Protein 4XJC (pdb70)

Secondary structure (DSSP, 8-state):
-EEPHHHHHHHHHTTSSEEES--GGGB-SS-EEEEB-SEEEEE-TTT-SSB-SSS---EEEEE--SSEEEE-TT-EEEEEEEEEEE--TTEEEEEEE-HHHHTTTEEETT-EEEPTT-EEEEEEEEEE-SSS-EEEETTSEEEEEEEEEEES------STTTT--SS----GGG---/-EEPHHHHHHHHHTTSSEEES--GGGEETTEEEEEB-SEEEEE-TTT-SSEESSS---EEEEE--SSEEEE-TT-EEEEEEEEEEE--TTEEEEEEE-HHHHTTTEEETT-EEEPTT-EEEEEEEEEE-SSS-EEEETTSEEEEEEEEEEES------STTTT--SS----GGG---/-EEPHHHHHHHHHTTSSEEES--GGGB-SS-EEEEB-SEEEEE-TTT-SSB-SSS---EEEEE--SSEEEE-TT-EEEEEEEEEEE--TTEEEEEEE-HHHHTTTEEETT-EEEPTT-EEEEEEEEEE-SSS-EEEETTSEEEEEEEEEEES------STTTT--SS----GGG---/-EEPHHHHHHHHHTTSSEEES--GGGEETTEEEEEB-SEEEEE-TTT-SSB-SSS---EEEEE--SSEEEE-TT-EEEEEEEEEEE--TTEEEEEEE-HHHHTTTEEETT-EEEPTT-EEEEEEEEEE-SSS-EEEETTSEEEEEEEEEEES------STTTT--SS----GGG---/-EEPHHHHHHHHHTTSSEEES--GGGEETTEEEEEB-SEEEEE-TTT-SSB-SSS---EEEEE--SSEEEE-TT-EEEEEEEEEEE--TTEEEEEEE-HHHHTTTEEETT-EEEPTT-EEEEEEEEEE-SSS-EEEETTSEEEEEEEEEEES------STTTT--SS----GGG---/-EEPHHHHHHHHHTTSSEEES--GGGB-SS-EEEEB-SEEEE---B-SSS----EEEE--SSEEEE-TT-EEEEEEEEEEE--TTEEEEEEE-HHHHTTTEEETT-EEEPTT-EEEEEEEEEE-SSS-EEEETTSEEEEEEEEEEES------STTTT--SS----TT-

Radius of gyration: 31.58 Å; Cα contacts (8 Å, |Δi|>4): 3055; chains: 6; bounding box: 55×60×96 Å

CATH classification: 2.70.40.10

Solvent-accessible surface area: 37293 Å² total; per-residue (Å²): 54,0,0,0,2,105,17,0,24,101,38,30,116,123,136,78,1,58,9,72,74,54,56,112,103,0,31,48,11,6,5,0,4,0,34,1,0,50,29,0,2,28,18,13,26,19,114,13,14,31,0,3,1,107,108,71,9,140,102,74,105,48,92,13,118,68,149,39,2,4,2,5,14,36,20,17,8,3,0,4,0,67,0,46,0,100,2,35,56,91,5,1,0,2,5,8,20,23,52,3,0,7,9,3,0,0,23,3,25,26,20,6,18,17,34,0,18,14,34,2,33,11,7,0,4,0,2,0,0,8,83,10,0,0,47,0,7,41,22,38,14,2,0,21,0,2,0,0,41,7,43,32,122,15,52,58,31,148,31,58,13,67,126,16,162,13,6,25,18,5,38,1,71,120,23,98,95,7,0,0,0,2,108,20,0,24,99,39,30,116,124,162,56,2,72,9,71,75,51,58,115,104,0,31,48,11,8,5,0,4,0,31,1,0,51,28,0,2,38,22,10,92,96,115,24,20,17,0,3,2,111,109,76,9,133,98,126,99,71,91,21,118,97,153,36,17,81,2,61,38,25,30,19,9,3,0,4,0,67,0,46,0,98,3,28,66,74,0,1,0,2,6,8,19,23,49,3,0,9,10,3,0,1,5,16,6,26,22,5,20,17,33,0,17,14,30,2,33,11,7,0,3,0,3,0,1,12,94,23,38,0,64,0,7,42,25,36,16,2,0,21,0,2,0,0,62,8,38,44,140,25,48,56,31,162,36,59,12,58,129,15,162,12,7,23,17,6,39,2,72,119,21,99,80,75,0,0,0,2,86,19,0,23,101,43,29,106,139,145,63,2,73,8,71,74,50,64,113,101,1,32,47,12,5,5,0,4,0,37,0,0,51,30,0,2,26,20,9,88,104,120,24,81,38,0,7,2,111,116,80,9,131,94,130,103,82,91,22,118,97,147,41,17,60,1,41,4,40,34,16,8,3,0,4,0,64,0,47,0,98,3,28,66,76,0,1,0,2,7,9,20,24,49,3,0,8,10,3,0,1,4,16,29,22,28,5,21,17,34,0,16,14,29,2,34,11,6,0,3,0,3,0,1,11,47,0,1,0,56,0,8,43,27,35,11,2,0,21,0,3,0,0,64,12,58,49,141,24,45,50,30,150,37,60,14,59,131,15,162,12,6,24,21,5,42,2,68,118,23,69,105,72,0,0,0,2,93,15,0,19,90,40,32,110,111,158,78,2,78,10,71,75,54,55,107,100,0,28,45,11,6,4,0,4,0,38,0,0,51,29,0,1,26,16,10,26,19,68,21,9,22,0,3,1,108,110,83,10,128,96,70,107,54,93,20,118,72,153,40,3,6,2,6,13,50,17,17,8,4,0,4,0,66,0,46,0,98,3,36,55,91,5,3,0,2,5,8,21,22,48,3,0,8,10,3,0,0,6,15,32,26,28,6,20,18,34,0,16,13,30,2,33,10,7,0,4,0,4,0,1,11,81,3,0,0,54,0,9,42,23,39,15,2,0,20,0,1,0,0,47,3,33,32,125,17,46,56,27,150,36,62,12,46,129,15,161,13,6,23,18,5,39,2,72,118,22,96,85,15,0,3,0,2,110,20,0,32,105,44,35,104,137,145,64,2,54,6,75,78,56,63,128,128,5,34,47,11,7,6,0,4,0,40,0,0,52,28,0,1,22,20,14,65,80,115,25,29,26,0,5,4,118,114,85,9,130,101,137,100,80,91,27,123,89,142,26,16,85,1,55,43,34,23,18,4,4,0,2,0,67,0,52,0,98,3,28,66,60,0,1,0,2,5,9,21,27,48,3,0,8,10,3,0,0,4,17,30,25,27,5,17,17,31,0,17,14,30,2,34,12,6,0,4,0,2,0,2,11,121,58,32,0,44,0,9,40,28,72,78,2,0,21,0,2,0,0,56,8,40,44,137,26,57,55,26,149,35,60,13,46,130,16,164,13,7,24,18,5,37,2,70,119,22,96,96,63,0,0,0,2,94,20,0,25,104,43,31,115,138,159,60,2,76,10,72,74,49,62,114,106,0,30,46,12,6,4,0,4,0,34,0,0,51,29,0,2,42,64,112,59,1,1,2,103,124,87,23,223,106,152,100,67,91,21,118,97,152,40,16,58,2,42,13,39,35,15,6,4,0,3,0,66,0,46,0,99,3,29,66,74,0,2,0,2,5,9,19,23,51,3,0,9,10,2,0,0,5,16,36,26,26,6,21,17,34,0,16,12,30,2,34,12,6,0,4,0,2,0,1,11,47,0,1,0,53,0,6,42,22,39,12,1,0,22,0,4,0,0,66,13,73,43,137,27,51,57,28,148,36,61,13,47,128,15,164,12,6,23,18,5,41,3,74,145

Nearest PDB structures (foldseek):
  4xjc-assembly2_D  TM=1.004E+00  e=6.159E-32  Halalkalibacterium halodurans C-125
  4xjc-assembly2_F  TM=1.005E+00  e=1.124E-30  Halalkalibacterium halodurans C-125
  3km3-assembly1_A  TM=8.571E-01  e=5.888E-10  Anaplasma phagocytophilum str. HZ
  3km3-assembly1_B  TM=8.578E-01  e=2.153E-09  Anaplasma phagocytophilum str. HZ
  4dhk-assembly2_B  TM=8.272E-01  e=1.255E-08  Burkholderia thailandensis E264

Foldseek 3Di:
DWDFLVRVVVCCVVVQKDKPDDDSVQRDGFKGFWFWAQKWKDFPPVVDPDDDLADDTDIDMDGDPDQWDKDAAFHKIKTWTPIWIFAAQFKKKWKAWDPVQVVQQWGFPVTDIHWGGATEIDMTITGRHDNGMDIGGGGDGTIIIIMDTHDDDGDGDPDDQHHHDIRDDDPSSPDPD/DWDFLVRVVVCCVVVQKDKPDDDSVLRDGFKGFWFWAQKWKDFDPVPDDDDDLADDTDIDMDGDPDQWDKAAAFHKIKTWTPIWIFAAQFKKKWKAWDPVQVVQQWGFVVTDIHWGGATAIDMTITGRHDNGIDIGGGGDGTIIIIMDTHDDDGDGDPDDCHHNDIRDDDPSSPDPD/DWAFLVRVVVCCVVVQKDKPDDDSVLRDGQKGFWFWAQKWKDFPPVPDPDDDLADDGDIDMDGDPDQWDKAAAFHKIKTWTPIWIFAAQFKKKWKAWDPVQVVQQWGFPVTGIHWGGATTIDMTIIGRHDNGIDIGGGGDGTMIIIMDTHDDDGDGDPDDQHHHDTRDDDPSSPDDD/DWDFLVNVVVCCVVVQKDKPDDDSVLRDGQKGFWFWAQKWKDFPPVPDPDDDLADDGDIDMDGDPDQWDKDFAFHKIKTWTPMKIFAAFFKKKWKAWDPVQVVQQWGFPVTGIHWGGATAIDMTITGRHDNGMDIGGGGDGTIIIIMDTHDDDGDGDPDDCHHNDIRDDDPSSPDPD/DWDFLVRVVVCCVVVQKDKPDDDPVLRDGFWGFFFWAQKKKDFPPVPDPDDDLADDGDIDMDGDPDQKDKDAAFGKMKTWTPIKIFAAQFKKKWKAWDPVQVVQQWGFPVTGIHWGGATEIDMTIIGRHDNGMDIGGGGDGTIIIIMDTHDDDGDGDPDDCHHNDTRDDDPSSPDPD/DWDFLVRVVVCCVVVQKDKPDDDSVLRDGQKGFFFWAQKWKDFVDDDLADDGDIDIDGDPDQWDKAAAFHKIKTWTPIWIFAAFFKKKWKAWDPVQVVQQWGFPVTGIHWGGATAIDMTIIGRHDNGMDIGGGGDGTIIIIMDTHDDDGDGDPDDCHHHDIRDDDPSSD

Organism: Halalkalibacterium halodurans (strain ATCC BAA-125 / DSM 18197 / FERM 7344 / JCM 9153 / C-125) (NCBI:txid272558)

InterPro domains:
  IPR011962 dCTP deaminase [MF_00146] (1-172)
  IPR011962 dCTP deaminase [PF22769] (2-149)
  IPR011962 dCTP deaminase [TIGR02274] (2-172)
  IPR033704 dUTPase, trimeric [cd07557] (30-147)
  IPR036157 dUTPase-like superfamily [G3DSA:2.70.40.10] (1-177)
  IPR036157 dUTPase-like superfamily [SSF51283] (1-175)

B-factor: mean 32.75, std 11.55, range [7.65, 93.97]

Structure (mmCIF, N/CA/C/O backbone):
data_4XJC
#
_entry.id   4XJC
#
_cell.length_a   92.720
_cell.length_b   55.630
_cell.length_c   95.600
_cell.angle_alpha   90.00
_cell.angle_beta   97.36
_cell.angle_gamma   90.00
#
_symmetry.space_group_name_H-M   'P 1 21 1'
#
loop_
_entity.id
_entity.type
_entity.pdbx_description
1 polymer 'Deoxycytidine triphosphate deaminase'
2 non-polymer "THYMIDINE-5'-TRIPHOSPHATE"
3 non-polymer 'MAGNESIUM ION'
4 non-polymer DI(HYDROXYETHYL)ETHER
5 water water
#
loop_
_atom_site.group_PDB
_atom_site.id
_atom_site.type_symbol
_atom_site.label_atom_id
_atom_site.label_alt_id
_atom_site.label_comp_id
_atom_site.label_asym_id
_atom_site.label_entity_id
_atom_site.label_seq_id
_atom_site.pdbx_PDB_ins_code
_atom_site.Cartn_x
_atom_site.Cartn_y
_atom_site.Cartn_z
_atom_site.occupancy
_atom_site.B_iso_or_equiv
_atom_site.auth_seq_id
_atom_site.auth_comp_id
_atom_site.auth_asym_id
_atom_site.auth_atom_id
_atom_site.pdbx_PDB_model_num
ATOM 1 N N . MET A 1 1 ? 29.053 -0.266 38.271 1.00 27.58 1 MET A N 1
ATOM 2 C CA . MET A 1 1 ? 29.784 0.875 37.660 1.00 27.33 1 MET A CA 1
ATOM 3 C C . MET A 1 1 ? 30.506 0.363 36.395 1.00 26.04 1 MET A C 1
ATOM 4 O O . MET A 1 1 ? 30.637 -0.819 36.249 1.00 24.36 1 MET A O 1
ATOM 9 N N . ILE A 1 2 ? 30.877 1.249 35.466 1.00 25.58 2 ILE A N 1
ATOM 10 C CA . ILE A 1 2 ? 31.741 0.895 34.376 1.00 25.00 2 ILE A CA 1
ATOM 11 C C . ILE A 1 2 ? 33.163 0.819 34.937 1.00 25.50 2 ILE A C 1
ATOM 12 O O . ILE A 1 2 ? 33.584 1.699 35.689 1.00 25.45 2 ILE A O 1
ATOM 17 N N . LEU A 1 3 ? 33.897 -0.211 34.531 1.00 25.18 3 LEU A N 1
ATOM 18 C CA . LEU A 1 3 ? 35.291 -0.395 34.960 1.00 26.07 3 LEU A CA 1
ATOM 19 C C . LEU A 1 3 ? 36.265 0.502 34.207 1.00 25.81 3 LEU A C 1
ATOM 20 O O . LEU A 1 3 ? 36.173 0.642 32.990 1.00 25.06 3 LEU A O 1
ATOM 25 N N . SER A 1 4 ? 37.141 1.175 34.935 1.00 26.63 4 SER A N 1
ATOM 26 C CA . SER A 1 4 ? 38.192 1.949 34.292 1.00 27.79 4 SER A CA 1
ATOM 27 C C . SER A 1 4 ? 39.142 0.990 33.609 1.00 27.93 4 SER A C 1
ATOM 28 O O . SER A 1 4 ? 39.203 -0.198 33.961 1.00 27.51 4 SER A O 1
ATOM 31 N N . GLY A 1 5 ? 39.864 1.505 32.626 1.00 28.44 5 GLY A N 1
ATOM 32 C CA . GLY A 1 5 ? 40.904 0.728 31.973 1.00 29.83 5 GLY A CA 1
ATOM 33 C C . GLY A 1 5 ? 41.902 0.135 32.960 1.00 31.55 5 GLY A C 1
ATOM 34 O O . GLY A 1 5 ? 42.256 -1.042 32.881 1.00 31.21 5 GLY A O 1
ATOM 35 N N . LYS A 1 6 ? 42.292 0.924 33.943 1.00 33.65 6 LYS A N 1
ATOM 36 C CA . LYS A 1 6 ? 43.212 0.427 34.957 1.00 37.31 6 LYS A CA 1
ATOM 37 C C . LYS A 1 6 ? 42.628 -0.744 35.736 1.00 35.46 6 LYS A C 1
ATOM 38 O O . LYS A 1 6 ? 43.321 -1.711 36.008 1.00 37.07 6 LYS A O 1
ATOM 44 N N . THR A 1 7 ? 41.356 -0.653 36.091 1.00 33.08 7 THR A N 1
ATOM 45 C CA . THR A 1 7 ? 40.697 -1.729 36.792 1.00 32.59 7 THR A CA 1
ATOM 46 C C . THR A 1 7 ? 40.667 -2.971 35.918 1.00 32.16 7 THR A C 1
ATOM 47 O O . THR A 1 7 ? 40.903 -4.066 36.397 1.00 31.76 7 THR A O 1
ATOM 51 N N . ILE A 1 8 ? 40.352 -2.800 34.637 1.00 31.15 8 ILE A N 1
ATOM 52 C CA . ILE A 1 8 ? 40.388 -3.927 33.714 1.00 31.46 8 ILE A CA 1
ATOM 53 C C . ILE A 1 8 ? 41.771 -4.591 33.735 1.00 33.19 8 ILE A C 1
ATOM 54 O O . ILE A 1 8 ? 41.851 -5.796 33.806 1.00 31.75 8 ILE A O 1
ATOM 59 N N . SER A 1 9 ? 42.844 -3.798 33.697 1.00 35.34 9 SER A N 1
ATOM 60 C CA . SER A 1 9 ? 44.219 -4.348 33.785 1.00 37.95 9 SER A CA 1
ATOM 61 C C . SER A 1 9 ? 44.454 -5.177 35.035 1.00 39.92 9 SER A C 1
ATOM 62 O O . SER A 1 9 ? 45.038 -6.251 34.969 1.00 39.38 9 SER A O 1
ATOM 65 N N . GLU A 1 10 ? 44.014 -4.648 36.172 1.00 42.23 10 GLU A N 1
ATOM 66 C CA . GLU A 1 10 ? 44.154 -5.342 37.434 1.00 46.38 10 GLU A CA 1
ATOM 67 C C . GLU A 1 10 ? 43.450 -6.687 37.392 1.00 44.62 10 GLU A C 1
ATOM 68 O O . GLU A 1 10 ? 44.046 -7.718 37.719 1.00 47.98 10 GLU A O 1
ATOM 74 N N . LYS A 1 11 ? 42.208 -6.680 36.938 1.00 41.19 11 LYS A N 1
ATOM 75 C CA . LYS A 1 11 ? 41.423 -7.900 36.889 1.00 40.77 11 LYS A CA 1
ATOM 76 C C . LYS A 1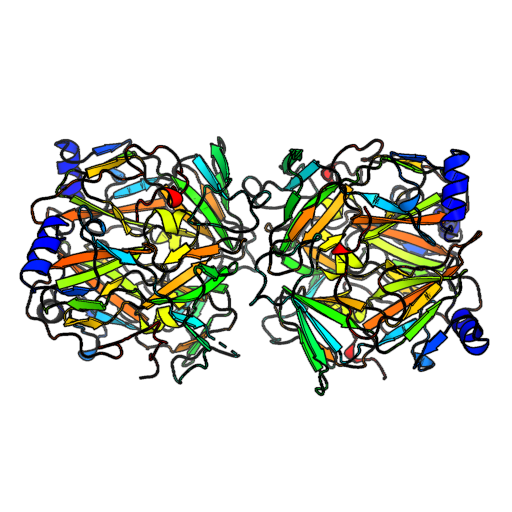 11 ? 41.992 -8.941 35.930 1.00 41.04 11 LYS A C 1
ATOM 77 O O . LYS A 1 11 ? 41.907 -10.147 36.189 1.00 40.94 11 LYS A O 1
ATOM 83 N N . LEU A 1 12 ? 42.591 -8.475 34.844 1.00 39.79 12 LEU A N 1
ATOM 84 C CA . LEU A 1 12 ? 43.320 -9.357 33.954 1.00 40.55 12 LEU A CA 1
ATOM 85 C C . LEU A 1 12 ? 44.479 -9.998 34.684 1.00 42.11 12 LEU A C 1
ATOM 86 O O . LEU A 1 12 ? 44.691 -11.197 34.588 1.00 40.42 12 LEU A O 1
ATOM 91 N N . THR A 1 13 ? 45.254 -9.187 35.382 1.00 44.42 13 THR A N 1
ATOM 92 C CA . THR A 1 13 ? 46.455 -9.689 36.041 1.00 47.86 13 THR A CA 1
ATOM 93 C C . THR A 1 13 ? 46.103 -10.690 37.108 1.00 48.07 13 THR A C 1
ATOM 94 O O . THR A 1 13 ? 46.812 -11.655 37.306 1.00 48.05 13 THR A O 1
ATOM 98 N N . GLU A 1 14 ? 44.999 -10.453 37.788 1.00 49.78 14 GLU A N 1
ATOM 99 C CA . GLU A 1 14 ? 44.549 -11.358 38.825 1.00 52.96 14 GLU A CA 1
ATOM 100 C C . GLU A 1 14 ? 43.696 -12.495 38.263 1.00 50.84 14 GLU A C 1
ATOM 101 O O . GLU A 1 14 ? 43.155 -13.292 39.024 1.00 49.00 14 GLU A O 1
ATOM 107 N N . LYS A 1 15 ? 43.578 -12.566 36.941 1.00 50.60 15 LYS A N 1
ATOM 108 C CA . LYS A 1 15 ? 42.868 -13.649 36.252 1.00 51.07 15 LYS A CA 1
ATOM 109 C C . LYS A 1 15 ? 41.371 -13.687 36.588 1.00 50.63 15 LYS A C 1
ATOM 110 O O . LYS A 1 15 ? 40.728 -14.721 36.408 1.00 51.72 15 LYS A O 1
ATOM 116 N N . GLU A 1 16 ? 40.814 -12.582 37.070 1.00 49.16 16 GLU A N 1
ATOM 117 C CA . GLU A 1 16 ? 39.375 -12.491 37.294 1.00 50.37 16 GLU A CA 1
ATOM 118 C C . GLU A 1 16 ? 38.682 -12.480 35.941 1.00 47.03 16 GLU A C 1
ATOM 119 O O . GLU A 1 16 ? 37.553 -12.905 35.795 1.00 46.24 16 GLU A O 1
ATOM 125 N N . LEU A 1 17 ? 39.408 -11.991 34.955 1.00 46.80 17 LEU A N 1
ATOM 126 C CA . LEU A 1 17 ? 38.923 -11.794 33.621 1.00 45.34 17 LEU A CA 1
ATOM 127 C C . LEU A 1 17 ? 40.059 -12.235 32.693 1.00 42.35 17 LEU A C 1
ATOM 128 O O . LEU A 1 17 ? 41.209 -12.042 33.015 1.00 42.09 17 LEU A O 1
ATOM 133 N N . GLU A 1 18 ? 39.732 -12.857 31.565 1.00 40.87 18 GLU A N 1
ATOM 134 C CA . GLU A 1 18 ? 40.738 -13.208 30.572 1.00 39.44 18 GLU A CA 1
ATOM 135 C C . GLU A 1 18 ? 40.400 -12.597 29.225 1.00 36.67 18 GLU A C 1
ATOM 136 O O . GLU A 1 18 ? 39.248 -12.639 28.778 1.00 34.56 18 GLU A O 1
ATOM 142 N N . ILE A 1 19 ? 41.414 -12.005 28.603 1.00 34.20 19 ILE A N 1
ATOM 143 C CA . ILE A 1 19 ? 41.330 -11.509 27.250 1.00 32.12 19 ILE A CA 1
ATOM 144 C C . ILE A 1 19 ? 42.691 -11.784 26.647 1.00 32.92 19 ILE A C 1
ATOM 145 O O . ILE A 1 19 ? 43.691 -11.240 27.078 1.00 31.46 19 ILE A O 1
ATOM 150 N N . THR A 1 20 ? 42.715 -12.628 25.634 1.00 33.32 20 THR A N 1
ATOM 151 C CA . THR A 1 20 ? 43.968 -13.115 25.119 1.00 35.34 20 THR A CA 1
ATOM 152 C C . THR A 1 20 ? 43.876 -13.447 23.625 1.00 34.59 20 THR A C 1
ATOM 153 O O . THR A 1 20 ? 42.844 -13.917 23.177 1.00 34.24 20 THR A O 1
ATOM 157 N N . PRO A 1 21 ? 44.922 -13.149 22.844 1.00 35.57 21 PRO A N 1
ATOM 158 C CA . PRO A 1 21 ? 46.151 -12.431 23.178 1.00 36.36 21 PRO A CA 1
ATOM 159 C C . PRO A 1 21 ? 45.884 -10.941 23.238 1.00 36.37 21 PRO A C 1
ATOM 160 O O . PRO A 1 21 ? 44.963 -10.464 22.573 1.00 35.39 21 PRO A O 1
ATOM 164 N N . LEU A 1 22 ? 46.705 -10.215 23.986 1.00 37.40 22 LEU A N 1
ATOM 165 C CA . LEU A 1 22 ? 46.440 -8.821 24.258 1.00 37.96 22 LEU A CA 1
ATOM 166 C C . LEU A 1 22 ? 47.714 -8.012 24.433 1.00 39.08 22 LEU A C 1
ATOM 167 O O . LEU A 1 22 ? 48.634 -8.445 25.076 1.00 38.87 22 LEU A O 1
ATOM 172 N N . THR A 1 23 ? 47.735 -6.811 23.885 1.00 40.94 23 THR A N 1
ATOM 173 C CA . THR A 1 23 ? 48.797 -5.861 24.113 1.00 44.33 23 THR A CA 1
ATOM 174 C C . THR A 1 23 ? 48.324 -4.815 25.102 1.00 43.94 23 THR A C 1
ATOM 175 O O . THR A 1 23 ? 47.161 -4.431 25.076 1.00 40.55 23 THR A O 1
ATOM 179 N N . GLU A 1 24 ? 49.233 -4.312 25.933 1.00 43.68 24 GLU A N 1
ATOM 180 C CA . GLU A 1 24 ? 48.852 -3.371 26.978 1.00 45.67 24 GLU A CA 1
ATOM 181 C C . GLU A 1 24 ? 48.225 -2.090 26.416 1.00 41.06 24 GLU A C 1
ATOM 182 O O . GLU A 1 24 ? 47.398 -1.485 27.079 1.00 39.11 24 GLU A O 1
ATOM 188 N N . GLU A 1 25 ? 48.606 -1.687 25.208 1.00 39.37 25 GLU A N 1
ATOM 189 C CA . GLU A 1 25 ? 48.138 -0.421 24.637 1.00 37.66 25 GLU A CA 1
ATOM 190 C C . GLU A 1 25 ? 46.729 -0.540 24.060 1.00 34.69 25 GLU A C 1
ATOM 191 O O . GLU A 1 25 ? 46.112 0.463 23.722 1.00 33.17 25 GLU A O 1
ATOM 197 N N . GLN A 1 26 ? 46.201 -1.757 23.994 1.00 32.33 26 GLN A N 1
ATOM 198 C CA . GLN A 1 26 ? 44.790 -1.942 23.727 1.00 30.77 26 GLN A CA 1
ATOM 199 C C . GLN A 1 26 ? 43.885 -1.434 24.864 1.00 29.46 26 GLN A C 1
ATOM 200 O O . GLN A 1 26 ? 42.685 -1.249 24.662 1.00 26.70 26 GLN A O 1
ATOM 206 N N . ILE A 1 27 ? 44.459 -1.256 26.055 1.00 30.51 27 ILE A N 1
ATOM 207 C CA . ILE A 1 27 ? 43.722 -0.777 27.236 1.00 30.84 27 ILE A CA 1
ATOM 208 C C . ILE A 1 27 ? 43.469 0.736 27.101 1.00 29.82 27 ILE A C 1
ATOM 209 O O . ILE A 1 27 ? 44.393 1.484 26.842 1.00 30.77 27 ILE A O 1
ATOM 214 N N . GLN A 1 28 ? 42.222 1.161 27.280 1.00 28.12 28 GLN A N 1
ATOM 215 C CA . GLN A 1 28 ? 41.797 2.538 27.041 1.00 28.24 28 GLN A CA 1
ATOM 216 C C . GLN A 1 28 ? 41.171 3.126 28.308 1.00 28.30 28 GLN A C 1
ATOM 217 O O . GLN A 1 28 ? 41.141 2.452 29.328 1.00 28.50 28 GLN A O 1
ATOM 223 N N . PRO A 1 29 ? 40.740 4.404 28.276 1.00 28.07 29 PRO A N 1
ATOM 224 C CA . PRO A 1 29 ? 40.352 5.028 29.535 1.00 28.23 29 PRO A CA 1
ATOM 225 C C . PRO A 1 29 ? 39.277 4.259 30.290 1.00 28.39 29 PRO A C 1
ATOM 226 O O . PRO A 1 29 ? 39.361 4.122 31.524 1.00 29.60 29 PRO A O 1
ATOM 230 N N . ALA A 1 30 ? 38.293 3.732 29.573 1.00 27.49 30 ALA A N 1
ATOM 231 C CA . ALA A 1 30 ? 37.278 2.895 30.192 1.00 27.15 30 ALA A CA 1
ATOM 232 C C . ALA A 1 30 ? 36.757 1.858 29.221 1.00 26.45 30 ALA A C 1
ATOM 233 O O . ALA A 1 30 ? 35.552 1.615 29.134 1.00 26.23 30 ALA A O 1
ATOM 235 N N . SER A 1 31 ? 37.684 1.239 28.508 1.00 26.53 31 SER A N 1
ATOM 236 C CA . SER A 1 31 ? 37.366 0.207 27.545 1.00 25.73 31 SER A CA 1
ATOM 237 C C . SER A 1 31 ? 38.639 -0.519 27.157 1.00 25.41 31 SER A C 1
ATOM 238 O O . SER A 1 31 ? 39.739 -0.118 27.538 1.00 26.76 31 SER A O 1
ATOM 241 N N . VAL A 1 32 ? 38.489 -1.600 26.407 1.00 24.60 32 VAL A N 1
ATOM 242 C CA . VAL A 1 32 ? 39.644 -2.260 25.815 1.00 24.73 32 VAL A CA 1
ATOM 243 C C . VAL A 1 32 ? 39.379 -2.581 24.333 1.00 23.72 32 VAL A C 1
ATOM 244 O O . VAL A 1 32 ? 38.384 -3.247 23.990 1.00 23.01 32 VAL A O 1
ATOM 248 N N . ASP A 1 33 ? 40.299 -2.124 23.475 1.00 23.21 33 ASP A N 1
ATOM 249 C CA . ASP A 1 33 ? 40.213 -2.363 22.034 1.00 22.66 33 ASP A CA 1
ATOM 250 C C . ASP A 1 33 ? 40.482 -3.814 21.673 1.00 22.53 33 ASP A C 1
ATOM 251 O O . ASP A 1 33 ? 41.376 -4.469 22.238 1.00 22.63 33 ASP A O 1
ATOM 256 N N . LEU A 1 34 ? 39.667 -4.340 20.765 1.00 21.86 34 LEU A N 1
ATOM 257 C CA . LEU A 1 34 ? 39.897 -5.675 20.208 1.00 22.29 34 LEU A CA 1
ATOM 258 C C . LEU A 1 34 ? 40.204 -5.575 18.701 1.00 22.63 34 LEU A C 1
ATOM 259 O O . LEU A 1 34 ? 39.851 -4.587 18.054 1.00 23.34 34 LEU A O 1
ATOM 264 N N . ARG A 1 35 ? 40.811 -6.628 18.157 1.00 22.91 35 ARG A N 1
ATOM 265 C CA . ARG A 1 35 ? 41.312 -6.628 16.804 1.00 22.71 35 ARG A CA 1
ATOM 266 C C . ARG A 1 35 ? 40.556 -7.583 15.874 1.00 22.22 35 ARG A C 1
ATOM 267 O O . ARG A 1 35 ? 40.003 -8.586 16.298 1.00 22.41 35 ARG A O 1
ATOM 275 N N . LEU A 1 36 ? 40.578 -7.249 14.599 1.00 21.94 36 LEU A N 1
ATOM 276 C CA . LEU A 1 36 ? 39.914 -8.012 13.563 1.00 21.72 36 LEU A CA 1
ATOM 277 C C . LEU A 1 36 ? 40.728 -9.232 13.198 1.00 22.63 36 LEU A C 1
ATOM 278 O O . LEU A 1 36 ? 41.919 -9.125 12.905 1.00 22.87 36 LEU A O 1
ATOM 283 N N . GLY A 1 37 ? 40.086 -10.391 13.251 1.00 22.76 37 GLY A N 1
ATOM 284 C CA . GLY A 1 37 ? 40.726 -11.657 12.884 1.00 23.32 37 GLY A CA 1
ATOM 285 C C . GLY A 1 37 ? 40.641 -11.941 11.387 1.00 23.07 37 GLY A C 1
ATOM 286 O O . GLY A 1 37 ? 40.062 -11.164 10.641 1.00 22.28 37 GLY A O 1
ATOM 287 N N . PRO A 1 38 ? 41.233 -13.059 10.949 1.00 23.71 38 PRO A N 1
ATOM 288 C CA . PRO A 1 38 ? 41.349 -13.356 9.517 1.00 24.27 38 PRO A CA 1
ATOM 289 C C . PRO A 1 38 ? 40.181 -14.163 8.967 1.00 23.92 38 PRO A C 1
ATOM 290 O O . PRO A 1 38 ? 40.205 -14.536 7.802 1.00 24.48 38 PRO A O 1
ATOM 294 N N . HIS A 1 39 ? 39.193 -14.451 9.800 1.00 23.66 39 HIS A N 1
ATOM 295 C CA . HIS A 1 39 ? 38.156 -15.412 9.453 1.00 23.38 39 HIS A CA 1
ATOM 296 C C . HIS A 1 39 ? 36.813 -14.728 9.229 1.00 22.94 39 HIS A C 1
ATOM 297 O O . HIS A 1 39 ? 36.403 -13.873 10.023 1.00 23.27 39 HIS A O 1
ATOM 304 N N . PHE A 1 40 ? 36.108 -15.152 8.179 1.00 22.80 40 PHE A N 1
ATOM 305 C CA . PHE A 1 40 ? 34.922 -14.478 7.714 1.00 22.25 40 PHE A CA 1
ATOM 306 C C . PHE A 1 40 ? 33.835 -15.436 7.263 1.00 22.21 40 PHE A C 1
ATOM 307 O O . PHE A 1 40 ? 34.125 -16.544 6.800 1.00 22.86 40 PHE A O 1
ATOM 315 N N . VAL A 1 41 ? 32.588 -14.987 7.376 1.00 21.19 41 VAL A N 1
ATOM 316 C CA . VAL A 1 41 ? 31.461 -15.769 6.957 1.00 21.74 41 VAL A CA 1
ATOM 317 C C . VAL A 1 41 ? 30.494 -14.858 6.231 1.00 21.83 41 VAL A C 1
ATOM 318 O O . VAL A 1 41 ? 30.235 -13.760 6.664 1.00 21.82 41 VAL A O 1
ATOM 322 N N . THR A 1 42 ? 29.947 -15.332 5.122 1.00 23.22 42 THR A N 1
ATOM 323 C CA . THR A 1 42 ? 28.885 -14.618 4.431 1.00 23.27 42 THR A CA 1
ATOM 324 C C . THR A 1 42 ? 27.750 -15.575 4.046 1.00 23.59 42 THR A C 1
ATOM 325 O O . THR A 1 42 ? 27.967 -16.767 3.807 1.00 23.40 42 THR A O 1
ATOM 329 N N . ILE A 1 43 ? 26.525 -15.067 4.038 1.00 23.68 43 ILE A N 1
ATOM 330 C CA . ILE A 1 43 ? 25.386 -15.882 3.631 1.00 24.75 43 ILE A CA 1
ATOM 331 C C . ILE A 1 43 ? 25.540 -16.278 2.151 1.00 25.64 43 ILE A C 1
ATOM 332 O O . ILE A 1 43 ? 25.896 -15.450 1.317 1.00 25.71 43 ILE A O 1
ATOM 337 N N . ASP A 1 44 ? 25.270 -17.534 1.824 1.00 26.65 44 ASP A N 1
ATOM 338 C CA . ASP A 1 44 ? 25.375 -17.965 0.438 1.00 27.30 44 ASP A CA 1
ATOM 339 C C . ASP A 1 44 ? 24.126 -17.564 -0.359 1.00 27.86 44 ASP A C 1
ATOM 340 O O . ASP A 1 44 ? 23.177 -18.330 -0.531 1.00 27.13 44 ASP A O 1
ATOM 345 N N . ASP A 1 45 ? 24.203 -16.336 -0.853 1.00 28.82 45 ASP A N 1
ATOM 346 C CA . ASP A 1 45 ? 23.304 -15.728 -1.822 1.00 29.66 45 ASP A CA 1
ATOM 347 C C . ASP A 1 45 ? 23.030 -16.448 -3.104 1.00 29.72 45 ASP A C 1
ATOM 348 O O . ASP A 1 45 ? 22.071 -16.103 -3.784 1.00 28.92 45 ASP A O 1
ATOM 353 N N . SER A 1 46 ? 23.884 -17.378 -3.502 1.00 30.01 46 SER A N 1
ATOM 354 C CA . SER A 1 46 ? 23.540 -18.195 -4.681 1.00 31.65 46 SER A CA 1
ATOM 355 C C . SER A 1 46 ? 22.663 -19.346 -4.341 1.00 32.03 46 SER A C 1
ATOM 356 O O . SER A 1 46 ? 22.154 -19.965 -5.236 1.00 34.18 46 SER A O 1
ATOM 359 N N . LYS A 1 47 ? 22.649 -19.770 -3.088 1.00 32.06 47 LYS A N 1
ATOM 360 C CA . LYS A 1 47 ? 21.913 -20.979 -2.744 1.00 32.95 47 LYS A CA 1
ATOM 361 C C . LYS A 1 47 ? 20.617 -20.671 -2.045 1.00 31.23 47 LYS A C 1
ATOM 362 O O . LYS A 1 47 ? 19.713 -21.441 -2.096 1.00 30.86 47 LYS A O 1
ATOM 368 N N . GLU A 1 48 ? 20.565 -19.551 -1.350 1.00 30.38 48 GLU A N 1
ATOM 369 C CA . GLU A 1 48 ? 19.417 -19.217 -0.524 1.00 30.19 48 GLU A CA 1
ATOM 370 C C . GLU A 1 48 ? 18.684 -18.095 -1.233 1.00 29.05 48 GLU A C 1
ATOM 371 O O . GLU A 1 48 ? 19.320 -17.143 -1.707 1.00 29.04 48 GLU A O 1
ATOM 377 N N . ALA A 1 49 ? 17.372 -18.221 -1.324 1.00 27.70 49 ALA A N 1
ATOM 378 C CA . ALA A 1 49 ? 16.528 -17.164 -1.853 1.00 27.39 49 ALA A CA 1
ATOM 379 C C . ALA A 1 49 ? 15.928 -16.306 -0.739 1.00 26.23 49 ALA A C 1
ATOM 380 O O . ALA A 1 49 ? 15.571 -15.154 -0.944 1.00 24.81 49 ALA A O 1
ATOM 382 N N . VAL A 1 50 ? 15.817 -16.894 0.448 1.00 26.53 50 VAL A N 1
ATOM 383 C CA . VAL A 1 50 ? 15.198 -16.239 1.580 1.00 26.13 50 VAL A CA 1
ATOM 384 C C . VAL A 1 50 ? 15.916 -16.667 2.859 1.00 25.64 50 VAL A C 1
ATOM 385 O O . VAL A 1 50 ? 16.349 -17.795 2.989 1.00 26.27 50 VAL A O 1
ATOM 389 N N . ILE A 1 51 ? 16.035 -15.757 3.805 1.00 25.04 51 ILE A N 1
ATOM 390 C CA . ILE A 1 51 ? 16.678 -16.065 5.067 1.00 25.06 51 ILE A CA 1
ATOM 391 C C . ILE A 1 51 ? 15.613 -16.476 6.064 1.00 25.33 51 ILE A C 1
ATOM 392 O O . ILE A 1 51 ? 14.566 -15.826 6.154 1.00 25.47 51 ILE A O 1
ATOM 397 N N . SER A 1 52 ? 15.913 -17.510 6.845 1.00 26.00 52 SER A N 1
ATOM 398 C CA . SER A 1 52 ? 14.957 -18.154 7.742 1.00 27.30 52 SER A CA 1
ATOM 399 C C . SER A 1 52 ? 15.523 -18.281 9.141 1.00 28.04 52 SER A C 1
ATOM 400 O O . SER A 1 52 ? 16.730 -18.371 9.345 1.00 27.78 52 SER A O 1
ATOM 403 N N . PHE A 1 53 ? 14.633 -18.270 10.122 1.00 30.38 53 PHE A N 1
ATOM 404 C CA . PHE A 1 53 ? 15.013 -18.471 11.521 1.00 31.90 53 PHE A CA 1
ATOM 405 C C . PHE A 1 53 ? 14.750 -19.900 11.940 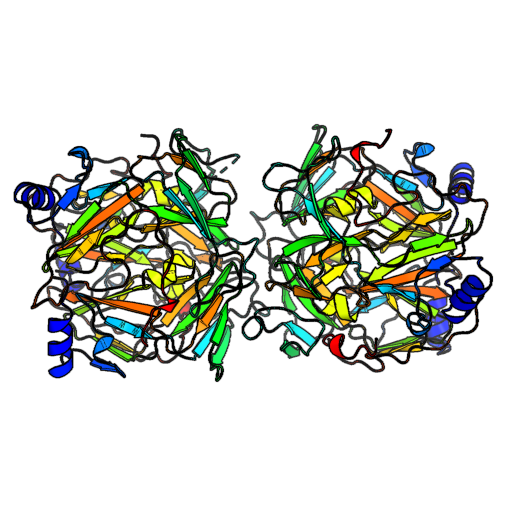1.00 32.48 53 PHE A C 1
ATOM 406 O O . PHE A 1 53 ? 15.023 -20.288 13.088 1.00 32.06 53 PHE A O 1
ATOM 414 N N . GLU A 1 54 ? 14.208 -20.695 11.024 1.00 33.13 54 GLU A N 1
ATOM 415 C CA . GLU A 1 54 ? 13.667 -21.994 11.379 1.00 35.03 54 GLU A CA 1
ATOM 416 C C . GLU A 1 54 ? 14.473 -23.173 10.895 1.00 33.73 54 GLU A C 1
ATOM 417 O O . GLU A 1 54 ? 14.167 -24.296 11.242 1.00 34.91 54 GLU A O 1
ATOM 423 N N . ARG A 1 55 ? 15.503 -22.920 10.102 1.00 32.59 55 ARG A N 1
ATOM 424 C CA . ARG A 1 55 ? 16.399 -23.963 9.593 1.00 31.68 55 ARG A CA 1
ATOM 425 C C . ARG A 1 55 ? 17.762 -23.335 9.337 1.00 30.05 55 ARG A C 1
ATOM 426 O O . ARG A 1 55 ? 17.870 -22.111 9.285 1.00 28.62 55 ARG A O 1
ATOM 434 N N . PRO A 1 56 ? 18.810 -24.165 9.177 1.00 29.70 56 PRO A N 1
ATOM 435 C CA . PRO A 1 56 ? 20.110 -23.588 8.841 1.00 29.12 56 PRO A CA 1
ATOM 436 C C . PRO A 1 56 ? 20.088 -22.920 7.474 1.00 29.71 56 PRO A C 1
ATOM 437 O O . PRO A 1 56 ? 19.381 -23.372 6.554 1.00 29.76 56 PRO A O 1
ATOM 441 N N . ILE A 1 57 ? 20.936 -21.907 7.363 1.00 29.73 57 ILE A N 1
ATOM 442 C CA . ILE A 1 57 ? 21.133 -21.140 6.165 1.00 31.17 57 ILE A CA 1
ATOM 443 C C . ILE A 1 57 ? 22.522 -21.461 5.623 1.00 31.09 57 ILE A C 1
ATOM 444 O O . ILE A 1 57 ? 23.469 -21.572 6.372 1.00 30.28 57 ILE A O 1
ATOM 449 N N . ARG A 1 58 ? 22.622 -21.682 4.319 1.00 32.10 58 ARG A N 1
ATOM 450 C CA . ARG A 1 58 ? 23.891 -22.042 3.721 1.00 32.41 58 ARG A CA 1
ATOM 451 C C . ARG A 1 58 ? 24.771 -20.798 3.776 1.00 30.59 58 ARG A C 1
ATOM 452 O O . ARG A 1 58 ? 24.289 -19.661 3.675 1.00 29.87 58 ARG A O 1
ATOM 460 N N . TYR A 1 59 ? 26.063 -21.007 3.935 1.00 30.18 59 TYR A N 1
ATOM 461 C CA . TYR A 1 59 ? 27.001 -19.898 4.023 1.00 30.29 59 TYR A CA 1
ATOM 462 C C . TYR A 1 59 ? 28.370 -20.279 3.512 1.00 30.45 59 TYR A C 1
ATOM 463 O O . TYR A 1 59 ? 28.681 -21.452 3.366 1.00 31.60 59 TYR A O 1
ATOM 472 N N . ARG A 1 60 ? 29.160 -19.275 3.172 1.00 30.66 60 ARG A N 1
ATOM 473 C CA . ARG A 1 60 ? 30.531 -19.482 2.799 1.00 31.60 60 ARG A CA 1
ATOM 474 C C . ARG A 1 60 ? 31.393 -18.946 3.902 1.00 31.13 60 ARG A C 1
ATOM 475 O O . ARG A 1 60 ? 31.132 -17.865 4.439 1.00 29.43 60 ARG A O 1
ATOM 483 N N . GLU A 1 61 ? 32.439 -19.683 4.232 1.00 31.67 61 GLU A N 1
ATOM 484 C CA . GLU A 1 61 ? 33.374 -19.237 5.230 1.00 32.49 61 GLU A CA 1
ATOM 485 C C . GLU A 1 61 ? 34.779 -19.334 4.690 1.00 31.60 61 GLU A C 1
ATOM 486 O O . GLU A 1 61 ? 35.080 -20.232 3.912 1.00 31.54 61 GLU A O 1
ATOM 492 N N . TRP A 1 62 ? 35.647 -18.412 5.096 1.00 30.06 62 TRP A N 1
ATOM 493 C CA . TRP A 1 62 ? 37.046 -18.502 4.690 1.00 29.55 62 TRP A CA 1
ATOM 494 C C . TRP A 1 62 ? 37.987 -17.762 5.637 1.00 29.32 62 TRP A C 1
ATOM 495 O O . TRP A 1 62 ? 37.573 -16.860 6.381 1.00 28.80 62 TRP A O 1
ATOM 506 N N . THR A 1 63 ? 39.240 -18.206 5.637 1.00 29.97 63 THR A N 1
ATOM 507 C CA . THR A 1 63 ? 40.300 -17.559 6.366 1.00 30.53 63 THR A CA 1
ATOM 508 C C . THR A 1 63 ? 41.181 -16.944 5.313 1.00 32.18 63 THR A C 1
ATOM 509 O O . THR A 1 63 ? 41.569 -17.622 4.382 1.00 33.10 63 THR A O 1
ATOM 513 N N . THR A 1 64 ? 41.461 -15.652 5.422 1.00 33.36 64 THR A N 1
ATOM 514 C CA . THR A 1 64 ? 42.322 -15.005 4.459 1.00 33.69 64 THR A CA 1
ATOM 515 C C . THR A 1 64 ? 43.758 -14.975 4.946 1.00 37.28 64 THR A C 1
ATOM 516 O O . THR A 1 64 ? 44.028 -14.873 6.154 1.00 35.15 64 THR A O 1
ATOM 520 N N . SER A 1 65 ? 44.670 -15.082 3.981 1.00 41.99 65 SER A N 1
ATOM 521 C CA . SER A 1 65 ? 46.099 -14.905 4.209 1.00 47.11 65 SER A CA 1
ATOM 522 C C . SER A 1 65 ? 46.513 -13.521 3.777 1.00 46.05 65 SER A C 1
ATOM 523 O O . SER A 1 65 ? 47.656 -13.143 3.951 1.00 49.70 65 SER A O 1
ATOM 526 N N . ASP A 1 66 ? 45.597 -12.769 3.187 1.00 45.49 66 ASP A N 1
ATOM 527 C CA . ASP A 1 66 ? 45.914 -11.430 2.751 1.00 44.93 66 ASP A CA 1
ATOM 528 C C . ASP A 1 66 ? 45.916 -10.497 3.936 1.00 41.62 66 ASP A C 1
ATOM 529 O O . ASP A 1 66 ? 45.340 -10.778 4.982 1.00 40.84 66 ASP A O 1
ATOM 534 N N . GLU A 1 67 ? 46.559 -9.362 3.747 1.00 40.43 67 GLU A N 1
ATOM 535 C CA . GLU A 1 67 ? 46.614 -8.335 4.766 1.00 40.70 67 GLU A CA 1
ATOM 536 C C . GLU A 1 67 ? 45.284 -7.593 4.944 1.00 36.22 67 GLU A C 1
ATOM 537 O O . GLU A 1 67 ? 45.005 -7.085 6.021 1.00 33.83 67 GLU A O 1
ATOM 543 N N . THR A 1 68 ? 44.494 -7.523 3.884 1.00 33.22 68 THR A N 1
ATOM 544 C CA . THR A 1 68 ? 43.205 -6.869 3.944 1.00 32.08 68 THR A CA 1
ATOM 545 C C . THR A 1 68 ? 42.133 -7.713 3.326 1.00 30.16 68 THR A C 1
ATOM 546 O O . THR A 1 68 ? 42.413 -8.636 2.555 1.00 31.22 68 THR A O 1
ATOM 550 N N . ILE A 1 69 ? 40.911 -7.329 3.643 1.00 27.67 69 ILE A N 1
ATOM 551 C CA . ILE A 1 69 ? 39.721 -7.864 3.035 1.00 27.88 69 ILE A CA 1
ATOM 552 C C . ILE A 1 69 ? 38.876 -6.662 2.567 1.00 25.97 69 ILE A C 1
ATOM 553 O O . ILE A 1 69 ? 38.951 -5.580 3.142 1.00 24.86 69 ILE A O 1
ATOM 558 N N . VAL A 1 70 ? 38.139 -6.860 1.484 1.00 24.84 70 VAL A N 1
ATOM 559 C CA . VAL A 1 70 ? 37.276 -5.835 0.930 1.00 24.48 70 VAL A CA 1
ATOM 560 C C . VAL A 1 70 ? 35.838 -6.131 1.292 1.00 23.18 70 VAL A C 1
ATOM 561 O O . VAL A 1 70 ? 35.341 -7.199 0.986 1.00 22.64 70 VAL A O 1
ATOM 565 N N . LEU A 1 71 ? 35.168 -5.130 1.818 1.00 22.41 71 LEU A N 1
ATOM 566 C CA . LEU A 1 71 ? 33.745 -5.193 2.054 1.00 22.84 71 LEU A CA 1
ATOM 567 C C . LEU A 1 71 ? 33.033 -4.220 1.102 1.00 22.70 71 LEU A C 1
ATOM 568 O O . LEU A 1 71 ? 33.247 -3.012 1.164 1.00 21.43 71 LEU A O 1
ATOM 573 N N . PRO A 1 72 ? 32.249 -4.746 0.158 1.00 22.95 72 PRO A N 1
ATOM 574 C CA . PRO A 1 72 ? 31.676 -3.852 -0.839 1.00 23.38 72 PRO A CA 1
ATOM 575 C C . PRO A 1 72 ? 30.571 -2.983 -0.251 1.00 23.72 72 PRO A C 1
ATOM 576 O O . PRO A 1 72 ? 30.079 -3.285 0.820 1.00 23.34 72 PRO A O 1
ATOM 580 N N . PRO A 1 73 ? 30.180 -1.926 -0.958 1.00 24.30 73 PRO A N 1
ATOM 581 C CA . PRO A 1 73 ? 29.145 -1.032 -0.473 1.00 24.56 73 PRO A CA 1
ATOM 582 C C . PRO A 1 73 ? 27.872 -1.770 -0.061 1.00 24.31 73 PRO A C 1
ATOM 583 O O . PRO A 1 73 ? 27.481 -2.730 -0.708 1.00 24.07 73 PRO A O 1
ATOM 587 N N . HIS A 1 74 ? 27.228 -1.309 1.001 1.00 24.85 74 HIS A N 1
ATOM 588 C CA . HIS A 1 74 ? 25.927 -1.839 1.441 1.00 25.52 74 HIS A CA 1
ATOM 589 C C . HIS A 1 74 ? 25.880 -3.335 1.650 1.00 24.67 74 HIS A C 1
ATOM 590 O O . HIS A 1 74 ? 24.893 -4.000 1.362 1.00 25.73 74 HIS A O 1
ATOM 597 N N . THR A 1 75 ? 26.997 -3.871 2.095 1.00 25.03 75 THR A N 1
ATOM 598 C CA . THR A 1 75 ? 27.175 -5.316 2.221 1.00 24.71 75 THR A CA 1
ATOM 599 C C . THR A 1 75 ? 27.420 -5.644 3.659 1.00 23.53 75 THR A C 1
ATOM 600 O O . THR A 1 75 ? 28.004 -4.846 4.399 1.00 24.44 75 THR A O 1
ATOM 604 N N . PHE A 1 76 ? 26.912 -6.800 4.052 1.00 22.90 76 PHE A N 1
ATOM 605 C CA . PHE A 1 76 ? 26.941 -7.259 5.425 1.00 23.55 76 PHE A CA 1
ATOM 606 C C . PHE A 1 76 ? 27.879 -8.460 5.478 1.00 23.18 76 PHE A C 1
ATOM 607 O O . PHE A 1 76 ? 27.822 -9.314 4.621 1.00 23.20 76 PHE A O 1
ATOM 615 N N . LEU A 1 77 ? 28.722 -8.519 6.493 1.00 22.77 77 LEU A N 1
ATOM 616 C CA . LEU A 1 77 ? 29.690 -9.593 6.618 1.00 23.24 77 LEU A CA 1
ATOM 617 C C . LEU A 1 77 ? 29.912 -9.990 8.081 1.00 22.67 77 LEU A C 1
ATOM 618 O O . LEU A 1 77 ? 29.946 -9.119 8.953 1.00 22.79 77 LEU A O 1
ATOM 623 N N . LEU A 1 78 ? 30.052 -11.288 8.356 1.00 22.25 78 LEU A N 1
ATOM 624 C CA . LEU A 1 78 ? 30.420 -11.749 9.694 1.00 22.22 78 LEU A CA 1
ATOM 625 C C . LEU A 1 78 ? 31.916 -11.905 9.829 1.00 22.26 78 LEU A C 1
ATOM 626 O O . LEU A 1 78 ? 32.566 -12.493 8.966 1.00 22.80 78 LEU A O 1
ATOM 631 N N . ALA A 1 79 ? 32.447 -11.404 10.937 1.00 22.31 79 ALA A N 1
ATOM 632 C CA . ALA A 1 79 ? 33.864 -11.466 11.242 1.00 22.51 79 ALA A CA 1
ATOM 633 C C . ALA A 1 79 ? 34.052 -11.909 12.679 1.00 22.32 79 ALA A C 1
ATOM 634 O O . ALA A 1 79 ? 33.079 -12.249 13.372 1.00 22.38 79 ALA A O 1
ATOM 636 N N . THR A 1 80 ? 35.299 -11.903 13.133 1.00 22.28 80 THR A N 1
ATOM 637 C CA . THR A 1 80 ? 35.612 -12.285 14.499 1.00 23.18 80 THR A CA 1
ATOM 638 C C . THR A 1 80 ? 36.755 -11.460 15.062 1.00 23.42 80 THR A C 1
ATOM 639 O O . THR A 1 80 ? 37.545 -10.879 14.304 1.00 23.00 80 THR A O 1
ATOM 643 N N . THR A 1 81 ? 36.833 -11.428 16.388 1.00 22.68 81 THR A N 1
ATOM 644 C CA . THR A 1 81 ? 37.962 -10.827 17.057 1.00 23.04 81 THR A CA 1
ATOM 645 C C . THR A 1 81 ? 39.069 -11.835 17.104 1.00 24.09 81 THR A C 1
ATOM 646 O O . THR A 1 81 ? 38.833 -13.027 17.059 1.00 23.27 81 THR A O 1
ATOM 650 N N . MET A 1 82 ? 40.297 -11.342 17.151 1.00 26.11 82 MET A N 1
ATOM 651 C CA . MET A 1 82 ? 41.444 -12.199 17.400 1.00 28.14 82 MET A CA 1
ATOM 652 C C . MET A 1 82 ? 41.368 -12.683 18.834 1.00 28.82 82 MET A C 1
ATOM 653 O O . MET A 1 82 ? 41.813 -13.772 19.154 1.00 31.55 82 MET A O 1
ATOM 658 N N . GLU A 1 83 ? 40.858 -11.838 19.705 1.00 28.08 83 GLU A N 1
ATOM 659 C CA . GLU A 1 83 ? 40.901 -12.102 21.133 1.00 29.05 83 GLU A CA 1
ATOM 660 C C . GLU A 1 83 ? 39.815 -13.090 21.567 1.00 29.01 83 GLU A C 1
ATOM 661 O O . GLU A 1 83 ? 38.697 -13.069 21.070 1.00 27.68 83 GLU A O 1
ATOM 667 N N . THR A 1 84 ? 40.204 -14.001 22.442 1.00 30.39 84 THR A N 1
ATOM 668 C CA . THR A 1 84 ? 39.268 -14.844 23.138 1.00 31.20 84 THR A CA 1
ATOM 669 C C . THR A 1 84 ? 39.052 -14.176 24.481 1.00 31.66 84 THR A C 1
ATOM 670 O O . THR A 1 84 ? 39.983 -13.687 25.118 1.00 31.52 84 THR A O 1
ATOM 674 N N . VAL A 1 85 ? 37.803 -14.129 24.887 1.00 32.60 85 VAL A N 1
ATOM 675 C CA . VAL A 1 85 ? 37.392 -13.422 26.091 1.00 34.52 85 VAL A CA 1
ATOM 676 C C . VAL A 1 85 ? 36.733 -14.410 27.031 1.00 33.90 85 VAL A C 1
ATOM 677 O O . VAL A 1 85 ? 35.906 -15.202 26.599 1.00 34.17 85 VAL A O 1
ATOM 681 N N . LYS A 1 86 ? 37.074 -14.349 28.309 1.00 35.15 86 LYS A N 1
ATOM 682 C CA . LYS A 1 86 ? 36.361 -15.131 29.318 1.00 34.46 86 LYS A CA 1
ATOM 683 C C . LYS A 1 86 ? 35.894 -14.234 30.455 1.00 33.96 86 LYS A C 1
ATOM 684 O O . LYS A 1 86 ? 36.712 -13.652 31.167 1.00 33.89 86 LYS A O 1
ATOM 690 N N . LEU A 1 87 ? 34.575 -14.136 30.622 1.00 31.81 87 LEU A N 1
ATOM 691 C CA . LEU A 1 87 ? 33.977 -13.303 31.661 1.00 29.84 87 LEU A CA 1
ATOM 692 C C . LEU A 1 87 ? 33.555 -14.114 32.850 1.00 29.44 87 LEU A C 1
ATOM 693 O O . LEU A 1 87 ? 32.955 -15.167 32.701 1.00 29.17 87 LEU A O 1
ATOM 698 N N . PRO A 1 88 ? 33.845 -13.616 34.045 1.00 29.66 88 PRO A N 1
ATOM 699 C CA . PRO A 1 88 ? 33.343 -14.263 35.245 1.00 30.01 88 PRO A CA 1
ATOM 700 C C . PRO A 1 88 ? 31.870 -13.910 35.400 1.00 28.84 88 PRO A C 1
ATOM 701 O O . PRO A 1 88 ? 31.321 -13.151 34.600 1.00 27.56 88 PRO A O 1
ATOM 705 N N . ASN A 1 89 ? 31.244 -14.447 36.435 1.00 29.75 89 ASN A N 1
ATOM 706 C CA . ASN A 1 89 ? 29.799 -14.342 36.592 1.00 29.30 89 ASN A CA 1
ATOM 707 C C . ASN A 1 89 ? 29.321 -12.960 36.942 1.00 28.83 89 ASN A C 1
ATOM 708 O O . ASN A 1 89 ? 28.167 -12.664 36.741 1.00 27.95 89 ASN A O 1
ATOM 713 N N . HIS A 1 90 ? 30.209 -12.099 37.414 1.00 29.61 90 HIS A N 1
ATOM 714 C CA . HIS A 1 90 ? 29.768 -10.799 37.896 1.00 30.37 90 HIS A CA 1
ATOM 715 C C . HIS A 1 90 ? 30.166 -9.625 37.036 1.00 27.98 90 HIS A C 1
ATOM 716 O O . HIS A 1 90 ? 30.109 -8.490 37.452 1.00 26.55 90 HIS A O 1
ATOM 723 N N . LEU A 1 91 ? 30.562 -9.920 35.808 1.00 26.98 91 LEU A N 1
ATOM 724 C CA . LEU A 1 91 ? 30.833 -8.888 34.841 1.00 26.02 91 LEU A CA 1
ATOM 725 C C . LEU A 1 91 ? 30.035 -9.150 33.580 1.00 25.22 91 LEU A C 1
ATOM 726 O O . LEU A 1 91 ? 29.831 -10.300 33.183 1.00 24.76 91 LEU A O 1
ATOM 731 N N . THR A 1 92 ? 29.707 -8.059 32.905 1.00 24.08 92 THR A N 1
ATOM 732 C CA . THR A 1 92 ? 29.207 -8.089 31.542 1.00 23.52 92 THR A CA 1
ATOM 733 C C . THR A 1 92 ? 30.002 -7.049 30.741 1.00 22.77 92 THR A C 1
ATOM 734 O O . THR A 1 92 ? 30.673 -6.216 31.331 1.00 23.16 92 THR A O 1
ATOM 738 N N . ALA A 1 93 ? 29.981 -7.148 29.411 1.00 21.97 93 ALA A N 1
ATOM 739 C CA . ALA A 1 93 ? 30.763 -6.245 28.573 1.00 21.27 93 ALA A CA 1
ATOM 740 C C . ALA A 1 93 ? 30.020 -5.831 27.346 1.00 20.66 93 ALA A C 1
ATOM 741 O O . ALA A 1 93 ? 29.400 -6.664 26.675 1.00 20.76 93 ALA A O 1
ATOM 743 N N . PHE A 1 94 ? 30.047 -4.529 27.073 1.00 20.39 94 PHE A N 1
ATOM 744 C CA . PHE A 1 94 ? 29.354 -3.966 25.935 1.00 19.95 94 PHE A CA 1
ATOM 745 C C . PHE A 1 94 ? 30.327 -3.883 24.751 1.00 20.29 94 PHE A C 1
ATOM 746 O O . PHE A 1 94 ? 31.369 -3.244 24.865 1.00 20.51 94 PHE A O 1
ATOM 754 N N . VAL A 1 95 ? 29.997 -4.564 23.654 1.00 19.87 95 VAL A N 1
ATOM 755 C CA . VAL A 1 95 ? 30.804 -4.538 22.442 1.00 19.82 95 VAL A CA 1
ATOM 756 C C . VAL A 1 95 ? 30.311 -3.410 21.584 1.00 20.02 95 VAL A C 1
ATOM 757 O O . VAL A 1 95 ? 29.100 -3.247 21.380 1.00 19.37 95 VAL A O 1
ATOM 761 N N . GLU A 1 96 ? 31.244 -2.593 21.121 1.00 20.53 96 GLU A N 1
ATOM 762 C CA . GLU A 1 96 ? 30.918 -1.487 20.227 1.00 20.98 96 GLU A CA 1
ATOM 763 C C . GLU A 1 96 ? 32.101 -1.193 19.304 1.00 19.79 96 GLU A C 1
ATOM 764 O O . GLU A 1 96 ? 33.230 -1.545 19.594 1.00 19.31 96 GLU A O 1
ATOM 770 N N . GLY A 1 97 ? 31.824 -0.476 18.232 1.00 19.01 97 GLY A N 1
ATOM 771 C CA . GLY A 1 97 ? 32.852 -0.122 17.296 1.00 18.73 97 GLY A CA 1
ATOM 772 C C . GLY A 1 97 ? 33.691 0.960 17.914 1.00 18.97 97 GLY A C 1
ATOM 773 O O . GLY A 1 97 ? 33.289 1.586 18.871 1.00 18.80 97 GLY A O 1
ATOM 774 N N . ARG A 1 98 ? 34.854 1.183 17.323 1.00 19.33 98 ARG A N 1
ATOM 775 C CA . ARG A 1 98 ? 35.656 2.358 17.597 1.00 20.07 98 ARG A CA 1
ATOM 776 C C . ARG A 1 98 ? 35.162 3.533 16.758 1.00 20.36 98 ARG A C 1
ATOM 777 O O . ARG A 1 98 ? 34.902 3.385 15.569 1.00 20.32 98 ARG A O 1
ATOM 785 N N . SER A 1 99 ? 35.104 4.717 17.351 1.00 21.16 99 SER A N 1
ATOM 786 C CA . SER A 1 99 ? 34.644 5.900 16.628 1.00 21.20 99 SER A CA 1
ATOM 787 C C . SER A 1 99 ? 35.339 6.103 15.269 1.00 21.77 99 SER A C 1
ATOM 788 O O . SER A 1 99 ? 34.681 6.494 14.322 1.00 21.10 99 SER A O 1
ATOM 791 N N . SER A 1 100 ? 36.651 5.847 15.190 1.00 22.78 100 SER A N 1
ATOM 792 C CA . SER A 1 100 ? 37.412 6.035 13.944 1.00 23.86 100 SER A CA 1
ATOM 793 C C . SER A 1 100 ? 36.902 5.158 12.857 1.00 24.31 100 SER A C 1
ATOM 794 O O . SER A 1 100 ? 36.969 5.502 11.695 1.00 25.43 100 SER A O 1
ATOM 797 N N . VAL A 1 101 ? 36.386 4.005 13.235 1.00 25.17 101 VAL A N 1
ATOM 798 C CA . VAL A 1 101 ? 35.878 3.039 12.287 1.00 25.00 101 VAL A CA 1
ATOM 799 C C . VAL A 1 101 ? 34.481 3.405 11.826 1.00 24.67 101 VAL A C 1
ATOM 800 O O . VAL A 1 101 ? 34.181 3.359 10.621 1.00 27.21 101 VAL A O 1
ATOM 804 N N . GLY A 1 102 ? 33.617 3.731 12.770 1.00 24.45 102 GLY A N 1
ATOM 805 C CA . GLY A 1 102 ? 32.225 4.105 12.454 1.00 23.93 102 GLY A CA 1
ATOM 806 C C . GLY A 1 102 ? 32.185 5.350 11.579 1.00 23.54 102 GLY A C 1
ATOM 807 O O . GLY A 1 102 ? 31.291 5.519 10.781 1.00 22.04 102 GLY A O 1
ATOM 808 N N . ARG A 1 103 ? 33.149 6.243 11.755 1.00 23.55 103 ARG A N 1
ATOM 809 C CA . ARG A 1 103 ? 33.169 7.468 10.986 1.00 23.73 103 ARG A CA 1
ATOM 810 C C . ARG A 1 103 ? 33.469 7.219 9.521 1.00 24.96 103 ARG A C 1
ATOM 811 O O . ARG A 1 103 ? 33.259 8.106 8.705 1.00 25.03 103 ARG A O 1
ATOM 819 N N . LEU A 1 104 ? 34.002 6.045 9.192 1.00 25.54 104 LEU A N 1
ATOM 820 C CA . LEU A 1 104 ? 34.227 5.685 7.795 1.00 26.34 104 LEU A CA 1
ATOM 821 C C . LEU A 1 104 ? 33.095 4.857 7.283 1.00 25.87 104 LEU A C 1
ATOM 822 O O . LEU A 1 104 ? 33.246 4.215 6.269 1.00 27.03 104 LEU A O 1
ATOM 827 N N . GLY A 1 105 ? 31.961 4.859 7.967 1.00 24.92 105 GLY A N 1
ATOM 828 C CA . GLY A 1 105 ? 30.776 4.150 7.511 1.00 24.08 105 GLY A CA 1
ATOM 829 C C . GLY A 1 105 ? 30.819 2.656 7.731 1.00 23.87 105 GLY A C 1
ATOM 830 O O . GLY A 1 105 ? 30.000 1.925 7.167 1.00 24.55 105 GLY A O 1
ATOM 831 N N . LEU A 1 106 ? 31.755 2.164 8.530 1.00 23.94 106 LEU A N 1
ATOM 832 C CA . LEU A 1 106 ? 31.741 0.756 8.841 1.00 25.20 106 LEU A CA 1
ATOM 833 C C . LEU A 1 106 ? 31.040 0.593 10.164 1.00 26.25 106 LEU A C 1
ATOM 834 O O . LEU A 1 106 ? 31.612 0.952 11.187 1.00 25.90 106 LEU A O 1
ATOM 839 N N . PHE A 1 107 ? 29.817 0.047 10.132 1.00 27.65 107 PHE A N 1
ATOM 840 C CA . PHE A 1 107 ? 29.007 -0.146 11.326 1.00 28.98 107 PHE A CA 1
ATOM 841 C C . PHE A 1 107 ? 29.155 -1.563 11.933 1.00 28.67 107 PHE A C 1
ATOM 842 O O . PHE A 1 107 ? 29.036 -2.588 11.269 1.00 24.39 107 PHE A O 1
ATOM 850 N N . ILE A 1 108 ? 29.525 -1.584 13.211 1.00 29.57 108 ILE A N 1
ATOM 851 C CA . ILE A 1 108 ? 29.610 -2.801 13.996 1.00 29.25 108 ILE A CA 1
ATOM 852 C C . ILE A 1 108 ? 28.232 -2.995 14.581 1.00 29.61 108 ILE A C 1
ATOM 853 O O . ILE A 1 108 ? 27.955 -2.476 15.635 1.00 28.88 108 ILE A O 1
ATOM 858 N N . GLN A 1 109 ? 27.357 -3.711 13.878 1.00 31.28 109 GLN A N 1
ATOM 859 C CA . GLN A 1 109 ? 25.918 -3.782 14.209 1.00 34.93 109 GLN A CA 1
ATOM 860 C C . GLN A 1 109 ? 25.618 -4.671 15.387 1.00 32.87 109 GLN A C 1
ATOM 861 O O . GLN A 1 109 ? 24.523 -4.622 15.941 1.00 30.08 109 GLN A O 1
ATOM 867 N N . ASN A 1 110 ? 26.592 -5.500 15.762 1.00 30.68 110 ASN A N 1
ATOM 868 C CA . ASN A 1 110 ? 26.402 -6.474 16.832 1.00 30.78 110 ASN A CA 1
ATOM 869 C C . ASN A 1 110 ? 26.441 -5.842 18.242 1.00 29.24 110 ASN A C 1
ATOM 870 O O . ASN A 1 110 ? 26.452 -6.557 19.220 1.00 29.58 110 ASN A O 1
ATOM 875 N N . ALA A 1 111 ? 26.422 -4.512 18.320 1.00 27.55 111 ALA A N 1
ATOM 876 C CA . ALA A 1 111 ? 26.666 -3.794 19.550 1.00 27.79 111 ALA A CA 1
ATOM 877 C C . ALA A 1 111 ? 25.710 -4.255 20.599 1.00 26.89 111 ALA A C 1
ATOM 878 O O . ALA A 1 111 ? 24.510 -4.095 20.462 1.00 28.56 111 ALA A O 1
ATOM 880 N N . GLY A 1 112 ? 26.253 -4.807 21.669 1.00 25.94 112 GLY A N 1
ATOM 881 C CA . GLY A 1 112 ? 25.437 -5.266 22.772 1.00 24.28 112 GLY A CA 1
ATOM 882 C C . GLY A 1 112 ? 26.232 -5.812 23.928 1.00 23.69 112 GLY A C 1
ATOM 883 O O . GLY A 1 112 ? 27.479 -5.836 23.915 1.00 22.90 112 GLY A O 1
ATOM 884 N N . TRP A 1 113 ? 25.495 -6.265 24.936 1.00 23.46 113 TRP A N 1
ATOM 885 C CA . TRP A 1 113 ? 26.080 -6.734 26.189 1.00 23.38 113 TRP A CA 1
ATOM 886 C C . TRP A 1 113 ? 26.351 -8.258 26.196 1.00 23.39 113 TRP A C 1
ATOM 887 O O . TRP A 1 113 ? 25.442 -9.059 25.956 1.00 23.75 113 TRP A O 1
ATOM 898 N N . VAL A 1 114 ? 27.608 -8.634 26.471 1.00 22.15 114 VAL A N 1
ATOM 899 C CA . VAL A 1 114 ? 28.018 -10.037 26.555 1.00 21.13 114 VAL A CA 1
ATOM 900 C C . VAL A 1 114 ? 27.537 -10.652 27.860 1.00 21.47 114 VAL A C 1
ATOM 901 O O . VAL A 1 114 ? 27.689 -10.041 28.921 1.00 21.71 114 VAL A O 1
ATOM 905 N N . ASP A 1 115 ? 26.946 -11.844 27.778 1.00 21.40 115 ASP A N 1
ATOM 906 C CA . ASP A 1 115 ? 26.415 -12.533 28.952 1.00 22.12 115 ASP A CA 1
ATOM 907 C C . ASP A 1 115 ? 27.549 -12.819 29.954 1.00 23.33 115 ASP A C 1
ATOM 908 O O . ASP A 1 115 ? 28.628 -13.233 29.541 1.00 23.33 115 ASP A O 1
ATOM 913 N N . PRO A 1 116 ? 27.312 -12.580 31.264 1.00 23.66 116 PRO A N 1
ATOM 914 C CA . PRO A 1 116 ? 28.242 -13.054 32.256 1.00 24.63 116 PRO A CA 1
ATOM 915 C C . PRO A 1 116 ? 28.526 -14.521 32.064 1.00 25.50 116 PRO A C 1
ATOM 916 O O . PRO A 1 116 ? 27.615 -15.298 31.763 1.00 25.70 116 PRO A O 1
ATOM 920 N N . GLY A 1 117 ? 29.780 -14.889 32.236 1.00 26.25 117 GLY A N 1
ATOM 921 C CA . GLY A 1 117 ? 30.175 -16.265 32.080 1.00 27.72 117 GLY A CA 1
ATOM 922 C C . GLY A 1 117 ? 30.520 -16.635 30.649 1.00 27.78 117 GLY A C 1
ATOM 923 O O . GLY A 1 117 ? 30.937 -17.758 30.407 1.00 29.72 117 GLY A O 1
ATOM 924 N N . PHE A 1 118 ? 30.375 -15.713 29.707 1.00 27.26 118 PHE A N 1
ATOM 925 C CA . PHE A 1 118 ? 30.694 -16.021 28.319 1.00 27.38 118 PHE A CA 1
ATOM 926 C C . PHE A 1 118 ? 32.174 -16.311 28.152 1.00 28.41 118 PHE A C 1
ATOM 927 O O . PHE A 1 118 ? 33.022 -15.678 28.767 1.00 28.90 118 PHE A O 1
ATOM 935 N N . ASN A 1 119 ? 32.453 -17.293 27.311 1.00 29.50 119 ASN A N 1
ATOM 936 C CA . ASN A 1 119 ? 33.800 -17.699 27.002 1.00 29.83 119 ASN A CA 1
ATOM 937 C C . ASN A 1 119 ? 33.898 -17.973 25.507 1.00 27.70 119 ASN A C 1
ATOM 938 O O . ASN A 1 119 ? 33.324 -18.926 24.986 1.00 27.72 119 ASN A O 1
ATOM 943 N N . GLY A 1 120 ? 34.635 -17.128 24.811 1.00 26.91 120 GLY A N 1
ATOM 944 C CA . GLY A 1 120 ? 34.875 -17.321 23.379 1.00 26.06 120 GLY A CA 1
ATOM 945 C C . GLY A 1 120 ? 35.443 -16.093 22.715 1.00 25.30 120 GLY A C 1
ATOM 946 O O . GLY A 1 120 ? 35.667 -15.072 23.352 1.00 23.23 120 GLY A O 1
ATOM 947 N N . GLN A 1 121 ? 35.707 -16.214 21.419 1.00 25.90 121 GLN A N 1
ATOM 948 C CA . GLN A 1 121 ? 35.959 -15.048 20.592 1.00 25.29 121 GLN A CA 1
ATOM 949 C C . GLN A 1 121 ? 34.625 -14.345 20.371 1.00 23.93 121 GLN A C 1
ATOM 950 O O . GLN A 1 121 ? 33.566 -14.932 20.578 1.00 23.31 121 GLN A O 1
ATOM 956 N N . ILE A 1 122 ? 34.685 -13.087 19.946 1.00 22.73 122 ILE A N 1
ATOM 957 C CA . ILE A 1 122 ? 33.495 -12.287 19.690 1.00 21.45 122 ILE A CA 1
ATOM 958 C C . ILE A 1 122 ? 33.257 -12.253 18.182 1.00 20.96 122 ILE A C 1
ATOM 959 O O . ILE A 1 122 ? 34.124 -11.841 17.426 1.00 20.20 122 ILE A O 1
ATOM 964 N N . THR A 1 123 ? 32.061 -12.671 17.780 1.00 20.87 123 THR A N 1
ATOM 965 C CA . THR A 1 123 ? 31.621 -12.605 16.401 1.00 20.98 123 THR A CA 1
ATOM 966 C C . THR A 1 123 ? 31.073 -11.203 16.123 1.00 20.71 123 THR A C 1
ATOM 967 O O . THR A 1 123 ? 30.260 -10.674 16.877 1.00 21.30 123 THR A O 1
ATOM 971 N N . LEU A 1 124 ? 31.534 -10.596 15.036 1.00 21.14 124 LEU A N 1
ATOM 972 C CA . LEU A 1 124 ? 31.180 -9.224 14.705 1.00 21.30 124 LEU A CA 1
ATOM 973 C C . LEU A 1 124 ? 30.309 -9.175 13.467 1.00 22.47 124 LEU A C 1
ATOM 974 O O . LEU A 1 124 ? 30.513 -9.937 12.520 1.00 23.78 124 LEU A O 1
ATOM 979 N N . GLU A 1 125 ? 29.365 -8.251 13.469 1.00 23.26 125 GLU A N 1
ATOM 980 C CA . GLU A 1 125 ? 28.446 -8.050 12.356 1.00 24.94 125 GLU A CA 1
ATOM 981 C C . GLU A 1 125 ? 28.873 -6.760 11.679 1.00 24.36 125 GLU A C 1
ATOM 982 O O . GLU A 1 125 ? 28.625 -5.673 12.190 1.00 24.07 125 GLU A O 1
ATOM 988 N N . LEU A 1 126 ? 29.537 -6.879 10.534 1.00 24.31 126 LEU A N 1
ATOM 989 C CA . LEU A 1 126 ? 30.068 -5.714 9.817 1.00 24.17 126 LEU A CA 1
ATOM 990 C C . LEU A 1 126 ? 29.132 -5.291 8.699 1.00 21.90 126 LEU A C 1
ATOM 991 O O . LEU A 1 126 ? 28.689 -6.122 7.926 1.00 21.61 126 LEU A O 1
ATOM 996 N N . PHE A 1 127 ? 28.848 -3.997 8.618 1.00 21.00 127 PHE A N 1
ATOM 997 C CA . PHE A 1 127 ? 28.045 -3.462 7.548 1.00 20.61 127 PHE A CA 1
ATOM 998 C C . PHE A 1 127 ? 28.726 -2.238 6.992 1.00 21.42 127 PHE A C 1
ATOM 999 O O . PHE A 1 127 ? 29.010 -1.287 7.714 1.00 21.66 127 PHE A O 1
ATOM 1007 N N . ASN A 1 128 ? 28.972 -2.263 5.690 1.00 22.65 128 ASN A N 1
ATOM 1008 C CA . ASN A 1 128 ? 29.516 -1.116 4.993 1.00 24.29 128 ASN A CA 1
ATOM 1009 C C . ASN A 1 128 ? 28.369 -0.245 4.515 1.00 25.77 128 ASN A C 1
ATOM 1010 O O . ASN A 1 128 ? 27.699 -0.570 3.541 1.00 27.09 128 ASN A O 1
ATOM 1015 N N . ALA A 1 129 ? 28.190 0.892 5.163 1.00 26.31 129 ALA A N 1
ATOM 1016 C CA . ALA A 1 129 ? 27.099 1.777 4.837 1.00 27.42 129 ALA A CA 1
ATOM 1017 C C . ALA A 1 129 ? 27.474 2.847 3.823 1.00 28.21 129 ALA A C 1
ATOM 1018 O O . ALA A 1 129 ? 26.659 3.711 3.554 1.00 28.52 129 ALA A O 1
ATOM 1020 N N . ASN A 1 130 ? 28.667 2.796 3.244 1.00 28.64 130 ASN A N 1
ATOM 1021 C CA . ASN A 1 130 ? 29.044 3.749 2.192 1.00 28.83 130 ASN A CA 1
ATOM 1022 C C . ASN A 1 130 ? 28.661 3.280 0.821 1.00 28.25 130 ASN A C 1
ATOM 1023 O O . ASN A 1 130 ? 28.196 2.137 0.648 1.00 29.47 130 ASN A O 1
ATOM 1028 N N . ARG A 1 131 ? 28.864 4.154 -0.171 1.00 29.22 131 ARG A N 1
ATOM 1029 C CA . ARG A 1 131 ? 28.757 3.757 -1.575 1.00 31.05 131 ARG A CA 1
ATOM 1030 C C . ARG A 1 131 ? 30.068 3.257 -2.159 1.00 29.23 131 ARG A C 1
ATOM 1031 O O . ARG A 1 131 ? 30.077 2.841 -3.314 1.00 30.44 131 ARG A O 1
ATOM 1039 N N . LEU A 1 132 ? 31.154 3.325 -1.397 1.00 27.32 132 LEU A N 1
ATOM 1040 C CA . LEU A 1 132 ? 32.439 2.784 -1.831 1.00 27.58 132 LEU A CA 1
ATOM 1041 C C . LEU A 1 132 ? 32.798 1.545 -1.038 1.00 25.81 132 LEU A C 1
ATOM 1042 O O . LEU A 1 132 ? 32.373 1.367 0.105 1.00 24.76 132 LEU A O 1
ATOM 1047 N N . PRO A 1 133 ? 33.570 0.649 -1.650 1.00 25.34 133 PRO A N 1
ATOM 1048 C CA . PRO A 1 133 ? 34.072 -0.479 -0.878 1.00 24.72 133 PRO A CA 1
ATOM 1049 C C . PRO A 1 133 ? 35.015 -0.004 0.201 1.00 25.00 133 PRO A C 1
ATOM 1050 O O . PRO A 1 133 ? 35.651 1.048 0.042 1.00 26.71 133 PRO A O 1
ATOM 1054 N N . ILE A 1 134 ? 35.116 -0.778 1.279 1.00 24.59 134 ILE A N 1
ATOM 1055 C CA . ILE A 1 134 ? 36.106 -0.544 2.339 1.00 25.03 134 ILE A CA 1
ATOM 1056 C C . ILE A 1 134 ? 37.123 -1.659 2.411 1.00 24.03 134 ILE A C 1
ATOM 1057 O O . ILE A 1 134 ? 36.763 -2.822 2.355 1.00 22.95 134 ILE A O 1
ATOM 1062 N N . GLU A 1 135 ? 38.389 -1.287 2.524 1.00 24.84 135 GLU A N 1
ATOM 1063 C CA . GLU A 1 135 ? 39.467 -2.241 2.766 1.00 26.25 135 GLU A CA 1
ATOM 1064 C C . GLU A 1 135 ? 39.717 -2.354 4.264 1.00 26.61 135 GLU A C 1
ATOM 1065 O O . GLU A 1 135 ? 40.225 -1.428 4.860 1.00 25.95 135 GLU A O 1
ATOM 1071 N N . LEU A 1 136 ? 39.377 -3.495 4.845 1.00 28.02 136 LEU A N 1
ATOM 1072 C CA . LEU A 1 136 ? 39.599 -3.741 6.266 1.00 30.77 136 LEU A CA 1
ATOM 1073 C C . LEU A 1 136 ? 40.931 -4.425 6.440 1.00 30.57 136 LEU A C 1
ATOM 1074 O O . LEU A 1 136 ? 41.155 -5.491 5.874 1.00 30.61 136 LEU A O 1
ATOM 1079 N N . PRO A 1 137 ? 41.837 -3.830 7.218 1.00 30.19 137 PRO A N 1
ATOM 1080 C CA . PRO A 1 137 ? 43.104 -4.508 7.462 1.00 29.32 137 PRO A CA 1
ATOM 1081 C C . PRO A 1 137 ? 43.004 -5.471 8.645 1.00 27.28 137 PRO A C 1
ATOM 1082 O O . PRO A 1 137 ? 42.491 -5.133 9.723 1.00 26.90 137 PRO A O 1
ATOM 1086 N N . ILE A 1 138 ? 43.439 -6.690 8.397 1.00 25.76 138 ILE A N 1
ATOM 1087 C CA . ILE A 1 138 ? 43.388 -7.752 9.386 1.00 25.29 138 ILE A CA 1
ATOM 1088 C C . ILE A 1 138 ? 44.314 -7.359 10.535 1.00 25.85 138 ILE A C 1
ATOM 1089 O O . ILE A 1 138 ? 45.377 -6.807 10.308 1.00 25.40 138 ILE A O 1
ATOM 1094 N N . GLY A 1 139 ? 43.895 -7.634 11.768 1.00 25.88 139 GLY A N 1
ATOM 1095 C CA . GLY A 1 139 ? 44.732 -7.385 12.932 1.00 26.63 139 GLY A CA 1
ATOM 1096 C C . GLY A 1 139 ? 44.686 -5.971 13.479 1.00 26.90 139 GLY A C 1
ATOM 1097 O O . GLY A 1 139 ? 45.305 -5.685 14.525 1.00 28.24 139 GLY A O 1
ATOM 1098 N N . ARG A 1 140 ? 43.959 -5.090 12.809 1.00 25.68 140 ARG A N 1
ATOM 1099 C CA . ARG A 1 140 ? 43.800 -3.735 13.287 1.00 25.62 140 ARG A CA 1
ATOM 1100 C C . ARG A 1 140 ? 42.681 -3.673 14.336 1.00 24.29 140 ARG A C 1
ATOM 1101 O O . ARG A 1 140 ? 41.788 -4.511 14.356 1.00 23.55 140 ARG A O 1
ATOM 1109 N N . ARG A 1 141 ? 42.764 -2.690 15.227 1.00 24.17 141 ARG A N 1
ATOM 1110 C CA . ARG A 1 141 ? 41.760 -2.513 16.274 1.00 23.68 141 ARG A CA 1
ATOM 1111 C C . ARG A 1 141 ? 40.485 -1.988 15.682 1.00 23.04 141 ARG A C 1
ATOM 1112 O O . ARG A 1 141 ? 40.460 -0.918 15.091 1.00 23.28 141 ARG A O 1
ATOM 1120 N N . ILE A 1 142 ? 39.443 -2.778 15.836 1.00 23.59 142 ILE A N 1
ATOM 1121 C CA . ILE A 1 142 ? 38.168 -2.620 15.108 1.00 24.25 142 ILE A CA 1
ATOM 1122 C C . ILE A 1 142 ? 36.985 -2.265 16.044 1.00 22.96 142 ILE A C 1
ATOM 1123 O O . ILE A 1 142 ? 36.003 -1.664 15.627 1.00 23.55 142 ILE A O 1
ATOM 1128 N N . CYS A 1 143 ? 37.057 -2.690 17.293 1.00 22.87 143 CYS A N 1
ATOM 1129 C CA . CYS A 1 143 ? 35.949 -2.526 18.224 1.00 22.53 143 CYS A CA 1
ATOM 1130 C C . CYS A 1 143 ? 36.514 -2.466 19.624 1.00 23.30 143 CYS A C 1
ATOM 1131 O O . CYS A 1 143 ? 37.744 -2.500 19.796 1.00 26.19 143 CYS A O 1
ATOM 1134 N N . GLN A 1 144 ? 35.651 -2.372 20.622 1.00 22.33 144 GLN A N 1
ATOM 1135 C CA . GLN A 1 144 ? 36.118 -2.319 22.001 1.00 22.79 144 GLN A CA 1
ATOM 1136 C C . GLN A 1 144 ? 35.043 -2.849 22.951 1.00 22.84 144 GLN A C 1
ATOM 1137 O O . GLN A 1 144 ? 33.878 -2.915 22.586 1.00 21.34 144 GLN A O 1
ATOM 1143 N N . LEU A 1 145 ? 35.484 -3.264 24.142 1.00 23.68 145 LEU A N 1
ATOM 1144 C CA . LEU A 1 145 ? 34.604 -3.720 25.186 1.00 23.84 145 LEU A CA 1
ATOM 1145 C C . LEU A 1 145 ? 34.583 -2.728 26.314 1.00 23.90 145 LEU A C 1
ATOM 1146 O O . LEU A 1 145 ? 35.614 -2.269 26.755 1.00 24.02 145 LEU A O 1
ATOM 1151 N N . VAL A 1 146 ? 33.387 -2.460 26.820 1.00 23.86 146 VAL A N 1
ATOM 1152 C CA . VAL A 1 146 ? 33.204 -1.613 27.980 1.00 24.12 146 VAL A CA 1
ATOM 1153 C C . VAL A 1 146 ? 32.636 -2.523 29.059 1.00 24.02 146 VAL A C 1
ATOM 1154 O O . VAL A 1 146 ? 31.535 -3.077 28.908 1.00 24.88 146 VAL A O 1
ATOM 1158 N N . PHE A 1 147 ? 33.342 -2.645 30.174 1.00 24.08 147 PHE A N 1
ATOM 1159 C CA . PHE A 1 147 ? 32.938 -3.579 31.216 1.00 23.95 147 PHE A CA 1
ATOM 1160 C C . PHE A 1 147 ? 32.074 -2.949 32.284 1.00 24.11 147 PHE A C 1
ATOM 1161 O O . PHE A 1 147 ? 32.329 -1.817 32.712 1.00 25.13 147 PHE A O 1
ATOM 1169 N N . ALA A 1 148 ? 31.080 -3.707 32.746 1.00 23.83 148 ALA A N 1
ATOM 1170 C CA . ALA A 1 148 ? 30.197 -3.280 33.828 1.00 23.91 148 ALA A CA 1
ATOM 1171 C C . ALA A 1 148 ? 29.957 -4.386 34.824 1.00 23.75 148 ALA A C 1
ATOM 1172 O O . ALA A 1 148 ? 29.938 -5.577 34.478 1.00 24.79 148 ALA A O 1
ATOM 1174 N N . GLU A 1 149 ? 29.830 -3.999 36.076 1.00 23.74 149 GLU A N 1
ATOM 1175 C CA . GLU A 1 149 ? 29.548 -4.963 37.142 1.00 24.18 149 GLU A CA 1
ATOM 1176 C C . GLU A 1 149 ? 28.082 -5.397 37.181 1.00 23.07 149 GLU A C 1
ATOM 1177 O O . GLU A 1 149 ? 27.204 -4.621 36.895 1.00 21.57 149 GLU A O 1
ATOM 1183 N N . VAL A 1 150 ? 27.871 -6.665 37.519 1.00 23.26 150 VAL A N 1
ATOM 1184 C CA . VAL A 1 150 ? 26.543 -7.242 37.652 1.00 22.95 150 VAL A CA 1
ATOM 1185 C C . VAL A 1 150 ? 26.237 -7.484 39.141 1.00 23.90 150 VAL A C 1
ATOM 1186 O O . VAL A 1 150 ? 27.029 -8.078 39.867 1.00 23.81 150 VAL A O 1
ATOM 1190 N N . THR A 1 151 ? 25.074 -7.029 39.601 1.00 24.78 151 THR A N 1
ATOM 1191 C CA . THR A 1 151 ? 24.667 -7.294 41.015 1.00 26.16 151 THR A CA 1
ATOM 1192 C C . THR A 1 151 ? 23.780 -8.542 41.102 1.00 27.33 151 THR A C 1
ATOM 1193 O O . THR A 1 151 ? 22.902 -8.749 40.250 1.00 27.73 151 THR A O 1
ATOM 1197 N N . GLY A 1 152 ? 24.005 -9.351 42.129 1.00 29.14 152 GLY A N 1
ATOM 1198 C CA . GLY A 1 152 ? 23.128 -10.472 42.445 1.00 30.95 152 GLY A CA 1
ATOM 1199 C C . GLY A 1 152 ? 23.680 -11.811 42.020 1.00 31.85 152 GLY A C 1
ATOM 1200 O O . GLY A 1 152 ? 24.704 -11.886 41.345 1.00 35.25 152 GLY A O 1
ATOM 1201 N N . GLU A 1 153 ? 22.953 -12.860 42.363 1.00 32.41 153 GLU A N 1
ATOM 1202 C CA . GLU A 1 153 ? 23.296 -14.194 41.953 1.00 32.77 153 GLU A CA 1
ATOM 1203 C C . GLU A 1 153 ? 23.129 -14.305 40.460 1.00 31.32 153 GLU A C 1
ATOM 1204 O O . GLU A 1 153 ? 22.158 -13.807 39.890 1.00 30.78 153 GLU A O 1
ATOM 1210 N N . VAL A 1 154 ? 24.078 -14.963 39.817 1.00 30.22 154 VAL A N 1
ATOM 1211 C CA . VAL A 1 154 ? 24.069 -15.094 38.370 1.00 28.53 154 VAL A CA 1
ATOM 1212 C C . VAL A 1 154 ? 24.072 -16.553 37.941 1.00 28.21 154 VAL A C 1
ATOM 1213 O O . VAL A 1 154 ? 24.899 -17.312 38.365 1.00 28.31 154 VAL A O 1
ATOM 1217 N N . ALA A 1 155 ? 23.136 -16.927 37.075 1.00 27.97 155 ALA A N 1
ATOM 1218 C CA . ALA A 1 155 ? 23.207 -18.195 36.363 1.00 28.48 155 ALA A CA 1
ATOM 1219 C C . ALA A 1 155 ? 24.003 -17.941 35.079 1.00 27.83 155 ALA A C 1
ATOM 1220 O O . ALA A 1 155 ? 23.513 -17.267 34.187 1.00 27.82 155 ALA A O 1
ATOM 1222 N N . PRO A 1 156 ? 25.227 -18.460 34.987 1.00 28.14 156 PRO A N 1
ATOM 1223 C CA . PRO A 1 156 ? 26.103 -18.060 33.872 1.00 27.87 156 PRO A CA 1
ATOM 1224 C C . PRO A 1 156 ? 25.711 -18.592 32.492 1.00 27.42 156 PRO A C 1
ATOM 1225 O O . PRO A 1 156 ? 24.893 -19.505 32.384 1.00 28.20 156 PRO A O 1
ATOM 1229 N N . TYR A 1 157 ? 26.274 -17.980 31.450 1.00 26.97 157 TYR A N 1
ATOM 1230 C CA . TYR A 1 157 ? 25.922 -18.286 30.058 1.00 26.96 157 TYR A CA 1
ATOM 1231 C C . TYR A 1 157 ? 26.134 -19.757 29.721 1.00 28.88 157 TYR A C 1
ATOM 1232 O O . TYR A 1 157 ? 27.222 -20.281 29.882 1.00 29.35 157 TYR A O 1
ATOM 1241 N N . GLN A 1 158 ? 25.067 -20.406 29.268 1.00 31.18 158 GLN A N 1
ATOM 1242 C CA . GLN A 1 158 ? 25.091 -21.806 28.865 1.00 33.99 158 GLN A CA 1
ATOM 1243 C C . GLN A 1 158 ? 24.481 -21.966 27.467 1.00 33.44 158 GLN A C 1
ATOM 1244 O O . GLN A 1 158 ? 23.916 -23.006 27.157 1.00 34.33 158 GLN A O 1
ATOM 1250 N N . GLY A 1 159 ? 24.572 -20.937 26.636 1.00 32.05 159 GLY A N 1
ATOM 1251 C CA . GLY A 1 159 ? 23.832 -20.897 25.373 1.00 31.79 159 GLY A CA 1
ATOM 1252 C C . GLY A 1 159 ? 24.543 -21.495 24.186 1.00 31.75 159 GLY A C 1
ATOM 1253 O O . GLY A 1 159 ? 25.512 -22.229 24.328 1.00 32.86 159 GLY A O 1
ATOM 1254 N N . LYS A 1 160 ? 24.071 -21.144 22.999 1.00 31.57 160 LYS A N 1
ATOM 1255 C CA . LYS A 1 160 ? 24.552 -21.732 21.725 1.00 31.42 160 LYS A CA 1
ATOM 1256 C C . LYS A 1 160 ? 26.036 -21.492 21.471 1.00 31.01 160 LYS A C 1
ATOM 1257 O O . LYS A 1 160 ? 26.692 -22.324 20.888 1.00 32.39 160 LYS A O 1
ATOM 1263 N N . TYR A 1 161 ? 26.557 -20.348 21.891 1.00 31.15 161 TYR A N 1
ATOM 1264 C CA . TYR A 1 161 ? 27.858 -19.871 21.401 1.00 30.61 161 TYR A CA 1
ATOM 1265 C C . TYR A 1 161 ? 29.032 -20.010 22.374 1.00 32.28 161 TYR A C 1
ATOM 1266 O O . TYR A 1 161 ? 30.063 -19.359 22.188 1.00 32.57 161 TYR A O 1
ATOM 1275 N N . LEU A 1 162 ? 28.856 -20.799 23.428 1.00 35.35 162 LEU A N 1
ATOM 1276 C CA . LEU A 1 162 ? 29.939 -21.055 24.386 1.00 39.56 162 LEU A CA 1
ATOM 1277 C C . LEU A 1 162 ? 31.119 -21.707 23.631 1.00 37.46 162 LEU A C 1
ATOM 1278 O O . LEU A 1 162 ? 30.942 -22.583 22.791 1.00 37.55 162 LEU A O 1
ATOM 1283 N N . PHE A 1 163 ? 32.309 -21.183 23.893 1.00 38.12 163 PHE A N 1
ATOM 1284 C CA . PHE A 1 163 ? 33.586 -21.617 23.278 1.00 38.83 163 PHE A CA 1
ATOM 1285 C C . PHE A 1 163 ? 33.709 -21.311 21.779 1.00 36.02 163 PHE A C 1
ATOM 1286 O O . PHE A 1 163 ? 34.532 -21.928 21.087 1.00 37.63 163 PHE A O 1
ATOM 1294 N N . GLN A 1 164 ? 32.929 -20.365 21.261 1.00 33.71 164 GLN A N 1
ATOM 1295 C CA . GLN A 1 164 ? 32.970 -20.102 19.813 1.00 32.38 164 GLN A CA 1
ATOM 1296 C C . GLN A 1 164 ? 34.349 -19.616 19.369 1.00 31.36 164 GLN A C 1
ATOM 1297 O O . GLN A 1 164 ? 35.038 -18.897 20.095 1.00 29.36 164 GLN A O 1
ATOM 1303 N N . LYS A 1 165 ? 34.730 -20.072 18.180 1.00 31.85 165 LYS A N 1
ATOM 1304 C CA . LYS A 1 165 ? 35.979 -19.725 17.526 1.00 32.27 165 LYS A CA 1
ATOM 1305 C C . LYS A 1 165 ? 35.620 -19.394 16.097 1.00 30.62 165 LYS A C 1
ATOM 1306 O O . LYS A 1 165 ? 34.838 -20.115 15.472 1.00 30.43 165 LYS A O 1
ATOM 1312 N N . GLY A 1 166 ? 36.217 -18.341 15.562 1.00 29.10 166 GLY A N 1
ATOM 1313 C CA . GLY A 1 166 ? 35.896 -17.882 14.206 1.00 28.54 166 GLY A CA 1
ATOM 1314 C C . GLY A 1 166 ? 34.581 -17.124 14.182 1.00 26.90 166 GLY A C 1
ATOM 1315 O O . GLY A 1 166 ? 33.796 -17.176 15.117 1.00 26.07 166 GLY A O 1
ATOM 1316 N N . ALA A 1 167 ? 34.388 -16.365 13.114 1.00 26.05 167 ALA A N 1
ATOM 1317 C CA . ALA A 1 167 ? 33.087 -15.894 12.737 1.00 25.10 167 ALA A CA 1
ATOM 1318 C C . ALA A 1 167 ? 32.143 -17.090 12.782 1.00 24.85 167 ALA A C 1
ATOM 1319 O O . ALA A 1 167 ? 32.341 -18.054 12.067 1.00 26.05 167 ALA A O 1
ATOM 1321 N N . THR A 1 168 ? 31.129 -17.009 13.645 1.00 23.93 168 THR A N 1
ATOM 1322 C CA . THR A 1 168 ? 30.263 -18.131 13.953 1.00 23.45 168 THR A CA 1
ATOM 1323 C C . THR A 1 168 ? 28.823 -17.824 13.501 1.00 23.47 168 THR A C 1
ATOM 1324 O O . THR A 1 168 ? 28.205 -16.854 13.913 1.00 21.89 168 THR A O 1
ATOM 1328 N N . MET A 1 169 ? 28.371 -18.598 12.531 1.00 25.65 169 MET A N 1
ATOM 1329 C CA . MET A 1 169 ? 27.090 -18.411 11.895 1.00 27.44 169 MET A CA 1
ATOM 1330 C C . MET A 1 169 ? 25.981 -18.527 12.946 1.00 26.76 169 MET A C 1
ATOM 1331 O O . MET A 1 169 ? 26.129 -19.239 13.919 1.00 25.85 169 MET A O 1
ATOM 1336 N N . SER A 1 170 ? 24.872 -17.814 12.738 1.00 25.93 170 SER A N 1
ATOM 1337 C CA . SER A 1 170 ? 23.716 -17.938 13.627 1.00 25.48 170 SER A CA 1
ATOM 1338 C C . SER A 1 170 ? 23.236 -19.363 13.761 1.00 25.89 170 SER A C 1
ATOM 1339 O O . SER A 1 170 ? 23.125 -20.082 12.785 1.00 25.70 170 SER A O 1
ATOM 1342 N N . GLU A 1 171 ? 22.891 -19.740 14.989 1.00 26.78 171 GLU A N 1
ATOM 1343 C CA . GLU A 1 171 ? 22.211 -21.004 15.248 1.00 27.24 171 GLU A CA 1
ATOM 1344 C C . GLU A 1 171 ? 20.815 -20.771 15.837 1.00 26.88 171 GLU A C 1
ATOM 1345 O O . GLU A 1 171 ? 20.322 -21.567 16.638 1.00 27.28 171 GLU A O 1
ATOM 1351 N N . ILE A 1 172 ? 20.175 -19.691 15.404 1.00 26.57 172 ILE A N 1
ATOM 1352 C CA . ILE A 1 172 ? 18.812 -19.306 15.850 1.00 26.94 172 ILE A CA 1
ATOM 1353 C C . ILE A 1 172 ? 17.782 -20.443 15.754 1.00 26.79 172 ILE A C 1
ATOM 1354 O O . ILE A 1 172 ? 16.906 -20.585 16.616 1.00 25.76 172 ILE A O 1
ATOM 1359 N N . TYR A 1 173 ? 17.913 -21.251 14.705 1.00 26.91 173 TYR A N 1
ATOM 1360 C CA . TYR A 1 173 ? 17.039 -22.417 14.488 1.00 28.36 173 TYR A CA 1
ATOM 1361 C C . TYR A 1 173 ? 17.112 -23.465 15.618 1.00 29.37 173 TYR A C 1
ATOM 1362 O O . TYR A 1 173 ? 16.282 -24.337 15.679 1.00 30.55 173 TYR A O 1
ATOM 1371 N N . LYS A 1 174 ? 18.094 -23.374 16.512 1.00 30.32 174 LYS A N 1
ATOM 1372 C CA . LYS A 1 174 ? 18.139 -24.253 17.700 1.00 31.73 174 LYS A CA 1
ATOM 1373 C C . LYS A 1 174 ? 17.348 -23.779 18.902 1.00 32.34 174 LYS A C 1
ATOM 1374 O O . LYS A 1 174 ? 17.258 -24.500 19.860 1.00 33.15 174 LYS A O 1
ATOM 1380 N N . ASP A 1 175 ? 16.767 -22.581 18.860 1.00 34.31 175 ASP A N 1
ATOM 1381 C CA . ASP A 1 175 ? 15.900 -22.125 19.950 1.00 36.29 175 ASP A CA 1
ATOM 1382 C C . ASP A 1 175 ? 14.947 -23.233 20.393 1.00 40.26 175 ASP A C 1
ATOM 1383 O O . ASP A 1 175 ? 14.249 -23.815 19.575 1.00 42.39 175 ASP A O 1
ATOM 1388 N N . ALA A 1 176 ? 14.902 -23.517 21.688 1.00 43.92 176 ALA A N 1
ATOM 1389 C CA . ALA A 1 176 ? 13.934 -24.486 22.212 1.00 48.19 176 ALA A CA 1
ATOM 1390 C C . ALA A 1 176 ? 12.507 -23.913 22.341 1.00 55.42 176 ALA A C 1
ATOM 1391 O O . ALA A 1 176 ? 11.542 -24.670 22.390 1.00 58.06 176 ALA A O 1
ATOM 1393 N N . PHE A 1 177 ? 12.373 -22.583 22.342 1.00 63.19 177 PHE A N 1
ATOM 1394 C CA . PHE A 1 177 ? 11.082 -21.900 22.554 1.00 65.55 177 PHE A CA 1
ATOM 1395 C C . PHE A 1 177 ? 11.144 -20.464 21.941 1.00 65.85 177 PHE A C 1
ATOM 1396 O O . PHE A 1 177 ? 11.146 -20.265 20.712 1.00 65.89 177 PHE A O 1
ATOM 1405 N N . MET B 1 1 ? 24.360 2.032 37.953 1.00 41.00 1 MET C N 1
ATOM 1406 C CA . MET B 1 1 ? 25.183 2.632 36.880 1.00 40.14 1 MET C CA 1
ATOM 1407 C C . MET B 1 1 ? 24.888 4.102 36.636 1.00 37.93 1 MET C C 1
ATOM 1408 O O . MET B 1 1 ? 25.717 5.085 36.835 1.00 39.69 1 MET C O 1
ATOM 1413 N N . ILE B 1 2 ? 23.639 4.222 36.249 1.00 34.93 2 ILE C N 1
ATOM 1414 C CA . ILE B 1 2 ? 23.220 5.310 35.458 1.00 34.83 2 ILE C CA 1
ATOM 1415 C C . ILE B 1 2 ? 22.758 6.503 36.271 1.00 35.59 2 ILE C C 1
ATOM 1416 O O . ILE B 1 2 ? 22.029 6.365 37.228 1.00 37.96 2 ILE C O 1
ATOM 1421 N N . LEU B 1 3 ? 23.211 7.686 35.867 1.00 36.01 3 LEU C N 1
ATOM 1422 C CA . LEU B 1 3 ? 22.821 8.933 36.508 1.00 35.13 3 LEU C CA 1
ATOM 1423 C C . LEU B 1 3 ? 21.415 9.340 36.100 1.00 32.23 3 LEU C C 1
ATOM 1424 O O . LEU B 1 3 ? 21.076 9.353 34.918 1.00 29.27 3 LEU C O 1
ATOM 1429 N N . SER B 1 4 ? 20.612 9.717 37.079 1.00 32.48 4 SER C N 1
ATOM 1430 C CA . SER B 1 4 ? 19.320 10.308 36.778 1.00 31.67 4 SER C CA 1
ATOM 1431 C C . SER B 1 4 ? 19.526 11.658 36.119 1.00 31.35 4 SER C C 1
ATOM 1432 O O . SER B 1 4 ? 20.573 12.302 36.283 1.00 31.14 4 SER C O 1
ATOM 1435 N N . GLY B 1 5 ? 18.511 12.105 35.389 1.00 30.82 5 GLY C N 1
ATOM 1436 C CA . GLY B 1 5 ? 18.514 13.459 34.840 1.00 30.89 5 GLY C CA 1
ATOM 1437 C C . GLY B 1 5 ? 18.789 14.526 35.888 1.00 32.14 5 GLY C C 1
ATOM 1438 O O . GLY B 1 5 ? 19.567 15.446 35.670 1.00 31.73 5 GLY C O 1
ATOM 1439 N N . LYS B 1 6 ? 18.166 14.385 37.048 1.00 33.70 6 LYS C N 1
ATOM 1440 C CA . LYS B 1 6 ? 18.372 15.340 38.118 1.00 36.44 6 LYS C CA 1
ATOM 1441 C C . LYS B 1 6 ? 19.819 15.371 38.553 1.00 34.56 6 LYS C C 1
ATOM 1442 O O . LYS B 1 6 ? 20.361 16.445 38.788 1.00 35.73 6 LYS C O 1
ATOM 1448 N N . THR B 1 7 ? 20.437 14.204 38.664 1.00 32.62 7 THR C N 1
ATOM 1449 C CA . THR B 1 7 ? 21.832 14.138 39.053 1.00 33.66 7 THR C CA 1
ATOM 1450 C C . THR B 1 7 ? 22.692 14.798 38.002 1.00 33.07 7 THR C C 1
ATOM 1451 O O . THR B 1 7 ? 23.592 15.551 38.319 1.00 34.18 7 THR C O 1
ATOM 1455 N N . ILE B 1 8 ? 22.382 14.561 36.741 1.00 32.04 8 ILE C N 1
ATOM 1456 C CA . ILE B 1 8 ? 23.093 15.250 35.669 1.00 32.65 8 ILE C CA 1
ATOM 1457 C C . ILE B 1 8 ? 22.985 16.763 35.847 1.00 33.83 8 ILE C C 1
ATOM 1458 O O . ILE B 1 8 ? 23.974 17.443 35.700 1.00 35.50 8 ILE C O 1
ATOM 1463 N N . SER B 1 9 ? 21.793 17.283 36.145 1.00 35.92 9 SER C N 1
ATOM 1464 C CA . SER B 1 9 ? 21.594 18.738 36.370 1.00 38.01 9 SER C CA 1
ATOM 1465 C C . SER B 1 9 ? 22.448 19.292 37.480 1.00 40.20 9 SER C C 1
ATOM 1466 O O . SER B 1 9 ? 23.088 20.338 37.324 1.00 42.59 9 SER C O 1
ATOM 1469 N N . GLU B 1 10 ? 22.495 18.562 38.578 1.00 40.28 10 GLU C N 1
ATOM 1470 C CA . GLU B 1 10 ? 23.333 18.948 39.701 1.00 43.22 10 GLU 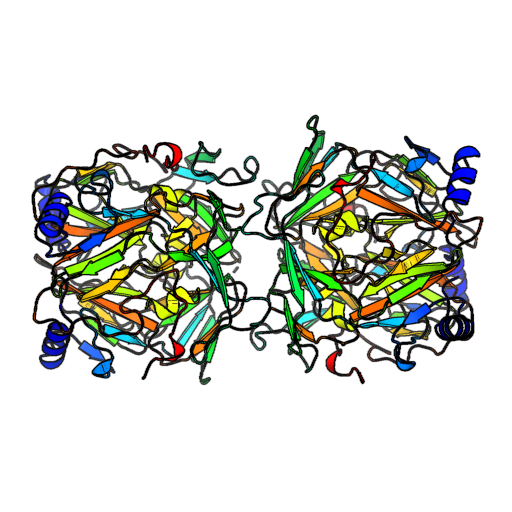C CA 1
ATOM 1471 C C . GLU B 1 10 ? 24.794 19.050 39.278 1.00 41.82 10 GLU C C 1
ATOM 1472 O O . GLU B 1 10 ? 25.446 20.056 39.541 1.00 41.34 10 GLU C O 1
ATOM 1478 N N . LYS B 1 11 ? 25.287 18.014 38.603 1.00 40.58 11 LYS C N 1
ATOM 1479 C CA . LYS B 1 11 ? 26.691 17.950 38.228 1.00 39.98 11 LYS C CA 1
ATOM 1480 C C . LYS B 1 11 ? 27.063 19.033 37.252 1.00 39.30 11 LYS C C 1
ATOM 1481 O O . LYS B 1 11 ? 28.177 19.552 37.288 1.00 38.82 11 LYS C O 1
ATOM 1487 N N . LEU B 1 12 ? 26.120 19.388 36.392 1.00 39.38 12 LEU C N 1
ATOM 1488 C CA . LEU B 1 12 ? 26.298 20.530 35.505 1.00 42.14 12 LEU C CA 1
ATOM 1489 C C . LEU B 1 12 ? 26.421 21.834 36.281 1.00 45.85 12 LEU C C 1
ATOM 1490 O O . LEU B 1 12 ? 27.353 22.594 36.028 1.00 47.89 12 LEU C O 1
ATOM 1495 N N . THR B 1 13 ? 25.486 22.078 37.211 1.00 48.47 13 THR C N 1
ATOM 1496 C CA . THR B 1 13 ? 25.456 23.336 37.985 1.00 50.09 13 THR C CA 1
ATOM 1497 C C . THR B 1 13 ? 26.722 23.419 38.842 1.00 51.13 13 THR C C 1
ATOM 1498 O O . THR B 1 13 ? 27.316 24.478 38.943 1.00 53.56 13 THR C O 1
ATOM 1502 N N . GLU B 1 14 ? 27.223 22.289 39.336 1.00 51.91 14 GLU C N 1
ATOM 1503 C CA . GLU B 1 14 ? 28.475 22.279 40.094 1.00 54.27 14 GLU C CA 1
ATOM 1504 C C . GLU B 1 14 ? 29.726 22.156 39.216 1.00 53.08 14 GLU C C 1
ATOM 1505 O O . GLU B 1 14 ? 30.847 22.066 39.729 1.00 52.47 14 GLU C O 1
ATOM 1511 N N . LYS B 1 15 ? 29.548 22.155 37.900 1.00 53.00 15 LYS C N 1
ATOM 1512 C CA . LYS B 1 15 ? 30.666 22.140 36.945 1.00 54.68 15 LYS C CA 1
ATOM 1513 C C . LYS B 1 15 ? 31.542 20.892 37.044 1.00 51.40 15 LYS C C 1
ATOM 1514 O O . LYS B 1 15 ? 32.664 20.887 36.563 1.00 51.97 15 LYS C O 1
ATOM 1520 N N . GLU B 1 16 ? 30.992 19.809 37.591 1.00 48.71 16 GLU C N 1
ATOM 1521 C CA . GLU B 1 16 ? 31.650 18.504 37.534 1.00 47.66 16 GLU C CA 1
ATOM 1522 C C . GLU B 1 16 ? 31.679 17.982 36.088 1.00 44.44 16 GLU C C 1
ATOM 1523 O O . GLU B 1 16 ? 32.550 17.238 35.691 1.00 42.13 16 GLU C O 1
ATOM 1529 N N . LEU B 1 17 ? 30.707 18.433 35.313 1.00 44.84 17 LEU C N 1
ATOM 1530 C CA . LEU B 1 17 ? 30.476 17.996 33.952 1.00 42.36 17 LEU C CA 1
ATOM 1531 C C . LEU B 1 17 ? 30.093 19.272 33.209 1.00 40.53 17 LEU C C 1
ATOM 1532 O O . LEU B 1 17 ? 29.404 20.138 33.768 1.00 45.05 17 LEU C O 1
ATOM 1537 N N . GLU B 1 18 ? 30.494 19.398 31.961 1.00 37.50 18 GLU C N 1
ATOM 1538 C CA . GLU B 1 18 ? 30.052 20.510 31.134 1.00 37.73 18 GLU C CA 1
ATOM 1539 C C . GLU B 1 18 ? 29.375 20.012 29.873 1.00 36.67 18 GLU C C 1
ATOM 1540 O O . GLU B 1 18 ? 29.859 19.085 29.214 1.00 37.76 18 GLU C O 1
ATOM 1546 N N . ILE B 1 19 ? 28.242 20.622 29.551 1.00 35.86 19 ILE C N 1
ATOM 1547 C CA . ILE B 1 19 ? 27.549 20.396 28.292 1.00 34.32 19 ILE C CA 1
ATOM 1548 C C . ILE B 1 19 ? 26.969 21.741 27.908 1.00 34.82 19 ILE C C 1
ATOM 1549 O O . ILE B 1 19 ? 26.150 22.304 28.623 1.00 37.73 19 ILE C O 1
ATOM 1554 N N . THR B 1 20 ? 27.404 22.271 26.783 1.00 34.35 20 THR C N 1
ATOM 1555 C CA . THR B 1 20 ? 27.100 23.640 26.455 1.00 34.06 20 THR C CA 1
ATOM 1556 C C . THR B 1 20 ? 27.095 23.863 24.959 1.00 33.09 20 THR C C 1
ATOM 1557 O O . THR B 1 20 ? 27.887 23.250 24.257 1.00 32.88 20 THR C O 1
ATOM 1561 N N . PRO B 1 21 ? 26.198 24.717 24.457 1.00 32.74 21 PRO C N 1
ATOM 1562 C CA . PRO B 1 21 ? 25.068 25.357 25.120 1.00 33.43 21 PRO C CA 1
ATOM 1563 C C . PRO B 1 21 ? 23.955 24.357 25.365 1.00 32.53 21 PRO C C 1
ATOM 1564 O O . PRO B 1 21 ? 23.832 23.375 24.633 1.00 31.03 21 PRO C O 1
ATOM 1568 N N . LEU B 1 22 ? 23.125 24.629 26.370 1.00 34.29 22 LEU C N 1
ATOM 1569 C CA . LEU B 1 22 ? 22.121 23.673 26.833 1.00 34.22 22 LEU C CA 1
ATOM 1570 C C . LEU B 1 22 ? 20.848 24.347 27.371 1.00 35.11 22 LEU C C 1
ATOM 1571 O O . LEU B 1 22 ? 20.943 25.304 28.103 1.00 36.00 22 LEU C O 1
ATOM 1576 N N . THR B 1 23 ? 19.678 23.823 27.011 1.00 35.30 23 THR C N 1
ATOM 1577 C CA . THR B 1 23 ? 18.411 24.254 27.613 1.00 37.59 23 THR C CA 1
ATOM 1578 C C . THR B 1 23 ? 17.974 23.199 28.607 1.00 39.56 23 THR C C 1
ATOM 1579 O O . THR B 1 23 ? 18.260 22.012 28.443 1.00 37.34 23 THR C O 1
ATOM 1583 N N . GLU B 1 24 ? 17.336 23.652 29.681 1.00 46.10 24 GLU C N 1
ATOM 1584 C CA . GLU B 1 24 ? 16.978 22.759 30.791 1.00 49.83 24 GLU C CA 1
ATOM 1585 C C . GLU B 1 24 ? 16.066 21.619 30.328 1.00 45.64 24 GLU C C 1
ATOM 1586 O O . GLU B 1 24 ? 16.114 20.546 30.905 1.00 42.96 24 GLU C O 1
ATOM 1592 N N . GLU B 1 25 ? 15.285 21.848 29.275 1.00 43.18 25 GLU C N 1
ATOM 1593 C CA . GLU B 1 25 ? 14.311 20.875 28.817 1.00 44.06 25 GLU C CA 1
ATOM 1594 C C . GLU B 1 25 ? 14.943 19.764 27.986 1.00 41.03 25 GLU C C 1
ATOM 1595 O O . GLU B 1 25 ? 14.303 18.753 27.716 1.00 41.31 25 GLU C O 1
ATOM 1601 N N . GLN B 1 26 ? 16.215 19.918 27.629 1.00 37.46 26 GLN C N 1
ATOM 1602 C CA . GLN B 1 26 ? 16.991 18.811 27.089 1.00 33.40 26 GLN C CA 1
ATOM 1603 C C . GLN B 1 26 ? 17.291 17.706 28.125 1.00 31.04 26 GLN C C 1
ATOM 1604 O O . GLN B 1 26 ? 17.619 16.584 27.740 1.00 28.01 26 GLN C O 1
ATOM 1610 N N . ILE B 1 27 ? 17.133 18.015 29.424 1.00 30.02 27 ILE C N 1
ATOM 1611 C CA . ILE B 1 27 ? 17.323 17.039 30.512 1.00 28.54 27 ILE C CA 1
ATOM 1612 C C . ILE B 1 27 ? 16.128 16.084 30.564 1.00 27.49 27 ILE C C 1
ATOM 1613 O O . ILE B 1 27 ? 14.987 16.519 30.609 1.00 28.76 27 ILE C O 1
ATOM 1618 N N . GLN B 1 28 ? 16.399 14.783 30.590 1.00 25.60 28 GLN C N 1
ATOM 1619 C CA . GLN B 1 28 ? 15.372 13.755 30.520 1.00 24.27 28 GLN C CA 1
ATOM 1620 C C . GLN B 1 28 ? 15.438 12.864 31.787 1.00 23.98 28 GLN C C 1
ATOM 1621 O O . GLN B 1 28 ? 16.303 13.038 32.604 1.00 22.98 28 GLN C O 1
ATOM 1627 N N . PRO B 1 29 ? 14.539 11.875 31.921 1.00 24.02 29 PRO C N 1
ATOM 1628 C CA . PRO B 1 29 ? 14.528 11.054 33.134 1.00 24.31 29 PRO C CA 1
ATOM 1629 C C . PRO B 1 29 ? 15.861 10.429 33.523 1.00 23.72 29 PRO C C 1
ATOM 1630 O O . PRO B 1 29 ? 16.249 10.481 34.675 1.00 23.92 29 PRO C O 1
ATOM 1634 N N . ALA B 1 30 ? 16.591 9.896 32.557 1.00 23.35 30 ALA C N 1
ATOM 1635 C CA . ALA B 1 30 ? 17.945 9.401 32.803 1.00 23.29 30 AL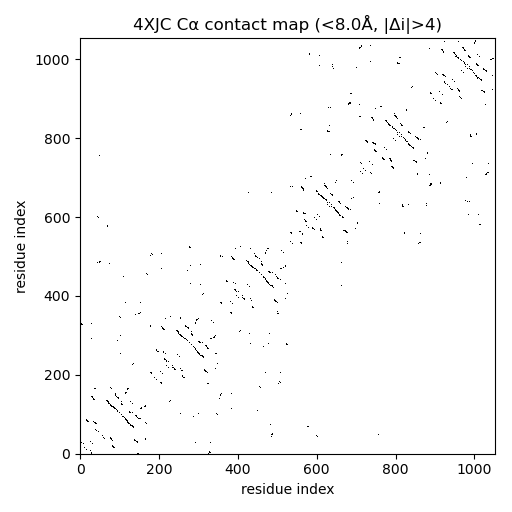A C CA 1
ATOM 1636 C C . ALA B 1 30 ? 18.844 9.559 31.558 1.00 22.92 30 ALA C C 1
ATOM 1637 O O . ALA B 1 30 ? 19.624 8.660 31.225 1.00 22.17 30 ALA C O 1
ATOM 1639 N N . SER B 1 31 ? 18.739 10.725 30.916 1.00 23.02 31 SER C N 1
ATOM 1640 C CA . SER B 1 31 ? 19.554 11.055 29.764 1.00 22.99 31 SER C CA 1
ATOM 1641 C C . SER B 1 31 ? 19.467 12.554 29.497 1.00 23.35 31 SER C C 1
ATOM 1642 O O . SER B 1 31 ? 18.712 13.261 30.167 1.00 22.39 31 SER C O 1
ATOM 1645 N N . VAL B 1 32 ? 20.309 13.038 28.577 1.00 23.30 32 VAL C N 1
ATOM 1646 C CA . VAL B 1 32 ? 20.194 14.412 28.116 1.00 24.46 32 VAL C CA 1
ATOM 1647 C C . VAL B 1 32 ? 20.270 14.493 26.603 1.00 23.58 32 VAL C C 1
ATOM 1648 O O . VAL B 1 32 ? 21.193 13.951 25.968 1.00 25.18 32 VAL C O 1
ATOM 1652 N N . ASP B 1 33 ? 19.249 15.116 26.015 1.00 22.73 33 ASP C N 1
ATOM 1653 C CA . ASP B 1 33 ? 19.139 15.233 24.573 1.00 21.46 33 ASP C CA 1
ATOM 1654 C C . ASP B 1 33 ? 20.181 16.213 24.032 1.00 22.21 33 ASP C C 1
ATOM 1655 O O . ASP B 1 33 ? 20.401 17.275 24.621 1.00 23.27 33 ASP C O 1
ATOM 1660 N N . LEU B 1 34 ? 20.806 15.858 22.900 1.00 21.65 34 LEU C N 1
ATOM 1661 C CA . LEU B 1 34 ? 21.669 16.768 22.164 1.00 21.33 34 LEU C CA 1
ATOM 1662 C C . LEU B 1 34 ? 21.097 17.077 20.773 1.00 20.95 34 LEU C C 1
ATOM 1663 O O . LEU B 1 34 ? 20.247 16.357 20.257 1.00 20.32 34 LEU C O 1
ATOM 1668 N N . ARG B 1 35 ? 21.561 18.186 20.196 1.00 21.44 35 ARG C N 1
ATOM 1669 C CA . ARG B 1 35 ? 20.973 18.753 18.993 1.00 21.95 35 ARG C CA 1
ATOM 1670 C C . ARG B 1 35 ? 21.910 18.696 17.794 1.00 21.77 35 ARG C C 1
ATOM 1671 O O . ARG B 1 35 ? 23.131 18.679 17.943 1.00 21.19 35 ARG C O 1
ATOM 1679 N N . LEU B 1 36 ? 21.302 18.652 16.611 1.00 21.23 36 LEU C N 1
ATOM 1680 C CA . LEU B 1 36 ? 22.021 18.556 15.358 1.00 20.83 36 LEU C CA 1
ATOM 1681 C C . LEU B 1 36 ? 22.589 19.897 14.994 1.00 21.61 36 LEU C C 1
ATOM 1682 O O . LEU B 1 36 ? 21.868 20.886 14.942 1.00 22.47 36 LEU C O 1
ATOM 1687 N N . GLY B 1 37 ? 23.898 19.938 14.778 1.00 22.06 37 GLY C N 1
ATOM 1688 C CA . GLY B 1 37 ? 24.578 21.156 14.324 1.00 22.97 37 GLY C CA 1
ATOM 1689 C C . GLY B 1 37 ? 24.470 21.375 12.818 1.00 23.28 37 GLY C C 1
ATOM 1690 O O . GLY B 1 37 ? 23.946 20.537 12.077 1.00 22.68 37 GLY C O 1
ATOM 1691 N N . PRO B 1 38 ? 24.979 22.510 12.345 1.00 24.89 38 PRO C N 1
ATOM 1692 C CA . PRO B 1 38 ? 24.911 22.866 10.914 1.00 25.95 38 PRO C CA 1
ATOM 1693 C C . PRO B 1 38 ? 26.051 22.322 10.021 1.00 25.71 38 PRO C C 1
ATOM 1694 O O . PRO B 1 38 ? 26.091 22.631 8.839 1.00 25.54 38 PRO C O 1
ATOM 1698 N N . HIS B 1 39 ? 26.958 21.524 10.585 1.00 25.19 39 HIS C N 1
ATOM 1699 C CA . HIS B 1 39 ? 28.186 21.150 9.902 1.00 25.37 39 HIS C CA 1
ATOM 1700 C C . HIS B 1 39 ? 28.224 19.667 9.541 1.00 24.83 39 HIS C C 1
ATOM 1701 O O . HIS B 1 39 ? 27.863 18.815 10.343 1.00 25.53 39 HIS C O 1
ATOM 1708 N N . PHE B 1 40 ? 28.687 19.377 8.337 1.00 25.15 40 PHE C N 1
ATOM 1709 C CA . PHE B 1 40 ? 28.563 18.064 7.752 1.00 24.75 40 PHE C CA 1
ATOM 1710 C C . PHE B 1 40 ? 29.819 17.679 6.965 1.00 25.67 40 PHE C C 1
ATOM 1711 O O . PHE B 1 40 ? 30.521 18.541 6.434 1.00 27.11 40 PHE C O 1
ATOM 1719 N N . VAL B 1 41 ? 30.069 16.374 6.873 1.00 25.00 41 VAL C N 1
ATOM 1720 C CA . VAL B 1 41 ? 31.205 15.841 6.143 1.00 25.33 41 VAL C CA 1
ATOM 1721 C C . VAL B 1 41 ? 30.764 14.625 5.397 1.00 25.23 41 VAL C C 1
ATOM 1722 O O . VAL B 1 41 ? 29.984 13.803 5.916 1.00 24.04 41 VAL C O 1
ATOM 1726 N N . THR B 1 42 ? 31.213 14.535 4.156 1.00 26.65 42 THR C N 1
ATOM 1727 C CA . THR B 1 42 ? 30.958 13.360 3.362 1.00 28.00 42 THR C CA 1
ATOM 1728 C C . THR B 1 42 ? 32.228 12.952 2.609 1.00 28.52 42 THR C C 1
ATOM 1729 O O . THR B 1 42 ? 33.083 13.757 2.289 1.00 29.21 42 THR C O 1
ATOM 1733 N N . ILE B 1 43 ? 32.364 11.677 2.323 1.00 30.60 43 ILE C N 1
ATOM 1734 C CA . ILE B 1 43 ? 33.534 11.197 1.576 1.00 32.08 43 ILE C CA 1
ATOM 1735 C C . ILE B 1 43 ? 33.571 11.777 0.147 1.00 32.71 43 ILE C C 1
ATOM 1736 O O . ILE B 1 43 ? 32.551 11.788 -0.526 1.00 32.00 43 ILE C O 1
ATOM 1741 N N . ASP B 1 44 ? 34.743 12.207 -0.323 1.00 33.93 44 ASP C N 1
ATOM 1742 C CA . ASP B 1 44 ? 34.876 12.747 -1.696 1.00 36.80 44 ASP C CA 1
ATOM 1743 C C . ASP B 1 44 ? 34.959 11.647 -2.751 1.00 40.64 44 ASP C C 1
ATOM 1744 O O . ASP B 1 44 ? 36.046 11.189 -3.125 1.00 40.92 44 ASP C O 1
ATOM 1749 N N . ASP B 1 45 ? 33.767 11.208 -3.153 1.00 44.99 45 ASP C N 1
ATOM 1750 C CA . ASP B 1 45 ? 33.555 10.224 -4.212 1.00 49.87 45 ASP C CA 1
ATOM 1751 C C . ASP B 1 45 ? 34.081 10.598 -5.617 1.00 49.53 45 ASP C C 1
ATOM 1752 O O . ASP B 1 45 ? 34.176 9.732 -6.464 1.00 52.69 45 ASP C O 1
ATOM 1757 N N . SER B 1 46 ? 34.445 11.857 -5.858 1.00 47.03 46 SER C N 1
ATOM 1758 C CA . SER B 1 46 ? 35.127 12.241 -7.101 1.00 46.09 46 SER C CA 1
ATOM 1759 C C . SER B 1 46 ? 36.648 12.006 -7.024 1.00 45.55 46 SER C C 1
ATOM 1760 O O . SER B 1 46 ? 37.296 11.889 -8.050 1.00 44.26 46 SER C O 1
ATOM 1763 N N . LYS B 1 47 ? 37.197 11.881 -5.816 1.00 44.80 47 LYS C N 1
ATOM 1764 C CA . LYS B 1 47 ? 38.627 11.651 -5.653 1.00 45.92 47 LYS C CA 1
ATOM 1765 C C . LYS B 1 47 ? 39.017 10.271 -5.124 1.00 43.54 47 LYS C C 1
ATOM 1766 O O . LYS B 1 47 ? 40.133 9.816 -5.348 1.00 48.00 47 LYS C O 1
ATOM 1772 N N . GLU B 1 48 ? 38.116 9.601 -4.430 1.00 40.60 48 GLU C N 1
ATOM 1773 C CA . GLU B 1 48 ? 38.386 8.294 -3.843 1.00 38.16 48 GLU C CA 1
ATOM 1774 C C . GLU B 1 48 ? 37.516 7.236 -4.500 1.00 35.81 48 GLU C C 1
ATOM 1775 O O . GLU B 1 48 ? 36.349 7.448 -4.743 1.00 35.56 48 GLU C O 1
ATOM 1781 N N . ALA B 1 49 ? 38.110 6.103 -4.809 1.00 35.31 49 ALA C N 1
ATOM 1782 C CA . ALA B 1 49 ? 37.369 4.941 -5.282 1.00 35.58 49 ALA C CA 1
ATOM 1783 C C . ALA B 1 49 ? 37.120 3.911 -4.155 1.00 34.27 49 ALA C C 1
ATOM 1784 O O . ALA B 1 49 ? 36.228 3.081 -4.252 1.00 33.74 49 ALA C O 1
ATOM 1786 N N . VAL B 1 50 ? 37.975 3.910 -3.145 1.00 33.02 50 VAL C N 1
ATOM 1787 C CA . VAL B 1 50 ? 37.946 2.892 -2.121 1.00 32.72 50 VAL C CA 1
ATOM 1788 C C . VAL B 1 50 ? 38.294 3.545 -0.805 1.00 31.70 50 VAL C C 1
ATOM 1789 O O . VAL B 1 50 ? 39.103 4.457 -0.773 1.00 32.88 50 VAL C O 1
ATOM 1793 N N . ILE B 1 51 ? 37.674 3.081 0.274 1.00 30.13 51 ILE C N 1
ATOM 1794 C CA . ILE B 1 51 ? 37.933 3.619 1.600 1.00 28.56 51 ILE C CA 1
ATOM 1795 C C . ILE B 1 51 ? 38.997 2.780 2.289 1.00 28.94 51 ILE C C 1
ATOM 1796 O O . ILE B 1 51 ? 38.945 1.564 2.230 1.00 28.49 51 ILE C O 1
ATOM 1801 N N . SER B 1 52 ? 39.946 3.456 2.925 1.00 29.12 52 SER C N 1
ATOM 1802 C CA . SER B 1 52 ? 41.137 2.842 3.477 1.00 29.92 52 SER C CA 1
ATOM 1803 C C . SER B 1 52 ? 41.309 3.231 4.928 1.00 29.61 52 SER C C 1
ATOM 1804 O O . SER B 1 52 ? 40.906 4.320 5.351 1.00 28.08 52 SER C O 1
ATOM 1807 N N . PHE B 1 53 ? 41.944 2.337 5.682 1.00 31.13 53 PHE C N 1
ATOM 1808 C CA . PHE B 1 53 ? 42.279 2.588 7.086 1.00 31.77 53 PHE C CA 1
ATOM 1809 C C . PHE B 1 53 ? 43.742 3.017 7.241 1.00 32.28 53 PHE C C 1
ATOM 1810 O O . PHE B 1 53 ? 44.186 3.344 8.331 1.00 29.90 53 PHE C O 1
ATOM 1818 N N . GLU B 1 54 ? 44.457 3.075 6.122 1.00 33.37 54 GLU C N 1
ATOM 1819 C CA . GLU B 1 54 ? 45.914 3.215 6.147 1.00 34.52 54 GLU C CA 1
ATOM 1820 C C . GLU B 1 54 ? 46.432 4.547 5.648 1.00 34.88 54 GLU C C 1
ATOM 1821 O O . GLU B 1 54 ? 47.594 4.814 5.791 1.00 35.48 54 GLU C O 1
ATOM 1827 N N . ARG B 1 55 ? 45.555 5.395 5.123 1.00 36.44 55 ARG C N 1
ATOM 1828 C CA . ARG B 1 55 ? 45.917 6.743 4.677 1.00 38.29 55 ARG C CA 1
ATOM 1829 C C . ARG B 1 55 ? 44.703 7.650 4.814 1.00 37.95 55 ARG C C 1
ATOM 1830 O O . ARG B 1 55 ? 43.586 7.154 4.957 1.00 36.97 55 ARG C O 1
ATOM 1838 N N . PRO B 1 56 ? 44.906 8.974 4.734 1.00 39.83 56 PRO C N 1
ATOM 1839 C CA . PRO B 1 56 ? 43.737 9.853 4.735 1.00 39.61 56 PRO C CA 1
ATOM 1840 C C . PRO B 1 56 ? 42.878 9.677 3.517 1.00 40.48 56 PRO C C 1
ATOM 1841 O O . PRO B 1 56 ? 43.377 9.359 2.418 1.00 39.69 56 PRO C O 1
ATOM 1845 N N . ILE B 1 57 ? 41.599 9.939 3.736 1.00 40.09 57 ILE C N 1
ATOM 1846 C CA . ILE B 1 57 ? 40.598 9.852 2.728 1.00 41.98 57 ILE C CA 1
ATOM 1847 C C . ILE B 1 57 ? 40.147 11.278 2.474 1.00 40.74 57 ILE C C 1
ATOM 1848 O O . ILE B 1 57 ? 39.903 12.053 3.373 1.00 41.38 57 ILE C O 1
ATOM 1853 N N . ARG B 1 58 ? 40.028 11.631 1.226 1.00 42.53 58 ARG C N 1
ATOM 1854 C CA . ARG B 1 58 ? 39.619 12.981 0.897 1.00 43.88 58 ARG C CA 1
ATOM 1855 C C . ARG B 1 58 ? 38.122 13.120 1.219 1.00 41.20 58 ARG C C 1
ATOM 1856 O O . ARG B 1 58 ? 37.355 12.149 1.124 1.00 39.61 58 ARG C O 1
ATOM 1864 N N . TYR B 1 59 ? 37.706 14.317 1.610 1.00 39.60 59 TYR C N 1
ATOM 1865 C CA . TYR B 1 59 ? 36.317 14.546 1.970 1.00 38.75 59 TYR C CA 1
ATOM 1866 C C . TYR B 1 59 ? 35.859 15.955 1.676 1.00 39.61 59 TYR C C 1
ATOM 1867 O O . TYR B 1 59 ? 36.666 16.847 1.464 1.00 37.37 59 TYR C O 1
ATOM 1876 N N . ARG B 1 60 ? 34.540 16.127 1.600 1.00 40.52 60 ARG C N 1
ATOM 1877 C CA . ARG B 1 60 ? 33.944 17.437 1.478 1.00 40.14 60 ARG C CA 1
ATOM 1878 C C . ARG B 1 60 ? 33.305 17.748 2.805 1.00 37.41 60 ARG C C 1
ATOM 1879 O O . ARG B 1 60 ? 32.594 16.921 3.388 1.00 35.93 60 ARG C O 1
ATOM 1887 N N . GLU B 1 61 ? 33.481 18.975 3.228 1.00 37.39 61 GLU C N 1
ATOM 1888 C CA . GLU B 1 61 ? 32.861 19.430 4.435 1.00 38.76 61 GLU C CA 1
ATOM 1889 C C . GLU B 1 61 ? 32.162 20.748 4.184 1.00 37.08 61 GLU C C 1
ATOM 1890 O O . GLU B 1 61 ? 32.582 21.527 3.328 1.00 37.39 61 GLU C O 1
ATOM 1896 N N . TRP B 1 62 ? 31.051 20.974 4.876 1.00 33.39 62 TRP C N 1
ATOM 1897 C CA . TRP B 1 62 ? 30.359 22.235 4.729 1.00 32.07 62 TRP C CA 1
ATOM 1898 C C . TRP B 1 62 ? 29.488 22.560 5.938 1.00 30.37 62 TRP C C 1
ATOM 1899 O O . TRP B 1 62 ? 29.027 21.679 6.650 1.00 27.79 62 TRP C O 1
ATOM 1910 N N . THR B 1 63 ? 29.255 23.854 6.107 1.00 30.39 63 THR C N 1
ATOM 1911 C CA . THR B 1 63 ? 28.314 24.379 7.055 1.00 30.12 63 THR C CA 1
ATOM 1912 C C . THR B 1 63 ? 27.127 24.918 6.255 1.00 30.31 63 THR C C 1
ATOM 1913 O O . THR B 1 63 ? 27.304 25.669 5.323 1.00 30.61 63 THR C O 1
ATOM 1917 N N . THR B 1 64 ? 25.923 24.490 6.597 1.00 30.53 64 THR C N 1
ATOM 1918 C CA . THR B 1 64 ? 24.737 24.966 5.910 1.00 30.85 64 THR C CA 1
ATOM 1919 C C . THR B 1 64 ? 24.133 26.140 6.647 1.00 31.13 64 THR C C 1
ATOM 1920 O O . THR B 1 64 ? 24.162 26.208 7.887 1.00 31.31 64 THR C O 1
ATOM 1924 N N . SER B 1 65 ? 23.579 27.050 5.851 1.00 32.03 65 SER C N 1
ATOM 1925 C CA . SER B 1 65 ? 22.750 28.148 6.327 1.00 33.11 65 SER C CA 1
ATOM 1926 C C . SER B 1 65 ? 21.267 27.828 6.141 1.00 32.91 65 SER C C 1
ATOM 1927 O O . SER B 1 65 ? 20.424 28.630 6.522 1.00 34.58 65 SER C O 1
ATOM 1930 N N . ASP B 1 66 ? 20.947 26.684 5.560 1.00 31.87 66 ASP C N 1
ATOM 1931 C CA . ASP B 1 66 ? 19.563 26.296 5.404 1.00 32.12 66 ASP C CA 1
ATOM 1932 C C . ASP B 1 66 ? 19.049 25.722 6.711 1.00 30.27 66 ASP C C 1
ATOM 1933 O O . ASP B 1 66 ? 19.816 25.346 7.604 1.00 29.56 66 ASP C O 1
ATOM 1938 N N . GLU B 1 67 ? 17.737 25.735 6.844 1.00 29.12 67 GLU C N 1
ATOM 1939 C CA . GLU B 1 67 ? 17.093 25.235 8.044 1.00 28.24 67 GLU C CA 1
ATOM 1940 C C . GLU B 1 67 ? 17.153 23.727 8.099 1.00 27.14 67 GLU C C 1
ATOM 1941 O O . GLU B 1 67 ? 17.079 23.141 9.175 1.00 26.75 67 GLU C O 1
ATOM 1947 N N . THR B 1 68 ? 17.230 23.097 6.933 1.00 27.37 68 THR C N 1
ATOM 1948 C CA . THR B 1 68 ? 17.277 21.662 6.854 1.00 26.69 68 THR C CA 1
ATOM 1949 C C . THR B 1 68 ? 18.338 21.221 5.920 1.00 27.75 68 THR C C 1
ATOM 1950 O O . THR B 1 68 ? 18.805 21.977 5.082 1.00 28.73 68 THR C O 1
ATOM 1954 N N . ILE B 1 69 ? 18.673 19.952 6.045 1.00 28.40 69 ILE C N 1
ATOM 1955 C CA . ILE B 1 69 ? 19.557 19.274 5.125 1.00 29.29 69 ILE C CA 1
ATOM 1956 C C . ILE B 1 69 ? 18.790 18.026 4.684 1.00 29.87 69 ILE C C 1
ATOM 1957 O O . ILE B 1 69 ? 18.005 17.476 5.446 1.00 28.69 69 ILE C O 1
ATOM 1962 N N . VAL B 1 70 ? 19.002 17.631 3.434 1.00 31.99 70 VAL C N 1
ATOM 1963 C CA . VAL B 1 70 ? 18.414 16.436 2.860 1.00 32.89 70 VAL C CA 1
ATOM 1964 C C . VAL B 1 70 ? 19.433 15.321 2.817 1.00 33.64 70 VAL C C 1
ATOM 1965 O O . VAL B 1 70 ? 20.537 15.491 2.282 1.00 34.53 70 VAL C O 1
ATOM 1969 N N . LEU B 1 71 ? 19.084 14.192 3.421 1.00 33.96 71 LEU C N 1
ATOM 1970 C CA . LEU B 1 71 ? 19.910 13.003 3.385 1.00 33.72 71 LEU C CA 1
ATOM 1971 C C . LEU B 1 71 ? 19.189 12.035 2.441 1.00 33.68 71 LEU C C 1
ATOM 1972 O O . LEU B 1 71 ? 18.096 11.557 2.753 1.00 32.14 71 LEU C O 1
ATOM 1977 N N . PRO B 1 72 ? 19.771 11.775 1.252 1.00 32.76 72 PRO C N 1
ATOM 1978 C CA . PRO B 1 72 ? 19.109 10.874 0.322 1.00 31.73 72 PRO C CA 1
ATOM 1979 C C . PRO B 1 72 ? 19.060 9.425 0.793 1.00 30.52 72 PRO C C 1
ATOM 1980 O O . PRO B 1 72 ? 19.775 9.044 1.731 1.00 28.91 72 PRO C O 1
ATOM 1984 N N . PRO B 1 73 ? 18.204 8.609 0.148 1.00 30.77 73 PRO C N 1
ATOM 1985 C CA . PRO B 1 73 ? 18.011 7.223 0.564 1.00 30.67 73 PRO C CA 1
ATOM 1986 C C . PRO B 1 73 ? 19.326 6.441 0.600 1.00 31.29 73 PRO C C 1
ATOM 1987 O O . PRO B 1 73 ? 20.205 6.685 -0.210 1.00 30.40 73 PRO C O 1
ATOM 1991 N N . HIS B 1 74 ? 19.477 5.564 1.588 1.00 31.55 74 HIS C N 1
ATOM 1992 C CA . HIS B 1 74 ? 20.645 4.684 1.668 1.00 32.56 74 HIS C CA 1
ATOM 1993 C C . HIS B 1 74 ? 21.984 5.426 1.607 1.00 30.36 74 HIS C C 1
ATOM 1994 O O . HIS B 1 74 ? 22.960 4.919 1.081 1.00 30.19 74 HIS C O 1
ATOM 2001 N N . THR B 1 75 ? 22.016 6.602 2.210 1.00 29.28 75 THR C N 1
ATOM 2002 C CA . THR B 1 75 ? 23.192 7.432 2.202 1.00 30.36 75 THR C CA 1
ATOM 2003 C C . THR B 1 75 ? 23.693 7.635 3.614 1.00 28.01 75 THR C C 1
ATOM 2004 O O . THR B 1 75 ? 22.914 7.672 4.569 1.00 28.41 75 THR C O 1
ATOM 2008 N N . PHE B 1 76 ? 25.010 7.737 3.737 1.00 26.06 76 PHE C N 1
ATOM 2009 C CA . PHE B 1 76 ? 25.676 7.878 5.007 1.00 24.40 76 PHE C CA 1
ATOM 2010 C C . PHE B 1 76 ? 26.277 9.253 5.068 1.00 23.61 76 PHE C C 1
ATOM 2011 O O . PHE B 1 76 ? 26.823 9.727 4.083 1.00 23.08 76 PHE C O 1
ATOM 2019 N N . LEU B 1 77 ? 26.207 9.882 6.242 1.00 22.72 77 LEU C N 1
ATOM 2020 C CA . LEU B 1 77 ? 26.679 11.236 6.400 1.00 22.49 77 LEU C CA 1
ATOM 2021 C C . LEU B 1 77 ? 27.225 11.491 7.800 1.00 21.52 77 LEU C C 1
ATOM 2022 O O . LEU B 1 77 ? 26.666 10.994 8.780 1.00 21.53 77 LEU C O 1
ATOM 2027 N N . LEU B 1 78 ? 28.315 12.251 7.896 1.00 20.75 78 LEU C N 1
ATOM 2028 C CA . LEU B 1 78 ? 28.824 12.655 9.179 1.00 20.18 78 LEU C CA 1
ATOM 2029 C C . LEU B 1 78 ? 28.286 14.006 9.579 1.00 20.27 78 LEU C C 1
ATOM 2030 O O . LEU B 1 78 ? 28.286 14.935 8.786 1.00 19.78 78 LEU C O 1
ATOM 2035 N N . ALA B 1 79 ? 27.864 14.097 10.846 1.00 19.69 79 ALA C N 1
ATOM 2036 C CA . ALA B 1 79 ? 27.296 15.297 11.415 1.00 20.35 79 ALA C CA 1
ATOM 2037 C C . ALA B 1 79 ? 27.885 15.528 12.806 1.00 20.52 79 ALA C C 1
ATOM 2038 O O . ALA B 1 79 ? 28.827 14.830 13.215 1.00 21.10 79 ALA C O 1
ATOM 2040 N N . THR B 1 80 ? 27.394 16.554 13.490 1.00 20.83 80 THR C N 1
ATOM 2041 C CA . THR B 1 80 ? 27.901 16.910 14.799 1.00 21.45 80 THR C CA 1
ATOM 2042 C C . THR B 1 80 ? 26.806 17.419 15.660 1.00 21.57 80 THR C C 1
ATOM 2043 O O . THR B 1 80 ? 25.773 17.882 15.183 1.00 23.05 80 THR C O 1
ATOM 2047 N N . THR B 1 81 ? 27.042 17.365 16.955 1.00 22.02 81 THR C N 1
ATOM 2048 C CA . THR B 1 81 ? 26.161 17.992 17.907 1.00 21.96 81 THR C CA 1
ATOM 2049 C C . THR B 1 81 ? 26.479 19.455 17.974 1.00 22.71 81 THR C C 1
ATOM 2050 O O . THR B 1 81 ? 27.612 19.861 17.740 1.00 23.96 81 THR C O 1
ATOM 2054 N N . MET B 1 82 ? 25.499 20.255 18.345 1.00 23.30 82 MET C N 1
ATOM 2055 C CA . MET B 1 82 ? 25.737 21.645 18.695 1.00 24.20 82 MET C CA 1
ATOM 2056 C C . MET B 1 82 ? 26.533 21.719 19.989 1.00 24.58 82 MET C C 1
ATOM 2057 O O . MET B 1 82 ? 27.309 22.639 20.199 1.00 26.29 82 MET C O 1
ATOM 2062 N N . GLU B 1 83 ? 26.301 20.763 20.869 1.00 24.59 83 GLU C N 1
ATOM 2063 C CA . GLU B 1 83 ? 26.823 20.816 22.212 1.00 25.69 83 GLU C CA 1
ATOM 2064 C C . GLU B 1 83 ? 28.265 20.371 22.256 1.00 25.75 83 GLU C C 1
ATOM 2065 O O . GLU B 1 83 ? 28.671 19.443 21.571 1.00 24.86 83 GLU C O 1
ATOM 2071 N N . THR B 1 84 ? 29.042 21.088 23.043 1.00 27.13 84 THR C N 1
ATOM 2072 C CA . THR B 1 84 ? 30.368 20.649 23.410 1.00 27.86 84 THR C CA 1
ATOM 2073 C C . THR B 1 84 ? 30.223 20.005 24.760 1.00 27.71 84 THR C C 1
ATOM 2074 O O . THR B 1 84 ? 29.527 20.520 25.630 1.00 30.41 84 THR C O 1
ATOM 2078 N N . VAL B 1 85 ? 30.890 18.890 24.935 1.00 27.37 85 VAL C N 1
ATOM 2079 C CA . VAL B 1 85 ? 30.779 18.101 26.127 1.00 28.45 85 VAL C CA 1
ATOM 2080 C C . VAL B 1 85 ? 32.142 17.965 26.751 1.00 29.70 85 VAL C C 1
ATOM 2081 O O . VAL B 1 85 ? 33.110 17.688 26.050 1.00 32.65 85 VAL C O 1
ATOM 2085 N N . LYS B 1 86 ? 32.236 18.144 28.060 1.00 30.07 86 LYS C N 1
ATOM 2086 C CA . LYS B 1 86 ? 33.475 17.858 28.764 1.00 29.73 86 LYS C CA 1
ATOM 2087 C C . LYS B 1 86 ? 33.208 16.912 29.924 1.00 29.24 86 LYS C C 1
ATOM 2088 O O . LYS B 1 86 ? 32.507 17.258 30.878 1.00 28.31 86 LYS C O 1
ATOM 2094 N N . LEU B 1 87 ? 33.788 15.723 29.847 1.00 28.92 87 LEU C N 1
ATOM 2095 C CA . LEU B 1 87 ? 33.629 14.709 30.894 1.00 29.11 87 LEU C CA 1
ATOM 2096 C C . LEU B 1 87 ? 34.815 14.679 31.850 1.00 29.96 87 LEU C C 1
ATOM 2097 O O . LEU B 1 87 ? 35.954 14.689 31.408 1.00 30.36 87 LEU C O 1
ATOM 2102 N N . PRO B 1 88 ? 34.548 14.573 33.163 1.00 30.23 88 PRO C N 1
ATOM 2103 C CA . PRO B 1 88 ? 35.621 14.353 34.122 1.00 30.77 88 PRO C CA 1
ATOM 2104 C C . PRO B 1 88 ? 36.069 12.897 34.051 1.00 30.26 88 PRO C C 1
ATOM 2105 O O . PRO B 1 88 ? 35.479 12.103 33.293 1.00 28.83 88 PRO C O 1
ATOM 2109 N N . ASN B 1 89 ? 37.094 12.541 34.828 1.00 30.73 89 ASN C N 1
ATOM 2110 C CA . ASN B 1 89 ? 37.707 11.233 34.715 1.00 30.27 89 ASN C CA 1
ATOM 2111 C C . ASN B 1 89 ? 36.850 10.100 35.215 1.00 30.26 89 ASN C C 1
ATOM 2112 O O . ASN B 1 89 ? 37.081 8.957 34.857 1.00 29.75 89 ASN C O 1
ATOM 2117 N N . HIS B 1 90 ? 35.835 10.404 36.005 1.00 31.78 90 HIS C N 1
ATOM 2118 C CA . HIS B 1 90 ? 35.051 9.362 36.655 1.00 32.64 90 HIS C CA 1
ATOM 2119 C C . HIS B 1 90 ? 33.647 9.177 36.043 1.00 30.86 90 HIS C C 1
ATOM 2120 O O . HIS B 1 90 ? 32.796 8.500 36.622 1.00 30.47 90 HIS C O 1
ATOM 2127 N N . LEU B 1 91 ? 33.409 9.766 34.877 1.00 29.61 91 LEU C N 1
ATOM 2128 C CA . LEU B 1 91 ? 32.145 9.574 34.158 1.00 28.50 91 LEU C CA 1
ATOM 2129 C C . LEU B 1 91 ? 32.392 9.147 32.716 1.00 27.56 91 LEU C C 1
ATOM 2130 O O . LEU B 1 91 ? 33.420 9.514 32.121 1.00 28.66 91 LEU C O 1
ATOM 2135 N N . THR B 1 92 ? 31.467 8.344 32.191 1.00 25.45 92 THR C N 1
ATOM 2136 C CA . THR B 1 92 ? 31.450 7.983 30.803 1.00 25.40 92 THR C CA 1
ATOM 2137 C C . THR B 1 92 ? 30.005 8.179 30.346 1.00 25.75 92 THR C C 1
ATOM 2138 O O . THR B 1 92 ? 29.104 8.282 31.189 1.00 25.13 92 THR C O 1
ATOM 2142 N N . ALA B 1 93 ? 29.784 8.295 29.037 1.00 24.57 93 ALA C N 1
ATOM 2143 C CA . ALA B 1 93 ? 28.449 8.581 28.533 1.00 24.86 93 ALA C CA 1
ATOM 2144 C C . ALA B 1 93 ? 28.159 7.818 27.266 1.00 23.51 93 ALA C C 1
ATOM 2145 O O . ALA B 1 93 ? 28.980 7.787 26.355 1.00 22.82 93 ALA C O 1
ATOM 2147 N N . PHE B 1 94 ? 26.974 7.209 27.226 1.00 23.17 94 PHE C N 1
ATOM 2148 C CA . PHE B 1 94 ? 26.552 6.429 26.083 1.00 22.58 94 PHE C CA 1
ATOM 2149 C C . PHE B 1 94 ? 25.750 7.328 25.142 1.00 22.90 94 PHE C C 1
ATOM 2150 O O . PHE B 1 94 ? 24.730 7.872 25.537 1.00 22.88 94 PHE C O 1
ATOM 2158 N N . VAL B 1 95 ? 26.213 7.465 23.901 1.00 22.51 95 VAL C N 1
ATOM 2159 C CA . VAL B 1 95 ? 25.512 8.223 22.883 1.00 21.87 95 VAL C CA 1
ATOM 2160 C C . VAL B 1 95 ? 24.571 7.278 22.173 1.00 21.11 95 VAL C C 1
ATOM 2161 O O . VAL B 1 95 ? 24.990 6.216 21.711 1.00 22.69 95 VAL C O 1
ATOM 2165 N N . GLU B 1 96 ? 23.324 7.700 22.008 1.00 19.50 96 GLU C N 1
ATOM 2166 C CA . GLU B 1 96 ? 22.354 6.945 21.244 1.00 18.72 96 GLU C CA 1
ATOM 2167 C C . GLU B 1 96 ? 21.307 7.867 20.629 1.00 18.64 96 GLU C C 1
ATOM 2168 O O . GLU B 1 96 ? 21.157 9.022 21.014 1.00 18.18 96 GLU C O 1
ATOM 2174 N N . GLY B 1 97 ? 20.628 7.370 19.611 1.00 18.48 97 GLY C N 1
ATOM 2175 C CA . GLY B 1 97 ? 19.632 8.166 18.934 1.00 19.07 97 GLY C CA 1
ATOM 2176 C C . GLY B 1 97 ? 18.431 8.279 19.831 1.00 18.97 97 GLY C C 1
ATOM 2177 O O . GLY B 1 97 ? 18.331 7.551 20.808 1.00 19.78 97 GLY C O 1
ATOM 2178 N N . ARG B 1 98 ? 17.539 9.197 19.492 1.00 19.15 98 ARG C N 1
ATOM 2179 C CA . ARG B 1 98 ? 16.216 9.270 20.107 1.00 19.88 98 ARG C CA 1
ATOM 2180 C C . ARG B 1 98 ? 15.259 8.363 19.375 1.00 19.66 98 ARG C C 1
ATOM 2181 O O . ARG B 1 98 ? 15.275 8.303 18.140 1.00 20.29 98 ARG C O 1
ATOM 2189 N N . SER B 1 99 ? 14.429 7.652 20.115 1.00 19.64 99 SER C N 1
ATOM 2190 C CA . SER B 1 99 ? 13.524 6.694 19.511 1.00 19.54 99 SER C CA 1
ATOM 2191 C C . SER B 1 99 ? 12.704 7.305 18.380 1.00 19.59 99 SER C C 1
ATOM 2192 O O . SER B 1 99 ? 12.483 6.649 17.368 1.00 20.04 99 SER C O 1
ATOM 2195 N N . SER B 1 100 ? 12.292 8.563 18.520 1.00 20.18 100 SER C N 1
ATOM 2196 C CA . SER B 1 100 ? 11.482 9.240 17.479 1.00 20.79 100 SER C CA 1
ATOM 2197 C C . SER B 1 100 ? 12.219 9.346 16.148 1.00 21.01 100 SER C C 1
ATOM 2198 O O . SER B 1 100 ? 11.614 9.362 15.090 1.00 21.40 100 SER C O 1
ATOM 2201 N N . VAL B 1 101 ? 13.531 9.432 16.226 1.00 21.11 101 VAL C N 1
ATOM 2202 C CA . VAL B 1 101 ? 14.358 9.605 15.052 1.00 21.13 101 VAL C CA 1
ATOM 2203 C C . VAL B 1 101 ? 14.640 8.274 14.368 1.00 21.38 101 VAL C C 1
ATOM 2204 O O . VAL B 1 101 ? 14.483 8.149 13.146 1.00 20.70 101 VAL C O 1
ATOM 2208 N N . GLY B 1 102 ? 15.028 7.285 15.167 1.00 21.10 102 GLY C N 1
ATOM 2209 C CA . GLY B 1 102 ? 15.254 5.943 14.657 1.00 20.79 102 GLY C CA 1
ATOM 2210 C C . GLY B 1 102 ? 14.005 5.349 14.026 1.00 21.15 102 GLY C C 1
ATOM 2211 O O . GLY B 1 102 ? 14.098 4.569 13.072 1.00 21.47 102 GLY C O 1
ATOM 2212 N N . ARG B 1 103 ? 12.836 5.707 14.542 1.00 21.57 103 ARG C N 1
ATOM 2213 C CA . ARG B 1 103 ? 11.584 5.189 13.991 1.00 23.11 103 ARG C CA 1
ATOM 2214 C C . ARG B 1 103 ? 11.288 5.703 12.594 1.00 24.14 103 ARG C C 1
ATOM 2215 O O . ARG B 1 103 ? 10.476 5.128 11.895 1.00 24.12 103 ARG C O 1
ATOM 2223 N N . LEU B 1 104 ? 11.941 6.788 12.185 1.00 25.66 104 LEU C N 1
ATOM 2224 C CA . LEU B 1 104 ? 11.814 7.278 10.804 1.00 27.46 104 LEU C CA 1
ATOM 2225 C C . LEU B 1 104 ? 12.943 6.769 9.906 1.00 28.22 104 LEU C C 1
ATOM 2226 O O . LEU B 1 104 ? 13.171 7.331 8.845 1.00 29.01 104 LEU C O 1
ATOM 2231 N N . GLY B 1 105 ? 13.658 5.729 10.332 1.00 28.65 105 GLY C N 1
ATOM 2232 C CA . GLY B 1 105 ? 14.709 5.135 9.510 1.00 28.59 105 GLY C CA 1
ATOM 2233 C C . GLY B 1 105 ? 15.989 5.950 9.459 1.00 27.98 105 GLY C C 1
ATOM 2234 O O . GLY B 1 105 ? 16.861 5.666 8.657 1.00 28.33 105 GLY C O 1
ATOM 2235 N N . LEU B 1 106 ? 16.150 6.909 10.358 1.00 27.04 106 LEU C N 1
ATOM 2236 C CA . LEU B 1 106 ? 17.431 7.571 10.466 1.00 27.12 106 LEU C CA 1
ATOM 2237 C C . LEU B 1 106 ? 18.207 6.941 11.582 1.00 27.88 106 LEU C C 1
ATOM 2238 O O . LEU B 1 106 ? 17.875 7.130 12.765 1.00 31.82 106 LEU C O 1
ATOM 2243 N N . PHE B 1 107 ? 19.244 6.195 11.230 1.00 28.96 107 PHE C N 1
ATOM 2244 C CA . PHE B 1 107 ? 20.062 5.524 12.243 1.00 29.18 107 PHE C CA 1
ATOM 2245 C C . PHE B 1 107 ? 21.272 6.297 12.679 1.00 27.58 107 PHE C C 1
ATOM 2246 O O . PHE B 1 107 ? 22.069 6.700 11.845 1.00 27.04 107 PHE C O 1
ATOM 2254 N N . ILE B 1 108 ? 21.407 6.445 13.994 1.00 26.97 108 ILE C N 1
ATOM 2255 C CA . ILE B 1 108 ? 22.584 7.016 14.621 1.00 26.21 108 ILE C CA 1
ATOM 2256 C C . ILE B 1 108 ? 23.515 5.859 14.893 1.00 26.50 108 ILE C C 1
ATOM 2257 O O . ILE B 1 108 ? 23.488 5.291 15.965 1.00 27.35 108 ILE C O 1
ATOM 2262 N N . GLN B 1 109 ? 24.371 5.548 13.927 1.00 28.57 109 GLN C N 1
ATOM 2263 C CA . GLN B 1 109 ? 25.210 4.341 13.965 1.00 29.47 109 GLN C CA 1
ATOM 2264 C C . GLN B 1 109 ? 26.375 4.429 14.959 1.00 29.85 109 GLN C C 1
ATOM 2265 O O . GLN B 1 109 ? 27.001 3.422 15.294 1.00 29.65 109 GLN C O 1
ATOM 2271 N N . ASN B 1 110 ? 26.696 5.640 15.398 1.00 30.15 110 ASN C N 1
ATOM 2272 C CA . ASN B 1 110 ? 27.874 5.880 16.240 1.00 31.94 110 ASN C CA 1
ATOM 2273 C C . ASN B 1 110 ? 27.646 5.532 17.703 1.00 30.18 110 ASN C C 1
ATOM 2274 O O . ASN B 1 110 ? 28.490 5.804 18.548 1.00 32.84 110 ASN C O 1
ATOM 2279 N N . ALA B 1 111 ? 26.548 4.851 17.984 1.00 28.61 111 ALA C N 1
ATOM 2280 C CA . ALA B 1 111 ? 26.151 4.586 19.355 1.00 26.88 111 ALA C CA 1
ATOM 2281 C C . ALA B 1 111 ? 27.261 3.924 20.134 1.00 24.90 111 ALA C C 1
ATOM 2282 O O . ALA B 1 111 ? 27.669 2.812 19.818 1.00 26.39 111 ALA C O 1
ATOM 2284 N N . GLY B 1 112 ? 27.715 4.569 21.193 1.00 24.97 112 GLY C N 1
ATOM 2285 C CA . GLY B 1 112 ? 28.757 3.998 22.057 1.00 23.85 112 GLY C CA 1
ATOM 2286 C C . GLY B 1 112 ? 29.102 4.850 23.261 1.00 22.62 112 GLY C C 1
ATOM 2287 O O . GLY B 1 112 ? 28.539 5.936 23.465 1.00 21.39 112 GLY C O 1
ATOM 2288 N N . TRP B 1 113 ? 30.079 4.369 24.020 1.00 22.32 113 TRP C N 1
ATOM 2289 C CA . TRP B 1 113 ? 30.509 5.010 25.250 1.00 22.82 113 TRP C CA 1
ATOM 2290 C C . TRP B 1 113 ? 31.638 6.007 25.047 1.00 22.89 113 TRP C C 1
ATOM 2291 O O . TRP B 1 113 ? 32.692 5.676 24.493 1.00 24.82 113 TRP C O 1
ATOM 2302 N N . VAL B 1 114 ? 31.417 7.243 25.493 1.00 22.64 114 VAL C N 1
ATOM 2303 C CA . VAL B 1 114 ? 32.439 8.310 25.419 1.00 22.79 114 VAL C CA 1
ATOM 2304 C C . VAL B 1 114 ? 33.519 8.123 26.500 1.00 22.06 114 VAL C C 1
ATOM 2305 O O . VAL B 1 114 ? 33.187 7.852 27.645 1.00 21.46 114 VAL C O 1
ATOM 2309 N N . ASP B 1 115 ? 34.791 8.213 26.101 1.00 21.23 115 ASP C N 1
ATOM 2310 C CA . ASP B 1 115 ? 35.917 8.002 27.019 1.00 21.47 115 ASP C CA 1
ATOM 2311 C C . ASP B 1 115 ? 35.878 9.032 28.138 1.00 22.12 115 ASP C C 1
ATOM 2312 O O . ASP B 1 115 ? 35.592 10.216 27.876 1.00 22.40 115 ASP C O 1
ATOM 2317 N N . PRO B 1 116 ? 36.170 8.608 29.385 1.00 22.51 116 PRO C N 1
ATOM 2318 C CA . PRO B 1 116 ? 36.308 9.582 30.459 1.00 23.23 116 PRO C CA 1
ATOM 2319 C C . PRO B 1 116 ? 37.345 10.579 30.090 1.00 23.84 116 PRO C C 1
ATOM 2320 O O . PRO B 1 116 ? 38.362 10.215 29.486 1.00 24.25 116 PRO C O 1
ATOM 2324 N N . GLY B 1 117 ? 37.089 11.837 30.404 1.00 24.32 117 GLY C N 1
ATOM 2325 C CA . GLY B 1 117 ? 38.067 12.887 30.102 1.00 25.39 117 GLY C CA 1
ATOM 2326 C C . GLY B 1 117 ? 37.881 13.492 28.717 1.00 24.86 117 GLY C C 1
ATOM 2327 O O . GLY B 1 117 ? 38.574 14.427 28.377 1.00 24.48 117 GLY C O 1
ATOM 2328 N N . PHE B 1 118 ? 36.915 12.980 27.936 1.00 24.25 118 PHE C N 1
ATOM 2329 C CA . PHE B 1 118 ? 36.689 13.506 26.596 1.00 24.06 118 PHE C CA 1
ATOM 2330 C C . PHE B 1 118 ? 36.207 14.941 26.664 1.00 24.38 118 PHE C C 1
ATOM 2331 O O . PHE B 1 118 ? 35.420 15.301 27.546 1.00 24.95 118 PHE C O 1
ATOM 2339 N N . ASN B 1 119 ? 36.700 15.742 25.732 1.00 24.52 119 ASN C N 1
ATOM 2340 C CA . ASN B 1 119 ? 36.336 17.129 25.613 1.00 25.38 119 ASN C CA 1
ATOM 2341 C C . ASN B 1 119 ? 36.165 17.468 24.131 1.00 25.29 119 ASN C C 1
ATOM 2342 O O . ASN B 1 119 ? 37.113 17.481 23.381 1.00 25.08 119 ASN C O 1
ATOM 2347 N N . GLY B 1 120 ? 34.925 17.734 23.739 1.00 26.03 120 GLY C N 1
ATOM 2348 C CA . GLY B 1 120 ? 34.638 18.143 22.391 1.00 26.51 120 GLY C CA 1
ATOM 2349 C C . GLY B 1 120 ? 33.176 18.037 22.053 1.00 26.10 120 GLY C C 1
ATOM 2350 O O . GLY B 1 120 ? 32.351 17.677 22.884 1.00 26.12 120 GLY C O 1
ATOM 2351 N N . GLN B 1 121 ? 32.852 18.406 20.823 1.00 27.22 121 GLN C N 1
ATOM 2352 C CA . GLN B 1 121 ? 31.545 18.108 20.257 1.00 27.92 121 GLN C CA 1
ATOM 2353 C C . GLN B 1 121 ? 31.524 16.639 19.908 1.00 26.76 121 GLN C C 1
ATOM 2354 O O . GLN B 1 121 ? 32.566 16.016 19.839 1.00 27.05 121 GLN C O 1
ATOM 2360 N N . ILE B 1 122 ? 30.333 16.096 19.703 1.00 26.45 122 ILE C N 1
ATOM 2361 C CA . ILE B 1 122 ? 30.166 14.689 19.380 1.00 25.43 122 ILE C CA 1
ATOM 2362 C C . ILE B 1 122 ? 29.904 14.590 17.903 1.00 24.98 122 ILE C C 1
ATOM 2363 O O . ILE B 1 122 ? 28.961 15.184 17.399 1.00 27.93 122 ILE C O 1
ATOM 2368 N N . THR B 1 123 ? 30.705 13.787 17.225 1.00 24.82 123 THR C N 1
ATOM 2369 C CA . THR B 1 123 ? 30.524 13.493 15.820 1.00 24.16 123 THR C CA 1
ATOM 2370 C C . THR B 1 123 ? 29.531 12.327 15.680 1.00 23.73 123 THR C C 1
ATOM 2371 O O . THR B 1 123 ? 29.657 11.307 16.332 1.00 22.82 123 THR C O 1
ATOM 2375 N N . LEU B 1 124 ? 28.536 12.512 14.807 1.00 24.24 124 LEU C N 1
ATOM 2376 C CA . LEU B 1 124 ? 27.469 11.549 14.616 1.00 22.83 124 LEU C CA 1
ATOM 2377 C C . LEU B 1 124 ? 27.566 10.894 13.264 1.00 22.87 124 LEU C C 1
ATOM 2378 O O . LEU B 1 124 ? 27.887 11.540 12.251 1.00 23.29 124 LEU C O 1
ATOM 2383 N N . GLU B 1 125 ? 27.244 9.613 13.247 1.00 22.29 125 GLU C N 1
ATOM 2384 C CA . GLU B 1 125 ? 27.213 8.846 12.041 1.00 23.86 125 GLU C CA 1
ATOM 2385 C C . GLU B 1 125 ? 25.751 8.624 11.635 1.00 23.34 125 GLU C C 1
ATOM 2386 O O . GLU B 1 125 ? 25.079 7.803 12.227 1.00 23.82 125 GLU C O 1
ATOM 2392 N N . LEU B 1 126 ? 25.290 9.352 10.615 1.00 23.51 126 LEU C N 1
ATOM 2393 C CA . LEU B 1 126 ? 23.907 9.288 10.161 1.00 23.50 126 LEU C CA 1
ATOM 2394 C C . LEU B 1 126 ? 23.741 8.396 8.935 1.00 23.08 126 LEU C C 1
ATOM 2395 O O . LEU B 1 126 ? 24.463 8.528 7.966 1.00 22.82 126 LEU C O 1
ATOM 2400 N N . PHE B 1 127 ? 22.754 7.512 8.977 1.00 22.33 127 PHE C N 1
ATOM 2401 C CA . PHE B 1 127 ? 22.451 6.680 7.851 1.00 22.84 127 PHE C CA 1
ATOM 2402 C C . PHE B 1 127 ? 20.964 6.679 7.599 1.00 23.48 127 PHE C C 1
ATOM 2403 O O . PHE B 1 127 ? 20.178 6.377 8.527 1.00 24.19 127 PHE C O 1
ATOM 2411 N N . ASN B 1 128 ? 20.579 7.029 6.374 1.00 23.25 128 ASN C N 1
ATOM 2412 C CA . ASN B 1 128 ? 19.194 7.013 5.988 1.00 24.33 128 ASN C CA 1
ATOM 2413 C C . ASN B 1 128 ? 18.874 5.655 5.428 1.00 24.84 128 ASN C C 1
ATOM 2414 O O . ASN B 1 128 ? 19.238 5.345 4.295 1.00 27.61 128 ASN C O 1
ATOM 2419 N N . ALA B 1 129 ? 18.160 4.853 6.203 1.00 23.98 129 ALA C N 1
ATOM 2420 C CA . ALA B 1 129 ? 17.849 3.506 5.789 1.00 24.37 129 ALA C CA 1
ATOM 2421 C C . ALA B 1 129 ? 16.543 3.371 5.017 1.00 24.41 129 ALA C C 1
ATOM 2422 O O . ALA B 1 129 ? 16.148 2.261 4.721 1.00 24.22 129 ALA C O 1
ATOM 2424 N N . ASN B 1 130 ? 15.889 4.477 4.680 1.00 24.89 130 ASN C N 1
ATOM 2425 C CA . ASN B 1 130 ? 14.663 4.420 3.889 1.00 26.71 130 ASN C CA 1
ATOM 2426 C C . ASN B 1 130 ? 14.950 4.471 2.398 1.00 28.85 130 ASN C C 1
ATOM 2427 O O . ASN B 1 130 ? 16.086 4.686 1.984 1.00 29.01 130 ASN C O 1
ATOM 2432 N N . ARG B 1 131 ? 13.906 4.271 1.595 1.00 31.97 131 ARG C N 1
ATOM 2433 C CA . ARG B 1 131 ? 13.975 4.526 0.162 1.00 33.91 131 ARG C CA 1
ATOM 2434 C C . ARG B 1 131 ? 13.604 5.945 -0.217 1.00 32.95 131 ARG C C 1
ATOM 2435 O O . ARG B 1 131 ? 13.654 6.280 -1.397 1.00 32.60 131 ARG C O 1
ATOM 2443 N N . LEU B 1 132 ? 13.216 6.764 0.762 1.00 31.25 132 LEU C N 1
ATOM 2444 C CA . LEU B 1 132 ? 12.942 8.172 0.529 1.00 31.11 132 LEU C CA 1
ATOM 2445 C C . LEU B 1 132 ? 14.002 9.026 1.167 1.00 30.17 132 LEU C C 1
ATOM 2446 O O . LEU B 1 132 ? 14.589 8.652 2.185 1.00 30.94 132 LEU C O 1
ATOM 2451 N N . PRO B 1 133 ? 14.236 10.207 0.601 1.00 31.60 133 PRO C N 1
ATOM 2452 C CA . PRO B 1 133 ? 15.081 11.154 1.311 1.00 31.55 133 PRO C CA 1
ATOM 2453 C C . PRO B 1 133 ? 14.457 11.612 2.640 1.00 31.08 133 PRO C C 1
ATOM 2454 O O . PRO B 1 133 ? 13.242 11.606 2.778 1.00 31.03 133 PRO C O 1
ATOM 2458 N N . ILE B 1 134 ? 15.305 11.982 3.588 1.00 32.64 134 ILE C N 1
ATOM 2459 C CA . ILE B 1 134 ? 14.882 12.582 4.854 1.00 36.92 134 ILE C CA 1
ATOM 2460 C C . ILE B 1 134 ? 15.342 14.010 4.949 1.00 35.74 134 ILE C C 1
ATOM 2461 O O . ILE B 1 134 ? 16.514 14.302 4.660 1.00 41.07 134 ILE C O 1
ATOM 2466 N N . GLU B 1 135 ? 14.455 14.892 5.384 1.00 34.48 135 GLU C N 1
ATOM 2467 C CA . GLU B 1 135 ? 14.812 16.277 5.702 1.00 35.87 135 GLU C CA 1
ATOM 2468 C C . GLU B 1 135 ? 15.152 16.380 7.174 1.00 34.40 135 GLU C C 1
ATOM 2469 O O . GLU B 1 135 ? 14.265 16.290 8.014 1.00 32.52 135 GLU C O 1
ATOM 2475 N N . LEU B 1 136 ? 16.426 16.587 7.486 1.00 33.92 136 LEU C N 1
ATOM 2476 C CA . LEU B 1 136 ? 16.853 16.773 8.867 1.00 34.73 136 LEU C CA 1
ATOM 2477 C C . LEU B 1 136 ? 16.829 18.258 9.198 1.00 34.95 136 LEU C C 1
ATOM 2478 O O . LEU B 1 136 ? 17.520 19.043 8.550 1.00 34.72 136 LEU C O 1
ATOM 2483 N N . PRO B 1 137 ? 16.050 18.661 10.210 1.00 35.66 137 PRO C N 1
ATOM 2484 C CA . PRO B 1 137 ? 16.108 20.049 10.621 1.00 35.56 137 PRO C CA 1
ATOM 2485 C C . PRO B 1 137 ? 17.266 20.339 11.589 1.00 33.94 137 PRO C C 1
ATOM 2486 O O . PRO B 1 137 ? 17.470 19.638 12.589 1.00 33.07 137 PRO C O 1
ATOM 2490 N N . ILE B 1 138 ? 18.050 21.360 11.233 1.00 32.50 138 ILE C N 1
ATOM 2491 C CA . ILE B 1 138 ? 19.204 21.782 12.012 1.00 31.51 138 ILE C CA 1
ATOM 2492 C C . ILE B 1 138 ? 18.709 22.280 13.379 1.00 31.36 138 ILE C C 1
ATOM 2493 O O . ILE B 1 138 ? 17.656 22.918 13.460 1.00 31.95 138 ILE C O 1
ATOM 2498 N N . GLY B 1 139 ? 19.420 21.932 14.445 1.00 29.37 139 GLY C N 1
ATOM 2499 C CA . GLY B 1 139 ? 19.072 22.408 15.791 1.00 30.03 139 GLY C CA 1
ATOM 2500 C C . GLY B 1 139 ? 18.008 21.610 16.541 1.00 28.31 139 GLY C C 1
ATOM 2501 O O . GLY B 1 139 ? 17.724 21.904 17.700 1.00 27.80 139 GLY C O 1
ATOM 2502 N N . ARG B 1 140 ? 17.466 20.586 15.899 1.00 26.56 140 ARG C N 1
ATOM 2503 C CA . ARG B 1 140 ? 16.517 19.713 16.544 1.00 26.71 140 ARG C CA 1
ATOM 2504 C C . ARG B 1 140 ? 17.251 18.663 17.359 1.00 25.38 140 ARG C C 1
ATOM 2505 O O . ARG B 1 140 ? 18.386 18.303 17.059 1.00 24.73 140 ARG C O 1
ATOM 2513 N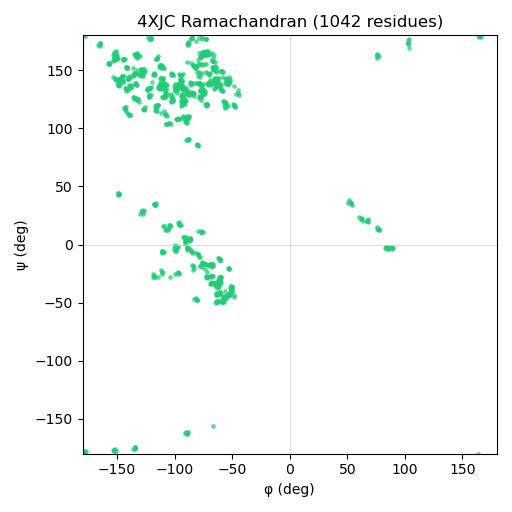 N . ARG B 1 141 ? 16.596 18.158 18.398 1.00 24.36 141 ARG C N 1
ATOM 2514 C CA . ARG B 1 141 ? 17.177 17.102 19.243 1.00 23.09 141 ARG C CA 1
ATOM 2515 C C . ARG B 1 141 ? 17.196 15.789 18.486 1.00 22.55 141 ARG C C 1
ATOM 2516 O O . ARG B 1 141 ? 16.152 15.278 18.078 1.00 22.45 141 ARG C O 1
ATOM 2524 N N . ILE B 1 142 ? 18.401 15.260 18.309 1.00 22.34 142 ILE C N 1
ATOM 2525 C CA . ILE B 1 142 ? 18.707 14.159 17.375 1.00 21.87 142 ILE C CA 1
ATOM 2526 C C . ILE B 1 142 ? 19.211 12.905 18.109 1.00 21.30 142 ILE C C 1
ATOM 2527 O O . ILE B 1 142 ? 19.041 11.790 17.619 1.00 25.79 142 ILE C O 1
ATOM 2532 N N . CYS B 1 143 ? 19.832 13.074 19.272 1.00 19.65 143 CYS C N 1
ATOM 2533 C CA . CYS B 1 143 ? 20.406 11.969 20.017 1.00 18.27 143 CYS C CA 1
ATOM 2534 C C . CYS B 1 143 ? 20.409 12.319 21.499 1.00 18.32 143 CYS C C 1
ATOM 2535 O O . CYS B 1 143 ? 19.889 13.356 21.895 1.00 18.71 143 CYS C O 1
ATOM 2538 N N . GLN B 1 144 ? 20.951 11.440 22.324 1.00 17.95 144 GLN C N 1
ATOM 2539 C CA . GLN B 1 144 ? 21.015 11.700 23.758 1.00 18.91 144 GLN C CA 1
ATOM 2540 C C . GLN B 1 144 ? 22.197 10.997 24.393 1.00 19.10 144 GLN C C 1
ATOM 2541 O O . GLN B 1 144 ? 22.720 10.040 23.819 1.00 18.48 144 GLN C O 1
ATOM 2547 N N . LEU B 1 145 ? 22.592 11.473 25.577 1.00 20.19 145 LEU C N 1
ATOM 2548 C CA . LEU B 1 145 ? 23.664 10.855 26.364 1.00 20.92 145 LEU C CA 1
ATOM 2549 C C . LEU B 1 145 ? 23.128 10.245 27.621 1.00 21.71 145 LEU C C 1
ATOM 2550 O O . LEU B 1 145 ? 22.323 10.858 28.312 1.00 23.30 145 LEU C O 1
ATOM 2555 N N . VAL B 1 146 ? 23.598 9.052 27.941 1.00 22.02 146 VAL C N 1
ATOM 2556 C CA . VAL B 1 146 ? 23.238 8.355 29.171 1.00 22.13 146 VAL C CA 1
ATOM 2557 C C . VAL B 1 146 ? 24.508 8.213 29.985 1.00 22.60 146 VAL C C 1
ATOM 2558 O O . VAL B 1 146 ? 25.474 7.605 29.521 1.00 23.02 146 VAL C O 1
ATOM 2562 N N . PHE B 1 147 ? 24.525 8.777 31.179 1.00 23.84 147 PHE C N 1
ATOM 2563 C CA . PHE B 1 147 ? 25.750 8.841 31.942 1.00 24.48 147 PHE C CA 1
ATOM 2564 C C . PHE B 1 147 ? 25.884 7.714 32.913 1.00 24.95 147 PHE C C 1
ATOM 2565 O O . PHE B 1 147 ? 24.913 7.327 33.546 1.00 25.87 147 PHE C O 1
ATOM 2573 N N . ALA B 1 148 ? 27.114 7.223 33.059 1.00 25.07 148 ALA C N 1
ATOM 2574 C CA . ALA B 1 148 ? 27.444 6.175 34.019 1.00 25.59 148 ALA C CA 1
ATOM 2575 C C . ALA B 1 148 ? 28.751 6.497 34.759 1.00 27.25 148 ALA C C 1
ATOM 2576 O O . ALA B 1 148 ? 29.661 7.119 34.210 1.00 27.16 148 ALA C O 1
ATOM 2578 N N . GLU B 1 149 ? 28.817 6.098 36.015 1.00 28.93 149 GLU C N 1
ATOM 2579 C CA . GLU B 1 149 ? 30.015 6.290 36.814 1.00 31.62 149 GLU C CA 1
ATOM 2580 C C . GLU B 1 149 ? 31.067 5.260 36.480 1.00 30.39 149 GLU C C 1
ATOM 2581 O O . GLU B 1 149 ? 30.752 4.123 36.177 1.00 29.35 149 GLU C O 1
ATOM 2587 N N . VAL B 1 150 ? 32.324 5.675 36.564 1.00 29.75 150 VAL C N 1
ATOM 2588 C CA . VAL B 1 150 ? 33.450 4.798 36.323 1.00 29.14 150 VAL C CA 1
ATOM 2589 C C . VAL B 1 150 ? 34.154 4.459 37.627 1.00 29.63 150 VAL C C 1
ATOM 2590 O O . VAL B 1 150 ? 34.467 5.358 38.408 1.00 32.18 150 VAL C O 1
ATOM 2594 N N . THR B 1 151 ? 34.403 3.176 37.866 1.00 29.23 151 THR C N 1
ATOM 2595 C CA . THR B 1 151 ? 35.133 2.757 39.068 1.00 30.57 151 THR C CA 1
ATOM 2596 C C . THR B 1 151 ? 36.606 2.577 38.758 1.00 31.53 151 THR C C 1
ATOM 2597 O O . THR B 1 151 ? 36.976 2.023 37.725 1.00 30.40 151 THR C O 1
ATOM 2601 N N . GLY B 1 152 ? 37.447 3.047 39.666 1.00 33.62 152 GLY C N 1
ATOM 2602 C CA . GLY B 1 152 ? 38.882 2.800 39.587 1.00 35.54 152 GLY C CA 1
ATOM 2603 C C . GLY B 1 152 ? 39.662 3.992 39.082 1.00 36.75 152 GLY C C 1
ATOM 2604 O O . GLY B 1 152 ? 39.098 5.006 38.672 1.00 36.71 152 GLY C O 1
ATOM 2605 N N . GLU B 1 153 ? 40.974 3.865 39.128 1.00 39.42 153 GLU C N 1
ATOM 2606 C CA . GLU B 1 153 ? 41.876 4.904 38.647 1.00 41.69 153 GLU C CA 1
ATOM 2607 C C . GLU B 1 153 ? 41.714 4.992 37.124 1.00 38.12 153 GLU C C 1
ATOM 2608 O O . GLU B 1 153 ? 41.601 3.977 36.448 1.00 36.55 153 GLU C O 1
ATOM 2614 N N . VAL B 1 154 ? 41.700 6.208 36.595 1.00 36.46 154 VAL C N 1
ATOM 2615 C CA . VAL B 1 154 ? 41.456 6.417 35.165 1.00 34.69 154 VAL C CA 1
ATOM 2616 C C . VAL B 1 154 ? 42.598 7.171 34.503 1.00 33.51 154 VAL C C 1
ATOM 2617 O O . VAL B 1 154 ? 42.958 8.239 34.971 1.00 34.75 154 VAL C O 1
ATOM 2621 N N . ALA B 1 155 ? 43.134 6.626 33.427 1.00 31.90 155 ALA C N 1
ATOM 2622 C CA . ALA B 1 155 ? 43.996 7.400 32.519 1.00 31.95 155 ALA C CA 1
ATOM 2623 C C . ALA B 1 155 ? 43.118 8.090 31.482 1.00 30.33 155 ALA C C 1
ATOM 2624 O O . ALA B 1 155 ? 42.502 7.426 30.670 1.00 28.55 155 ALA C O 1
ATOM 2626 N N . PRO B 1 156 ? 43.007 9.428 31.552 1.00 30.86 156 PRO C N 1
ATOM 2627 C CA . PRO B 1 156 ? 41.938 10.078 30.764 1.00 30.07 156 PRO C CA 1
ATOM 2628 C C . PRO B 1 156 ? 42.231 10.082 29.262 1.00 29.64 156 PRO C C 1
ATOM 2629 O O . PRO B 1 156 ? 43.387 9.897 28.861 1.00 29.61 156 PRO C O 1
ATOM 2633 N N . TYR B 1 157 ? 41.183 10.330 28.471 1.00 28.70 157 TYR C N 1
ATOM 2634 C CA . TYR B 1 157 ? 41.287 10.335 27.023 1.00 28.05 157 TYR C CA 1
ATOM 2635 C C . TYR B 1 157 ? 42.376 11.299 26.523 1.00 29.77 157 TYR C C 1
ATOM 2636 O O . TYR B 1 157 ? 42.351 12.494 26.789 1.00 30.23 157 TYR C O 1
ATOM 2645 N N . GLN B 1 158 ? 43.329 10.745 25.784 1.00 31.60 158 GLN C N 1
ATOM 2646 C CA . GLN B 1 158 ? 44.421 11.499 25.178 1.00 33.14 158 GLN C CA 1
ATOM 2647 C C . GLN B 1 158 ? 44.486 11.193 23.675 1.00 31.39 158 GLN C C 1
ATOM 2648 O O . GLN B 1 158 ? 45.548 11.282 23.083 1.00 32.16 158 GLN C O 1
ATOM 2654 N N . GLY B 1 159 ? 43.362 10.816 23.069 1.00 29.13 159 GLY C N 1
ATOM 2655 C CA . GLY B 1 159 ? 43.366 10.273 21.721 1.00 28.16 159 GLY C CA 1
ATOM 2656 C C . GLY B 1 159 ? 43.203 11.290 20.608 1.00 27.94 159 GLY C C 1
ATOM 2657 O O . GLY B 1 159 ? 43.432 12.478 20.778 1.00 27.74 159 GLY C O 1
ATOM 2658 N N . LYS B 1 160 ? 42.838 10.781 19.442 1.00 27.19 160 LYS C N 1
ATOM 2659 C CA . LYS B 1 160 ? 42.840 11.554 18.197 1.00 27.32 160 LYS C CA 1
ATOM 2660 C C . LYS B 1 160 ? 41.873 12.731 18.229 1.00 27.10 160 LYS C C 1
ATOM 2661 O O . LYS B 1 160 ? 42.141 13.749 17.624 1.00 27.41 160 LYS C O 1
ATOM 2667 N N . TYR B 1 161 ? 40.749 12.572 18.918 1.00 26.56 161 TYR C N 1
ATOM 2668 C CA . TYR B 1 161 ? 39.613 13.487 18.757 1.00 26.48 161 TYR C CA 1
ATOM 2669 C C . TYR B 1 161 ? 39.420 14.497 19.896 1.00 27.17 161 TYR C C 1
ATOM 2670 O O . TYR B 1 161 ? 38.362 15.118 20.014 1.00 27.71 161 TYR C O 1
ATOM 2679 N N . LEU B 1 162 ? 40.437 14.684 20.728 1.00 27.25 162 LEU C N 1
ATOM 2680 C CA . LEU B 1 162 ? 40.385 15.689 21.767 1.00 28.12 162 LEU C CA 1
ATOM 2681 C C . LEU B 1 162 ? 40.175 17.083 21.171 1.00 28.68 162 LEU C C 1
ATOM 2682 O O . LEU B 1 162 ? 40.841 17.446 20.211 1.00 28.67 162 LEU C O 1
ATOM 2687 N N . PHE B 1 163 ? 39.223 17.827 21.737 1.00 28.75 163 PHE C N 1
ATOM 2688 C CA . PHE B 1 163 ? 38.868 19.190 21.327 1.00 29.76 163 PHE C CA 1
ATOM 2689 C C . PHE B 1 163 ? 38.208 19.276 19.944 1.00 29.53 163 PHE C C 1
ATOM 2690 O O . PHE B 1 163 ? 38.184 20.346 19.346 1.00 29.76 163 PHE C O 1
ATOM 2698 N N . GLN B 1 164 ? 37.669 18.171 19.443 1.00 29.24 164 GLN C N 1
ATOM 2699 C CA . GLN B 1 164 ? 37.104 18.192 18.110 1.00 30.24 164 GLN C CA 1
ATOM 2700 C C . GLN B 1 164 ? 35.925 19.189 18.035 1.00 31.59 164 GLN C C 1
ATOM 2701 O O . GLN B 1 164 ? 35.142 19.349 18.988 1.00 29.77 164 GLN C O 1
ATOM 2707 N N . LYS B 1 165 ? 35.848 19.840 16.875 1.00 33.15 165 LYS C N 1
ATOM 2708 C CA . LYS B 1 165 ? 34.802 20.792 16.531 1.00 34.27 165 LYS C CA 1
ATOM 2709 C C . LYS B 1 165 ? 34.349 20.464 15.121 1.00 32.95 165 LYS C C 1
ATOM 2710 O O . LYS B 1 165 ? 35.177 20.161 14.255 1.00 31.24 165 LYS C O 1
ATOM 2716 N N . GLY B 1 166 ? 33.038 20.501 14.902 1.00 31.07 166 GLY C N 1
ATOM 2717 C CA . GLY B 1 166 ? 32.466 20.075 13.637 1.00 30.14 166 GLY C CA 1
ATOM 2718 C C . GLY B 1 166 ? 32.448 18.564 13.493 1.00 29.17 166 GLY C C 1
ATOM 2719 O O . GLY B 1 166 ? 33.086 17.818 14.258 1.00 28.94 166 GLY C O 1
ATOM 2720 N N . ALA B 1 167 ? 31.652 18.103 12.539 1.00 28.54 167 ALA C N 1
ATOM 2721 C CA . ALA B 1 167 ? 31.770 16.763 12.027 1.00 27.60 167 ALA C CA 1
ATOM 2722 C C . ALA B 1 167 ? 33.227 16.540 11.697 1.00 27.27 167 ALA C C 1
ATOM 2723 O O . ALA B 1 167 ? 33.816 17.279 10.925 1.00 28.28 167 ALA C O 1
ATOM 2725 N N . THR B 1 168 ? 33.814 15.544 12.338 1.00 26.07 168 THR C N 1
ATOM 2726 C CA . THR B 1 168 ? 35.240 15.332 12.292 1.00 26.03 168 THR C CA 1
ATOM 2727 C C . THR B 1 168 ? 35.498 13.969 11.602 1.00 25.45 168 THR C C 1
ATOM 2728 O O . THR B 1 168 ? 35.152 12.914 12.098 1.00 23.65 168 THR C O 1
ATOM 2732 N N . MET B 1 169 ? 36.172 14.040 10.473 1.00 26.29 169 MET C N 1
ATOM 2733 C CA . MET B 1 169 ? 36.538 12.888 9.702 1.00 27.21 169 MET C CA 1
ATOM 2734 C C . MET B 1 169 ? 37.404 11.899 10.502 1.00 26.68 169 MET C C 1
ATOM 2735 O O . MET B 1 169 ? 38.184 12.301 11.377 1.00 26.39 169 MET C O 1
ATOM 2740 N N . SER B 1 170 ? 37.275 10.612 10.206 1.00 25.63 170 SER C N 1
ATOM 2741 C CA . SER B 1 170 ? 38.131 9.609 10.826 1.00 25.63 170 SER C CA 1
ATOM 2742 C C . SER B 1 170 ? 39.625 9.883 10.649 1.00 26.71 170 SER C C 1
ATOM 2743 O O . SER B 1 170 ? 40.075 10.247 9.572 1.00 26.45 170 SER C O 1
ATOM 2746 N N . GLU B 1 171 ? 40.391 9.653 11.710 1.00 26.60 171 GLU C N 1
ATOM 2747 C CA . GLU B 1 171 ? 41.842 9.693 11.634 1.00 27.50 171 GLU C CA 1
ATOM 2748 C C . GLU B 1 171 ? 42.425 8.322 11.986 1.00 27.04 171 GLU C C 1
ATOM 2749 O O . GLU B 1 171 ? 43.510 8.216 12.577 1.00 26.80 171 GLU C O 1
ATOM 2755 N N . ILE B 1 172 ? 41.701 7.277 11.601 1.00 25.88 172 ILE C N 1
ATOM 2756 C CA . ILE B 1 172 ? 42.099 5.881 11.844 1.00 26.24 172 ILE C CA 1
ATOM 2757 C C . ILE B 1 172 ? 43.543 5.556 11.388 1.00 26.52 172 ILE C C 1
ATOM 2758 O O . ILE B 1 172 ? 44.257 4.786 12.052 1.00 25.67 172 ILE C O 1
ATOM 2763 N N . TYR B 1 173 ? 43.966 6.173 10.284 1.00 26.58 173 TYR C N 1
ATOM 2764 C CA . TYR B 1 173 ? 45.327 6.011 9.764 1.00 27.60 173 TYR C CA 1
ATOM 2765 C C . TYR B 1 173 ? 46.436 6.474 10.730 1.00 27.76 173 TYR C C 1
ATOM 2766 O O . TYR B 1 173 ? 47.590 6.162 10.522 1.00 29.00 173 TYR C O 1
ATOM 2775 N N . LYS B 1 174 ? 46.102 7.202 11.777 1.00 27.49 174 LYS C N 1
ATOM 2776 C CA . LYS B 1 174 ? 47.067 7.542 12.814 1.00 28.45 174 LYS C CA 1
ATOM 2777 C C . LYS B 1 174 ? 47.274 6.476 13.904 1.00 28.95 174 LYS C C 1
ATOM 2778 O O . LYS B 1 174 ? 48.132 6.647 14.757 1.00 29.68 174 LYS C O 1
ATOM 2784 N N . ASP B 1 175 ? 46.495 5.397 13.908 1.00 28.71 175 ASP C N 1
ATOM 2785 C CA . ASP B 1 175 ? 46.732 4.298 14.843 1.00 29.26 175 ASP C CA 1
ATOM 2786 C C . ASP B 1 175 ? 48.212 3.940 14.908 1.00 31.09 175 ASP C C 1
ATOM 2787 O O . ASP B 1 175 ? 48.849 3.790 13.887 1.00 32.31 175 ASP C O 1
ATOM 2792 N N . ALA B 1 176 ? 48.754 3.784 16.103 1.00 33.37 176 ALA C N 1
ATOM 2793 C CA . ALA B 1 176 ? 50.131 3.304 16.247 1.00 36.93 176 ALA C CA 1
ATOM 2794 C C . ALA B 1 176 ? 50.281 1.796 15.952 1.00 38.99 176 ALA C C 1
ATOM 2795 O O . ALA B 1 176 ? 51.373 1.328 15.651 1.00 39.12 176 ALA C O 1
ATOM 2797 N N . PHE B 1 177 ? 49.178 1.056 16.037 1.00 41.29 177 PHE C N 1
ATOM 2798 C CA . PHE B 1 177 ? 49.174 -0.405 15.858 1.00 44.27 177 PHE C CA 1
ATOM 2799 C C . PHE B 1 177 ? 47.713 -0.834 15.616 1.00 44.34 177 PHE C C 1
ATOM 2800 O O . PHE B 1 177 ? 47.397 -1.914 15.112 1.00 45.87 177 PHE C O 1
ATOM 2809 N N . MET C 1 1 ? 24.342 -0.901 39.075 1.00 30.74 1 MET E N 1
ATOM 2810 C CA . MET C 1 1 ? 24.932 -2.164 38.546 1.00 30.59 1 MET E CA 1
ATOM 2811 C C . MET C 1 1 ? 23.961 -2.773 37.533 1.00 29.38 1 MET E C 1
ATOM 2812 O O . MET C 1 1 ? 22.824 -2.356 37.511 1.00 28.52 1 MET E O 1
ATOM 2817 N N . ILE C 1 2 ? 24.410 -3.679 36.655 1.00 28.60 2 ILE E N 1
ATOM 2818 C CA . ILE C 1 2 ? 23.495 -4.430 35.809 1.00 27.67 2 ILE E CA 1
ATOM 2819 C C . ILE C 1 2 ? 22.869 -5.486 36.693 1.00 27.76 2 ILE E C 1
ATOM 2820 O O . ILE C 1 2 ? 23.571 -6.173 37.424 1.00 29.67 2 ILE E O 1
ATOM 2825 N N . LEU C 1 3 ? 21.567 -5.674 36.540 1.00 26.53 3 LEU E N 1
ATOM 2826 C CA . LEU C 1 3 ? 20.853 -6.733 37.235 1.00 26.89 3 LEU E CA 1
ATOM 2827 C C . LEU C 1 3 ? 21.097 -8.118 36.637 1.00 26.26 3 LEU E C 1
ATOM 2828 O O . LEU C 1 3 ? 20.988 -8.317 35.421 1.00 24.98 3 LEU E O 1
ATOM 2833 N N . SER C 1 4 ? 21.406 -9.095 37.489 1.00 26.52 4 SER E N 1
ATOM 2834 C CA . SER C 1 4 ? 21.448 -10.469 37.037 1.00 26.21 4 SER E CA 1
ATOM 2835 C C . SER C 1 4 ? 20.037 -10.918 36.649 1.00 25.85 4 SER E C 1
ATOM 2836 O O . SER C 1 4 ? 19.033 -10.347 37.093 1.00 25.21 4 SER E O 1
ATOM 2839 N N . GLY C 1 5 ? 19.972 -11.974 35.856 1.00 25.78 5 GLY E N 1
ATOM 2840 C CA . GLY C 1 5 ? 18.707 -12.579 35.506 1.00 26.28 5 GLY E CA 1
ATOM 2841 C C . GLY C 1 5 ? 17.912 -12.960 36.732 1.00 27.44 5 GLY E C 1
ATOM 2842 O O . GLY C 1 5 ? 16.704 -12.732 36.787 1.00 27.92 5 GLY E O 1
ATOM 2843 N N . LYS C 1 6 ? 18.579 -13.543 37.718 1.00 29.31 6 LYS E N 1
ATOM 2844 C CA . LYS C 1 6 ? 17.898 -13.961 38.932 1.00 31.38 6 LYS E CA 1
ATOM 2845 C C . LYS C 1 6 ? 17.268 -12.769 39.632 1.00 29.69 6 LYS E C 1
ATOM 2846 O O . LYS C 1 6 ? 16.148 -12.849 40.104 1.00 30.05 6 LYS E O 1
ATOM 2852 N N . THR C 1 7 ? 17.988 -11.654 39.672 1.00 27.85 7 THR E N 1
ATOM 2853 C CA . THR C 1 7 ? 17.468 -10.450 40.286 1.00 26.67 7 THR E CA 1
ATOM 2854 C C . THR C 1 7 ? 16.267 -9.949 39.527 1.00 25.44 7 THR E C 1
ATOM 2855 O O . THR C 1 7 ? 15.265 -9.577 40.131 1.00 25.51 7 THR E O 1
ATOM 2859 N N . ILE C 1 8 ? 16.347 -9.961 38.203 1.00 24.68 8 ILE E N 1
ATOM 2860 C CA . ILE C 1 8 ? 15.195 -9.608 37.389 1.00 24.07 8 ILE E CA 1
ATOM 2861 C C . ILE C 1 8 ? 13.980 -10.468 37.751 1.00 24.56 8 ILE E C 1
ATOM 2862 O O . ILE C 1 8 ? 12.912 -9.939 37.940 1.00 24.40 8 ILE E O 1
ATOM 2867 N N . SER C 1 9 ? 14.168 -11.775 37.898 1.00 26.26 9 SER E N 1
ATOM 2868 C CA . SER C 1 9 ? 13.070 -12.681 38.317 1.00 28.43 9 SER E CA 1
ATOM 2869 C C . SER C 1 9 ? 12.423 -12.309 39.640 1.00 29.57 9 SER E C 1
ATOM 2870 O O . SER C 1 9 ? 11.205 -12.298 39.764 1.00 29.38 9 SER E O 1
ATOM 2873 N N . GLU C 1 10 ? 13.266 -12.028 40.622 1.00 30.37 10 GLU E N 1
ATOM 2874 C CA . GLU C 1 10 ? 12.789 -11.651 41.934 1.00 32.25 10 GLU E CA 1
ATOM 2875 C C . GLU C 1 10 ? 11.904 -10.410 41.805 1.00 31.85 10 GLU E C 1
ATOM 2876 O O . GLU C 1 10 ? 10.801 -10.367 42.339 1.00 32.85 10 GLU E O 1
ATOM 2882 N N . LYS C 1 11 ? 12.404 -9.400 41.098 1.00 30.79 11 LYS E N 1
ATOM 2883 C CA . LYS C 1 11 ? 11.719 -8.114 41.007 1.00 30.45 11 LYS E CA 1
ATOM 2884 C C . LYS C 1 11 ? 10.410 -8.240 40.272 1.00 30.24 11 LYS E C 1
ATOM 2885 O O . LYS C 1 11 ? 9.452 -7.537 40.599 1.00 30.51 11 LYS E O 1
ATOM 2891 N N . LEU C 1 12 ? 10.367 -9.150 39.301 1.00 29.34 12 LEU E N 1
ATOM 2892 C CA . LEU C 1 12 ? 9.116 -9.475 38.619 1.00 29.09 12 LEU E CA 1
ATOM 2893 C C . LEU C 1 12 ? 8.102 -10.097 39.528 1.00 30.01 12 LEU E C 1
ATOM 2894 O O . LEU C 1 12 ? 6.968 -9.656 39.608 1.00 29.94 12 LEU E O 1
ATOM 2899 N N . THR C 1 13 ? 8.541 -11.083 40.280 1.00 31.43 13 THR E N 1
ATOM 2900 C CA . THR C 1 13 ? 7.644 -11.750 41.190 1.00 32.88 13 THR E CA 1
ATOM 2901 C C . THR C 1 13 ? 7.098 -10.807 42.244 1.00 33.72 13 THR E C 1
ATOM 2902 O O . THR C 1 13 ? 5.959 -10.939 42.660 1.00 34.67 13 THR E O 1
ATOM 2906 N N . GLU C 1 14 ? 7.919 -9.868 42.698 1.00 34.07 14 GLU E N 1
ATOM 2907 C CA . GLU C 1 14 ? 7.469 -8.889 43.693 1.00 34.86 14 GLU E CA 1
ATOM 2908 C C . GLU C 1 14 ? 6.816 -7.681 43.085 1.00 34.51 14 GLU E C 1
ATOM 2909 O O . GLU C 1 14 ? 6.514 -6.736 43.799 1.00 35.84 14 GLU E O 1
ATOM 2915 N N . LYS C 1 15 ? 6.662 -7.686 41.759 1.00 34.03 15 LYS E N 1
ATOM 2916 C CA . LYS C 1 15 ? 5.998 -6.603 41.004 1.00 32.39 15 LYS E CA 1
ATOM 2917 C C . LYS C 1 15 ? 6.683 -5.276 41.090 1.00 30.83 15 LYS E C 1
ATOM 2918 O O . LYS C 1 15 ? 6.065 -4.260 40.910 1.00 29.41 15 LYS E O 1
ATOM 2924 N N . GLU C 1 16 ? 7.970 -5.279 41.409 1.00 31.93 16 GLU E N 1
ATOM 2925 C CA . GLU C 1 16 ? 8.777 -4.055 41.334 1.00 32.59 16 GLU E CA 1
ATOM 2926 C C . GLU C 1 16 ? 8.909 -3.641 39.869 1.00 30.71 16 GLU E C 1
ATOM 2927 O O . GLU C 1 16 ? 9.043 -2.462 39.527 1.00 30.23 16 GLU E O 1
ATOM 2933 N N . LEU C 1 17 ? 8.820 -4.644 39.016 1.00 30.71 17 LEU E N 1
ATOM 2934 C CA . LEU C 1 17 ? 9.022 -4.507 37.578 1.00 31.60 17 LEU E CA 1
ATOM 2935 C C . LEU C 1 17 ? 7.985 -5.399 36.938 1.00 30.63 17 LEU E C 1
ATOM 2936 O O . LEU C 1 17 ? 7.637 -6.424 37.506 1.00 31.62 17 LEU E O 1
ATOM 2941 N N . GLU C 1 18 ? 7.412 -4.970 35.827 1.00 30.27 18 GLU E N 1
ATOM 2942 C CA . GLU C 1 18 ? 6.441 -5.803 35.136 1.00 30.58 18 GLU E CA 1
ATOM 2943 C C . GLU C 1 18 ? 6.913 -6.011 33.726 1.00 28.33 18 GLU E C 1
ATOM 2944 O O . GLU C 1 18 ? 7.294 -5.075 33.043 1.00 27.01 18 GLU E O 1
ATOM 2950 N N . ILE C 1 19 ? 6.853 -7.267 33.295 1.00 27.82 19 ILE E N 1
ATOM 2951 C CA . ILE C 1 19 ? 7.048 -7.640 31.919 1.00 25.69 19 ILE E CA 1
ATOM 2952 C C . ILE C 1 19 ? 6.056 -8.765 31.677 1.00 25.63 19 ILE E C 1
ATOM 2953 O O . ILE C 1 19 ? 6.136 -9.821 32.277 1.00 26.30 19 ILE E O 1
ATOM 2958 N N . THR C 1 20 ? 5.138 -8.546 30.771 1.00 25.45 20 THR E N 1
ATOM 2959 C CA . THR C 1 20 ? 4.055 -9.458 30.598 1.00 26.92 20 THR E CA 1
ATOM 2960 C C . THR C 1 20 ? 3.545 -9.453 29.171 1.00 26.68 20 THR E C 1
ATOM 2961 O O . THR C 1 20 ? 3.513 -8.399 28.547 1.00 26.77 20 THR E O 1
ATOM 2965 N N . PRO C 1 21 ? 3.166 -10.626 28.629 1.00 26.74 21 PRO E N 1
ATOM 2966 C CA . PRO C 1 21 ? 3.260 -11.978 29.177 1.00 27.43 21 PRO E CA 1
ATOM 2967 C C . PRO C 1 21 ? 4.682 -12.473 29.039 1.00 27.24 21 PRO E C 1
ATOM 2968 O O . PRO C 1 21 ? 5.397 -12.007 28.163 1.00 25.79 21 PRO E O 1
ATOM 2972 N N . LEU C 1 22 ? 5.065 -13.417 29.888 1.00 28.99 22 LEU E N 1
ATOM 2973 C CA . LEU C 1 22 ? 6.436 -13.834 30.002 1.00 30.31 22 LEU E CA 1
ATOM 2974 C C . LEU C 1 22 ? 6.575 -15.302 30.400 1.00 33.14 22 LEU E C 1
ATOM 2975 O O . LEU C 1 22 ? 5.886 -15.746 31.289 1.00 38.50 22 LEU E O 1
ATOM 2980 N N . THR C 1 23 ? 7.491 -16.039 29.770 1.00 34.32 23 THR E N 1
ATOM 2981 C CA . THR C 1 23 ? 7.862 -17.406 30.232 1.00 34.95 23 THR E CA 1
ATOM 2982 C C . THR C 1 23 ? 9.196 -17.312 30.948 1.00 34.30 23 THR E C 1
ATOM 2983 O O . THR C 1 23 ? 10.046 -16.480 30.611 1.00 32.79 23 THR E O 1
ATOM 2987 N N . GLU C 1 24 ? 9.374 -18.171 31.945 1.00 36.79 24 GLU E N 1
ATOM 2988 C CA . GLU C 1 24 ? 10.566 -18.131 32.796 1.00 37.83 24 GLU E CA 1
ATOM 2989 C C . GLU C 1 24 ? 11.858 -18.340 32.026 1.00 36.71 24 GLU E C 1
ATOM 2990 O O . GLU C 1 24 ? 12.866 -17.807 32.381 1.00 34.63 24 GLU E O 1
ATOM 2996 N N . GLU C 1 25 ? 11.795 -19.053 30.919 1.00 38.02 25 GLU E N 1
ATOM 2997 C CA . GLU C 1 25 ? 12.974 -19.356 30.148 1.00 38.68 25 GLU E CA 1
ATOM 2998 C C . GLU C 1 25 ? 13.445 -18.173 29.285 1.00 35.65 25 GLU E C 1
ATOM 2999 O O . GLU C 1 25 ? 14.530 -18.220 28.688 1.00 34.15 25 GLU E O 1
ATOM 3005 N N . GLN C 1 26 ? 12.624 -17.129 29.177 1.00 34.01 26 GLN E N 1
ATOM 3006 C CA . GLN C 1 26 ? 13.070 -15.878 28.557 1.00 31.24 26 GLN E CA 1
ATOM 3007 C C . GLN C 1 26 ? 14.132 -15.168 29.412 1.00 29.12 26 GLN E C 1
ATOM 3008 O O . GLN C 1 26 ? 14.825 -14.282 28.918 1.00 27.81 26 GLN E O 1
ATOM 3014 N N . ILE C 1 27 ? 14.233 -15.546 30.690 1.00 28.18 27 ILE E N 1
ATOM 3015 C CA . ILE C 1 27 ? 15.220 -14.982 31.605 1.00 27.41 27 ILE E CA 1
ATOM 3016 C C . ILE C 1 27 ? 16.624 -15.537 31.273 1.00 25.91 27 ILE E C 1
ATOM 3017 O O . ILE C 1 27 ? 16.816 -16.743 31.182 1.00 26.17 27 ILE E O 1
ATOM 3022 N N . GLN C 1 28 ? 17.599 -14.652 31.145 1.00 23.62 28 GLN E N 1
ATOM 3023 C CA . GLN C 1 28 ? 18.948 -15.027 30.724 1.00 23.02 28 GLN E CA 1
ATOM 3024 C C . GLN C 1 28 ? 19.959 -14.647 31.796 1.00 22.67 28 GLN E C 1
ATOM 3025 O O . GLN C 1 28 ? 19.595 -14.057 32.806 1.00 23.68 28 GLN E O 1
ATOM 3031 N N . PRO C 1 29 ? 21.231 -14.975 31.612 1.00 22.51 29 PRO E N 1
ATOM 3032 C CA . PRO C 1 29 ? 22.197 -14.643 32.653 1.00 23.12 29 PRO E CA 1
ATOM 3033 C C . PRO C 1 29 ? 22.168 -13.210 33.212 1.00 22.73 29 PRO E C 1
ATOM 3034 O O . PRO C 1 29 ? 22.269 -13.008 34.423 1.00 23.72 29 PRO E O 1
ATOM 3038 N N . ALA C 1 30 ? 22.050 -12.221 32.347 1.00 22.02 30 ALA E N 1
ATOM 3039 C CA . ALA C 1 30 ? 21.916 -10.834 32.795 1.00 21.62 30 ALA E CA 1
ATOM 3040 C C . ALA C 1 30 ? 21.067 -10.026 31.823 1.00 20.71 30 ALA E C 1
ATOM 3041 O O . ALA C 1 30 ? 21.418 -8.884 31.456 1.00 21.34 30 ALA E O 1
ATOM 3043 N N . SER C 1 31 ? 19.977 -10.628 31.385 1.00 19.88 31 SER E N 1
ATOM 3044 C CA . SER C 1 31 ? 19.074 -9.996 30.436 1.00 18.93 31 SER E CA 1
ATOM 3045 C C . SER C 1 31 ? 17.766 -10.769 30.424 1.00 18.94 31 SER E C 1
ATOM 3046 O O . SER C 1 31 ? 17.700 -11.865 30.963 1.00 19.52 31 SER E O 1
ATOM 3049 N N . VAL C 1 32 ? 16.773 -10.242 29.722 1.00 18.85 32 VAL E N 1
ATOM 3050 C CA . VAL C 1 32 ? 15.552 -11.006 29.437 1.00 19.48 32 VAL E CA 1
ATOM 3051 C C . VAL C 1 32 ? 15.095 -10.848 27.970 1.00 19.26 32 VAL E C 1
ATOM 3052 O O . VAL C 1 32 ? 14.977 -9.726 27.450 1.00 18.71 32 VAL E O 1
ATOM 3056 N N . ASP C 1 33 ? 14.898 -11.987 27.307 1.00 20.06 33 ASP E N 1
ATOM 3057 C CA . ASP C 1 33 ? 14.528 -12.018 25.906 1.00 20.35 33 ASP E CA 1
ATOM 3058 C C . ASP C 1 33 ? 13.088 -11.564 25.729 1.00 21.00 33 ASP E C 1
ATOM 3059 O O . ASP C 1 33 ? 12.201 -11.946 26.532 1.00 22.63 33 ASP E O 1
ATOM 3064 N N . LEU C 1 34 ? 12.841 -10.762 24.687 1.00 20.12 34 LEU E N 1
ATOM 3065 C CA . LEU C 1 34 ? 11.476 -10.402 24.295 1.00 20.29 34 LEU E CA 1
ATOM 3066 C C . LEU C 1 34 ? 11.145 -10.925 22.905 1.00 19.77 34 LEU E C 1
ATOM 3067 O O . LEU C 1 34 ? 12.047 -11.238 22.124 1.00 18.85 34 LEU E O 1
ATOM 3072 N N . ARG C 1 35 ? 9.849 -11.026 22.619 1.00 19.35 35 ARG E N 1
ATOM 3073 C CA . ARG C 1 35 ? 9.363 -11.685 21.431 1.00 19.66 35 ARG E CA 1
ATOM 3074 C C . ARG C 1 35 ? 8.709 -10.738 20.454 1.00 18.90 35 ARG E C 1
ATOM 3075 O O . ARG C 1 35 ? 8.188 -9.684 20.812 1.00 18.07 35 ARG E O 1
ATOM 3083 N N . LEU C 1 36 ? 8.745 -11.135 19.195 1.00 18.91 36 LEU E N 1
ATOM 3084 C CA . LEU C 1 36 ? 8.215 -10.330 18.115 1.00 19.05 36 LEU E CA 1
ATOM 3085 C C . LEU C 1 36 ? 6.719 -10.465 18.089 1.00 19.63 36 LEU E C 1
ATOM 3086 O O . LEU C 1 36 ? 6.201 -11.578 18.024 1.00 20.92 36 LEU E O 1
ATOM 3091 N N . GLY C 1 37 ? 6.023 -9.333 18.092 1.00 19.85 37 GLY E N 1
ATOM 3092 C CA . GLY C 1 37 ? 4.562 -9.297 17.965 1.00 20.71 37 GLY E CA 1
ATOM 3093 C C . GLY C 1 37 ? 4.084 -9.329 16.526 1.00 21.53 37 GLY E C 1
ATOM 3094 O O . GLY C 1 37 ? 4.878 -9.342 15.583 1.00 20.69 37 GLY E O 1
ATOM 3095 N N . PRO C 1 38 ? 2.759 -9.351 16.341 1.00 22.81 38 PRO E N 1
ATOM 3096 C CA . PRO C 1 38 ? 2.175 -9.532 15.015 1.00 23.69 38 PRO E CA 1
ATOM 3097 C C . PRO C 1 38 ? 1.904 -8.236 14.287 1.00 23.86 38 PRO E C 1
ATOM 3098 O O . PRO C 1 38 ? 1.335 -8.261 13.187 1.00 26.17 38 PRO E O 1
ATOM 3102 N N . HIS C 1 39 ? 2.248 -7.117 14.890 1.00 23.00 39 HIS E N 1
ATOM 3103 C CA . HIS C 1 39 ? 1.833 -5.818 14.390 1.00 23.43 39 HIS E CA 1
ATOM 3104 C C . HIS C 1 39 ? 3.003 -5.053 13.785 1.00 23.30 39 HIS E C 1
ATOM 3105 O O . HIS C 1 39 ? 4.104 -4.972 14.389 1.00 22.54 39 HIS E O 1
ATOM 3112 N N . PHE C 1 40 ? 2.754 -4.420 12.645 1.00 23.81 40 PHE E N 1
ATOM 3113 C CA . PHE C 1 40 ? 3.819 -3.798 11.849 1.00 24.43 40 PHE E CA 1
ATOM 3114 C C . PHE C 1 40 ? 3.397 -2.476 11.229 1.00 25.32 40 PHE E C 1
ATOM 3115 O O . PHE C 1 40 ? 2.212 -2.233 11.014 1.00 26.12 40 PHE E O 1
ATOM 3123 N N . VAL C 1 41 ? 4.378 -1.609 11.007 1.00 25.19 41 VAL E N 1
ATOM 3124 C CA . VAL C 1 41 ? 4.137 -0.309 10.441 1.00 26.39 41 VAL E CA 1
ATOM 3125 C C . VAL C 1 41 ? 5.226 -0.044 9.431 1.00 26.73 41 VAL E C 1
ATOM 3126 O O . VAL C 1 41 ? 6.395 -0.281 9.708 1.00 27.38 41 VAL E O 1
ATOM 3130 N N . THR C 1 42 ? 4.839 0.453 8.263 1.00 27.32 42 THR E N 1
ATOM 3131 C CA . THR C 1 42 ? 5.782 0.893 7.276 1.00 27.07 42 THR E CA 1
ATOM 3132 C C . THR C 1 42 ? 5.394 2.265 6.744 1.00 27.69 42 THR E C 1
ATOM 3133 O O . THR C 1 42 ? 4.220 2.621 6.690 1.00 27.91 42 THR E O 1
ATOM 3137 N N . ILE C 1 43 ? 6.386 3.037 6.346 1.00 28.33 43 ILE E N 1
ATOM 3138 C CA . ILE C 1 43 ? 6.128 4.333 5.757 1.00 30.28 43 ILE E CA 1
ATOM 3139 C C . ILE C 1 43 ? 5.389 4.189 4.422 1.00 31.97 43 ILE E C 1
ATOM 3140 O O . ILE C 1 43 ? 5.746 3.351 3.615 1.00 33.12 43 ILE E O 1
ATOM 3145 N N . ASP C 1 44 ? 4.347 4.993 4.212 1.00 34.01 44 ASP E N 1
ATOM 3146 C CA . ASP C 1 44 ? 3.566 4.903 2.983 1.00 38.12 44 ASP E CA 1
ATOM 3147 C C . ASP C 1 44 ? 4.250 5.634 1.829 1.00 39.79 44 ASP E C 1
ATOM 3148 O O . ASP C 1 44 ? 3.996 6.818 1.557 1.00 39.39 44 ASP E O 1
ATOM 3153 N N . ASP C 1 45 ? 5.137 4.886 1.195 1.00 42.51 45 ASP E N 1
ATOM 3154 C CA . ASP C 1 45 ? 5.815 5.256 -0.056 1.00 46.08 45 ASP E CA 1
ATOM 3155 C C . ASP C 1 45 ? 4.968 5.666 -1.232 1.00 44.61 45 ASP E C 1
ATOM 3156 O O . ASP C 1 45 ? 5.503 6.219 -2.182 1.00 49.02 45 ASP E O 1
ATOM 3161 N N . SER C 1 46 ? 3.697 5.292 -1.241 1.00 42.57 46 SER E N 1
ATOM 3162 C CA . SER C 1 46 ? 2.791 5.706 -2.303 1.00 42.49 46 SER E CA 1
ATOM 3163 C C . SER C 1 46 ? 2.197 7.096 -2.032 1.00 42.63 46 SER E C 1
ATOM 3164 O O . SER C 1 46 ? 1.758 7.762 -2.965 1.00 43.18 46 SER E O 1
ATOM 3167 N N . LYS C 1 47 ? 2.252 7.564 -0.786 1.00 40.86 47 LYS E N 1
ATOM 3168 C CA . LYS C 1 47 ? 1.723 8.890 -0.439 1.00 41.45 47 LYS E CA 1
ATOM 3169 C C . LYS C 1 47 ? 2.777 9.944 -0.035 1.00 40.47 47 LYS E C 1
ATOM 3170 O O . LYS C 1 47 ? 2.526 11.147 -0.139 1.00 42.31 47 LYS E O 1
ATOM 3176 N N . GLU C 1 48 ? 3.953 9.502 0.395 1.00 38.55 48 GLU E N 1
ATOM 3177 C CA . GLU C 1 48 ? 5.012 10.409 0.813 1.00 37.54 48 GLU E CA 1
ATOM 3178 C C . GLU C 1 48 ? 6.163 10.342 -0.181 1.00 36.95 48 GLU E C 1
ATOM 3179 O O . GLU C 1 48 ? 6.540 9.270 -0.611 1.00 35.79 48 GLU E O 1
ATOM 3185 N N . ALA C 1 49 ? 6.691 11.503 -0.555 1.00 37.83 49 ALA E N 1
ATOM 3186 C CA . ALA C 1 49 ? 7.894 11.608 -1.380 1.00 38.38 49 ALA E CA 1
ATOM 3187 C C . ALA C 1 49 ? 9.148 11.869 -0.527 1.00 38.08 49 ALA E C 1
ATOM 3188 O O . ALA C 1 49 ? 10.271 11.563 -0.942 1.00 39.16 49 ALA E O 1
ATOM 3190 N N . VAL C 1 50 ? 8.957 12.449 0.645 1.00 36.67 50 VAL E N 1
ATOM 3191 C CA . VAL C 1 50 ? 10.065 12.843 1.494 1.00 36.75 50 VAL E CA 1
ATOM 3192 C C . VAL C 1 50 ? 9.657 12.666 2.957 1.00 35.58 50 VAL E C 1
ATOM 3193 O O . VAL C 1 50 ? 8.498 12.855 3.297 1.00 36.78 50 VAL E O 1
ATOM 3197 N N . ILE C 1 51 ? 10.601 12.269 3.803 1.00 34.12 51 ILE E N 1
ATOM 3198 C CA . ILE C 1 51 ? 10.323 12.056 5.214 1.00 32.42 51 ILE E CA 1
ATOM 3199 C C . ILE C 1 51 ? 10.688 13.308 5.971 1.00 32.60 51 ILE E C 1
ATOM 3200 O O . ILE C 1 51 ? 11.698 13.916 5.711 1.00 33.09 51 ILE E O 1
ATOM 3205 N N . SER C 1 52 ? 9.810 13.691 6.885 1.00 34.08 52 SER E N 1
ATOM 3206 C CA . SER C 1 52 ? 9.855 14.983 7.567 1.00 34.08 52 SER E CA 1
ATOM 3207 C C . SER C 1 52 ? 9.797 14.780 9.083 1.00 31.85 52 SER E C 1
ATOM 3208 O O . SER C 1 52 ? 9.193 13.835 9.573 1.00 29.35 52 SER E O 1
ATOM 3211 N N . PHE C 1 53 ? 10.426 15.703 9.801 1.00 32.01 53 PHE E N 1
ATOM 3212 C CA . PHE C 1 53 ? 10.384 15.737 11.255 1.00 32.15 53 PHE E CA 1
ATOM 3213 C C . PHE C 1 53 ? 9.316 16.728 11.750 1.00 32.43 53 PHE E C 1
ATOM 3214 O O . PHE C 1 53 ? 9.142 16.900 12.948 1.00 31.64 53 PHE E O 1
ATOM 3222 N N . GLU C 1 54 ? 8.649 17.405 10.828 1.00 32.60 54 GLU E N 1
ATOM 3223 C CA . GLU C 1 54 ? 7.874 18.572 11.169 1.00 34.54 54 GLU E CA 1
ATOM 3224 C C . GLU C 1 54 ? 6.379 18.369 11.035 1.00 34.52 54 GLU E C 1
ATOM 3225 O O . GLU C 1 54 ? 5.628 19.268 11.385 1.00 35.71 54 GLU E O 1
ATOM 3231 N N . ARG C 1 55 ? 5.965 17.217 10.521 1.00 33.24 55 ARG E N 1
ATOM 3232 C CA . ARG C 1 55 ? 4.560 16.890 10.363 1.00 33.90 55 ARG E CA 1
ATOM 3233 C C . ARG C 1 55 ? 4.438 15.377 10.397 1.00 31.67 55 ARG E C 1
ATOM 3234 O O . ARG C 1 55 ? 5.420 14.690 10.208 1.00 28.45 55 ARG E O 1
ATOM 3242 N N . PRO C 1 56 ? 3.219 14.861 10.614 1.00 32.18 56 PRO E N 1
ATOM 3243 C CA . PRO C 1 56 ? 3.016 13.421 10.495 1.00 32.13 56 PRO E CA 1
ATOM 3244 C C . PRO C 1 56 ? 3.241 12.878 9.086 1.00 33.25 56 PRO E C 1
ATOM 3245 O O . PRO C 1 56 ? 3.028 13.574 8.084 1.00 34.33 56 PRO E O 1
ATOM 3249 N N . ILE C 1 57 ? 3.704 11.640 9.055 1.00 33.14 57 ILE E N 1
ATOM 3250 C CA . ILE C 1 57 ? 4.058 10.956 7.848 1.00 34.18 57 ILE E CA 1
ATOM 3251 C C . ILE C 1 57 ? 3.050 9.852 7.706 1.00 32.94 57 ILE E C 1
ATOM 3252 O O . ILE C 1 57 ? 2.707 9.195 8.669 1.00 32.47 57 ILE E O 1
ATOM 3257 N N . ARG C 1 58 ? 2.535 9.672 6.513 1.00 33.45 58 ARG E N 1
ATOM 3258 C CA . ARG C 1 58 ? 1.540 8.656 6.300 1.00 34.44 58 ARG E CA 1
ATOM 3259 C C . ARG C 1 58 ? 2.212 7.294 6.374 1.00 33.29 58 ARG E C 1
ATOM 3260 O O . ARG C 1 58 ? 3.379 7.142 6.039 1.00 30.73 58 ARG E O 1
ATOM 3268 N N . TYR C 1 59 ? 1.459 6.313 6.853 1.00 34.69 59 TYR E N 1
ATOM 3269 C CA . TYR C 1 59 ? 1.988 4.990 7.005 1.00 34.30 59 TYR E CA 1
ATOM 3270 C C . TYR C 1 59 ? 0.920 3.946 6.866 1.00 35.33 59 TYR E C 1
ATOM 3271 O O . TYR C 1 59 ? -0.269 4.240 6.966 1.00 35.37 59 TYR E O 1
ATOM 3280 N N . ARG C 1 60 ? 1.356 2.727 6.600 1.00 37.51 60 ARG E N 1
ATOM 3281 C CA . ARG C 1 60 ? 0.477 1.582 6.596 1.00 41.03 60 ARG E CA 1
ATOM 3282 C C . ARG C 1 60 ? 0.789 0.753 7.807 1.00 39.47 60 ARG E C 1
ATOM 3283 O O . ARG C 1 60 ? 1.954 0.563 8.170 1.00 35.07 60 ARG E O 1
ATOM 3291 N N . GLU C 1 61 ? -0.261 0.282 8.457 1.00 38.98 61 GLU E N 1
ATOM 3292 C CA . GLU C 1 61 ? -0.093 -0.541 9.620 1.00 38.78 61 GLU E CA 1
ATOM 3293 C C . GLU C 1 61 ? -0.933 -1.777 9.428 1.00 36.78 61 GLU E C 1
ATOM 3294 O O . GLU C 1 61 ? -2.003 -1.717 8.840 1.00 36.93 61 GLU E O 1
ATOM 3300 N N . TRP C 1 62 ? -0.451 -2.906 9.919 1.00 36.38 62 TRP E N 1
ATOM 3301 C CA . TRP C 1 62 ? -1.248 -4.123 9.853 1.00 37.02 62 TRP E CA 1
ATOM 3302 C C . TRP C 1 62 ? -0.842 -5.143 10.889 1.00 35.65 62 TRP E C 1
ATOM 3303 O O . TRP C 1 62 ? 0.260 -5.100 11.436 1.00 35.05 62 TRP E O 1
ATOM 3314 N N . THR C 1 63 ? -1.800 -6.000 11.215 1.00 35.86 63 THR E N 1
ATOM 3315 C CA . THR C 1 63 ? -1.592 -7.105 12.119 1.00 35.75 63 THR E CA 1
ATOM 3316 C C . THR C 1 63 ? -1.685 -8.330 11.248 1.00 36.85 63 THR E C 1
ATOM 3317 O O . THR C 1 63 ? -2.651 -8.484 10.510 1.00 37.91 63 THR E O 1
ATOM 3321 N N . THR C 1 64 ? -0.682 -9.186 11.306 1.00 36.45 64 THR E N 1
ATOM 3322 C CA . THR C 1 64 ? -0.718 -10.407 10.524 1.00 38.32 64 THR E CA 1
ATOM 3323 C C . THR C 1 64 ? -1.244 -11.576 11.364 1.00 40.44 64 THR E C 1
ATOM 3324 O O . THR C 1 64 ? -1.028 -11.639 12.570 1.00 39.66 64 THR E O 1
ATOM 3328 N N . SER C 1 65 ? -1.970 -12.471 10.708 1.00 43.98 65 SER E N 1
ATOM 3329 C CA . SER C 1 65 ? -2.382 -13.731 11.295 1.00 46.07 65 SER E CA 1
ATOM 3330 C C . SER C 1 65 ? -1.455 -14.833 10.832 1.00 45.51 65 SER E C 1
ATOM 3331 O O . SER C 1 65 ? -1.606 -15.968 11.226 1.00 45.27 65 SER E O 1
ATOM 3334 N N . ASP C 1 66 ? -0.538 -14.522 9.930 1.00 47.46 66 ASP E N 1
ATOM 3335 C CA . ASP C 1 66 ? 0.379 -15.534 9.424 1.00 49.34 66 ASP E CA 1
ATOM 3336 C C . ASP C 1 66 ? 1.446 -15.796 10.460 1.00 48.37 66 ASP E C 1
ATOM 3337 O O . ASP C 1 66 ? 1.677 -14.980 11.349 1.00 45.02 66 ASP E O 1
ATOM 3342 N N . GLU C 1 67 ? 2.099 -16.938 10.317 1.00 48.86 67 GLU E N 1
ATOM 3343 C CA . GLU C 1 67 ? 3.186 -17.322 11.201 1.00 48.20 67 GLU E CA 1
ATOM 3344 C C . GLU C 1 67 ? 4.448 -16.503 10.973 1.00 43.96 67 GLU E C 1
ATOM 3345 O O . GLU C 1 67 ? 5.229 -16.323 11.892 1.00 42.22 67 GLU E O 1
ATOM 3351 N N . THR C 1 68 ? 4.637 -16.018 9.748 1.00 42.59 68 THR E N 1
ATOM 3352 C CA . THR C 1 68 ? 5.795 -15.205 9.407 1.00 40.74 68 THR E CA 1
ATOM 3353 C C . THR C 1 68 ? 5.420 -13.995 8.586 1.00 38.92 68 THR E C 1
ATOM 3354 O O . THR C 1 68 ? 4.334 -13.895 8.026 1.00 40.78 68 THR E O 1
ATOM 3358 N N . ILE C 1 69 ? 6.368 -13.077 8.552 1.00 36.24 69 ILE E N 1
ATOM 3359 C CA . ILE C 1 69 ? 6.311 -11.882 7.739 1.00 36.01 69 ILE E CA 1
ATOM 3360 C C . ILE C 1 69 ? 7.616 -11.859 6.945 1.00 33.90 69 ILE E C 1
ATOM 3361 O O . ILE C 1 69 ? 8.658 -12.310 7.471 1.00 33.13 69 ILE E O 1
ATOM 3366 N N . VAL C 1 70 ? 7.559 -11.305 5.734 1.00 32.13 70 VAL E N 1
ATOM 3367 C CA . VAL C 1 70 ? 8.742 -11.100 4.881 1.00 31.54 70 VAL E CA 1
ATOM 3368 C C . VAL C 1 70 ? 9.238 -9.654 4.895 1.00 29.52 70 VAL E C 1
ATOM 3369 O O . VAL C 1 70 ? 8.470 -8.729 4.663 1.00 28.50 70 VAL E O 1
ATOM 3373 N N . LEU C 1 71 ? 10.512 -9.469 5.230 1.00 28.97 71 LEU E N 1
ATOM 3374 C CA . LEU C 1 71 ? 11.167 -8.161 5.193 1.00 27.60 71 LEU E CA 1
ATOM 3375 C C . LEU C 1 71 ? 12.135 -8.168 4.014 1.00 27.95 71 LEU E C 1
ATOM 3376 O O . LEU C 1 71 ? 13.089 -8.961 4.010 1.00 28.39 71 LEU E O 1
ATOM 3381 N N . PRO C 1 72 ? 11.841 -7.374 2.966 1.00 27.45 72 PRO E N 1
ATOM 3382 C CA . PRO C 1 72 ? 12.674 -7.456 1.786 1.00 27.98 72 PRO E CA 1
ATOM 3383 C C . PRO C 1 72 ? 14.054 -6.859 2.007 1.00 27.17 72 PRO E C 1
ATOM 3384 O O . PRO C 1 72 ? 14.272 -6.173 2.993 1.00 26.40 72 PRO E O 1
ATOM 3388 N N . PRO C 1 73 ? 14.985 -7.135 1.097 1.00 27.13 73 PRO E N 1
ATOM 3389 C CA . PRO C 1 73 ? 16.372 -6.686 1.259 1.00 27.33 73 PRO E CA 1
ATOM 3390 C C . PRO C 1 73 ? 16.455 -5.173 1.444 1.00 27.62 73 PRO E C 1
ATOM 3391 O O . PRO C 1 73 ? 15.666 -4.453 0.857 1.00 27.61 73 PRO E O 1
ATOM 3395 N N . HIS C 1 74 ? 17.374 -4.711 2.290 1.00 27.96 74 HIS E N 1
ATOM 3396 C CA . HIS C 1 74 ? 17.633 -3.283 2.470 1.00 28.61 74 HIS E CA 1
ATOM 3397 C C . HIS C 1 74 ? 16.372 -2.467 2.795 1.00 28.38 74 HIS E C 1
ATOM 3398 O O . HIS C 1 74 ? 16.223 -1.318 2.389 1.00 28.24 74 HIS E O 1
ATOM 3405 N N . THR C 1 75 ? 15.477 -3.083 3.555 1.00 28.32 75 THR E N 1
ATOM 3406 C CA . THR C 1 75 ? 14.206 -2.483 3.898 1.00 28.46 75 THR E CA 1
ATOM 3407 C C . THR C 1 75 ? 14.155 -2.307 5.402 1.00 27.55 75 THR E C 1
ATOM 3408 O O . THR C 1 75 ? 14.665 -3.113 6.164 1.00 25.86 75 THR E O 1
ATOM 3412 N N . PHE C 1 76 ? 13.490 -1.234 5.795 1.00 29.61 76 PHE E N 1
ATOM 3413 C CA . PHE C 1 76 ? 13.325 -0.848 7.173 1.00 30.13 76 PHE E CA 1
ATOM 3414 C C . PHE C 1 76 ? 11.845 -1.028 7.545 1.00 28.49 76 PHE E C 1
ATOM 3415 O O . PHE C 1 76 ? 10.961 -0.695 6.787 1.00 28.02 76 PHE E O 1
ATOM 3423 N N . LEU C 1 77 ? 11.591 -1.561 8.724 1.00 27.29 77 LEU E N 1
ATOM 3424 C CA . LEU C 1 77 ? 10.231 -1.860 9.154 1.00 26.38 77 LEU E CA 1
ATOM 3425 C C . LEU C 1 77 ? 10.086 -1.635 10.666 1.00 25.13 77 LEU E C 1
ATOM 3426 O O . LEU C 1 77 ? 10.988 -1.971 11.432 1.00 22.88 77 LEU E O 1
ATOM 3431 N N . LEU C 1 78 ? 8.947 -1.083 11.085 1.00 24.61 78 LEU E N 1
ATOM 3432 C CA . LEU C 1 78 ? 8.646 -0.969 12.504 1.00 23.62 78 LEU E CA 1
ATOM 3433 C C . LEU C 1 78 ? 7.827 -2.144 12.985 1.00 22.67 78 LEU E C 1
ATOM 3434 O O . LEU C 1 78 ? 6.862 -2.545 12.351 1.00 24.10 78 LEU E O 1
ATOM 3439 N N . ALA C 1 79 ? 8.227 -2.674 14.124 1.00 21.08 79 ALA E N 1
ATOM 3440 C CA . ALA C 1 79 ? 7.592 -3.805 14.741 1.00 20.58 79 ALA E CA 1
ATOM 3441 C C . ALA C 1 79 ? 7.410 -3.515 16.239 1.00 20.15 79 ALA E C 1
ATOM 3442 O O . ALA C 1 79 ? 7.697 -2.409 16.715 1.00 19.07 79 ALA E O 1
ATOM 3444 N N . THR C 1 80 ? 6.914 -4.509 16.971 1.00 20.30 80 THR E N 1
ATOM 3445 C CA . THR C 1 80 ? 6.709 -4.366 18.400 1.00 20.02 80 THR E CA 1
ATOM 3446 C C . THR C 1 80 ? 7.011 -5.653 19.118 1.00 19.73 80 THR E C 1
ATOM 3447 O O . THR C 1 80 ? 6.995 -6.734 18.524 1.00 19.66 80 THR E O 1
ATOM 3451 N N . THR C 1 81 ? 7.256 -5.533 20.407 1.00 19.80 81 THR E N 1
ATOM 3452 C CA . THR C 1 81 ? 7.357 -6.700 21.255 1.00 20.23 81 THR E CA 1
ATOM 3453 C C . THR C 1 81 ? 5.958 -7.152 21.635 1.00 21.48 81 THR E C 1
ATOM 3454 O O . THR C 1 81 ? 5.040 -6.359 21.665 1.00 21.16 81 THR E O 1
ATOM 3458 N N . MET C 1 82 ? 5.811 -8.439 21.920 1.00 23.11 82 MET E N 1
ATOM 3459 C CA . MET C 1 82 ? 4.585 -8.956 22.499 1.00 24.84 82 MET E CA 1
ATOM 3460 C C . MET C 1 82 ? 4.461 -8.418 23.904 1.00 24.55 82 MET E C 1
ATOM 3461 O O . MET C 1 82 ? 3.368 -8.223 24.412 1.00 26.09 82 MET E O 1
ATOM 3466 N N . GLU C 1 83 ? 5.595 -8.231 24.558 1.00 23.10 83 GLU E N 1
ATOM 3467 C CA . GLU C 1 83 ? 5.607 -7.936 25.966 1.00 22.53 83 GLU E CA 1
ATOM 3468 C C . GLU C 1 83 ? 5.311 -6.477 26.221 1.00 22.26 83 GLU E C 1
ATOM 3469 O O . GLU C 1 83 ? 5.789 -5.596 25.497 1.00 20.71 83 GLU E O 1
ATOM 3475 N N . THR C 1 84 ? 4.507 -6.227 27.250 1.00 22.68 84 THR E N 1
ATOM 3476 C CA . THR C 1 84 ? 4.353 -4.898 27.776 1.00 22.94 84 THR E CA 1
ATOM 3477 C C . THR C 1 84 ? 5.305 -4.820 28.960 1.00 24.30 84 THR E C 1
ATOM 3478 O O . THR C 1 84 ? 5.391 -5.750 29.753 1.00 25.05 84 THR E O 1
ATOM 3482 N N . VAL C 1 85 ? 6.001 -3.700 29.079 1.00 24.70 85 VAL E N 1
ATOM 3483 C CA . VAL C 1 85 ? 6.995 -3.516 30.095 1.00 26.01 85 VAL E CA 1
ATOM 3484 C C . VAL C 1 85 ? 6.614 -2.323 30.937 1.00 26.67 85 VAL E C 1
ATOM 3485 O O . VAL C 1 85 ? 6.244 -1.280 30.399 1.00 29.12 85 VAL E O 1
ATOM 3489 N N . LYS C 1 86 ? 6.715 -2.454 32.246 1.00 26.39 86 LYS E N 1
ATOM 3490 C CA . LYS C 1 86 ? 6.551 -1.306 33.115 1.00 27.65 86 LYS E CA 1
ATOM 3491 C C . LYS C 1 86 ? 7.741 -1.156 34.051 1.00 27.33 86 LYS E C 1
ATOM 3492 O O . LYS C 1 86 ? 7.998 -2.034 34.886 1.00 27.55 86 LYS E O 1
ATOM 3498 N N . LEU C 1 87 ? 8.464 -0.051 33.903 1.00 26.82 87 LEU E N 1
ATOM 3499 C CA . LEU C 1 87 ? 9.638 0.212 34.713 1.00 28.05 87 LEU E CA 1
ATOM 3500 C C . LEU C 1 87 ? 9.337 1.159 35.842 1.00 28.68 87 LEU E C 1
ATOM 3501 O O . LEU C 1 87 ? 8.710 2.186 35.640 1.00 28.54 87 LEU E O 1
ATOM 3506 N N . PRO C 1 88 ? 9.821 0.833 37.046 1.00 29.33 88 PRO E N 1
ATOM 3507 C CA . PRO C 1 88 ? 9.724 1.786 38.124 1.00 28.98 88 PRO E CA 1
ATOM 3508 C C . PRO C 1 88 ? 10.729 2.922 37.897 1.00 28.62 88 PRO E C 1
ATOM 3509 O O . PRO C 1 88 ? 11.542 2.866 36.972 1.00 29.34 88 PRO E O 1
ATOM 3513 N N . ASN C 1 89 ? 10.725 3.913 38.768 1.00 28.65 89 ASN E N 1
ATOM 3514 C CA . ASN C 1 89 ? 11.560 5.084 38.602 1.00 28.33 89 ASN E CA 1
ATOM 3515 C C . ASN C 1 89 ? 13.036 4.831 38.760 1.00 28.87 89 ASN E C 1
ATOM 3516 O O . ASN C 1 89 ? 13.850 5.656 38.321 1.00 30.87 89 ASN E O 1
ATOM 3521 N N . HIS C 1 90 ? 13.416 3.731 39.389 1.00 28.64 90 HIS E N 1
ATOM 3522 C CA . HIS C 1 90 ? 14.825 3.526 39.719 1.00 29.67 90 HIS E CA 1
ATOM 3523 C C . HIS C 1 90 ? 15.505 2.486 38.831 1.00 28.56 90 HIS E C 1
ATOM 3524 O O . HIS C 1 90 ? 16.608 2.026 39.144 1.00 29.44 90 HIS E O 1
ATOM 3531 N N . LEU C 1 91 ? 14.846 2.093 37.744 1.00 27.51 91 LEU E N 1
ATOM 3532 C CA . LEU C 1 91 ? 15.436 1.162 36.785 1.00 26.87 91 LEU E CA 1
ATOM 3533 C C . LEU C 1 91 ? 15.363 1.722 35.383 1.00 25.95 91 LEU E C 1
ATOM 3534 O O . LEU C 1 91 ? 14.452 2.477 35.057 1.00 26.67 91 LEU E O 1
ATOM 3539 N N . THR C 1 92 ? 16.360 1.371 34.578 1.00 24.59 92 THR E N 1
ATOM 3540 C CA . THR C 1 92 ? 16.367 1.651 33.156 1.00 23.56 92 THR E CA 1
ATOM 3541 C C . THR C 1 92 ? 16.755 0.350 32.487 1.00 22.88 92 THR E C 1
ATOM 3542 O O . THR C 1 92 ? 17.271 -0.546 33.133 1.00 22.42 92 THR E O 1
ATOM 3546 N N . ALA C 1 93 ? 16.508 0.242 31.188 1.00 21.93 93 ALA E N 1
ATOM 3547 C CA . ALA C 1 93 ? 16.793 -0.999 30.472 1.00 21.41 93 ALA E CA 1
ATOM 3548 C C . ALA C 1 93 ? 17.302 -0.736 29.066 1.00 20.52 93 ALA E C 1
ATOM 3549 O O . ALA C 1 93 ? 16.702 0.055 28.332 1.00 19.01 93 ALA E O 1
ATOM 3551 N N . PHE C 1 94 ? 18.353 -1.460 28.700 1.00 20.32 94 PHE E N 1
ATOM 3552 C CA . PHE C 1 94 ? 18.947 -1.350 27.391 1.00 20.45 94 PHE E CA 1
ATOM 3553 C C . PHE C 1 94 ? 18.362 -2.404 26.463 1.00 20.19 94 PHE E C 1
ATOM 3554 O O . PHE C 1 94 ? 18.426 -3.595 26.745 1.00 20.37 94 PHE E O 1
ATOM 3562 N N . VAL C 1 95 ? 17.730 -1.957 25.394 1.00 20.28 95 VAL E N 1
ATOM 3563 C CA . VAL C 1 95 ? 17.171 -2.884 24.407 1.00 20.68 95 VAL E CA 1
ATOM 3564 C C . VAL C 1 95 ? 18.195 -3.133 23.304 1.00 19.48 95 VAL E C 1
ATOM 3565 O O . VAL C 1 95 ? 18.832 -2.214 22.834 1.00 18.60 95 VAL E O 1
ATOM 3569 N N . GLU C 1 96 ? 18.371 -4.404 22.966 1.00 19.55 96 GLU E N 1
ATOM 3570 C CA . GLU C 1 96 ? 19.291 -4.819 21.944 1.00 19.32 96 GLU E CA 1
ATOM 3571 C C . GLU C 1 96 ? 18.817 -6.100 21.311 1.00 18.51 96 GLU E C 1
ATOM 3572 O O . GLU C 1 96 ? 18.042 -6.858 21.878 1.00 18.07 96 GLU E O 1
ATOM 3578 N N . GLY C 1 97 ? 19.347 -6.377 20.137 1.00 18.07 97 GLY E N 1
ATOM 3579 C CA . GLY C 1 97 ? 19.003 -7.595 19.425 1.00 17.61 97 GLY E CA 1
ATOM 3580 C C . GLY C 1 97 ? 19.691 -8.754 20.069 1.00 17.81 97 GLY E C 1
ATOM 3581 O O . GLY C 1 97 ? 20.571 -8.569 20.904 1.00 17.45 97 GLY E O 1
ATOM 3582 N N . ARG C 1 98 ? 19.242 -9.950 19.718 1.00 18.35 98 ARG E N 1
ATOM 3583 C CA . ARG C 1 98 ? 19.917 -11.161 20.100 1.00 19.07 98 ARG E CA 1
ATOM 3584 C C . ARG C 1 98 ? 20.975 -11.444 19.071 1.00 19.88 98 ARG E C 1
ATOM 3585 O O . ARG C 1 98 ? 20.740 -11.323 17.858 1.00 19.84 98 ARG E O 1
ATOM 3593 N N . SER C 1 99 ? 22.138 -11.887 19.532 1.00 20.43 99 SER E N 1
ATOM 3594 C CA . SER C 1 99 ? 23.242 -12.157 18.600 1.00 20.97 99 SER E CA 1
ATOM 3595 C C . SER C 1 99 ? 22.830 -13.058 17.425 1.00 20.40 99 SER E C 1
ATOM 3596 O O . SER C 1 99 ? 23.289 -12.837 16.321 1.00 20.19 99 SER E O 1
ATOM 3599 N N . SER C 1 100 ? 21.992 -14.064 17.674 1.00 19.96 100 SER E N 1
ATOM 3600 C CA . SER C 1 100 ? 21.596 -15.015 16.630 1.00 20.39 100 SER E CA 1
ATOM 3601 C C . SER C 1 100 ? 20.865 -14.323 15.526 1.00 20.27 100 SER E C 1
ATOM 3602 O O . SER C 1 100 ? 20.899 -14.754 14.379 1.00 21.70 100 SER E O 1
ATOM 3605 N N . VAL C 1 101 ? 20.167 -13.257 15.867 1.00 19.43 101 VAL E N 1
ATOM 3606 C CA . VAL C 1 101 ? 19.376 -12.536 14.914 1.00 19.13 101 VAL E CA 1
ATOM 3607 C C . VAL C 1 101 ? 20.222 -11.577 14.081 1.00 18.51 101 VAL E C 1
ATOM 3608 O O . VAL C 1 101 ? 20.090 -11.508 12.858 1.00 19.01 101 VAL E O 1
ATOM 3612 N N . GLY C 1 102 ? 21.071 -10.824 14.758 1.00 18.20 102 GLY E N 1
ATOM 3613 C CA . GLY C 1 102 ? 21.971 -9.893 14.110 1.00 18.09 102 GLY E CA 1
ATOM 3614 C C . GLY C 1 102 ? 22.919 -10.595 13.157 1.00 18.89 102 GLY E C 1
ATOM 3615 O O . GLY C 1 102 ? 23.306 -10.050 12.138 1.00 18.91 102 GLY E O 1
ATOM 3616 N N . ARG C 1 103 ? 23.275 -11.819 13.479 1.00 19.72 103 ARG E N 1
ATOM 3617 C CA . ARG C 1 103 ? 24.180 -12.566 12.633 1.00 21.06 103 ARG E CA 1
ATOM 3618 C C . ARG C 1 103 ? 23.567 -12.950 11.313 1.00 22.24 103 ARG E C 1
ATOM 3619 O O . ARG C 1 103 ? 24.286 -13.338 10.404 1.00 22.99 103 ARG E O 1
ATOM 3627 N N . LEU C 1 104 ? 22.239 -12.890 11.201 1.00 23.23 104 LEU E N 1
ATOM 3628 C CA . LEU C 1 104 ? 21.561 -13.133 9.917 1.00 24.10 104 LEU E CA 1
ATOM 3629 C C . LEU C 1 104 ? 21.241 -11.840 9.186 1.00 23.67 104 LEU E C 1
ATOM 3630 O O . LEU C 1 104 ? 20.378 -11.821 8.308 1.00 23.65 104 LEU E O 1
ATOM 3635 N N . GLY C 1 105 ? 21.898 -10.754 9.575 1.00 22.82 105 GLY E N 1
ATOM 3636 C CA . GLY C 1 105 ? 21.714 -9.474 8.915 1.00 22.36 105 GLY E CA 1
ATOM 3637 C C . GLY C 1 105 ? 20.426 -8.760 9.253 1.00 22.34 105 GLY E C 1
ATOM 3638 O O . GLY C 1 105 ? 20.078 -7.786 8.597 1.00 21.89 105 GLY E O 1
ATOM 3639 N N . LEU C 1 106 ? 19.720 -9.207 10.290 1.00 23.18 106 LEU E N 1
ATOM 3640 C CA . LEU C 1 106 ? 18.589 -8.452 10.751 1.00 23.69 106 LEU E CA 1
ATOM 3641 C C . LEU C 1 106 ? 19.019 -7.565 11.902 1.00 25.00 106 LEU E C 1
ATOM 3642 O O . LEU C 1 106 ? 19.291 -8.046 12.994 1.00 26.39 106 LEU E O 1
ATOM 3647 N N . PHE C 1 107 ? 19.103 -6.263 11.648 1.00 26.86 107 PHE E N 1
ATOM 3648 C CA . PHE C 1 107 ? 19.530 -5.326 12.682 1.00 27.51 107 PHE E CA 1
ATOM 3649 C C . PHE C 1 107 ? 18.389 -4.714 13.450 1.00 25.88 107 PHE E C 1
ATOM 3650 O O . PHE C 1 107 ? 17.508 -4.112 12.853 1.00 24.73 107 PHE E O 1
ATOM 3658 N N . ILE C 1 108 ? 18.475 -4.800 14.772 1.00 25.28 108 ILE E N 1
ATOM 3659 C CA . ILE C 1 108 ? 17.600 -4.098 15.663 1.00 25.28 108 ILE E CA 1
ATOM 3660 C C . ILE C 1 108 ? 18.210 -2.729 15.928 1.00 26.40 108 ILE E C 1
ATOM 3661 O O . ILE C 1 108 ? 18.974 -2.560 16.863 1.00 28.03 108 ILE E O 1
ATOM 3666 N N . GLN C 1 109 ? 17.861 -1.738 15.124 1.00 28.41 109 GLN E N 1
ATOM 3667 C CA . GLN C 1 109 ? 18.518 -0.424 15.157 1.00 31.65 109 GLN E CA 1
ATOM 3668 C C . GLN C 1 109 ? 18.127 0.463 16.311 1.00 31.89 109 GLN E C 1
ATOM 3669 O O . GLN C 1 109 ? 18.771 1.475 16.579 1.00 31.64 109 GLN E O 1
ATOM 3675 N N . ASN C 1 110 ? 17.034 0.113 16.962 1.00 34.21 110 ASN E N 1
ATOM 3676 C CA . ASN C 1 110 ? 16.488 0.942 18.023 1.00 36.14 110 ASN E CA 1
ATOM 3677 C C . ASN C 1 110 ? 17.262 0.806 19.347 1.00 33.86 110 ASN E C 1
ATOM 3678 O O . ASN C 1 110 ? 16.812 1.303 20.378 1.00 36.69 110 ASN E O 1
ATOM 3683 N N . ALA C 1 111 ? 18.436 0.174 19.306 1.00 30.97 111 ALA E N 1
ATOM 3684 C CA . ALA C 1 111 ? 19.156 -0.196 20.507 1.00 28.03 111 ALA E CA 1
ATOM 3685 C C . ALA C 1 111 ? 19.381 1.020 21.381 1.00 27.35 111 ALA E C 1
ATOM 3686 O O . ALA C 1 111 ? 20.047 1.951 20.967 1.00 30.76 111 ALA E O 1
ATOM 3688 N N . GLY C 1 112 ? 18.849 0.997 22.599 1.00 24.19 112 GLY E N 1
ATOM 3689 C CA . GLY C 1 112 ? 19.028 2.117 23.521 1.00 23.45 112 GLY E CA 1
ATOM 3690 C C . GLY C 1 112 ? 18.396 1.906 24.884 1.00 21.80 112 GLY E C 1
ATOM 3691 O O . GLY C 1 112 ? 17.811 0.846 25.159 1.00 20.96 112 GLY E O 1
ATOM 3692 N N . TRP C 1 113 ? 18.553 2.910 25.738 1.00 20.92 113 TRP E N 1
ATOM 3693 C CA . TRP C 1 113 ? 18.117 2.839 27.127 1.00 20.99 113 TRP E CA 1
ATOM 3694 C C . TRP C 1 113 ? 16.677 3.352 27.300 1.00 20.36 113 TRP E C 1
ATOM 3695 O O . TRP C 1 113 ? 16.351 4.477 26.923 1.00 19.79 113 TRP E O 1
ATOM 3706 N N . VAL C 1 114 ? 15.832 2.505 27.879 1.00 20.05 114 VAL E N 1
ATOM 3707 C CA . VAL C 1 114 ? 14.425 2.869 28.181 1.00 20.15 114 VAL E CA 1
ATOM 3708 C C . VAL C 1 114 ? 14.373 3.800 29.379 1.00 20.15 114 VAL E C 1
ATOM 3709 O O . VAL C 1 114 ? 14.979 3.525 30.402 1.00 21.30 114 VAL E O 1
ATOM 3713 N N . ASP C 1 115 ? 13.638 4.887 29.251 1.00 20.29 115 ASP E N 1
ATOM 3714 C CA . ASP C 1 115 ? 13.479 5.852 30.331 1.00 21.26 115 ASP E CA 1
ATOM 3715 C C . ASP C 1 115 ? 12.855 5.191 31.580 1.00 21.69 115 ASP E C 1
ATOM 3716 O O . ASP C 1 115 ? 11.902 4.406 31.455 1.00 20.93 115 ASP E O 1
ATOM 3721 N N . PRO C 1 116 ? 13.375 5.515 32.786 1.00 22.13 116 PRO E N 1
ATOM 3722 C CA . PRO C 1 116 ? 12.705 5.083 33.997 1.00 22.70 116 PRO E CA 1
ATOM 3723 C C . PRO C 1 116 ? 11.273 5.543 33.975 1.00 22.58 116 PRO E C 1
ATOM 3724 O O . PRO C 1 116 ? 10.993 6.655 33.543 1.00 22.34 116 PRO E O 1
ATOM 3728 N N . GLY C 1 117 ? 10.381 4.685 34.439 1.00 23.10 117 GLY E N 1
ATOM 3729 C CA . GLY C 1 117 ? 8.984 5.029 34.509 1.00 23.67 117 GLY E CA 1
ATOM 3730 C C . GLY C 1 117 ? 8.256 4.679 33.248 1.00 23.48 117 GLY E C 1
ATOM 3731 O O . GLY C 1 117 ? 7.043 4.868 33.184 1.00 24.83 117 GLY E O 1
ATOM 3732 N N . PHE C 1 118 ? 8.958 4.177 32.234 1.00 23.22 118 PHE E N 1
ATOM 3733 C CA . PHE C 1 118 ? 8.297 3.854 30.951 1.00 22.45 118 PHE E CA 1
ATOM 3734 C C . PHE C 1 118 ? 7.311 2.721 31.144 1.00 22.44 118 PHE E C 1
ATOM 3735 O O . PHE C 1 118 ? 7.567 1.776 31.896 1.00 22.48 118 PHE E O 1
ATOM 3743 N N . ASN C 1 119 ? 6.181 2.838 30.460 1.00 22.82 119 ASN E N 1
ATOM 3744 C CA . ASN C 1 119 ? 5.140 1.838 30.516 1.00 23.43 119 ASN E CA 1
ATOM 3745 C C . ASN C 1 119 ? 4.575 1.645 29.134 1.00 22.81 119 ASN E C 1
ATOM 3746 O O . ASN C 1 119 ? 3.939 2.551 28.582 1.00 23.34 119 ASN E O 1
ATOM 3751 N N . GLY C 1 120 ? 4.828 0.473 28.562 1.00 21.72 120 GLY E N 1
ATOM 3752 C CA . GLY C 1 120 ? 4.312 0.143 27.245 1.00 21.20 120 GLY E CA 1
ATOM 3753 C C . GLY C 1 120 ? 4.999 -1.055 26.613 1.00 20.44 120 GLY E C 1
ATOM 3754 O O . GLY C 1 120 ? 5.887 -1.645 27.193 1.00 20.25 120 GLY E O 1
ATOM 3755 N N . GLN C 1 121 ? 4.551 -1.424 25.426 1.00 20.35 121 GLN E N 1
ATOM 3756 C CA . GLN C 1 121 ? 5.285 -2.345 24.589 1.00 20.16 121 GLN E CA 1
ATOM 3757 C C . GLN C 1 121 ? 6.470 -1.597 24.011 1.00 18.50 121 GLN E C 1
ATOM 3758 O O . GLN C 1 121 ? 6.507 -0.364 24.029 1.00 18.30 121 GLN E O 1
ATOM 3764 N N . ILE C 1 122 ? 7.444 -2.340 23.499 1.00 17.46 122 ILE E N 1
ATOM 3765 C CA . ILE C 1 122 ? 8.660 -1.754 22.919 1.00 16.57 122 ILE E CA 1
ATOM 3766 C C . ILE C 1 122 ? 8.563 -1.802 21.403 1.00 16.25 122 ILE E C 1
ATOM 3767 O O . ILE C 1 122 ? 8.336 -2.858 20.836 1.00 16.03 122 ILE E O 1
ATOM 3772 N N . THR C 1 123 ? 8.679 -0.639 20.782 1.00 16.47 123 THR E N 1
ATOM 3773 C CA . THR C 1 123 ? 8.657 -0.529 19.344 1.00 17.34 123 THR E CA 1
ATOM 3774 C C . THR C 1 123 ? 10.077 -0.771 18.794 1.00 17.97 123 THR E C 1
ATOM 3775 O O . THR C 1 123 ? 11.057 -0.226 19.317 1.00 17.58 123 THR E O 1
ATOM 3779 N N . LEU C 1 124 ? 10.183 -1.642 17.796 1.00 18.76 124 LEU E N 1
ATOM 3780 C CA . LEU C 1 124 ? 11.472 -2.078 17.284 1.00 19.94 124 LEU E CA 1
ATOM 3781 C C . LEU C 1 124 ? 11.674 -1.574 15.882 1.00 21.14 124 LEU E C 1
ATOM 3782 O O . LEU C 1 124 ? 10.732 -1.509 15.087 1.00 21.26 124 LEU E O 1
ATOM 3787 N N . GLU C 1 125 ? 12.912 -1.222 15.585 1.00 21.64 125 GLU E N 1
ATOM 3788 C CA . GLU C 1 125 ? 13.298 -0.717 14.290 1.00 22.45 125 GLU E CA 1
ATOM 3789 C C . GLU C 1 125 ? 14.077 -1.815 13.617 1.00 21.78 125 GLU E C 1
ATOM 3790 O O . GLU C 1 125 ? 15.236 -2.074 13.948 1.00 20.89 125 GLU E O 1
ATOM 3796 N N . LEU C 1 126 ? 13.437 -2.487 12.678 1.00 21.36 126 LEU E N 1
ATOM 3797 C CA . LEU C 1 126 ? 14.057 -3.616 11.989 1.00 21.20 126 LEU E CA 1
ATOM 3798 C C . LEU C 1 126 ? 14.625 -3.220 10.652 1.00 21.03 126 LEU E C 1
ATOM 3799 O O . LEU C 1 126 ? 13.951 -2.557 9.869 1.00 22.29 126 LEU E O 1
ATOM 3804 N N . PHE C 1 127 ? 15.856 -3.642 10.382 1.00 19.87 127 PHE E N 1
ATOM 3805 C CA . PHE C 1 127 ? 16.456 -3.390 9.110 1.00 20.10 127 PHE E CA 1
ATOM 3806 C C . PHE C 1 127 ? 17.071 -4.672 8.571 1.00 19.78 127 PHE E C 1
ATOM 3807 O O . PHE C 1 127 ? 17.909 -5.269 9.240 1.00 19.51 127 PHE E O 1
ATOM 3815 N N . ASN C 1 128 ? 16.672 -5.046 7.354 1.00 19.37 128 ASN E N 1
ATOM 3816 C CA . ASN C 1 128 ? 17.251 -6.179 6.672 1.00 19.46 128 ASN E CA 1
ATOM 3817 C C . ASN C 1 128 ? 18.434 -5.721 5.852 1.00 19.97 128 ASN E C 1
ATOM 3818 O O . ASN C 1 128 ? 18.278 -5.116 4.807 1.00 20.87 128 ASN E O 1
ATOM 3823 N N . ALA C 1 129 ? 19.623 -6.026 6.332 1.00 20.34 129 ALA E N 1
ATOM 3824 C CA . ALA C 1 129 ? 20.836 -5.586 5.666 1.00 21.10 129 ALA E CA 1
ATOM 3825 C C . ALA C 1 129 ? 21.359 -6.566 4.629 1.00 21.63 129 ALA E C 1
ATOM 3826 O O . ALA C 1 129 ? 22.424 -6.340 4.104 1.00 22.82 129 ALA E O 1
ATOM 3828 N N . ASN C 1 130 ? 20.635 -7.646 4.347 1.00 21.44 130 ASN E N 1
ATOM 3829 C CA . ASN C 1 130 ? 21.049 -8.605 3.345 1.00 21.91 130 ASN E CA 1
ATOM 3830 C C . ASN C 1 130 ? 20.537 -8.241 1.962 1.00 22.20 130 ASN E C 1
ATOM 3831 O O . ASN C 1 130 ? 19.767 -7.298 1.820 1.00 21.70 130 ASN E O 1
ATOM 3836 N N . ARG C 1 131 ? 20.999 -8.984 0.948 1.00 22.63 131 ARG E N 1
ATOM 3837 C CA . ARG C 1 131 ? 20.426 -8.889 -0.381 1.00 23.41 131 ARG E CA 1
ATOM 3838 C C . ARG C 1 131 ? 19.264 -9.828 -0.604 1.00 23.75 131 ARG E C 1
ATOM 3839 O O . ARG C 1 131 ? 18.686 -9.833 -1.685 1.00 24.58 131 ARG E O 1
ATOM 3847 N N . LEU C 1 132 ? 18.949 -10.655 0.384 1.00 23.23 132 LEU E N 1
ATOM 3848 C CA . LEU C 1 132 ? 17.797 -11.547 0.302 1.00 23.65 132 LEU E CA 1
ATOM 3849 C C . LEU C 1 132 ? 16.734 -11.116 1.275 1.00 23.20 132 LEU E C 1
ATOM 3850 O O . LEU C 1 132 ? 17.039 -10.537 2.324 1.00 22.19 132 LEU E O 1
ATOM 3855 N N . PRO C 1 133 ? 15.476 -11.443 0.967 1.00 24.32 133 PRO E N 1
ATOM 3856 C CA . PRO C 1 133 ? 14.440 -11.220 1.954 1.00 23.99 133 PRO E CA 1
ATOM 3857 C C . PRO C 1 133 ? 14.623 -12.130 3.167 1.00 24.15 133 PRO E C 1
ATOM 3858 O O . PRO C 1 133 ? 15.225 -13.198 3.059 1.00 24.26 133 PRO E O 1
ATOM 3862 N N . ILE C 1 134 ? 14.145 -11.669 4.318 1.00 24.47 134 ILE E N 1
ATOM 3863 C CA . ILE C 1 134 ? 14.131 -12.463 5.545 1.00 25.38 134 ILE E CA 1
ATOM 3864 C C . ILE C 1 134 ? 12.698 -12.777 5.943 1.00 25.85 134 ILE E C 1
ATOM 3865 O O . ILE C 1 134 ? 11.870 -11.898 5.937 1.00 24.58 134 ILE E O 1
ATOM 3870 N N . GLU C 1 135 ? 12.444 -14.038 6.289 1.00 27.49 135 GLU E N 1
ATOM 3871 C CA . GLU C 1 135 ? 11.171 -14.457 6.866 1.00 28.33 135 GLU E CA 1
ATOM 3872 C C . GLU C 1 135 ? 11.250 -14.370 8.398 1.00 28.71 135 GLU E C 1
ATOM 3873 O O . GLU C 1 135 ? 11.949 -15.184 9.023 1.00 28.60 135 GLU E O 1
ATOM 3879 N N . LEU C 1 136 ? 10.567 -13.398 8.996 1.00 29.10 136 LEU E N 1
ATOM 3880 C CA . LEU C 1 136 ? 10.559 -13.244 10.467 1.00 31.00 136 LEU E CA 1
ATOM 3881 C C . LEU C 1 136 ? 9.437 -13.997 11.070 1.00 30.61 136 LEU E C 1
ATOM 3882 O O . LEU C 1 136 ? 8.304 -13.805 10.665 1.00 30.24 136 LEU E O 1
ATOM 3887 N N . PRO C 1 137 ? 9.740 -14.900 12.004 1.00 32.41 137 PRO E N 1
ATOM 3888 C CA . PRO C 1 137 ? 8.614 -15.642 12.574 1.00 34.58 137 PRO E CA 1
ATOM 3889 C C . PRO C 1 137 ? 8.052 -14.892 13.780 1.00 33.36 137 PRO E C 1
ATOM 3890 O O . PRO C 1 137 ? 8.789 -14.523 14.702 1.00 31.90 137 PRO E O 1
ATOM 3894 N N . ILE C 1 138 ? 6.746 -14.709 13.751 1.00 33.03 138 ILE E N 1
ATOM 3895 C CA . ILE C 1 138 ? 6.035 -14.039 14.816 1.00 32.67 138 ILE E CA 1
ATOM 3896 C C . ILE C 1 138 ? 6.161 -14.855 16.110 1.00 30.38 138 ILE E C 1
ATOM 3897 O O . ILE C 1 138 ? 6.118 -16.086 16.086 1.00 31.06 138 ILE E O 1
ATOM 3902 N N . GLY C 1 139 ? 6.333 -14.171 17.227 1.00 28.08 139 GLY E N 1
ATOM 3903 C CA . GLY C 1 139 ? 6.373 -14.835 18.540 1.00 28.56 139 GLY E CA 1
ATOM 3904 C C . GLY C 1 139 ? 7.715 -15.405 18.942 1.00 28.10 139 GLY E C 1
ATOM 3905 O O . GLY C 1 139 ? 7.872 -15.937 20.045 1.00 27.91 139 GLY E O 1
ATOM 3906 N N . ARG C 1 140 ? 8.702 -15.286 18.060 1.00 27.39 140 ARG E N 1
ATOM 3907 C CA . ARG C 1 140 ? 10.028 -15.744 18.393 1.00 27.92 140 ARG E CA 1
ATOM 3908 C C . ARG C 1 140 ? 10.796 -14.690 19.128 1.00 26.09 140 ARG E C 1
ATOM 3909 O O . ARG C 1 140 ? 10.515 -13.514 18.986 1.00 25.65 140 ARG E O 1
ATOM 3917 N N . ARG C 1 141 ? 11.785 -15.117 19.896 1.00 26.18 141 ARG E N 1
ATOM 3918 C CA . ARG C 1 141 ? 12.619 -14.183 20.664 1.00 24.83 141 ARG E CA 1
ATOM 3919 C C . ARG C 1 141 ? 13.567 -13.446 19.726 1.00 23.68 141 ARG E C 1
ATOM 3920 O O . ARG C 1 141 ? 14.368 -14.049 19.061 1.00 22.19 141 ARG E O 1
ATOM 3928 N N . ILE C 1 142 ? 13.438 -12.128 19.728 1.00 24.81 142 ILE E N 1
ATOM 3929 C CA . ILE C 1 142 ? 14.008 -11.230 18.716 1.00 25.57 142 ILE E CA 1
ATOM 3930 C C . ILE C 1 142 ? 15.001 -10.247 19.317 1.00 24.24 142 ILE E C 1
ATOM 3931 O O . ILE C 1 142 ? 15.897 -9.778 18.621 1.00 25.33 142 ILE E O 1
ATOM 3936 N N . CYS C 1 143 ? 14.833 -9.909 20.599 1.00 23.41 143 CYS E N 1
ATOM 3937 C CA . CYS C 1 143 ? 15.667 -8.907 21.251 1.00 21.85 143 CYS E CA 1
ATOM 3938 C C . CYS C 1 143 ? 15.708 -9.196 22.731 1.00 22.16 143 CYS E C 1
ATOM 3939 O O . CYS C 1 143 ? 15.155 -10.204 23.175 1.00 22.21 143 CYS E O 1
ATOM 3942 N N . GLN C 1 144 ? 16.380 -8.345 23.499 1.00 21.05 144 GLN E N 1
ATOM 3943 C CA . GLN C 1 144 ? 16.469 -8.554 24.916 1.00 20.36 144 GLN E CA 1
ATOM 3944 C C . GLN C 1 144 ? 16.676 -7.239 25.638 1.00 19.80 144 GLN E C 1
ATOM 3945 O O . GLN C 1 144 ? 17.121 -6.260 25.039 1.00 19.22 144 GLN E O 1
ATOM 3951 N N . LEU C 1 145 ? 16.328 -7.214 26.927 1.00 19.66 145 LEU E N 1
ATOM 3952 C CA . LEU C 1 145 ? 16.544 -6.056 27.800 1.00 19.37 145 LEU E CA 1
ATOM 3953 C C . LEU C 1 145 ? 17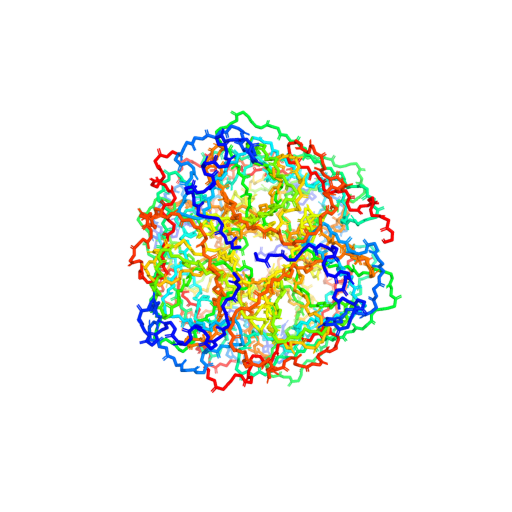.615 -6.340 28.847 1.00 19.72 145 LEU E C 1
ATOM 3954 O O . LEU C 1 145 ? 17.618 -7.404 29.452 1.00 19.54 145 LEU E O 1
ATOM 3959 N N . VAL C 1 146 ? 18.504 -5.373 29.058 1.00 19.34 146 VAL E N 1
ATOM 3960 C CA . VAL C 1 146 ? 19.524 -5.457 30.067 1.00 19.38 146 VAL E CA 1
ATOM 3961 C C . VAL C 1 146 ? 19.197 -4.362 31.073 1.00 19.56 146 VAL E C 1
ATOM 3962 O O . VAL C 1 146 ? 19.195 -3.182 30.716 1.00 18.75 146 VAL E O 1
ATOM 3966 N N . PHE C 1 147 ? 18.959 -4.741 32.333 1.00 20.25 147 PHE E N 1
ATOM 3967 C CA . PHE C 1 147 ? 18.496 -3.782 33.332 1.00 20.72 147 PHE E CA 1
ATOM 3968 C C . PHE C 1 147 ? 19.613 -3.208 34.147 1.00 21.59 147 PHE E C 1
ATOM 3969 O O . PHE C 1 147 ? 20.562 -3.896 34.502 1.00 22.31 147 PHE E O 1
ATOM 3977 N N . ALA C 1 148 ? 19.501 -1.919 34.414 1.00 22.65 148 ALA E N 1
ATOM 3978 C CA . ALA C 1 148 ? 20.459 -1.195 35.237 1.00 24.84 148 ALA E CA 1
ATOM 3979 C C . ALA C 1 148 ? 19.745 -0.307 36.252 1.00 26.74 148 ALA E C 1
ATOM 3980 O O . ALA C 1 148 ? 18.676 0.225 35.985 1.00 27.28 148 ALA E O 1
ATOM 3982 N N . GLU C 1 149 ? 20.353 -0.148 37.416 1.00 29.21 149 GLU E N 1
ATOM 3983 C CA . GLU C 1 149 ? 19.814 0.711 38.447 1.00 31.39 149 GLU E CA 1
ATOM 3984 C C . GLU C 1 149 ? 20.121 2.145 38.123 1.00 31.86 149 GLU E C 1
ATOM 3985 O O . GLU C 1 149 ? 21.190 2.460 37.583 1.00 31.51 149 GLU E O 1
ATOM 3991 N N . VAL C 1 150 ? 19.213 3.013 38.541 1.00 32.12 150 VAL E N 1
ATOM 3992 C CA . VAL C 1 150 ? 19.400 4.445 38.402 1.00 33.89 150 VAL E CA 1
ATOM 3993 C C . VAL C 1 150 ? 19.665 5.083 39.772 1.00 38.25 150 VAL E C 1
ATOM 3994 O O . VAL C 1 150 ? 18.915 4.848 40.729 1.00 41.62 150 VAL E O 1
ATOM 3998 N N . THR C 1 151 ? 20.736 5.867 39.876 1.00 39.36 151 THR E N 1
ATOM 3999 C CA . THR C 1 151 ? 21.099 6.498 41.125 1.00 41.83 151 THR E CA 1
ATOM 4000 C C . THR C 1 151 ? 20.559 7.974 41.086 1.00 42.28 151 THR E C 1
ATOM 4001 O O . THR C 1 151 ? 20.609 8.665 40.050 1.00 44.60 151 THR E O 1
ATOM 4005 N N . GLY C 1 152 ? 19.943 8.416 42.181 1.00 40.47 152 GLY E N 1
ATOM 4006 C CA . GLY C 1 152 ? 19.458 9.787 42.299 1.00 39.96 152 GLY E CA 1
ATOM 4007 C C . GLY C 1 152 ? 17.962 9.929 42.101 1.00 38.86 152 GLY E C 1
ATOM 4008 O O . GLY C 1 152 ? 17.256 8.986 41.774 1.00 36.28 152 GLY E O 1
ATOM 4009 N N . GLU C 1 153 ? 17.475 11.128 42.358 1.00 40.74 153 GLU E N 1
ATOM 4010 C CA . GLU C 1 153 ? 16.062 11.412 42.235 1.00 42.65 153 GLU E CA 1
ATOM 4011 C C . GLU C 1 153 ? 15.704 11.361 40.774 1.00 39.55 153 GLU E C 1
ATOM 4012 O O . GLU C 1 153 ? 16.461 11.850 39.950 1.00 42.07 153 GLU E O 1
ATOM 4018 N N . VAL C 1 154 ? 14.546 10.802 40.462 1.00 36.67 154 VAL E N 1
ATOM 4019 C CA . VAL C 1 154 ? 14.133 10.646 39.093 1.00 34.76 154 VAL E CA 1
ATOM 4020 C C . VAL C 1 154 ? 12.827 11.359 38.800 1.00 33.29 154 VAL E C 1
ATOM 4021 O O . VAL C 1 154 ? 11.838 11.123 39.472 1.00 34.53 154 VAL E O 1
ATOM 4025 N N . ALA C 1 155 ? 12.812 12.179 37.760 1.00 32.33 155 ALA E N 1
ATOM 4026 C CA . ALA C 1 155 ? 11.554 12.635 37.154 1.00 32.07 155 ALA E CA 1
ATOM 4027 C C . ALA C 1 155 ? 11.153 11.607 36.103 1.00 30.48 155 ALA E C 1
ATOM 4028 O O . ALA C 1 155 ? 11.808 11.505 35.070 1.00 30.72 155 ALA E O 1
ATOM 4030 N N . PRO C 1 156 ? 10.084 10.831 36.352 1.00 29.54 156 PRO E N 1
ATOM 4031 C CA . PRO C 1 156 ? 9.793 9.706 35.457 1.00 28.05 156 PRO E CA 1
ATOM 4032 C C . PRO C 1 156 ? 9.323 10.110 34.064 1.00 27.76 156 PRO E C 1
ATOM 4033 O O . PRO C 1 156 ? 8.895 11.243 33.854 1.00 29.15 156 PRO E O 1
ATOM 4037 N N . TYR C 1 157 ? 9.376 9.147 33.142 1.00 26.02 157 TYR E N 1
ATOM 4038 C CA . TYR C 1 157 ? 9.005 9.371 31.775 1.00 25.16 157 TYR E CA 1
ATOM 4039 C C . TYR C 1 157 ? 7.576 9.923 31.650 1.00 25.49 157 TYR E C 1
ATOM 4040 O O . TYR C 1 157 ? 6.613 9.288 32.044 1.00 25.26 157 TYR E O 1
ATOM 4049 N N . GLN C 1 158 ? 7.480 11.089 31.025 1.00 26.34 158 GLN E N 1
ATOM 4050 C CA . GLN C 1 158 ? 6.222 11.739 30.719 1.00 27.67 158 GLN E CA 1
ATOM 4051 C C . GLN C 1 158 ? 6.162 12.108 29.231 1.00 26.35 158 GLN E C 1
ATOM 4052 O O . GLN C 1 158 ? 5.466 13.058 28.858 1.00 26.57 158 GLN E O 1
ATOM 4058 N N . GLY C 1 159 ? 6.827 11.334 28.380 1.00 24.95 159 GLY E N 1
ATOM 4059 C CA . GLY C 1 159 ? 6.948 11.698 26.974 1.00 25.06 159 GLY E CA 1
ATOM 4060 C C . GLY C 1 159 ? 5.854 11.207 26.046 1.00 24.98 159 GLY E C 1
ATOM 4061 O O . GLY C 1 159 ? 4.786 10.768 26.469 1.00 25.48 159 GLY E O 1
ATOM 4062 N N . LYS C 1 160 ? 6.172 11.240 24.759 1.00 25.67 160 LYS E N 1
ATOM 4063 C CA . LYS C 1 160 ? 5.222 10.942 23.695 1.00 26.38 160 LYS E CA 1
ATOM 4064 C C . LYS C 1 160 ? 4.659 9.522 23.754 1.00 27.28 160 LYS E C 1
ATOM 4065 O O . LYS C 1 160 ? 3.517 9.299 23.396 1.00 27.01 160 LYS E O 1
ATOM 4071 N N . TYR C 1 161 ? 5.476 8.555 24.164 1.00 28.13 161 TYR E N 1
ATOM 4072 C CA . TYR C 1 161 ? 5.168 7.129 23.943 1.00 29.49 161 TYR E CA 1
ATOM 4073 C C . TYR C 1 161 ? 4.659 6.342 25.182 1.00 31.55 161 TYR E C 1
ATOM 4074 O O . TYR C 1 161 ? 4.650 5.107 25.189 1.00 35.21 161 TYR E O 1
ATOM 4083 N N . LEU C 1 162 ? 4.219 7.053 26.203 1.00 34.17 162 LEU E N 1
ATOM 4084 C CA . LEU C 1 162 ? 3.612 6.421 27.355 1.00 36.49 162 LEU E CA 1
ATOM 4085 C C . LEU C 1 162 ? 2.358 5.618 26.958 1.00 31.82 162 LEU E C 1
ATOM 4086 O O . LEU C 1 162 ? 1.549 6.084 26.201 1.00 29.80 162 LEU E O 1
ATOM 4091 N N . PHE C 1 163 ? 2.270 4.391 27.466 1.00 29.37 163 PHE E N 1
ATOM 4092 C CA . PHE C 1 163 ? 1.177 3.433 27.219 1.00 27.70 163 PHE E CA 1
ATOM 4093 C C . PHE C 1 163 ? 1.135 2.913 25.780 1.00 26.57 163 PHE E C 1
ATOM 4094 O O . PHE C 1 163 ? 0.093 2.428 25.340 1.00 25.09 163 PHE E O 1
ATOM 4102 N N . GLN C 1 164 ? 2.249 2.982 25.046 1.00 25.83 164 GLN E N 1
ATOM 4103 C CA . GLN C 1 164 ? 2.185 2.616 23.628 1.00 26.36 164 GLN E CA 1
ATOM 4104 C C . GLN C 1 164 ? 1.876 1.140 23.459 1.00 26.13 164 GLN E C 1
ATOM 4105 O O . GLN C 1 164 ? 2.305 0.307 24.244 1.00 24.17 164 GLN E O 1
ATOM 4111 N N . LYS C 1 165 ? 1.084 0.862 22.432 1.00 28.21 165 LYS E N 1
ATOM 4112 C CA . LYS C 1 165 ? 0.679 -0.474 22.057 1.00 30.98 165 LYS E CA 1
ATOM 4113 C C . LYS C 1 165 ? 0.866 -0.563 20.554 1.00 30.87 165 LYS E C 1
ATOM 4114 O O . LYS C 1 165 ? 0.492 0.354 19.822 1.00 30.68 165 LYS E O 1
ATOM 4120 N N . GLY C 1 166 ? 1.368 -1.698 20.091 1.00 31.09 166 GLY E N 1
ATOM 4121 C CA . GLY C 1 166 ? 1.666 -1.887 18.678 1.00 32.61 166 GLY E CA 1
ATOM 4122 C C . GLY C 1 166 ? 2.936 -1.150 18.295 1.00 30.95 166 GLY E C 1
ATOM 4123 O O . GLY C 1 166 ? 3.439 -0.296 19.025 1.00 28.28 166 GLY E O 1
ATOM 4124 N N . ALA C 1 167 ? 3.476 -1.531 17.155 1.00 31.46 167 ALA E N 1
ATOM 4125 C CA . ALA C 1 167 ? 4.437 -0.706 16.446 1.00 31.51 167 ALA E CA 1
ATOM 4126 C C . ALA C 1 167 ? 3.856 0.693 16.374 1.00 31.08 167 ALA E C 1
ATOM 4127 O O . ALA C 1 167 ? 2.770 0.897 15.822 1.00 30.24 167 ALA E O 1
ATOM 4129 N N . THR C 1 168 ? 4.578 1.642 16.967 1.00 28.96 168 THR E N 1
ATOM 4130 C CA . THR C 1 168 ? 4.087 3.003 17.154 1.00 27.84 168 THR E CA 1
ATOM 4131 C C . THR C 1 168 ? 4.956 3.985 16.344 1.00 28.16 168 THR E C 1
ATOM 4132 O O . THR C 1 168 ? 6.157 4.118 16.545 1.00 27.79 168 THR E O 1
ATOM 4136 N N . MET C 1 169 ? 4.323 4.599 15.366 1.00 28.12 169 MET E N 1
ATOM 4137 C CA . MET C 1 169 ? 4.966 5.518 14.470 1.00 28.61 169 MET E CA 1
ATOM 4138 C C . MET C 1 169 ? 5.605 6.667 15.244 1.00 26.18 169 MET E C 1
ATOM 4139 O O . MET C 1 169 ? 5.088 7.070 16.283 1.00 25.18 169 MET E O 1
ATOM 4144 N N . SER C 1 170 ? 6.713 7.203 14.726 1.00 24.32 170 SER E N 1
ATOM 4145 C CA . SER C 1 170 ? 7.324 8.396 15.318 1.00 23.59 170 SER E CA 1
ATOM 4146 C C . SER C 1 170 ? 6.356 9.568 15.478 1.00 24.00 170 SER E C 1
ATOM 4147 O O . SER C 1 170 ? 5.550 9.848 14.584 1.00 24.47 170 SER E O 1
ATOM 4150 N N . GLU C 1 171 ? 6.441 10.242 16.620 1.00 23.79 171 GLU E N 1
ATOM 4151 C CA . GLU C 1 171 ? 5.710 11.479 16.843 1.00 24.72 171 GLU E CA 1
ATOM 4152 C C . GLU C 1 171 ? 6.683 12.633 17.058 1.00 24.09 171 GLU E C 1
ATOM 4153 O O . GLU C 1 171 ? 6.391 13.570 17.793 1.00 24.14 171 GLU E O 1
ATOM 4159 N N . ILE C 1 172 ? 7.827 12.569 16.370 1.00 23.86 172 ILE E N 1
ATOM 4160 C CA . ILE C 1 172 ? 8.897 13.599 16.416 1.00 23.83 172 ILE E CA 1
ATOM 4161 C C . ILE C 1 172 ? 8.372 15.027 16.178 1.00 24.51 172 ILE E C 1
ATOM 4162 O O . ILE C 1 172 ? 8.828 15.976 16.828 1.00 23.92 172 ILE E O 1
ATOM 4167 N N . TYR C 1 173 ? 7.368 15.149 15.306 1.00 25.06 173 TYR E N 1
ATOM 4168 C CA . TYR C 1 173 ? 6.727 16.443 15.020 1.00 26.53 173 TYR E CA 1
ATOM 4169 C C . TYR C 1 173 ? 6.072 17.085 16.241 1.00 27.24 173 TYR E C 1
ATOM 4170 O O . TYR C 1 173 ? 5.712 18.249 16.200 1.00 28.01 173 TYR E O 1
ATOM 4179 N N . LYS C 1 174 ? 5.894 16.345 17.332 1.00 27.78 174 LYS E N 1
ATOM 4180 C CA . LYS C 1 174 ? 5.370 16.928 18.582 1.00 29.05 174 LYS E CA 1
ATOM 4181 C C . LYS C 1 174 ? 6.418 17.533 19.501 1.00 28.93 174 LYS E C 1
ATOM 4182 O O . LYS C 1 174 ? 6.061 18.115 20.518 1.00 28.95 174 LYS E O 1
ATOM 4188 N N . ASP C 1 175 ? 7.696 17.433 19.157 1.00 29.15 175 ASP E N 1
ATOM 4189 C CA . ASP C 1 175 ? 8.726 18.123 19.938 1.00 30.14 175 ASP E CA 1
ATOM 4190 C C . ASP C 1 175 ? 8.317 19.563 20.167 1.00 32.92 175 ASP E C 1
ATOM 4191 O O . ASP C 1 175 ? 7.884 20.243 19.233 1.00 33.10 175 ASP E O 1
ATOM 4196 N N . ALA C 1 176 ? 8.506 20.046 21.385 1.00 36.03 176 ALA E N 1
ATOM 4197 C CA . ALA C 1 176 ? 8.623 21.474 21.603 1.00 42.51 176 ALA E CA 1
ATOM 4198 C C . ALA C 1 176 ? 10.112 21.713 21.439 1.00 48.62 176 ALA E C 1
ATOM 4199 O O . ALA C 1 176 ? 10.940 20.799 21.663 1.00 47.36 176 ALA E O 1
ATOM 4201 N N . PHE C 1 177 ? 10.445 22.957 21.126 1.00 60.05 177 PHE E N 1
ATOM 4202 C CA . PHE C 1 177 ? 11.832 23.394 20.882 1.00 68.02 177 PHE E CA 1
ATOM 4203 C C . PHE C 1 177 ? 12.673 22.248 20.250 1.00 71.58 177 PHE E C 1
ATOM 4204 O O . PHE C 1 177 ? 12.232 21.706 19.244 1.00 72.93 177 PHE E O 1
ATOM 4213 N N . MET D 1 1 ? 21.877 -12.057 -45.277 1.00 21.20 1 MET B N 1
ATOM 4214 C CA . MET D 1 1 ? 20.480 -12.194 -44.787 1.00 21.53 1 MET B CA 1
ATOM 4215 C C . MET D 1 1 ? 20.527 -12.888 -43.445 1.00 21.12 1 MET B C 1
ATOM 4216 O O . MET D 1 1 ? 21.551 -13.474 -43.115 1.00 20.59 1 MET B O 1
ATOM 4221 N N . ILE D 1 2 ? 19.480 -12.775 -42.635 1.00 21.94 2 ILE B N 1
ATOM 4222 C CA . ILE D 1 2 ? 19.351 -13.599 -41.426 1.00 22.24 2 ILE B CA 1
ATOM 4223 C C . ILE D 1 2 ? 18.890 -14.971 -41.851 1.00 23.45 2 ILE B C 1
ATOM 4224 O O . ILE D 1 2 ? 18.020 -15.085 -42.725 1.00 25.25 2 ILE B O 1
ATOM 4229 N N . LEU D 1 3 ? 19.481 -16.007 -41.271 1.00 23.26 3 LEU B N 1
ATOM 4230 C CA . LEU D 1 3 ? 19.130 -17.383 -41.603 1.00 24.01 3 LEU B CA 1
ATOM 4231 C C . LEU D 1 3 ? 17.848 -17.809 -40.935 1.00 25.18 3 LEU B C 1
ATOM 4232 O O . LEU D 1 3 ? 17.646 -17.557 -39.754 1.00 24.75 3 LEU B O 1
ATOM 4237 N N . SER D 1 4 ? 16.956 -18.430 -41.696 1.00 26.88 4 SER B N 1
ATOM 4238 C CA . SER D 1 4 ? 15.771 -19.015 -41.118 1.00 27.89 4 SER B CA 1
ATOM 4239 C C . SER D 1 4 ? 16.183 -20.190 -40.249 1.00 29.01 4 SER B C 1
ATOM 4240 O O . SER D 1 4 ? 17.261 -20.762 -40.418 1.00 28.59 4 SER B O 1
ATOM 4243 N N . GLY D 1 5 ? 15.308 -20.551 -39.320 1.00 29.83 5 GLY B N 1
ATOM 4244 C CA . GLY D 1 5 ? 15.519 -21.720 -38.503 1.00 30.67 5 GLY B CA 1
ATOM 4245 C C . GLY D 1 5 ? 15.762 -22.959 -39.334 1.00 32.74 5 GLY B C 1
ATOM 4246 O O . GLY D 1 5 ? 16.646 -23.758 -39.048 1.00 32.99 5 GLY B O 1
ATOM 4247 N N . LYS D 1 6 ? 14.978 -23.121 -40.381 1.00 35.06 6 LYS B N 1
ATOM 4248 C CA . LYS D 1 6 ? 15.155 -24.271 -41.255 1.00 37.85 6 LYS B CA 1
ATOM 4249 C C . LYS D 1 6 ? 16.534 -24.302 -41.908 1.00 36.69 6 LYS B C 1
ATOM 4250 O O . LYS D 1 6 ? 17.149 -25.352 -41.989 1.00 36.94 6 LYS B O 1
ATOM 4256 N N . THR D 1 7 ? 17.016 -23.148 -42.344 1.00 34.58 7 THR B N 1
ATOM 4257 C CA . THR D 1 7 ? 18.333 -23.061 -42.922 1.00 33.62 7 THR B CA 1
ATOM 4258 C C . THR D 1 7 ? 19.372 -23.429 -41.870 1.00 33.55 7 THR B C 1
ATOM 4259 O O . THR D 1 7 ? 20.306 -24.149 -42.166 1.00 34.24 7 THR B O 1
ATOM 4263 N N . ILE D 1 8 ? 19.195 -22.951 -40.645 1.00 33.08 8 ILE B N 1
ATOM 4264 C CA . ILE D 1 8 ? 20.095 -23.332 -39.571 1.00 31.55 8 ILE B CA 1
ATOM 4265 C C . ILE D 1 8 ? 20.128 -24.841 -39.425 1.00 33.45 8 ILE B C 1
ATOM 4266 O O . ILE D 1 8 ? 21.187 -25.413 -39.303 1.00 34.11 8 ILE B O 1
ATOM 4271 N N . SER D 1 9 ? 18.972 -25.489 -39.439 1.00 36.78 9 SER B N 1
ATOM 4272 C CA . SER D 1 9 ? 18.908 -26.965 -39.353 1.00 38.95 9 SER B CA 1
ATOM 4273 C C . SER D 1 9 ? 19.717 -27.648 -40.435 1.00 41.24 9 SER B C 1
ATOM 4274 O O . SER D 1 9 ? 20.416 -28.626 -40.180 1.00 44.69 9 SER B O 1
ATOM 4277 N N . GLU D 1 10 ? 19.548 -27.183 -41.661 1.00 42.83 10 GLU B N 1
ATOM 4278 C CA . GLU D 1 10 ? 20.244 -27.770 -42.804 1.00 43.70 10 GLU B CA 1
ATOM 4279 C C . GLU D 1 10 ? 21.742 -27.676 -42.583 1.00 41.99 10 GLU B C 1
ATOM 4280 O O . GLU D 1 10 ? 22.452 -28.653 -42.735 1.00 42.41 10 GLU B O 1
ATOM 4286 N N . LYS D 1 11 ? 22.199 -26.495 -42.189 1.00 39.38 11 LYS B N 1
ATOM 4287 C CA . LYS D 1 11 ? 23.617 -26.256 -42.035 1.00 38.23 11 LYS B CA 1
ATOM 4288 C C . LYS D 1 11 ? 24.220 -27.081 -40.921 1.00 37.01 11 LYS B C 1
ATOM 4289 O O . LYS D 1 11 ? 25.365 -27.499 -41.017 1.00 35.25 11 LYS B O 1
ATOM 4295 N N . LEU D 1 12 ? 23.432 -27.320 -39.884 1.00 37.13 12 LEU B N 1
ATOM 4296 C CA . LEU D 1 12 ? 23.822 -28.224 -38.818 1.00 37.11 12 LEU B CA 1
ATOM 4297 C C . LEU D 1 12 ? 23.996 -29.610 -39.364 1.00 39.39 12 LEU B C 1
ATOM 4298 O O . LEU D 1 12 ? 24.996 -30.268 -39.103 1.00 40.09 12 LEU B O 1
ATOM 4303 N N . THR D 1 13 ? 23.006 -30.062 -40.110 1.00 40.63 13 THR B N 1
ATOM 4304 C CA . THR D 1 13 ? 22.986 -31.413 -40.626 1.00 42.52 13 THR B CA 1
ATOM 4305 C C . THR D 1 13 ? 24.185 -31.627 -41.565 1.00 42.26 13 THR B C 1
ATOM 4306 O O . THR D 1 13 ? 24.809 -32.688 -41.573 1.00 42.80 13 THR B O 1
ATOM 4310 N N . GLU D 1 14 ? 24.520 -30.609 -42.337 1.00 41.63 14 GLU B N 1
ATOM 4311 C CA . GLU D 1 14 ? 25.638 -30.692 -43.255 1.00 43.47 14 GLU B CA 1
ATOM 4312 C C . GLU D 1 14 ? 26.958 -30.317 -42.598 1.00 42.69 14 GLU B C 1
ATOM 4313 O O . GLU D 1 14 ? 27.982 -30.240 -43.275 1.00 42.32 14 GLU B O 1
ATOM 4319 N N . LYS D 1 15 ? 26.936 -30.060 -41.295 1.00 42.75 15 LYS B N 1
ATOM 4320 C CA . LYS D 1 15 ? 28.145 -29.746 -40.529 1.00 42.80 15 LYS B CA 1
ATOM 4321 C C . LYS D 1 15 ? 28.862 -28.494 -40.969 1.00 41.93 15 LYS B C 1
ATOM 4322 O O . LYS D 1 15 ? 30.017 -28.304 -40.650 1.00 41.02 15 LYS B O 1
ATOM 4328 N N . GLU D 1 16 ? 28.146 -27.600 -41.639 1.00 43.25 16 GLU B N 1
ATOM 4329 C CA . GLU D 1 16 ? 28.663 -26.273 -41.935 1.00 41.65 16 GLU B CA 1
ATOM 4330 C C . GLU D 1 16 ? 28.790 -25.487 -40.625 1.00 38.71 16 GLU B C 1
ATOM 4331 O O . GLU D 1 16 ? 29.609 -24.600 -40.503 1.00 38.11 16 GLU B O 1
ATOM 4337 N N . LEU D 1 17 ? 27.943 -25.835 -39.671 1.00 35.26 17 LEU B N 1
ATOM 4338 C CA . LEU D 1 17 ? 27.796 -25.150 -38.424 1.00 33.39 17 LEU B CA 1
ATOM 4339 C C . LEU D 1 17 ? 27.596 -26.245 -37.368 1.00 32.22 17 LEU B C 1
ATOM 4340 O O . LEU D 1 17 ? 27.011 -27.260 -37.651 1.00 32.63 17 LEU B O 1
ATOM 4345 N N . GLU D 1 18 ? 28.157 -26.073 -36.190 1.00 30.92 18 GLU B N 1
ATOM 4346 C CA . GLU D 1 18 ? 27.973 -27.032 -35.121 1.00 32.32 18 GLU B CA 1
ATOM 4347 C C . GLU D 1 18 ? 27.422 -26.330 -33.921 1.00 30.91 18 GLU B C 1
ATOM 4348 O O . GLU D 1 18 ? 27.899 -25.261 -33.538 1.00 30.83 18 GLU B O 1
ATOM 4354 N N . ILE D 1 19 ? 26.397 -26.932 -33.330 1.00 31.04 19 ILE B N 1
ATOM 4355 C CA . ILE D 1 19 ? 25.847 -26.501 -32.047 1.00 29.86 19 ILE B CA 1
ATOM 4356 C C . ILE D 1 19 ? 25.465 -27.784 -31.320 1.00 30.99 19 ILE B C 1
ATOM 4357 O O . ILE D 1 19 ? 24.595 -28.518 -31.756 1.00 31.22 19 ILE B O 1
ATOM 4362 N N . THR D 1 20 ? 26.090 -28.024 -30.185 1.00 32.04 20 THR B N 1
ATOM 4363 C CA . THR D 1 20 ? 25.940 -29.288 -29.518 1.00 34.13 20 THR B CA 1
ATOM 4364 C C . THR D 1 20 ? 26.116 -29.159 -28.008 1.00 33.64 20 THR B C 1
ATOM 4365 O O . THR D 1 20 ? 26.947 -28.376 -27.575 1.00 33.98 20 THR B O 1
ATOM 4369 N N . PRO D 1 21 ? 25.338 -29.920 -27.203 1.00 33.67 21 PRO B N 1
ATOM 4370 C CA . PRO D 1 21 ? 24.202 -30.775 -27.542 1.00 34.23 21 PRO B CA 1
ATOM 4371 C C . PRO D 1 21 ? 22.976 -29.930 -27.808 1.00 33.53 21 PRO B C 1
ATOM 4372 O O . PRO D 1 21 ? 22.888 -28.816 -27.324 1.00 31.30 21 PRO B O 1
ATOM 4376 N N . LEU D 1 22 ? 22.049 -30.458 -28.595 1.00 35.03 22 LEU B N 1
ATOM 4377 C CA . LEU D 1 22 ? 20.936 -29.674 -29.120 1.00 35.66 22 LEU B CA 1
ATOM 4378 C C . LEU D 1 22 ? 19.695 -30.513 -29.311 1.00 38.73 22 LEU B C 1
ATOM 4379 O O . LEU D 1 22 ? 19.774 -31.618 -29.835 1.00 41.21 22 LEU B O 1
ATOM 4384 N N . THR D 1 23 ? 18.541 -29.983 -28.939 1.00 40.36 23 THR B N 1
ATOM 4385 C CA . THR D 1 23 ? 17.251 -30.587 -29.245 1.00 44.61 23 THR B CA 1
ATOM 4386 C C . THR D 1 23 ? 16.627 -29.849 -30.414 1.00 47.37 23 THR B C 1
ATOM 4387 O O . THR D 1 23 ? 16.785 -28.639 -30.528 1.00 45.94 23 THR B O 1
ATOM 4391 N N . GLU D 1 24 ? 15.893 -30.565 -31.266 1.00 53.73 24 GLU B N 1
ATOM 4392 C CA . GLU D 1 24 ? 15.332 -29.965 -32.475 1.00 55.50 24 GLU B CA 1
ATOM 4393 C C . GLU D 1 24 ? 14.364 -28.819 -32.156 1.00 53.39 24 GLU B C 1
ATOM 4394 O O . GLU D 1 24 ? 14.258 -27.890 -32.939 1.00 55.23 24 GLU B O 1
ATOM 4400 N N . GLU D 1 25 ? 13.710 -28.851 -31.002 1.00 49.37 25 GLU B N 1
ATOM 4401 C CA . GLU D 1 25 ? 12.722 -27.838 -30.666 1.00 48.76 25 GLU B CA 1
ATOM 4402 C C . GLU D 1 25 ? 13.362 -26.541 -30.168 1.00 41.14 25 GLU B C 1
ATOM 4403 O O . GLU D 1 25 ? 12.680 -25.545 -29.990 1.00 38.36 25 GLU B O 1
ATOM 4409 N N . GLN D 1 26 ? 14.680 -26.547 -29.942 1.00 36.22 26 GLN B N 1
ATOM 4410 C CA . GLN D 1 26 ? 15.430 -25.304 -29.705 1.00 31.25 26 GLN B CA 1
ATOM 4411 C C . GLN D 1 26 ? 15.511 -24.427 -30.956 1.00 30.35 26 GLN B C 1
ATOM 4412 O O . GLN D 1 26 ? 15.779 -23.238 -30.858 1.00 27.95 26 GLN B O 1
ATOM 4418 N N . ILE D 1 27 ? 15.239 -25.011 -32.131 1.00 31.22 27 ILE B N 1
ATOM 4419 C CA . ILE D 1 27 ? 15.180 -24.263 -33.388 1.00 31.21 27 ILE B CA 1
ATOM 4420 C C . ILE D 1 27 ? 13.907 -23.431 -33.480 1.00 30.36 27 ILE B C 1
ATOM 4421 O O . ILE D 1 27 ? 12.832 -23.945 -33.302 1.00 31.76 27 ILE B O 1
ATOM 4426 N N . GLN D 1 28 ? 14.057 -22.155 -33.810 1.00 29.22 28 GLN B N 1
ATOM 4427 C CA . GLN D 1 28 ? 12.968 -21.197 -33.798 1.00 29.31 28 GLN B CA 1
ATOM 4428 C C . GLN D 1 28 ? 12.799 -20.597 -35.178 1.00 29.95 28 GLN B C 1
ATOM 4429 O O . GLN D 1 28 ? 13.559 -20.924 -36.097 1.00 30.65 28 GLN B O 1
ATOM 4435 N N . PRO D 1 29 ? 11.798 -19.743 -35.362 1.00 30.11 29 PRO B N 1
ATOM 4436 C CA . PRO D 1 29 ? 11.576 -19.246 -36.719 1.00 30.99 29 PRO B CA 1
ATOM 4437 C C . PRO D 1 29 ? 12.825 -18.659 -37.427 1.00 29.35 29 PRO B C 1
ATOM 4438 O O . PRO D 1 29 ? 13.030 -18.906 -38.614 1.00 29.29 29 PRO B O 1
ATOM 4442 N N . ALA D 1 30 ? 13.625 -17.880 -36.713 1.00 27.87 30 ALA B N 1
ATOM 4443 C CA . ALA D 1 30 ? 14.863 -17.341 -37.281 1.00 26.52 30 ALA B CA 1
ATOM 4444 C C . ALA D 1 30 ? 15.912 -17.174 -36.199 1.00 24.67 30 ALA B C 1
ATOM 4445 O O . ALA D 1 30 ? 16.607 -16.159 -36.135 1.00 23.92 30 ALA B O 1
ATOM 4447 N N . SER D 1 31 ? 16.001 -18.181 -35.335 1.00 24.31 31 SER B N 1
ATOM 4448 C CA . SER D 1 31 ? 16.972 -18.198 -34.255 1.00 22.89 31 SER B CA 1
ATOM 4449 C C . SER D 1 31 ? 17.066 -19.605 -33.703 1.00 23.21 31 SER B C 1
ATOM 4450 O O . SER D 1 31 ? 16.278 -20.471 -34.060 1.00 23.39 31 SER B O 1
ATOM 4453 N N . VAL D 1 32 ? 18.026 -19.823 -32.811 1.00 22.86 32 VAL B N 1
ATOM 4454 C CA . VAL D 1 32 ? 18.076 -21.062 -32.045 1.00 23.47 32 VAL B CA 1
ATOM 4455 C C . VAL D 1 32 ? 18.338 -20.787 -30.555 1.00 23.17 32 VAL B C 1
ATOM 4456 O O . VAL D 1 32 ? 19.299 -20.084 -30.180 1.00 22.10 32 VAL B O 1
ATOM 4460 N N . ASP D 1 33 ? 17.455 -21.321 -29.711 1.00 23.24 33 ASP B N 1
ATOM 4461 C CA . ASP D 1 33 ? 17.554 -21.141 -28.275 1.00 22.80 33 ASP B CA 1
ATOM 4462 C C . ASP D 1 33 ? 18.733 -21.924 -27.694 1.00 21.87 33 ASP B C 1
ATOM 4463 O O . ASP D 1 33 ? 18.967 -23.083 -28.079 1.00 22.32 33 ASP B O 1
ATOM 4468 N N . LEU D 1 34 ? 19.451 -21.291 -26.769 1.00 20.28 34 LEU B N 1
ATOM 4469 C CA . LEU D 1 34 ? 20.477 -21.980 -25.986 1.00 20.03 34 LEU B CA 1
ATOM 4470 C C . LEU D 1 34 ? 20.100 -22.033 -24.497 1.00 20.40 34 LEU B C 1
ATOM 4471 O O . LEU D 1 34 ? 19.271 -21.248 -24.018 1.00 19.83 34 LEU B O 1
ATOM 4476 N N . ARG D 1 35 ? 20.727 -22.957 -23.777 1.00 21.02 35 ARG B N 1
ATOM 4477 C CA . ARG D 1 35 ? 20.363 -23.250 -22.412 1.00 21.80 35 ARG B CA 1
ATOM 4478 C C . ARG D 1 35 ? 21.429 -22.861 -21.425 1.00 20.93 35 ARG B C 1
ATOM 4479 O O . ARG D 1 35 ? 22.619 -22.826 -21.735 1.00 20.21 35 ARG B O 1
ATOM 4487 N N . LEU D 1 36 ? 20.978 -22.608 -20.208 1.00 20.89 36 LEU B N 1
ATOM 4488 C CA . LEU D 1 36 ? 21.834 -22.206 -19.127 1.00 20.83 36 LEU B CA 1
ATOM 4489 C C . LEU D 1 36 ? 22.568 -23.414 -18.574 1.00 21.37 36 LEU B C 1
ATOM 4490 O O . LEU D 1 36 ? 21.948 -24.397 -18.201 1.00 22.03 36 LEU B O 1
ATOM 4495 N N . GLY D 1 37 ? 23.900 -23.312 -18.493 1.00 21.50 37 GLY B N 1
ATOM 4496 C CA . GLY D 1 37 ? 24.729 -24.357 -17.900 1.00 22.07 37 GLY B CA 1
ATOM 4497 C C . GLY D 1 37 ? 24.833 -24.244 -16.386 1.00 22.21 37 GLY B C 1
ATOM 4498 O O . GLY D 1 37 ? 24.334 -23.310 -15.789 1.00 21.20 37 GLY B O 1
ATOM 4499 N N . PRO D 1 38 ? 25.545 -25.188 -15.772 1.00 23.79 38 PRO B N 1
ATOM 4500 C CA . PRO D 1 38 ? 25.648 -25.243 -14.311 1.00 24.70 38 PRO B CA 1
ATOM 4501 C C . PRO D 1 38 ? 26.832 -24.466 -13.734 1.00 24.61 38 PRO B C 1
ATOM 4502 O O . PRO D 1 38 ? 27.038 -24.501 -12.521 1.00 25.95 38 PRO B O 1
ATOM 4506 N N . HIS D 1 39 ? 27.601 -23.789 -14.577 1.00 23.98 39 HIS B N 1
ATOM 4507 C CA . HIS D 1 39 ? 28.868 -23.200 -14.162 1.00 23.83 39 HIS B CA 1
ATOM 4508 C C . HIS D 1 39 ? 28.803 -21.672 -14.118 1.00 22.55 39 HIS B C 1
ATOM 4509 O O . HIS D 1 39 ? 28.277 -21.035 -15.038 1.00 21.56 39 HIS B O 1
ATOM 4516 N N . PHE D 1 40 ? 29.383 -21.094 -13.074 1.00 22.32 40 PHE B N 1
ATOM 4517 C CA . PHE D 1 40 ? 29.224 -19.687 -12.768 1.00 22.29 40 PHE B CA 1
ATOM 4518 C C . PHE D 1 40 ? 30.502 -19.053 -12.258 1.00 23.06 40 PHE B C 1
ATOM 4519 O O . PHE D 1 40 ? 31.348 -19.719 -11.656 1.00 24.31 40 PHE B O 1
ATOM 4527 N N . VAL D 1 41 ? 30.643 -17.756 -12.505 1.00 22.75 41 VAL B N 1
ATOM 4528 C CA . VAL D 1 41 ? 31.816 -17.003 -12.067 1.00 23.21 41 VAL B CA 1
ATOM 4529 C C . VAL D 1 41 ? 31.361 -15.671 -11.549 1.00 23.20 41 VAL B C 1
ATOM 4530 O O . VAL D 1 41 ? 30.488 -15.037 -12.134 1.00 24.21 41 VAL B O 1
ATOM 4534 N N . THR D 1 42 ? 31.919 -15.256 -10.429 1.00 24.40 42 THR B N 1
ATOM 4535 C CA . THR D 1 42 ? 31.661 -13.938 -9.920 1.00 25.38 42 THR B CA 1
ATOM 4536 C C . THR D 1 42 ? 32.978 -13.271 -9.502 1.00 26.42 42 THR B C 1
ATOM 4537 O O . THR D 1 42 ? 33.925 -13.932 -9.070 1.00 27.88 42 THR B O 1
ATOM 4541 N N . ILE D 1 43 ? 33.041 -11.960 -9.644 1.00 25.49 43 ILE B N 1
ATOM 4542 C CA . ILE D 1 43 ? 34.191 -11.218 -9.193 1.00 26.67 43 ILE B CA 1
ATOM 4543 C C . ILE D 1 43 ? 34.332 -11.357 -7.679 1.00 27.09 43 ILE B C 1
ATOM 4544 O O . ILE D 1 43 ? 33.350 -11.235 -6.947 1.00 25.35 43 ILE B O 1
ATOM 4549 N N . ASP D 1 44 ? 35.559 -11.591 -7.208 1.00 27.05 44 ASP B N 1
ATOM 4550 C CA . ASP D 1 44 ? 35.780 -11.720 -5.763 1.00 27.46 44 ASP B CA 1
ATOM 4551 C C . ASP D 1 44 ? 35.855 -10.362 -5.091 1.00 27.86 44 ASP B C 1
ATOM 4552 O O . ASP D 1 44 ? 36.933 -9.785 -4.870 1.00 28.31 44 ASP B O 1
ATOM 4557 N N . ASP D 1 45 ? 34.657 -9.879 -4.766 1.00 28.42 45 ASP B N 1
ATOM 4558 C CA . ASP D 1 45 ? 34.395 -8.716 -3.916 1.00 28.60 45 ASP B CA 1
ATOM 4559 C C . ASP D 1 45 ? 35.042 -8.658 -2.549 1.00 28.50 45 ASP B C 1
ATOM 4560 O O . ASP D 1 45 ? 35.086 -7.588 -1.948 1.00 28.98 45 ASP B O 1
ATOM 4565 N N . SER D 1 46 ? 35.456 -9.789 -2.008 1.00 28.37 46 SER B N 1
ATOM 4566 C CA . SER D 1 46 ? 36.164 -9.804 -0.719 1.00 29.71 46 SER B CA 1
ATOM 4567 C C . SER D 1 46 ? 37.674 -9.543 -0.914 1.00 30.54 46 SER B C 1
ATOM 4568 O O . SER D 1 46 ? 38.336 -9.164 0.022 1.00 30.78 46 SER B O 1
ATOM 4571 N N . LYS D 1 47 ? 38.198 -9.707 -2.138 1.00 31.46 47 LYS B N 1
ATOM 4572 C CA . LYS D 1 47 ? 39.630 -9.504 -2.390 1.00 33.33 47 LYS B CA 1
ATOM 4573 C C . LYS D 1 47 ? 39.964 -8.288 -3.237 1.00 32.73 47 LYS B C 1
ATOM 4574 O O . LYS D 1 47 ? 41.049 -7.768 -3.164 1.00 33.70 47 LYS B O 1
ATOM 4580 N N . GLU D 1 48 ? 39.039 -7.853 -4.066 1.00 32.39 48 GLU B N 1
ATOM 4581 C CA . GLU D 1 48 ? 39.290 -6.743 -4.986 1.00 31.14 48 GLU B CA 1
ATOM 4582 C C . GLU D 1 48 ? 38.473 -5.549 -4.508 1.00 30.21 48 GLU B C 1
ATOM 4583 O O . GLU D 1 48 ? 37.293 -5.711 -4.125 1.00 29.08 48 GLU B O 1
ATOM 4589 N N . ALA D 1 49 ? 39.106 -4.381 -4.467 1.00 29.12 49 ALA B N 1
ATOM 4590 C CA . ALA D 1 49 ? 38.425 -3.150 -4.142 1.00 28.75 49 ALA B CA 1
ATOM 4591 C C . ALA D 1 49 ? 38.001 -2.397 -5.411 1.00 28.33 49 ALA B C 1
ATOM 4592 O O . ALA D 1 49 ? 37.060 -1.599 -5.396 1.00 27.52 49 ALA B O 1
ATOM 4594 N N . VAL D 1 50 ? 38.708 -2.638 -6.503 1.00 28.54 50 VAL B N 1
ATOM 4595 C CA . VAL D 1 50 ? 38.486 -1.910 -7.727 1.00 28.28 50 VAL B CA 1
ATOM 4596 C C . VAL D 1 50 ? 38.730 -2.856 -8.891 1.00 27.11 50 VAL B C 1
ATOM 4597 O O . VAL D 1 50 ? 39.581 -3.721 -8.831 1.00 28.05 50 VAL B O 1
ATOM 4601 N N . ILE D 1 51 ? 37.945 -2.708 -9.938 1.00 26.31 51 ILE B N 1
ATOM 4602 C CA . ILE D 1 51 ? 38.060 -3.558 -11.108 1.00 25.89 51 ILE B CA 1
ATOM 4603 C C . ILE D 1 51 ? 38.942 -2.860 -12.111 1.00 26.87 51 ILE B C 1
ATOM 4604 O O . ILE D 1 51 ? 38.801 -1.651 -12.335 1.00 28.06 51 ILE B O 1
ATOM 4609 N N . SER D 1 52 ? 39.853 -3.624 -12.712 1.00 27.21 52 SER B N 1
ATOM 4610 C CA . SER D 1 52 ? 40.920 -3.088 -13.573 1.00 28.36 52 SER B CA 1
ATOM 4611 C C . SER D 1 52 ? 40.922 -3.796 -14.919 1.00 28.19 52 SER B C 1
ATOM 4612 O O . SER D 1 52 ? 40.556 -4.973 -15.022 1.00 26.31 52 SER B O 1
ATOM 4615 N N . PHE D 1 53 ? 41.350 -3.069 -15.947 1.00 30.16 53 PHE B N 1
ATOM 4616 C CA . PHE D 1 53 ? 41.527 -3.626 -17.281 1.00 30.17 53 PHE B CA 1
ATOM 4617 C C . PHE D 1 53 ? 42.982 -4.000 -17.526 1.00 31.03 53 PHE B C 1
ATOM 4618 O O . PHE D 1 53 ? 43.316 -4.539 -18.577 1.00 33.47 53 PHE B O 1
ATOM 4626 N N . GLU D 1 54 ? 43.845 -3.737 -16.561 1.00 32.40 54 GLU B N 1
ATOM 4627 C CA . GLU D 1 54 ? 45.277 -3.797 -16.782 1.00 35.09 54 GLU B CA 1
ATOM 4628 C C . GLU D 1 54 ? 45.981 -4.942 -16.073 1.00 35.10 54 GLU B C 1
ATOM 4629 O O . GLU D 1 54 ? 47.156 -5.145 -16.296 1.00 34.84 54 GLU B O 1
ATOM 4635 N N . ARG D 1 55 ? 45.260 -5.696 -15.241 1.00 34.14 55 ARG B N 1
ATOM 4636 C CA . ARG D 1 55 ? 45.807 -6.871 -14.563 1.00 34.62 55 ARG B CA 1
ATOM 4637 C C . ARG D 1 55 ? 44.672 -7.842 -14.316 1.00 32.50 55 ARG B C 1
ATOM 4638 O O . ARG D 1 55 ? 43.501 -7.462 -14.397 1.00 30.30 55 ARG B O 1
ATOM 4646 N N . PRO D 1 56 ? 45.000 -9.094 -13.966 1.00 33.57 56 PRO B N 1
ATOM 4647 C CA . PRO D 1 56 ? 43.922 -10.027 -13.610 1.00 32.86 56 PRO B CA 1
ATOM 4648 C C . PRO D 1 56 ? 43.193 -9.635 -12.334 1.00 31.72 56 PRO B C 1
ATOM 4649 O O . PRO D 1 56 ? 43.793 -9.049 -11.432 1.00 31.89 56 PRO B O 1
ATOM 4653 N N . ILE D 1 57 ? 41.924 -10.019 -12.295 1.00 30.17 57 ILE B N 1
ATOM 4654 C CA . ILE D 1 57 ? 41.026 -9.765 -11.209 1.00 30.41 57 ILE B CA 1
ATOM 4655 C C . ILE D 1 57 ? 40.720 -11.114 -10.560 1.00 30.36 57 ILE B C 1
ATOM 4656 O O . ILE D 1 57 ? 40.442 -12.096 -11.240 1.00 30.89 57 ILE B O 1
ATOM 4661 N N . ARG D 1 58 ? 40.736 -11.157 -9.239 1.00 31.40 58 ARG B N 1
ATOM 4662 C CA . ARG D 1 58 ? 40.424 -12.386 -8.536 1.00 33.01 58 ARG B CA 1
ATOM 4663 C C . ARG D 1 58 ? 38.924 -12.687 -8.721 1.00 31.12 58 ARG B C 1
ATOM 4664 O O . ARG D 1 58 ? 38.090 -11.778 -8.791 1.00 28.90 58 ARG B O 1
ATOM 4672 N N . TYR D 1 59 ? 38.583 -13.970 -8.766 1.00 30.67 59 TYR B N 1
ATOM 4673 C CA . TYR D 1 59 ? 37.197 -14.387 -8.930 1.00 29.60 59 TYR B CA 1
ATOM 4674 C C . TYR D 1 59 ? 36.900 -15.719 -8.286 1.00 30.03 59 TYR B C 1
ATOM 4675 O O . TYR D 1 59 ? 37.802 -16.486 -7.978 1.00 31.72 59 TYR B O 1
ATOM 4684 N N . ARG D 1 60 ? 35.622 -15.964 -8.038 1.00 30.79 60 ARG B N 1
ATOM 4685 C CA . ARG D 1 60 ? 35.169 -17.253 -7.562 1.00 33.61 60 ARG B CA 1
ATOM 4686 C C . ARG D 1 60 ? 34.415 -17.929 -8.684 1.00 33.52 60 ARG B C 1
ATOM 4687 O O . ARG D 1 60 ? 33.601 -17.306 -9.353 1.00 33.82 60 ARG B O 1
ATOM 4695 N N . GLU D 1 61 ? 34.641 -19.221 -8.834 1.00 34.75 61 GLU B N 1
ATOM 4696 C CA . GLU D 1 61 ? 33.937 -19.990 -9.820 1.00 34.46 61 GLU B CA 1
ATOM 4697 C C . GLU D 1 61 ? 33.376 -21.245 -9.181 1.00 32.40 61 GLU B C 1
ATOM 4698 O O . GLU D 1 61 ? 33.985 -21.803 -8.269 1.00 34.47 61 GLU B O 1
ATOM 4704 N N . TRP D 1 62 ? 32.212 -21.691 -9.640 1.00 29.45 62 TRP B N 1
ATOM 4705 C CA . TRP D 1 62 ? 31.663 -22.946 -9.148 1.00 29.37 62 TRP B CA 1
ATOM 4706 C C . TRP D 1 62 ? 30.675 -23.581 -10.116 1.00 28.96 62 TRP B C 1
ATOM 4707 O O . TRP D 1 62 ? 30.109 -22.923 -10.981 1.00 27.88 62 TRP B O 1
ATOM 4718 N N . THR D 1 63 ? 30.537 -24.891 -9.978 1.00 30.08 63 THR B N 1
ATOM 4719 C CA . THR D 1 63 ? 29.574 -25.669 -10.707 1.00 30.46 63 THR B CA 1
ATOM 4720 C C . THR D 1 63 ? 28.543 -26.113 -9.680 1.00 31.94 63 THR B C 1
ATOM 4721 O O . THR D 1 63 ? 28.898 -26.644 -8.645 1.00 32.15 63 THR B O 1
ATOM 4725 N N . THR D 1 64 ? 27.269 -25.858 -9.948 1.00 32.21 64 THR B N 1
ATOM 4726 C CA . THR D 1 64 ? 26.220 -26.282 -9.032 1.00 32.75 64 THR B CA 1
ATOM 4727 C C . THR D 1 64 ? 25.630 -27.611 -9.474 1.00 33.84 64 THR B C 1
ATOM 4728 O O . THR D 1 64 ? 25.557 -27.918 -10.656 1.00 33.05 64 THR B O 1
ATOM 4732 N N . SER D 1 65 ? 25.236 -28.404 -8.494 1.00 36.00 65 SER B N 1
ATOM 4733 C CA . SER D 1 65 ? 24.460 -29.622 -8.718 1.00 37.68 65 SER B CA 1
ATOM 4734 C C . SER D 1 65 ? 22.994 -29.361 -8.457 1.00 37.66 65 SER B C 1
ATOM 4735 O O . SER D 1 65 ? 22.183 -30.257 -8.587 1.00 37.84 65 SER B O 1
ATOM 4738 N N . ASP D 1 66 ? 22.659 -28.166 -7.985 1.00 37.88 66 ASP B N 1
ATOM 4739 C CA . ASP D 1 66 ? 21.274 -27.866 -7.662 1.00 38.37 66 ASP B CA 1
ATOM 4740 C C . ASP D 1 66 ? 20.541 -27.612 -8.943 1.00 36.55 66 ASP B C 1
ATOM 4741 O O . ASP D 1 66 ? 21.156 -27.294 -9.961 1.00 36.55 66 ASP B O 1
ATOM 4746 N N . GLU D 1 67 ? 19.229 -27.709 -8.867 1.00 36.39 67 GLU B N 1
ATOM 4747 C CA . GLU D 1 67 ? 18.374 -27.420 -9.995 1.00 37.39 67 GLU B CA 1
ATOM 4748 C C . GLU D 1 67 ? 18.304 -25.937 -10.330 1.00 34.04 67 GLU B C 1
ATOM 4749 O O . GLU D 1 67 ? 18.093 -25.574 -11.484 1.00 33.37 67 GLU B O 1
ATOM 4755 N N . THR D 1 68 ? 18.491 -25.088 -9.327 1.00 32.29 68 THR B N 1
ATOM 4756 C CA . THR D 1 68 ? 18.481 -23.648 -9.542 1.00 30.82 68 THR B CA 1
ATOM 4757 C C . THR D 1 68 ? 19.650 -22.978 -8.872 1.00 30.14 68 THR B C 1
ATOM 4758 O O . THR D 1 68 ? 20.283 -23.521 -7.977 1.00 30.50 68 THR B O 1
ATOM 4762 N N . ILE D 1 69 ? 19.865 -21.745 -9.297 1.00 29.86 69 ILE B N 1
ATOM 4763 C CA . ILE D 1 69 ? 20.799 -20.824 -8.682 1.00 29.96 69 ILE B CA 1
ATOM 4764 C C . ILE D 1 69 ? 20.003 -19.543 -8.393 1.00 27.42 69 ILE B C 1
ATOM 4765 O O . ILE D 1 69 ? 19.065 -19.199 -9.136 1.00 26.34 69 ILE B O 1
ATOM 4770 N N . VAL D 1 70 ? 20.395 -18.843 -7.332 1.00 25.55 70 VAL B N 1
ATOM 4771 C CA . VAL D 1 70 ? 19.794 -17.559 -6.966 1.00 25.03 70 VAL B CA 1
ATOM 4772 C C . VAL D 1 70 ? 20.707 -16.430 -7.383 1.00 23.55 70 VAL B C 1
ATOM 4773 O O . VAL D 1 70 ? 21.853 -16.383 -6.974 1.00 22.56 70 VAL B O 1
ATOM 4777 N N . LEU D 1 71 ? 20.154 -15.476 -8.119 1.00 23.65 71 LEU B N 1
ATOM 4778 C CA . LEU D 1 71 ? 20.839 -14.243 -8.434 1.00 22.96 71 LEU B CA 1
ATOM 4779 C C . LEU D 1 71 ? 20.167 -13.105 -7.639 1.00 23.20 71 LEU B C 1
ATOM 4780 O O . LEU D 1 71 ? 19.004 -12.787 -7.859 1.00 24.23 71 LEU B O 1
ATOM 4785 N N . PRO D 1 72 ? 20.898 -12.491 -6.699 1.00 22.30 72 PRO B N 1
ATOM 4786 C CA . PRO D 1 72 ? 20.255 -11.496 -5.864 1.00 22.48 72 PRO B CA 1
ATOM 4787 C C . PRO D 1 72 ? 19.983 -10.225 -6.625 1.00 22.72 72 PRO B C 1
ATOM 4788 O O . PRO D 1 72 ? 20.561 -10.006 -7.688 1.00 21.97 72 PRO B O 1
ATOM 4792 N N . PRO D 1 73 ? 19.151 -9.355 -6.069 1.00 23.32 73 PRO B N 1
ATOM 4793 C CA . PRO D 1 73 ? 18.831 -8.093 -6.721 1.00 24.26 73 PRO B CA 1
ATOM 4794 C C . PRO D 1 73 ? 20.070 -7.263 -7.125 1.00 24.76 73 PRO B C 1
ATOM 4795 O O . PRO D 1 73 ? 21.054 -7.255 -6.405 1.00 24.67 73 PRO B O 1
ATOM 4799 N N . HIS D 1 74 ? 19.999 -6.574 -8.261 1.00 25.74 74 HIS B N 1
ATOM 4800 C CA . HIS D 1 74 ? 21.083 -5.684 -8.712 1.00 27.04 74 HIS B CA 1
ATOM 4801 C C . HIS D 1 74 ? 22.489 -6.312 -8.722 1.00 25.14 74 HIS B C 1
ATOM 4802 O O . HIS D 1 74 ? 23.479 -5.672 -8.434 1.00 24.51 74 HIS B O 1
ATOM 4809 N N . THR D 1 75 ? 22.539 -7.585 -9.048 1.00 24.81 75 THR B N 1
ATOM 4810 C CA . THR D 1 75 ? 23.760 -8.331 -9.001 1.00 24.34 75 THR B CA 1
ATOM 4811 C C . THR D 1 75 ? 24.071 -8.817 -10.402 1.00 24.26 75 THR B C 1
ATOM 4812 O O . THR D 1 75 ? 23.170 -9.140 -11.184 1.00 23.63 75 THR B O 1
ATOM 4816 N N . PHE D 1 76 ? 25.360 -8.891 -10.679 1.00 23.76 76 PHE B N 1
ATOM 4817 C CA . PHE D 1 76 ? 25.877 -9.276 -11.962 1.00 24.01 76 PHE B CA 1
ATOM 4818 C C . PHE D 1 76 ? 26.562 -10.610 -11.790 1.00 22.50 76 PHE B C 1
ATOM 4819 O O . PHE D 1 76 ? 27.287 -10.819 -10.831 1.00 21.38 76 PHE B O 1
ATOM 4827 N N . LEU D 1 77 ? 26.357 -11.503 -12.744 1.00 22.16 77 LEU B N 1
ATOM 4828 C CA . LEU D 1 77 ? 26.929 -12.834 -12.662 1.00 22.57 77 LEU B CA 1
ATOM 4829 C C . LEU D 1 77 ? 27.328 -13.356 -14.036 1.00 22.25 77 LEU B C 1
ATOM 4830 O O . LEU D 1 77 ? 26.619 -13.128 -15.011 1.00 22.82 77 LEU B O 1
ATOM 4835 N N . LEU D 1 78 ? 28.468 -14.060 -14.115 1.00 22.64 78 LEU B N 1
ATOM 4836 C CA . LEU D 1 78 ? 28.869 -14.735 -15.349 1.00 21.80 78 LEU B CA 1
ATOM 4837 C C . LEU D 1 78 ? 28.396 -16.174 -15.375 1.00 20.72 78 LEU B C 1
ATOM 4838 O O . LEU D 1 78 ? 28.565 -16.888 -14.414 1.00 20.32 78 LEU B O 1
ATOM 4843 N N . ALA D 1 79 ? 27.831 -16.570 -16.514 1.00 19.60 79 ALA B N 1
ATOM 4844 C CA . ALA D 1 79 ? 27.317 -17.890 -16.716 1.00 19.88 79 ALA B CA 1
ATOM 4845 C C . ALA D 1 79 ? 27.782 -18.408 -18.065 1.00 20.07 79 ALA B C 1
ATOM 4846 O O . ALA D 1 79 ? 28.548 -17.736 -18.774 1.00 20.29 79 ALA B O 1
ATOM 4848 N N . THR D 1 80 ? 27.291 -19.587 -18.450 1.00 20.24 80 THR B N 1
ATOM 4849 C CA . THR D 1 80 ? 27.633 -20.173 -19.726 1.00 19.74 80 THR B CA 1
ATOM 4850 C C . THR D 1 80 ? 26.472 -20.924 -20.307 1.00 20.18 80 THR B C 1
ATOM 4851 O O . THR D 1 80 ? 25.530 -21.309 -19.596 1.00 20.54 80 THR B O 1
ATOM 4855 N N . THR D 1 81 ? 26.534 -21.134 -21.616 1.00 19.54 81 THR B N 1
ATOM 4856 C CA . THR D 1 81 ? 25.580 -21.975 -22.283 1.00 19.86 81 THR B CA 1
ATOM 4857 C C . THR D 1 81 ? 26.014 -23.402 -22.098 1.00 21.26 81 THR B C 1
ATOM 4858 O O . THR D 1 81 ? 27.200 -23.680 -21.932 1.00 22.51 81 THR B O 1
ATOM 4862 N N . MET D 1 82 ? 25.057 -24.318 -22.141 1.00 22.28 82 MET B N 1
ATOM 4863 C CA . MET D 1 82 ? 25.371 -25.733 -22.213 1.00 23.73 82 MET B CA 1
ATOM 4864 C C . MET D 1 82 ? 25.999 -26.046 -23.571 1.00 23.74 82 MET B C 1
ATOM 4865 O O . MET D 1 82 ? 26.830 -26.929 -23.691 1.00 24.42 82 MET B O 1
ATOM 4870 N N . GLU D 1 83 ? 25.552 -25.333 -24.590 1.00 22.91 83 GLU B N 1
ATOM 4871 C CA . GLU D 1 83 ? 25.908 -25.638 -25.932 1.00 23.33 83 GLU B CA 1
ATOM 4872 C C . GLU D 1 83 ? 27.312 -25.144 -26.270 1.00 22.64 83 GLU B C 1
ATOM 4873 O O . GLU D 1 83 ? 27.715 -24.046 -25.877 1.00 22.22 83 GLU B O 1
ATOM 4879 N N . THR D 1 84 ? 28.048 -25.968 -26.993 1.00 23.14 84 THR B N 1
ATOM 4880 C CA . THR D 1 84 ? 29.277 -25.521 -27.649 1.00 23.33 84 THR B CA 1
ATOM 4881 C C . THR D 1 84 ? 28.881 -25.184 -29.086 1.00 23.52 84 THR B C 1
ATOM 4882 O O . THR D 1 84 ? 28.153 -25.931 -29.725 1.00 23.78 84 THR B O 1
ATOM 4886 N N . VAL D 1 85 ? 29.366 -24.053 -29.575 1.00 23.63 85 VAL B N 1
ATOM 4887 C CA . VAL D 1 85 ? 29.044 -23.620 -30.948 1.00 24.34 85 VAL B CA 1
ATOM 4888 C C . VAL D 1 85 ? 30.343 -23.497 -31.749 1.00 25.36 85 VAL B C 1
ATOM 4889 O O . VAL D 1 85 ? 31.362 -23.008 -31.244 1.00 25.27 85 VAL B O 1
ATOM 4893 N N . LYS D 1 86 ? 30.284 -23.933 -32.992 1.00 26.07 86 LYS B N 1
ATOM 4894 C CA . LYS D 1 86 ? 31.361 -23.705 -33.914 1.00 27.17 86 LYS B CA 1
ATOM 4895 C C . LYS D 1 86 ? 30.859 -23.027 -35.177 1.00 25.29 86 LYS B C 1
ATOM 4896 O O . LYS D 1 86 ? 30.101 -23.613 -35.907 1.00 24.96 86 LYS B O 1
ATOM 4902 N N . LEU D 1 87 ? 31.357 -21.821 -35.440 1.00 23.98 87 LEU B N 1
ATOM 4903 C CA . LEU D 1 87 ? 30.986 -21.064 -36.626 1.00 23.48 87 LEU B CA 1
ATOM 4904 C C . LEU D 1 87 ? 32.021 -21.163 -37.732 1.00 23.94 87 LEU B C 1
ATOM 4905 O O . LEU D 1 87 ? 33.202 -21.006 -37.484 1.00 23.61 87 LEU B O 1
ATOM 4910 N N . PRO D 1 88 ? 31.566 -21.323 -38.980 1.00 24.29 88 PRO B N 1
ATOM 4911 C CA . PRO D 1 88 ? 32.459 -21.238 -40.113 1.00 24.53 88 PRO B CA 1
ATOM 4912 C C . PRO D 1 88 ? 32.746 -19.778 -40.432 1.00 24.11 88 PRO B C 1
ATOM 4913 O O . PRO D 1 88 ? 32.245 -18.888 -39.754 1.00 23.88 88 PRO B O 1
ATOM 4917 N N . ASN D 1 89 ? 33.584 -19.548 -41.425 1.00 24.69 89 ASN B N 1
ATOM 4918 C CA . ASN D 1 89 ? 34.104 -18.232 -41.652 1.00 25.12 89 ASN B CA 1
ATOM 4919 C C . ASN D 1 89 ? 33.097 -17.275 -42.219 1.00 25.88 89 ASN B C 1
ATOM 4920 O O . ASN D 1 89 ? 33.310 -16.071 -42.151 1.00 26.61 89 ASN B O 1
ATOM 4925 N N . HIS D 1 90 ? 31.998 -17.782 -42.758 1.00 26.41 90 HIS B N 1
ATOM 4926 C CA . HIS D 1 90 ? 31.060 -16.897 -43.446 1.00 26.17 90 HIS B CA 1
ATOM 4927 C C . HIS D 1 90 ? 29.764 -16.693 -42.711 1.00 25.69 90 HIS B C 1
ATOM 4928 O O . HIS D 1 90 ? 28.815 -16.217 -43.275 1.00 24.62 90 HIS B O 1
ATOM 4935 N N . LEU D 1 91 ? 29.751 -17.050 -41.430 1.00 26.11 91 LEU B N 1
ATOM 4936 C CA . LEU D 1 91 ? 28.603 -16.773 -40.575 1.00 26.14 91 LEU B CA 1
ATOM 4937 C C . LEU D 1 91 ? 29.032 -16.036 -39.326 1.00 24.59 91 LEU B C 1
ATOM 4938 O O . LEU D 1 91 ? 30.135 -16.236 -38.807 1.00 24.76 91 LEU B O 1
ATOM 4943 N N . THR D 1 92 ? 28.134 -15.196 -38.847 1.00 23.50 92 THR B N 1
ATOM 4944 C CA . THR D 1 92 ? 28.262 -14.570 -37.542 1.00 22.11 92 THR B CA 1
ATOM 4945 C C . THR D 1 92 ? 26.925 -14.785 -36.837 1.00 21.88 92 THR B C 1
ATOM 4946 O O . THR D 1 92 ? 25.930 -15.134 -37.497 1.00 21.76 92 THR B O 1
ATOM 4950 N N . ALA D 1 93 ? 26.895 -14.632 -35.515 1.00 20.77 93 ALA B N 1
ATOM 4951 C CA . ALA D 1 93 ? 25.642 -14.898 -34.761 1.00 20.82 93 ALA B CA 1
ATOM 4952 C C . ALA D 1 93 ? 25.442 -13.919 -33.641 1.00 19.65 93 ALA B C 1
ATOM 4953 O O . ALA D 1 93 ? 26.378 -13.646 -32.890 1.00 19.67 93 ALA B O 1
ATOM 4955 N N . PHE D 1 94 ? 24.236 -13.376 -33.565 1.00 18.85 94 PHE B N 1
ATOM 4956 C CA . PHE D 1 94 ? 23.908 -12.406 -32.568 1.00 18.26 94 PHE B CA 1
ATOM 4957 C C . PHE D 1 94 ? 23.316 -13.128 -31.349 1.00 18.51 94 PHE B C 1
ATOM 4958 O O . PHE D 1 94 ? 22.321 -13.836 -31.487 1.00 19.42 94 PHE B O 1
ATOM 4966 N N . VAL D 1 95 ? 23.931 -12.937 -30.175 1.00 17.57 95 VAL B N 1
ATOM 4967 C CA . VAL D 1 95 ? 23.459 -13.533 -28.931 1.00 17.50 95 VAL B CA 1
ATOM 4968 C C . VAL D 1 95 ? 22.558 -12.541 -28.225 1.00 17.45 95 VAL B C 1
ATOM 4969 O O . VAL D 1 95 ? 22.894 -11.368 -28.128 1.00 16.68 95 VAL B O 1
ATOM 4973 N N . GLU D 1 96 ? 21.377 -13.007 -27.839 1.00 17.81 96 GLU B N 1
ATOM 4974 C CA . GLU D 1 96 ? 20.418 -12.157 -27.154 1.00 18.68 96 GLU B CA 1
ATOM 4975 C C . GLU D 1 96 ? 19.540 -12.984 -26.236 1.00 18.29 96 GLU B C 1
ATOM 4976 O O . GLU D 1 96 ? 19.442 -14.203 -26.379 1.00 18.78 96 GLU B O 1
ATOM 4982 N N . GLY D 1 97 ? 18.926 -12.314 -25.284 1.00 17.93 97 GLY B N 1
ATOM 4983 C CA . GLY D 1 97 ? 18.103 -13.003 -24.324 1.00 18.00 97 GLY B CA 1
ATOM 4984 C C . GLY D 1 97 ? 16.811 -13.353 -24.993 1.00 18.49 97 GLY B C 1
ATOM 4985 O O . GLY D 1 97 ? 16.538 -12.884 -26.101 1.00 18.41 97 GLY B O 1
ATOM 4986 N N . ARG D 1 98 ? 16.066 -14.236 -24.357 1.00 18.74 98 ARG B N 1
ATOM 4987 C CA . ARG D 1 98 ? 14.715 -14.533 -24.776 1.00 19.72 98 ARG B CA 1
ATOM 4988 C C . ARG D 1 98 ? 13.803 -13.518 -24.146 1.00 20.68 98 ARG B C 1
ATOM 4989 O O . ARG D 1 98 ? 13.936 -13.210 -22.960 1.00 21.03 98 ARG B O 1
ATOM 4997 N N . SER D 1 99 ? 12.825 -13.040 -24.907 1.00 22.01 99 SER B N 1
ATOM 4998 C CA . SER D 1 99 ? 11.901 -12.036 -24.391 1.00 23.02 99 SER B CA 1
ATOM 4999 C C . SER D 1 99 ? 11.289 -12.413 -23.058 1.00 23.25 99 SER B C 1
ATOM 5000 O O . SER D 1 99 ? 11.142 -11.551 -22.192 1.00 23.73 99 SER B O 1
ATOM 5003 N N . SER D 1 100 ? 10.954 -13.685 -22.868 1.00 23.71 100 SER B N 1
ATOM 5004 C CA . SER D 1 100 ? 10.331 -14.141 -21.610 1.00 24.16 100 SER B CA 1
ATOM 5005 C C . SER D 1 100 ? 11.226 -13.910 -20.420 1.00 23.13 100 SER B C 1
ATOM 5006 O O . SER D 1 100 ? 10.756 -13.710 -19.305 1.00 23.56 100 SER B O 1
ATOM 5009 N N . VAL D 1 101 ? 12.522 -13.992 -20.648 1.00 22.36 101 VAL B N 1
ATOM 5010 C CA . VAL D 1 101 ? 13.495 -13.856 -19.566 1.00 21.54 101 VAL B CA 1
ATOM 5011 C C . VAL D 1 101 ? 13.754 -12.392 -19.239 1.00 21.37 101 VAL B C 1
ATOM 5012 O O . VAL D 1 101 ? 13.753 -11.999 -18.072 1.00 22.33 101 VAL B O 1
ATOM 5016 N N . GLY D 1 102 ? 13.953 -11.581 -20.273 1.00 20.75 102 GLY B N 1
ATOM 5017 C CA . GLY D 1 102 ? 14.153 -10.150 -20.112 1.00 20.43 102 GLY B CA 1
ATOM 5018 C C . GLY D 1 102 ? 12.962 -9.472 -19.454 1.00 21.39 102 GLY B C 1
ATOM 5019 O O . GLY D 1 102 ? 13.116 -8.499 -18.726 1.00 20.95 102 GLY B O 1
ATOM 5020 N N . ARG D 1 103 ? 11.764 -9.979 -19.717 1.00 22.59 103 ARG B N 1
ATOM 5021 C CA . ARG D 1 103 ? 10.551 -9.382 -19.128 1.00 23.77 103 ARG B CA 1
ATOM 5022 C C . ARG D 1 103 ? 10.468 -9.583 -17.633 1.00 23.89 103 ARG B C 1
ATOM 5023 O O . ARG D 1 103 ? 9.728 -8.892 -16.975 1.00 24.85 103 ARG B O 1
ATOM 5031 N N . LEU D 1 104 ? 11.233 -10.520 -17.096 1.00 23.85 104 LEU B N 1
ATOM 5032 C CA . LEU D 1 104 ? 11.332 -10.688 -15.624 1.00 24.54 104 LEU B CA 1
ATOM 5033 C C . LEU D 1 104 ? 12.554 -9.981 -15.057 1.00 23.45 104 LEU B C 1
ATOM 5034 O O . LEU D 1 104 ? 12.976 -10.298 -13.944 1.00 23.61 104 LEU B O 1
ATOM 5039 N N . GLY D 1 105 ? 13.117 -9.036 -15.802 1.00 23.17 105 GLY B N 1
ATOM 5040 C CA . GLY D 1 105 ? 14.220 -8.225 -15.300 1.00 23.12 105 GLY B CA 1
ATOM 5041 C C . GLY D 1 105 ? 15.566 -8.924 -15.302 1.00 22.75 105 GLY B C 1
ATOM 5042 O O . GLY D 1 105 ? 16.507 -8.446 -14.663 1.00 22.58 105 GLY B O 1
ATOM 5043 N N . LEU D 1 106 ? 15.675 -10.061 -15.971 1.00 22.97 106 LEU B N 1
ATOM 5044 C CA . LEU D 1 106 ? 16.962 -10.684 -16.071 1.00 23.25 106 LEU B CA 1
ATOM 5045 C C . LEU D 1 106 ? 17.526 -10.279 -17.406 1.00 24.90 106 LEU B C 1
ATOM 5046 O O . LEU D 1 106 ? 17.070 -10.752 -18.434 1.00 24.55 106 LEU B O 1
ATOM 5051 N N . PHE D 1 107 ? 18.527 -9.405 -17.376 1.00 26.71 107 PHE B N 1
ATOM 5052 C CA . PHE D 1 107 ? 19.150 -8.949 -18.593 1.00 27.94 107 PHE B CA 1
ATOM 5053 C C . PHE D 1 107 ? 20.375 -9.757 -18.984 1.00 25.81 107 PHE B C 1
ATOM 5054 O O . PHE D 1 107 ? 21.312 -9.892 -18.219 1.00 22.43 107 PHE B O 1
ATOM 5062 N N . ILE D 1 108 ? 20.367 -10.204 -20.236 1.00 26.26 108 ILE B N 1
ATOM 5063 C CA . ILE D 1 108 ? 21.521 -10.820 -20.872 1.00 25.98 108 ILE B CA 1
ATOM 5064 C C . ILE D 1 108 ? 22.335 -9.716 -21.512 1.00 26.66 108 ILE B C 1
ATOM 5065 O O . ILE D 1 108 ? 22.079 -9.348 -22.645 1.00 26.34 108 ILE B O 1
ATOM 5070 N N . GLN D 1 109 ? 23.279 -9.151 -20.773 1.00 26.72 109 GLN B N 1
ATOM 5071 C CA . GLN D 1 109 ? 23.966 -7.913 -21.207 1.00 29.09 109 GLN B CA 1
ATOM 5072 C C . GLN D 1 109 ? 24.974 -8.107 -22.286 1.00 27.08 109 GLN B C 1
ATOM 5073 O O . GLN D 1 109 ? 25.467 -7.152 -22.879 1.00 26.44 109 GLN B O 1
ATOM 5079 N N . ASN D 1 110 ? 25.364 -9.354 -22.472 1.00 29.14 110 ASN B N 1
ATOM 5080 C CA . ASN D 1 110 ? 26.450 -9.690 -23.400 1.00 32.82 110 ASN B CA 1
ATOM 5081 C C . ASN D 1 110 ? 26.007 -9.619 -24.864 1.00 33.07 110 ASN B C 1
ATOM 5082 O O . ASN D 1 110 ? 26.747 -10.049 -25.732 1.00 38.08 110 ASN B O 1
ATOM 5087 N N . ALA D 1 111 ? 24.814 -9.072 -25.125 1.00 32.53 111 ALA B N 1
ATOM 5088 C CA . ALA D 1 111 ? 24.176 -9.151 -26.422 1.00 30.43 111 ALA B CA 1
ATOM 5089 C C . ALA D 1 111 ? 25.085 -8.585 -27.498 1.00 28.93 111 ALA B C 1
ATOM 5090 O O . ALA D 1 111 ? 25.451 -7.434 -27.443 1.00 31.64 111 ALA B O 1
ATOM 5092 N N . GLY D 1 112 ? 25.474 -9.430 -28.445 1.00 26.44 112 GLY B N 1
ATOM 5093 C CA . GLY D 1 112 ? 26.367 -9.024 -29.501 1.00 23.38 112 GLY B CA 1
ATOM 5094 C C . GLY D 1 112 ? 26.641 -10.117 -30.513 1.00 22.04 112 GLY B C 1
ATOM 5095 O O . GLY D 1 112 ? 26.153 -11.249 -30.405 1.00 21.44 112 GLY B O 1
ATOM 5096 N N . TRP D 1 113 ? 27.465 -9.765 -31.494 1.00 20.85 113 TRP B N 1
ATOM 5097 C CA . TRP D 1 113 ? 27.783 -10.636 -32.626 1.00 19.50 113 TRP B CA 1
ATOM 5098 C C . TRP D 1 113 ? 29.039 -11.500 -32.370 1.00 19.42 113 TRP B C 1
ATOM 5099 O O . TRP D 1 113 ? 30.117 -10.978 -32.048 1.00 18.97 113 TRP B O 1
ATOM 5110 N N . VAL D 1 114 ? 28.876 -12.805 -32.510 1.00 18.52 114 VAL B N 1
ATOM 5111 C CA . VAL D 1 114 ? 29.974 -13.735 -32.384 1.00 18.41 114 VAL B CA 1
ATOM 5112 C C . VAL D 1 114 ? 30.869 -13.690 -33.636 1.00 18.73 114 VAL B C 1
ATOM 5113 O O . VAL D 1 114 ? 30.366 -13.710 -34.767 1.00 18.70 114 VAL B O 1
ATOM 5117 N N . ASP D 1 115 ? 32.193 -13.629 -33.436 1.00 18.18 115 ASP B N 1
ATOM 5118 C CA . ASP D 1 115 ? 33.142 -13.570 -34.544 1.00 18.17 115 ASP B CA 1
ATOM 5119 C C . ASP D 1 115 ? 33.019 -14.809 -35.410 1.00 17.97 115 ASP B C 1
ATOM 5120 O O . ASP D 1 115 ? 32.913 -15.912 -34.891 1.00 17.85 115 ASP B O 1
ATOM 5125 N N . PRO D 1 116 ? 33.059 -14.639 -36.747 1.00 18.83 116 PRO B N 1
ATOM 5126 C CA . PRO D 1 116 ? 33.191 -15.797 -37.618 1.00 19.44 116 PRO B CA 1
ATOM 5127 C C . PRO D 1 116 ? 34.367 -16.637 -37.219 1.00 20.12 116 PRO B C 1
ATOM 5128 O O . PRO D 1 116 ? 35.420 -16.083 -36.880 1.00 19.93 116 PRO B O 1
ATOM 5132 N N . GLY D 1 117 ? 34.186 -17.958 -37.247 1.00 20.52 117 GLY B N 1
ATOM 5133 C CA . GLY D 1 117 ? 35.248 -18.869 -36.889 1.00 21.27 117 GLY B CA 1
ATOM 5134 C C . GLY D 1 117 ? 35.282 -19.198 -35.428 1.00 21.08 117 GLY B C 1
ATOM 5135 O O . GLY D 1 117 ? 36.140 -19.970 -34.999 1.00 21.79 117 GLY B O 1
ATOM 5136 N N . PHE D 1 118 ? 34.414 -18.570 -34.638 1.00 20.71 118 PHE B N 1
ATOM 5137 C CA . PHE D 1 118 ? 34.428 -18.814 -33.197 1.00 21.13 118 PHE B CA 1
ATOM 5138 C C . PHE D 1 118 ? 34.066 -20.249 -32.874 1.00 21.83 118 PHE B C 1
ATOM 5139 O O . PHE D 1 118 ? 33.219 -20.831 -33.530 1.00 21.88 118 PHE B O 1
ATOM 5147 N N . ASN D 1 119 ? 34.735 -20.798 -31.867 1.00 22.02 119 ASN B N 1
ATOM 5148 C CA . ASN D 1 119 ? 34.510 -22.148 -31.431 1.00 23.42 119 ASN B CA 1
ATOM 5149 C C . ASN D 1 119 ? 34.585 -22.200 -29.908 1.00 23.39 119 ASN B C 1
ATOM 5150 O O . ASN D 1 119 ? 35.643 -21.980 -29.309 1.00 23.22 119 ASN B O 1
ATOM 5155 N N . GLY D 1 120 ? 33.453 -22.475 -29.282 1.00 23.32 120 GLY B N 1
ATOM 5156 C CA . GLY D 1 120 ? 33.391 -22.581 -27.833 1.00 23.31 120 GLY B CA 1
ATOM 5157 C C . GLY D 1 120 ? 31.983 -22.515 -27.301 1.00 23.32 120 GLY B C 1
ATOM 5158 O O . GLY D 1 120 ? 31.019 -22.376 -28.059 1.00 22.47 120 GLY B O 1
ATOM 5159 N N . GLN D 1 121 ? 31.864 -22.615 -25.979 1.00 24.34 121 GLN B N 1
ATOM 5160 C CA . GLN D 1 121 ? 30.621 -22.283 -25.301 1.00 23.59 121 GLN B CA 1
ATOM 5161 C C . GLN D 1 121 ? 30.517 -20.786 -25.252 1.00 21.80 121 GLN B C 1
ATOM 5162 O O . GLN D 1 121 ? 31.498 -20.090 -25.484 1.00 20.52 121 GLN B O 1
ATOM 5168 N N . ILE D 1 122 ? 29.304 -20.293 -25.013 1.00 20.81 122 ILE B N 1
ATOM 5169 C CA . ILE D 1 122 ? 29.059 -18.861 -24.977 1.00 19.89 122 ILE B CA 1
ATOM 5170 C C . ILE D 1 122 ? 28.985 -18.456 -23.520 1.00 18.67 122 ILE B C 1
ATOM 5171 O O . ILE D 1 122 ? 28.149 -18.972 -22.767 1.00 18.27 122 ILE B O 1
ATOM 5176 N N . THR D 1 123 ? 29.816 -17.497 -23.150 1.00 17.29 123 THR B N 1
ATOM 5177 C CA . THR D 1 123 ? 29.792 -16.902 -21.796 1.00 16.90 123 THR B CA 1
ATOM 5178 C C . THR D 1 123 ? 28.737 -15.789 -21.730 1.00 16.31 123 THR B C 1
ATOM 5179 O O . THR D 1 123 ? 28.654 -14.922 -22.615 1.00 16.33 123 THR B O 1
ATOM 5183 N N . LEU D 1 124 ? 27.882 -15.856 -20.720 1.00 16.43 124 LEU B N 1
ATOM 5184 C CA . LEU D 1 124 ? 26.751 -14.926 -20.603 1.00 16.10 124 LEU B CA 1
ATOM 5185 C C . LEU D 1 124 ? 26.953 -13.979 -19.461 1.00 16.01 124 LEU B C 1
ATOM 5186 O O . LEU D 1 124 ? 27.448 -14.374 -18.398 1.00 17.33 124 LEU B O 1
ATOM 5191 N N . GLU D 1 125 ? 26.552 -12.741 -19.670 1.00 15.94 125 GLU B N 1
ATOM 5192 C CA . GLU D 1 125 ? 26.616 -11.716 -18.653 1.00 17.13 125 GLU B CA 1
ATOM 5193 C C . GLU D 1 125 ? 25.186 -11.500 -18.094 1.00 16.92 125 GLU B C 1
ATOM 5194 O O . GLU D 1 125 ? 24.353 -10.872 -18.753 1.00 16.84 125 GLU B O 1
ATOM 5200 N N . LEU D 1 126 ? 24.916 -12.030 -16.900 1.00 16.67 126 LEU B N 1
ATOM 5201 C CA . LEU D 1 126 ? 23.581 -11.939 -16.290 1.00 16.81 126 LEU B CA 1
ATOM 5202 C C . LEU D 1 126 ? 23.475 -10.830 -15.309 1.00 16.94 126 LEU B C 1
ATOM 5203 O O . LEU D 1 126 ? 24.343 -10.668 -14.462 1.00 17.59 126 LEU B O 1
ATOM 5208 N N . PHE D 1 127 ? 22.433 -10.019 -15.444 1.00 17.20 127 PHE B N 1
ATOM 5209 C CA . PHE D 1 127 ? 22.193 -8.948 -14.497 1.00 17.83 127 PHE B CA 1
ATOM 5210 C C . PHE D 1 127 ? 20.766 -8.988 -14.039 1.00 18.26 127 PHE B C 1
ATOM 5211 O O . PHE D 1 127 ? 19.850 -8.943 -14.861 1.00 18.78 127 PHE B O 1
ATOM 5219 N N . ASN D 1 128 ? 20.580 -9.094 -12.723 1.00 18.73 128 ASN B N 1
ATOM 5220 C CA . ASN D 1 128 ? 19.243 -9.047 -12.129 1.00 19.39 128 ASN B CA 1
ATOM 5221 C C . ASN D 1 128 ? 18.912 -7.608 -11.829 1.00 20.00 128 ASN B C 1
ATOM 5222 O O . ASN D 1 128 ? 19.402 -7.020 -10.865 1.00 20.20 128 ASN B O 1
ATOM 5227 N N . ALA D 1 129 ? 18.057 -7.032 -12.648 1.00 20.81 129 ALA B N 1
ATOM 5228 C CA . ALA D 1 129 ? 17.705 -5.629 -12.492 1.00 21.75 129 ALA B CA 1
ATOM 5229 C C . ALA D 1 129 ? 16.525 -5.397 -11.579 1.00 22.10 129 ALA B C 1
ATOM 5230 O O . ALA D 1 129 ? 16.080 -4.268 -11.457 1.00 23.32 129 ALA B O 1
ATOM 5232 N N . ASN D 1 130 ? 15.996 -6.436 -10.947 1.00 22.66 130 ASN B N 1
ATOM 5233 C CA . ASN D 1 130 ? 14.860 -6.258 -10.007 1.00 24.03 130 ASN B CA 1
ATOM 5234 C C . ASN D 1 130 ? 15.329 -5.936 -8.600 1.00 24.99 130 ASN B C 1
ATOM 5235 O O . ASN D 1 130 ? 16.530 -6.007 -8.310 1.00 25.04 130 ASN B O 1
ATOM 5240 N N . ARG D 1 131 ? 14.381 -5.628 -7.718 1.00 26.29 131 ARG B N 1
ATOM 5241 C CA . ARG D 1 131 ? 14.663 -5.569 -6.286 1.00 27.19 131 ARG B CA 1
ATOM 5242 C C . ARG D 1 131 ? 14.483 -6.904 -5.561 1.00 26.37 131 ARG B C 1
ATOM 5243 O O . ARG D 1 131 ? 14.718 -6.962 -4.354 1.00 26.56 131 ARG B O 1
ATOM 5251 N N . LEU D 1 132 ? 14.046 -7.941 -6.263 1.00 25.00 132 LEU B N 1
ATOM 5252 C CA . LEU D 1 132 ? 13.941 -9.260 -5.685 1.00 24.97 132 LEU B CA 1
ATOM 5253 C C . LEU D 1 132 ? 14.959 -10.195 -6.284 1.00 23.60 132 LEU B C 1
ATOM 5254 O O . LEU D 1 132 ? 15.371 -10.025 -7.437 1.00 22.54 132 LEU B O 1
ATOM 5259 N N . PRO D 1 133 ? 15.338 -11.225 -5.527 1.00 23.74 133 PRO B N 1
ATOM 5260 C CA . PRO D 1 133 ? 16.189 -12.242 -6.114 1.00 23.49 133 PRO B CA 1
ATOM 5261 C C . PRO D 1 133 ? 15.442 -13.021 -7.182 1.00 24.05 133 PRO B C 1
ATOM 5262 O O . PRO D 1 133 ? 14.212 -13.113 -7.143 1.00 24.20 133 PRO B O 1
ATOM 5266 N N . ILE D 1 134 ? 16.192 -13.547 -8.144 1.00 23.87 134 ILE B N 1
ATOM 5267 C CA . ILE D 1 134 ? 15.650 -14.445 -9.158 1.00 24.18 134 ILE B CA 1
ATOM 5268 C C . ILE D 1 134 ? 16.230 -15.848 -8.971 1.00 23.86 134 ILE B C 1
ATOM 5269 O O . ILE D 1 134 ? 17.447 -15.995 -8.844 1.00 22.24 134 ILE B O 1
ATOM 5274 N N . GLU D 1 135 ? 15.368 -16.856 -9.043 1.00 24.54 135 GLU B N 1
ATOM 5275 C CA . GLU D 1 135 ? 15.790 -18.247 -9.127 1.00 25.69 135 GLU B CA 1
ATOM 5276 C C . GLU D 1 135 ? 15.943 -18.693 -10.597 1.00 25.49 135 GLU B C 1
ATOM 5277 O O . GLU D 1 135 ? 14.957 -18.827 -11.292 1.00 25.37 135 GLU B O 1
ATOM 5283 N N . LEU D 1 136 ? 17.179 -18.889 -11.059 1.00 25.53 136 LEU B N 1
ATOM 5284 C CA . LEU D 1 136 ? 17.434 -19.324 -12.423 1.00 25.77 136 LEU B CA 1
ATOM 5285 C C . LEU D 1 136 ? 17.486 -20.825 -12.444 1.00 25.84 136 LEU B C 1
ATOM 5286 O O . LEU D 1 136 ? 18.305 -21.425 -11.750 1.00 25.48 136 LEU B O 1
ATOM 5291 N N . PRO D 1 137 ? 16.649 -21.449 -13.261 1.00 25.90 137 PRO B N 1
ATOM 5292 C CA . PRO D 1 137 ? 16.763 -22.899 -13.359 1.00 26.62 137 PRO B CA 1
ATOM 5293 C C . PRO D 1 137 ? 17.794 -23.348 -14.406 1.00 25.66 137 PRO B C 1
ATOM 5294 O O . PRO D 1 137 ? 17.795 -22.891 -15.546 1.00 24.89 137 PRO B O 1
ATOM 5298 N N . ILE D 1 138 ? 18.667 -24.247 -13.977 1.00 26.08 138 ILE B N 1
ATOM 5299 C CA . ILE D 1 138 ? 19.730 -24.772 -14.809 1.00 26.20 138 ILE B CA 1
ATOM 5300 C C . ILE D 1 138 ? 19.113 -25.581 -15.940 1.00 26.90 138 ILE B C 1
ATOM 5301 O O . ILE D 1 138 ? 18.130 -26.270 -15.735 1.00 28.62 138 ILE B O 1
ATOM 5306 N N . GLY D 1 139 ? 19.664 -25.456 -17.144 1.00 26.60 139 GLY B N 1
ATOM 5307 C CA . GLY D 1 139 ? 19.200 -26.233 -18.295 1.00 27.18 139 GLY B CA 1
ATOM 5308 C C . GLY D 1 139 ? 17.999 -25.671 -19.040 1.00 27.27 139 GLY B C 1
ATOM 5309 O O . GLY D 1 139 ? 17.574 -26.233 -20.039 1.00 27.45 139 GLY B O 1
ATOM 5310 N N . ARG D 1 140 ? 17.461 -24.559 -18.559 1.00 27.71 140 ARG B N 1
ATOM 5311 C CA . ARG D 1 140 ? 16.349 -23.917 -19.216 1.00 28.23 140 ARG B CA 1
ATOM 5312 C C . ARG D 1 140 ? 16.883 -23.032 -20.329 1.00 25.69 140 ARG B C 1
ATOM 5313 O O . ARG D 1 140 ? 18.010 -22.545 -20.271 1.00 23.88 140 ARG B O 1
ATOM 5321 N N . ARG D 1 141 ? 16.048 -22.795 -21.328 1.00 24.59 141 ARG B N 1
ATOM 5322 C CA . ARG D 1 141 ? 16.412 -21.922 -22.423 1.00 23.08 141 ARG B CA 1
ATOM 5323 C C . ARG D 1 141 ? 16.421 -20.485 -21.946 1.00 22.55 141 ARG B C 1
ATOM 5324 O O . ARG D 1 141 ? 15.400 -19.947 -21.560 1.00 22.23 141 ARG B O 1
ATOM 5332 N N . ILE D 1 142 ? 17.579 -19.860 -22.073 1.00 22.57 142 ILE B N 1
ATOM 5333 C CA . ILE D 1 142 ? 17.891 -18.566 -21.466 1.00 23.05 142 ILE B CA 1
ATOM 5334 C C . ILE D 1 142 ? 18.202 -17.466 -22.511 1.00 23.09 142 ILE B C 1
ATOM 5335 O O . ILE D 1 142 ? 18.009 -16.278 -22.249 1.00 24.35 142 ILE B O 1
ATOM 5340 N N . CYS D 1 143 ? 18.706 -17.858 -23.687 1.00 23.01 143 CYS B N 1
ATOM 5341 C CA . CYS D 1 143 ? 19.094 -16.910 -24.724 1.00 21.96 143 CYS B CA 1
ATOM 5342 C C . CYS D 1 143 ? 18.938 -17.565 -26.086 1.00 20.88 143 CYS B C 1
ATOM 5343 O O . CYS D 1 143 ? 18.464 -18.697 -26.178 1.00 21.05 143 CYS B O 1
ATOM 5346 N N . GLN D 1 144 ? 19.301 -16.852 -27.140 1.00 19.90 144 GLN B N 1
ATOM 5347 C CA . GLN D 1 144 ? 19.213 -17.412 -28.469 1.00 20.16 144 GLN B CA 1
ATOM 5348 C C . GLN D 1 144 ? 20.247 -16.787 -29.380 1.00 20.03 144 GLN B C 1
ATOM 5349 O O . GLN D 1 144 ? 20.740 -15.705 -29.101 1.00 19.14 144 GLN B O 1
ATOM 5355 N N . LEU D 1 145 ? 20.554 -17.485 -30.479 1.00 20.88 145 LEU B N 1
ATOM 5356 C CA . LEU D 1 145 ? 21.418 -16.995 -31.513 1.00 20.37 145 LEU B CA 1
ATOM 5357 C C . LEU D 1 145 ? 20.658 -16.702 -32.789 1.00 20.61 145 LEU B C 1
ATOM 5358 O O . LEU D 1 145 ? 19.856 -17.507 -33.236 1.00 21.75 145 LEU B O 1
ATOM 5363 N N . VAL D 1 146 ? 20.960 -15.570 -33.394 1.00 19.98 146 VAL B N 1
ATOM 5364 C CA . VAL D 1 146 ? 20.394 -15.185 -34.669 1.00 20.89 146 VAL B CA 1
ATOM 5365 C C . VAL D 1 146 ? 21.562 -15.140 -35.666 1.00 20.77 146 VAL B C 1
ATOM 5366 O O . VAL D 1 146 ? 22.500 -14.370 -35.500 1.00 19.59 146 VAL B O 1
ATOM 5370 N N . PHE D 1 147 ? 21.486 -15.957 -36.702 1.00 21.82 147 PHE B N 1
ATOM 5371 C CA . PHE D 1 147 ? 22.613 -16.102 -37.616 1.00 22.36 147 PHE B CA 1
ATOM 5372 C C . PHE D 1 147 ? 22.494 -15.185 -38.818 1.00 22.52 147 PHE B C 1
ATOM 5373 O O . PHE D 1 147 ? 21.416 -15.016 -39.378 1.00 22.90 147 PHE B O 1
ATOM 5381 N N . ALA D 1 148 ? 23.634 -14.625 -39.213 1.00 22.00 148 ALA B N 1
ATOM 5382 C CA . ALA D 1 148 ? 23.725 -13.769 -40.401 1.00 22.18 148 ALA B CA 1
ATOM 5383 C C . ALA D 1 148 ? 24.933 -14.108 -41.255 1.00 21.91 148 ALA B C 1
ATOM 5384 O O . ALA D 1 148 ? 25.969 -14.571 -40.738 1.00 21.36 148 ALA B O 1
ATOM 5386 N N . GLU D 1 149 ? 24.765 -13.965 -42.575 1.00 22.15 149 GLU B N 1
ATOM 5387 C CA . GLU D 1 149 ? 25.845 -14.266 -43.515 1.00 22.02 149 GLU B CA 1
ATOM 5388 C C . GLU D 1 149 ? 26.845 -13.131 -43.593 1.00 21.63 149 GLU B C 1
ATOM 5389 O O . GLU D 1 149 ? 26.476 -11.963 -43.425 1.00 21.40 149 GLU B O 1
ATOM 5395 N N . VAL D 1 150 ? 28.115 -13.488 -43.777 1.00 21.07 150 VAL B N 1
ATOM 5396 C CA . VAL D 1 150 ? 29.192 -12.510 -43.863 1.00 20.82 150 VAL B CA 1
ATOM 5397 C C . VAL D 1 150 ? 29.698 -12.421 -45.291 1.00 21.77 150 VAL B C 1
ATOM 5398 O O . VAL D 1 150 ? 29.944 -13.464 -45.910 1.00 21.59 150 VAL B O 1
ATOM 5402 N N . THR D 1 151 ? 29.828 -11.206 -45.829 1.00 22.39 151 THR B N 1
ATOM 5403 C CA . THR D 1 151 ? 30.359 -11.044 -47.190 1.00 24.18 151 THR B CA 1
ATOM 5404 C C . THR D 1 151 ? 31.862 -10.782 -47.171 1.00 24.58 151 THR B C 1
ATOM 5405 O O . THR D 1 151 ? 32.348 -10.002 -46.355 1.00 24.09 151 THR B O 1
ATOM 5409 N N . GLY D 1 152 ? 32.566 -11.440 -48.086 1.00 25.37 152 GLY B N 1
ATOM 5410 C CA . GLY D 1 152 ? 33.967 -11.152 -48.330 1.00 27.01 152 GLY B CA 1
ATOM 5411 C C . GLY D 1 152 ? 34.894 -12.171 -47.730 1.00 27.26 152 GLY B C 1
ATOM 5412 O O . GLY D 1 152 ? 34.470 -13.061 -47.005 1.00 28.05 152 GLY B O 1
ATOM 5413 N N . GLU D 1 153 ? 36.174 -11.983 -47.990 1.00 28.71 153 GLU B N 1
ATOM 5414 C CA . GLU D 1 153 ? 37.200 -12.818 -47.423 1.00 29.31 153 GLU B CA 1
ATOM 5415 C C . GLU D 1 153 ? 37.260 -12.558 -45.926 1.00 28.14 153 GLU B C 1
ATOM 5416 O O . GLU D 1 153 ? 37.173 -11.420 -45.484 1.00 27.65 153 GLU B O 1
ATOM 5422 N N . VAL D 1 154 ? 37.390 -13.614 -45.142 1.00 27.56 154 VAL B N 1
ATOM 5423 C CA . VAL D 1 154 ? 37.353 -13.494 -43.683 1.00 26.67 154 VAL B CA 1
ATOM 5424 C C . VAL D 1 154 ? 38.604 -14.026 -43.058 1.00 26.63 154 VAL B C 1
ATOM 5425 O O . VAL D 1 154 ? 39.020 -15.133 -43.347 1.00 26.57 154 VAL B O 1
ATOM 5429 N N . ALA D 1 155 ? 39.217 -13.221 -42.200 1.00 26.94 155 ALA B N 1
ATOM 5430 C CA . ALA D 1 155 ? 40.271 -13.724 -41.318 1.00 26.81 155 ALA B CA 1
ATOM 5431 C C . ALA D 1 155 ? 39.551 -14.202 -40.074 1.00 25.44 155 ALA B C 1
ATOM 5432 O O . ALA D 1 155 ? 39.090 -13.390 -39.284 1.00 24.45 155 ALA B O 1
ATOM 5434 N N . PRO D 1 156 ? 39.479 -15.529 -39.871 1.00 25.94 156 PRO B N 1
ATOM 5435 C CA . PRO D 1 156 ? 38.715 -16.033 -38.726 1.00 25.06 156 PRO B CA 1
ATOM 5436 C C . PRO D 1 156 ? 39.241 -15.695 -37.311 1.00 24.91 156 PRO B C 1
ATOM 5437 O O . PRO D 1 156 ? 40.417 -15.341 -37.131 1.00 24.13 156 PRO B O 1
ATOM 5441 N N . TYR D 1 157 ? 38.352 -15.860 -36.314 1.00 24.47 157 TYR B N 1
ATOM 5442 C CA . TYR D 1 157 ? 38.639 -15.529 -34.905 1.00 24.39 157 TYR B CA 1
ATOM 5443 C C . TYR D 1 157 ? 39.845 -16.285 -34.352 1.00 27.17 157 TYR B C 1
ATOM 5444 O O . TYR D 1 157 ? 39.903 -17.517 -34.410 1.00 28.62 157 TYR B O 1
ATOM 5453 N N . GLN D 1 158 ? 40.823 -15.535 -33.860 1.00 29.98 158 GLN B N 1
ATOM 5454 C CA . GLN D 1 158 ? 42.055 -16.107 -33.281 1.00 32.94 158 GLN B CA 1
ATOM 5455 C C . GLN D 1 158 ? 42.306 -15.485 -31.927 1.00 29.43 158 GLN B C 1
ATOM 5456 O O . GLN D 1 158 ? 43.440 -15.351 -31.514 1.00 29.57 158 GLN B O 1
ATOM 5462 N N . GLY D 1 159 ? 41.249 -15.033 -31.272 1.00 26.90 159 GLY B N 1
ATOM 5463 C CA . GLY D 1 159 ? 41.397 -14.203 -30.058 1.00 25.22 159 GLY B CA 1
ATOM 5464 C C . GLY D 1 159 ? 41.499 -14.957 -28.753 1.00 23.56 159 GLY B C 1
ATOM 5465 O O . GLY D 1 159 ? 41.779 -16.154 -28.732 1.00 23.34 159 GLY B O 1
ATOM 5466 N N . LYS D 1 160 ? 41.251 -14.247 -27.666 1.00 22.69 160 LYS B N 1
ATOM 5467 C CA . LYS D 1 160 ? 41.491 -14.758 -26.326 1.00 23.27 160 LYS B CA 1
ATOM 5468 C C . LYS D 1 160 ? 40.641 -15.973 -26.016 1.00 23.04 160 LYS B C 1
ATOM 5469 O O . LYS D 1 160 ? 41.059 -16.836 -25.263 1.00 22.67 160 LYS B O 1
ATOM 5475 N N . TYR D 1 161 ? 39.425 -16.016 -26.556 1.00 22.87 161 TYR B N 1
ATOM 5476 C CA . TYR D 1 161 ? 38.395 -16.950 -26.051 1.00 23.52 161 TYR B CA 1
ATOM 5477 C C . TYR D 1 161 ? 38.113 -18.179 -26.913 1.00 26.03 161 TYR B C 1
ATOM 5478 O O . TYR D 1 161 ? 37.105 -18.871 -26.729 1.00 27.41 161 TYR B O 1
ATOM 5487 N N . LEU D 1 162 ? 39.007 -18.469 -27.840 1.00 27.68 162 LEU B N 1
ATOM 5488 C CA . LEU D 1 162 ? 38.906 -19.684 -28.630 1.00 28.54 162 LEU B CA 1
ATOM 5489 C C . LEU D 1 162 ? 38.907 -20.927 -27.704 1.00 29.14 162 LEU B C 1
ATOM 5490 O O . LEU D 1 162 ? 39.726 -21.030 -26.805 1.00 27.84 162 LEU B O 1
ATOM 5495 N N . PHE D 1 163 ? 37.964 -21.837 -27.949 1.00 29.34 163 PHE B N 1
ATOM 5496 C CA . PHE D 1 163 ? 37.795 -23.096 -27.218 1.00 30.38 163 PHE B CA 1
ATOM 5497 C C . PHE D 1 163 ? 37.356 -22.921 -25.764 1.00 29.94 163 PHE B C 1
ATOM 5498 O O . PHE D 1 163 ? 37.500 -23.841 -24.954 1.00 30.04 163 PHE B O 1
ATOM 5506 N N . GLN D 1 164 ? 36.783 -21.771 -25.434 1.00 28.73 164 GLN B N 1
ATOM 5507 C CA . GLN D 1 164 ? 36.379 -21.539 -24.045 1.00 27.80 164 GLN B CA 1
ATOM 5508 C C . GLN D 1 164 ? 35.295 -22.544 -23.580 1.00 27.57 164 GLN B C 1
ATOM 5509 O O . GLN D 1 164 ? 34.431 -22.965 -24.363 1.00 27.68 164 GLN B O 1
ATOM 5515 N N . LYS D 1 165 ? 35.440 -22.970 -22.327 1.00 27.51 165 LYS B N 1
ATOM 5516 C CA . LYS D 1 165 ? 34.547 -23.886 -21.644 1.00 27.07 165 LYS B CA 1
ATOM 5517 C C . LYS D 1 165 ? 34.250 -23.276 -20.277 1.00 25.60 165 LYS B C 1
ATOM 5518 O O . LYS D 1 165 ? 35.141 -22.763 -19.623 1.00 24.18 165 LYS B O 1
ATOM 5524 N N . GLY D 1 166 ? 32.982 -23.333 -19.861 1.00 24.49 166 GLY B N 1
ATOM 5525 C CA . GLY D 1 166 ? 32.540 -22.696 -18.639 1.00 23.12 166 GLY B CA 1
ATOM 5526 C C . GLY D 1 166 ? 32.411 -21.204 -18.801 1.00 21.84 166 GLY B C 1
ATOM 5527 O O . GLY D 1 166 ? 32.871 -20.606 -19.789 1.00 22.75 166 GLY B O 1
ATOM 5528 N N . ALA D 1 167 ? 31.699 -20.601 -17.870 1.00 21.44 167 ALA B N 1
ATOM 5529 C CA . ALA D 1 167 ? 31.767 -19.177 -17.668 1.00 20.36 167 ALA B CA 1
ATOM 5530 C C . ALA D 1 167 ? 33.239 -18.816 -17.604 1.00 20.18 167 ALA B C 1
ATOM 5531 O O . ALA D 1 167 ? 33.974 -19.311 -16.771 1.00 20.34 167 ALA B O 1
ATOM 5533 N N . THR D 1 168 ? 33.667 -17.954 -18.519 1.00 21.05 168 THR B N 1
ATOM 5534 C CA . THR D 1 168 ? 35.100 -17.657 -18.716 1.00 21.13 168 THR B CA 1
ATOM 5535 C C . THR D 1 168 ? 35.352 -16.192 -18.383 1.00 21.47 168 THR B C 1
ATOM 5536 O O . THR D 1 168 ? 34.802 -15.270 -18.991 1.00 20.90 168 THR B O 1
ATOM 5540 N N . MET D 1 169 ? 36.166 -15.985 -17.368 1.00 22.69 169 MET B N 1
ATOM 5541 C CA . MET D 1 169 ? 36.497 -14.659 -16.881 1.00 23.42 169 MET B CA 1
ATOM 5542 C C . MET D 1 169 ? 37.141 -13.815 -17.978 1.00 22.79 169 MET B C 1
ATOM 5543 O O . MET D 1 169 ? 37.840 -14.337 -18.837 1.00 24.39 169 MET B O 1
ATOM 5548 N N . SER D 1 170 ? 36.932 -12.504 -17.942 1.00 22.09 170 SER B N 1
ATOM 5549 C CA . SER D 1 170 ? 37.630 -11.592 -18.861 1.00 21.57 170 SER B CA 1
ATOM 5550 C C . SER D 1 170 ? 39.147 -11.739 -18.832 1.00 21.75 170 SER B C 1
ATOM 5551 O O . SER D 1 170 ? 39.748 -11.809 -17.777 1.00 20.86 170 SER B O 1
ATOM 5554 N N . GLU D 1 171 ? 39.746 -11.712 -20.016 1.00 22.29 171 GLU B N 1
ATOM 5555 C CA . GLU D 1 171 ? 41.191 -11.613 -20.163 1.00 23.61 171 GLU B CA 1
ATOM 5556 C C . GLU D 1 171 ? 41.589 -10.314 -20.869 1.00 24.14 171 GLU B C 1
ATOM 5557 O O . GLU D 1 171 ? 42.587 -10.262 -21.604 1.00 25.62 171 GLU B O 1
ATOM 5563 N N . ILE D 1 172 ? 40.842 -9.246 -20.590 1.00 23.49 172 ILE B N 1
ATOM 5564 C CA . ILE D 1 172 ? 41.086 -7.908 -21.181 1.00 23.73 172 ILE B CA 1
ATOM 5565 C C . ILE D 1 172 ? 42.546 -7.432 -21.032 1.00 24.61 172 ILE B C 1
ATOM 5566 O O . ILE D 1 172 ? 43.084 -6.755 -21.912 1.00 25.14 172 ILE B O 1
ATOM 5571 N N . TYR D 1 173 ? 43.162 -7.763 -19.897 1.00 24.74 173 TYR B N 1
ATOM 5572 C CA . TYR D 1 173 ? 44.538 -7.370 -19.607 1.00 25.98 173 TYR B CA 1
ATOM 5573 C C . TYR D 1 173 ? 45.532 -7.962 -20.587 1.00 26.52 173 TYR B C 1
ATOM 5574 O O . TYR D 1 173 ? 46.675 -7.561 -20.599 1.00 27.86 173 TYR B O 1
ATOM 5583 N N . LYS D 1 174 ? 45.111 -8.919 -21.404 1.00 26.55 174 LYS B N 1
ATOM 5584 C CA . LYS D 1 174 ? 45.974 -9.443 -22.467 1.00 27.54 174 LYS B CA 1
ATOM 5585 C C . LYS D 1 174 ? 45.944 -8.656 -23.779 1.00 27.60 174 LYS B C 1
ATOM 5586 O O . LYS D 1 174 ? 46.727 -8.962 -24.668 1.00 28.53 174 LYS B O 1
ATOM 5592 N N . ASP D 1 175 ? 45.088 -7.647 -23.904 1.00 26.95 175 ASP B N 1
ATOM 5593 C CA . ASP D 1 175 ? 45.137 -6.773 -25.090 1.00 27.49 175 ASP B CA 1
ATOM 5594 C C . ASP D 1 175 ? 46.576 -6.365 -25.437 1.00 29.94 175 ASP B C 1
ATOM 5595 O O . ASP D 1 175 ? 47.318 -5.936 -24.560 1.00 30.05 175 ASP B O 1
ATOM 5600 N N . ALA D 1 176 ? 46.974 -6.514 -26.699 1.00 31.90 176 ALA B N 1
ATOM 5601 C CA . ALA D 1 176 ? 48.316 -6.068 -27.106 1.00 36.56 176 ALA B CA 1
ATOM 5602 C C . ALA D 1 176 ? 48.395 -4.551 -27.295 1.00 40.87 176 ALA B C 1
ATOM 5603 O O . ALA D 1 176 ? 49.489 -3.972 -27.237 1.00 46.33 176 ALA B O 1
ATOM 5605 N N . PHE D 1 177 ? 47.242 -3.907 -27.452 1.00 42.08 177 PHE B N 1
ATOM 5606 C CA . PHE D 1 177 ? 47.177 -2.472 -27.729 1.00 46.10 177 PHE B CA 1
ATOM 5607 C C . PHE D 1 177 ? 45.745 -1.999 -27.432 1.00 46.93 177 PHE B C 1
ATOM 5608 O O . PHE D 1 177 ? 45.422 -0.819 -27.290 1.00 47.89 177 PHE B O 1
ATOM 5617 N N . MET E 1 1 ? 22.097 -6.966 -45.568 1.00 31.59 1 MET D N 1
ATOM 5618 C CA . MET E 1 1 ? 21.069 -7.334 -44.602 1.00 31.61 1 MET D CA 1
ATOM 5619 C C . MET E 1 1 ? 19.846 -6.452 -44.623 1.00 32.35 1 MET D C 1
ATOM 5620 O O . MET E 1 1 ? 18.638 -6.839 -44.929 1.00 35.47 1 MET D O 1
ATOM 5625 N N . ILE E 1 2 ? 20.204 -5.223 -44.350 1.00 31.89 2 ILE D N 1
ATOM 5626 C CA . ILE E 1 2 ? 19.292 -4.308 -43.758 1.00 32.72 2 ILE D CA 1
ATOM 5627 C C . ILE E 1 2 ? 18.511 -3.483 -44.756 1.00 33.97 2 ILE D C 1
ATOM 5628 O O . ILE E 1 2 ? 19.052 -3.030 -45.754 1.00 35.98 2 ILE D O 1
ATOM 5633 N N . LEU E 1 3 ? 17.210 -3.373 -44.520 1.00 34.43 3 LEU D N 1
ATOM 5634 C CA . LEU E 1 3 ? 16.326 -2.632 -45.410 1.00 35.90 3 LEU D CA 1
ATOM 5635 C C . LEU E 1 3 ? 16.501 -1.139 -45.182 1.00 36.39 3 LEU D C 1
ATOM 5636 O O . LEU E 1 3 ? 16.468 -0.675 -44.057 1.00 36.30 3 LEU D O 1
ATOM 5641 N N . SER E 1 4 ? 16.619 -0.381 -46.257 1.00 37.69 4 SER D N 1
ATOM 5642 C CA . SER E 1 4 ? 16.561 1.066 -46.153 1.00 38.89 4 SER D CA 1
ATOM 5643 C C . SER E 1 4 ? 15.171 1.507 -45.729 1.00 39.52 4 SER D C 1
ATOM 5644 O O . SER E 1 4 ? 14.179 0.776 -45.906 1.00 40.70 4 SER D O 1
ATOM 5647 N N . GLY E 1 5 ? 15.096 2.704 -45.173 1.00 39.73 5 GLY D N 1
ATOM 5648 C CA . GLY E 1 5 ? 13.811 3.292 -44.829 1.00 41.06 5 GLY D CA 1
ATOM 5649 C C . GLY E 1 5 ? 12.855 3.342 -46.004 1.00 42.91 5 GLY D C 1
ATOM 5650 O O . GLY E 1 5 ? 11.686 3.011 -45.883 1.00 42.88 5 GLY D O 1
ATOM 5651 N N . LYS E 1 6 ? 13.370 3.732 -47.154 1.00 45.12 6 LYS D N 1
ATOM 5652 C CA . LYS E 1 6 ? 12.551 3.776 -48.347 1.00 48.03 6 LYS D CA 1
ATOM 5653 C C . LYS E 1 6 ? 11.975 2.403 -48.692 1.00 47.05 6 LYS D C 1
ATOM 5654 O O . LYS E 1 6 ? 10.816 2.291 -49.046 1.00 48.23 6 LYS D O 1
ATOM 5660 N N . THR E 1 7 ? 12.787 1.361 -48.576 1.00 44.89 7 THR D N 1
ATOM 5661 C CA . THR E 1 7 ? 12.326 0.007 -48.835 1.00 44.34 7 THR D CA 1
ATOM 5662 C C . THR E 1 7 ? 11.264 -0.372 -47.854 1.00 44.38 7 THR D C 1
ATOM 5663 O O . THR E 1 7 ? 10.244 -0.943 -48.228 1.00 47.19 7 THR D O 1
ATOM 5667 N N . ILE E 1 8 ? 11.463 -0.028 -46.589 1.00 43.59 8 ILE D N 1
ATOM 5668 C CA . ILE E 1 8 ? 10.422 -0.270 -45.606 1.00 43.76 8 ILE D CA 1
ATOM 5669 C C . ILE E 1 8 ? 9.111 0.395 -46.047 1.00 46.28 8 ILE D C 1
ATOM 5670 O O . ILE E 1 8 ? 8.060 -0.215 -45.924 1.00 47.51 8 ILE D O 1
ATOM 5675 N N . SER E 1 9 ? 9.164 1.649 -46.493 1.00 48.41 9 SER D N 1
ATOM 5676 C CA . SER E 1 9 ? 7.955 2.370 -46.946 1.00 51.38 9 SER D CA 1
ATOM 5677 C C . SER E 1 9 ? 7.235 1.642 -48.052 1.00 52.91 9 SER D C 1
ATOM 5678 O O . SER E 1 9 ? 6.011 1.526 -48.035 1.00 53.10 9 SER D O 1
ATOM 5681 N N . GLU E 1 10 ? 8.008 1.182 -49.032 1.00 53.42 10 GLU D N 1
ATOM 5682 C CA . GLU E 1 10 ? 7.457 0.453 -50.167 1.00 55.32 10 GLU D CA 1
ATOM 5683 C C . GLU E 1 10 ? 6.724 -0.784 -49.683 1.00 54.85 10 GLU D C 1
ATOM 5684 O O . GLU E 1 10 ? 5.567 -1.005 -50.048 1.00 58.09 10 GLU D O 1
ATOM 5690 N N . LYS E 1 11 ? 7.364 -1.549 -48.804 1.00 51.38 11 LYS D N 1
ATOM 5691 C CA . LYS E 1 11 ? 6.782 -2.795 -48.329 1.00 50.60 11 LYS D CA 1
ATOM 5692 C C . LYS E 1 11 ? 5.528 -2.575 -47.512 1.00 50.98 11 LYS D C 1
ATOM 5693 O O . LYS E 1 11 ? 4.608 -3.388 -47.542 1.00 51.98 11 LYS D O 1
ATOM 5699 N N . LEU E 1 12 ? 5.492 -1.470 -46.780 1.00 50.91 12 LEU D N 1
ATOM 5700 C CA . LEU E 1 12 ? 4.286 -1.068 -46.063 1.00 52.43 12 LEU D CA 1
ATOM 5701 C C . LEU E 1 12 ? 3.175 -0.767 -47.044 1.00 55.04 12 LEU D C 1
ATOM 5702 O O . LEU E 1 12 ? 2.071 -1.270 -46.872 1.00 56.71 12 LEU D O 1
ATOM 5707 N N . THR E 1 13 ? 3.475 0.045 -48.057 1.00 56.95 13 THR D N 1
ATOM 5708 C CA . THR E 1 13 ? 2.453 0.456 -49.025 1.00 61.11 13 THR D CA 1
ATOM 5709 C C . THR E 1 13 ? 1.925 -0.769 -49.798 1.00 62.43 13 THR D C 1
ATOM 5710 O O . THR E 1 13 ? 0.730 -0.866 -50.058 1.00 66.70 13 THR D O 1
ATOM 5714 N N . GLU E 1 14 ? 2.781 -1.738 -50.076 1.00 60.39 14 GLU D N 1
ATOM 5715 C CA . GLU E 1 14 ? 2.351 -2.962 -50.739 1.00 61.51 14 GLU D CA 1
ATOM 5716 C C . GLU E 1 14 ? 1.845 -4.029 -49.764 1.00 61.39 14 GLU D C 1
ATOM 5717 O O . GLU E 1 14 ? 1.529 -5.141 -50.174 1.00 61.66 14 GLU D O 1
ATOM 5723 N N . LYS E 1 15 ? 1.755 -3.688 -48.478 1.00 61.45 15 LYS D N 1
ATOM 5724 C CA . LYS E 1 15 ? 1.206 -4.576 -47.438 1.00 62.07 15 LYS D CA 1
ATOM 5725 C C . LYS E 1 15 ? 1.970 -5.876 -47.284 1.00 60.31 15 LYS D C 1
ATOM 5726 O O . LYS E 1 15 ? 1.458 -6.826 -46.723 1.00 60.27 15 LYS D O 1
ATOM 5732 N N . GLU E 1 16 ? 3.235 -5.872 -47.692 1.00 60.16 16 GLU D N 1
ATOM 5733 C CA . GLU E 1 16 ? 4.144 -6.977 -47.386 1.00 59.10 16 GLU D CA 1
ATOM 5734 C C . GLU E 1 16 ? 4.433 -7.006 -45.882 1.00 55.35 16 GLU D C 1
ATOM 5735 O O . GLU E 1 16 ? 4.678 -8.045 -45.287 1.00 54.49 16 GLU D O 1
ATOM 5741 N N . LEU E 1 17 ? 4.341 -5.837 -45.271 1.00 55.69 17 LEU D N 1
ATOM 5742 C CA . LEU E 1 17 ? 4.647 -5.626 -43.866 1.00 53.29 17 LEU D CA 1
ATOM 5743 C C . LEU E 1 17 ? 3.577 -4.684 -43.340 1.00 53.10 17 LEU D C 1
ATOM 5744 O O . LEU E 1 17 ? 3.135 -3.804 -44.077 1.00 54.39 17 LEU D O 1
ATOM 5749 N N . GLU E 1 18 ? 3.164 -4.862 -42.086 1.00 52.90 18 GLU D N 1
ATOM 5750 C CA . GLU E 1 18 ? 2.226 -3.928 -41.458 1.00 56.51 18 GLU D CA 1
ATOM 5751 C C . GLU E 1 18 ? 2.799 -3.350 -40.179 1.00 53.57 18 GLU D C 1
ATOM 5752 O O . GLU E 1 18 ? 3.371 -4.065 -39.362 1.00 52.34 18 GLU D O 1
ATOM 5758 N N . ILE E 1 19 ? 2.691 -2.033 -40.053 1.00 53.13 19 ILE D N 1
ATOM 5759 C CA . ILE E 1 19 ? 3.026 -1.320 -38.832 1.00 50.04 19 ILE D CA 1
ATOM 5760 C C . ILE E 1 19 ? 1.970 -0.235 -38.736 1.00 49.96 19 ILE D C 1
ATOM 5761 O O . ILE E 1 19 ? 1.935 0.667 -39.558 1.00 50.23 19 ILE D O 1
ATOM 5766 N N . THR E 1 20 ? 1.127 -0.311 -37.719 1.00 49.61 20 THR D N 1
ATOM 5767 C CA . THR E 1 20 ? -0.019 0.602 -37.625 1.00 51.71 20 THR D CA 1
ATOM 5768 C C . THR E 1 20 ? -0.299 0.889 -36.143 1.00 50.58 20 THR D C 1
ATOM 5769 O O . THR E 1 20 ? -0.134 0.018 -35.287 1.00 48.48 20 THR D O 1
ATOM 5773 N N . PRO E 1 21 ? -0.684 2.130 -35.822 1.00 53.01 21 PRO D N 1
ATOM 5774 C CA . PRO E 1 21 ? -0.757 3.321 -36.671 1.00 55.85 21 PRO D CA 1
ATOM 5775 C C . PRO E 1 21 ? 0.624 3.913 -36.833 1.00 55.84 21 PRO D C 1
ATOM 5776 O O . PRO E 1 21 ? 1.478 3.723 -35.962 1.00 53.46 21 PRO D O 1
ATOM 5780 N N . LEU E 1 22 ? 0.835 4.647 -37.926 1.00 57.79 22 LEU D N 1
ATOM 5781 C CA . LEU E 1 22 ? 2.165 5.107 -38.295 1.00 56.97 22 LEU D CA 1
ATOM 5782 C C . LEU E 1 22 ? 2.146 6.438 -39.010 1.00 59.40 22 LEU D C 1
ATOM 5783 O O . LEU E 1 22 ? 1.325 6.657 -39.880 1.00 61.74 22 LEU D O 1
ATOM 5788 N N . THR E 1 23 ? 3.078 7.315 -38.651 1.00 59.89 23 THR D N 1
ATOM 5789 C CA . THR E 1 23 ? 3.296 8.558 -39.348 1.00 62.19 23 THR D CA 1
ATOM 5790 C C . THR E 1 23 ? 4.504 8.409 -40.257 1.00 62.28 23 THR D C 1
ATOM 5791 O O . THR E 1 23 ? 5.453 7.743 -39.907 1.00 57.75 23 THR D O 1
ATOM 5795 N N . GLU E 1 24 ? 4.463 9.080 -41.405 1.00 66.91 24 GLU D N 1
ATOM 5796 C CA . GLU E 1 24 ? 5.531 9.071 -42.404 1.00 68.23 24 GLU D CA 1
ATOM 5797 C C . GLU E 1 24 ? 6.919 9.392 -41.842 1.00 64.83 24 GLU D C 1
ATOM 5798 O O . GLU E 1 24 ? 7.949 8.791 -42.232 1.00 62.75 24 GLU D O 1
ATOM 5804 N N . GLU E 1 25 ? 6.933 10.313 -40.893 1.00 63.44 25 GLU D N 1
ATOM 5805 C CA . GLU E 1 25 ? 8.174 10.852 -40.398 1.00 61.39 25 GLU D CA 1
ATOM 5806 C C . GLU E 1 25 ? 8.808 9.932 -39.364 1.00 56.64 25 GLU D C 1
ATOM 5807 O O . GLU E 1 25 ? 9.944 10.143 -38.965 1.00 54.61 25 GLU D O 1
ATOM 5813 N N . GLN E 1 26 ? 8.095 8.888 -38.954 1.00 53.85 26 GLN D N 1
ATOM 5814 C CA . GLN E 1 26 ? 8.714 7.810 -38.166 1.00 50.13 26 GLN D CA 1
ATOM 5815 C C . GLN E 1 26 ? 9.708 6.965 -38.980 1.00 46.95 26 GLN D C 1
ATOM 5816 O O . GLN E 1 26 ? 10.535 6.262 -38.391 1.00 43.84 26 GLN D O 1
ATOM 5822 N N . ILE E 1 27 ? 9.626 7.046 -40.309 1.00 46.79 27 ILE D N 1
ATOM 5823 C CA . ILE E 1 27 ? 10.546 6.349 -41.205 1.00 45.38 27 ILE D CA 1
ATOM 5824 C C . ILE E 1 27 ? 11.912 7.050 -41.204 1.00 44.16 27 ILE D C 1
ATOM 5825 O O . ILE E 1 27 ? 12.000 8.252 -41.390 1.00 45.40 27 ILE D O 1
ATOM 5830 N N . GLN E 1 28 ? 12.981 6.283 -41.010 1.00 41.48 28 GLN D N 1
ATOM 5831 C CA . GLN E 1 28 ? 14.329 6.823 -40.835 1.00 40.37 28 GLN D CA 1
ATOM 5832 C C . GLN E 1 28 ? 15.252 6.273 -41.921 1.00 40.15 28 GLN D C 1
ATOM 5833 O O . GLN E 1 28 ? 14.842 5.426 -42.697 1.00 39.78 28 GLN D O 1
ATOM 5839 N N . PRO E 1 29 ? 16.517 6.721 -41.956 1.00 40.22 29 PRO D N 1
ATOM 5840 C CA . PRO E 1 29 ? 17.389 6.206 -42.985 1.00 40.84 29 PRO D CA 1
ATOM 5841 C C . PRO E 1 29 ? 17.424 4.669 -43.170 1.00 39.66 29 PRO D C 1
ATOM 5842 O O . PRO E 1 29 ? 17.409 4.184 -44.321 1.00 40.81 29 PRO D O 1
ATOM 5846 N N . ALA E 1 30 ? 17.505 3.909 -42.082 1.00 37.18 30 ALA D N 1
ATOM 5847 C CA . ALA E 1 30 ? 17.448 2.446 -42.173 1.00 35.40 30 ALA D CA 1
ATOM 5848 C C . ALA E 1 30 ? 16.793 1.848 -40.943 1.00 33.81 30 ALA D C 1
ATOM 5849 O O . ALA E 1 30 ? 17.248 0.833 -40.409 1.00 32.16 30 ALA D O 1
ATOM 5851 N N . SER E 1 31 ? 15.698 2.475 -40.519 1.00 34.19 31 SER D N 1
ATOM 5852 C CA . SER E 1 31 ? 14.935 2.014 -39.381 1.00 32.83 31 SER D CA 1
ATOM 5853 C C . SER E 1 31 ? 13.587 2.703 -39.385 1.00 34.68 31 SER D C 1
ATOM 5854 O O . SER E 1 31 ? 13.350 3.620 -40.180 1.00 35.93 31 SER D O 1
ATOM 5857 N N . VAL E 1 32 ? 12.714 2.285 -38.478 1.00 34.07 32 VAL D N 1
ATOM 5858 C CA . VAL E 1 32 ? 11.476 3.010 -38.242 1.00 35.90 32 VAL D CA 1
ATOM 5859 C C . VAL E 1 32 ? 11.215 3.164 -36.739 1.00 35.00 32 VAL D C 1
ATOM 5860 O O . VAL E 1 32 ? 11.223 2.200 -35.971 1.00 32.79 32 VAL D O 1
ATOM 5864 N N . ASP E 1 33 ? 11.028 4.415 -36.328 1.00 37.09 33 ASP D N 1
ATOM 5865 C CA . ASP E 1 33 ? 10.782 4.753 -34.921 1.00 37.27 33 ASP D CA 1
ATOM 5866 C C . ASP E 1 33 ? 9.404 4.291 -34.477 1.00 37.58 33 ASP D C 1
ATOM 5867 O O . ASP E 1 33 ? 8.412 4.419 -35.225 1.00 39.17 33 ASP D O 1
ATOM 5872 N N . LEU E 1 34 ? 9.344 3.734 -33.275 1.00 36.50 34 LEU D N 1
ATOM 5873 C CA . LEU E 1 34 ? 8.063 3.399 -32.645 1.00 37.31 34 LEU D CA 1
ATOM 5874 C C . LEU E 1 34 ? 7.858 4.231 -31.378 1.00 37.41 34 LEU D C 1
ATOM 5875 O O . LEU E 1 34 ? 8.809 4.753 -30.790 1.00 37.09 34 LEU D O 1
ATOM 5880 N N . ARG E 1 35 ? 6.602 4.327 -30.962 1.00 38.15 35 ARG D N 1
ATOM 5881 C CA . ARG E 1 35 ? 6.192 5.220 -29.877 1.00 38.94 35 ARG D CA 1
ATOM 5882 C C . ARG E 1 35 ? 5.728 4.495 -28.637 1.00 36.84 35 ARG D C 1
ATOM 5883 O O . ARG E 1 35 ? 5.256 3.357 -28.692 1.00 36.00 35 ARG D O 1
ATOM 5891 N N . LEU E 1 36 ? 5.896 5.173 -27.518 1.00 36.89 36 LEU D N 1
ATOM 5892 C CA . LEU E 1 36 ? 5.549 4.637 -26.211 1.00 35.84 36 LEU D CA 1
ATOM 5893 C C . LEU E 1 36 ? 4.041 4.700 -26.008 1.00 36.68 36 LEU D C 1
ATOM 5894 O O . LEU E 1 36 ? 3.438 5.750 -26.193 1.00 37.78 36 LEU D O 1
ATOM 5899 N N . GLY E 1 37 ? 3.444 3.559 -25.667 1.00 35.64 37 GLY D N 1
ATOM 5900 C CA . GLY E 1 37 ? 2.009 3.476 -25.396 1.00 36.66 37 GLY D CA 1
ATOM 5901 C C . GLY E 1 37 ? 1.671 3.838 -23.971 1.00 36.21 37 GLY D C 1
ATOM 5902 O O . GLY E 1 37 ? 2.562 4.083 -23.163 1.00 35.50 37 GLY D O 1
ATOM 5903 N N . PRO E 1 38 ? 0.379 3.830 -23.650 1.00 37.31 38 PRO D N 1
ATOM 5904 C CA . PRO E 1 38 ? -0.090 4.250 -22.331 1.00 37.90 38 PRO D CA 1
ATOM 5905 C C . PRO E 1 38 ? -0.170 3.137 -21.292 1.00 36.69 38 PRO D C 1
ATOM 5906 O O . PRO E 1 38 ? -0.590 3.383 -20.171 1.00 36.35 38 PRO D O 1
ATOM 5910 N N . HIS E 1 39 ? 0.237 1.933 -21.662 1.00 36.03 39 HIS D N 1
ATOM 5911 C CA . HIS E 1 39 ? 0.008 0.768 -20.841 1.00 36.24 39 HIS D CA 1
ATOM 5912 C C . HIS E 1 39 ? 1.299 0.199 -20.243 1.00 34.51 39 HIS D C 1
ATOM 5913 O O . HIS E 1 39 ? 2.312 0.080 -20.918 1.00 34.44 39 HIS D O 1
ATOM 5920 N N . PHE E 1 40 ? 1.239 -0.176 -18.970 1.00 34.74 40 PHE D N 1
ATOM 5921 C CA . PHE E 1 40 ? 2.424 -0.502 -18.195 1.00 32.86 40 PHE D CA 1
ATOM 5922 C C . PHE E 1 40 ? 2.194 -1.664 -17.255 1.00 32.67 40 PHE D C 1
ATOM 5923 O O . PHE E 1 40 ? 1.070 -1.897 -16.793 1.00 33.95 40 PHE D O 1
ATOM 5931 N N . VAL E 1 41 ? 3.274 -2.380 -16.951 1.00 31.90 41 VAL D N 1
ATOM 5932 C CA . VAL E 1 41 ? 3.235 -3.507 -16.025 1.00 31.68 41 VAL D CA 1
ATOM 5933 C C . VAL E 1 41 ? 4.461 -3.445 -15.136 1.00 31.79 41 VAL D C 1
ATOM 5934 O O . VAL E 1 41 ? 5.541 -3.242 -15.633 1.00 30.86 41 VAL D O 1
ATOM 5938 N N . THR E 1 42 ? 4.298 -3.652 -13.836 1.00 32.99 42 THR D N 1
ATOM 5939 C CA . THR E 1 42 ? 5.456 -3.870 -12.937 1.00 33.82 42 THR D CA 1
ATOM 5940 C C . THR E 1 42 ? 5.279 -5.084 -12.097 1.00 35.15 42 THR D C 1
ATOM 5941 O O . THR E 1 42 ? 4.134 -5.422 -11.763 1.00 35.66 42 THR D O 1
ATOM 5945 N N . ILE E 1 43 ? 6.397 -5.706 -11.718 1.00 34.67 43 ILE D N 1
ATOM 5946 C CA . ILE E 1 43 ? 6.337 -6.827 -10.804 1.00 35.40 43 ILE D CA 1
ATOM 5947 C C . ILE E 1 43 ? 5.857 -6.340 -9.463 1.00 36.15 43 ILE D C 1
ATOM 5948 O O . ILE E 1 43 ? 6.285 -5.294 -9.000 1.00 36.64 43 ILE D O 1
ATOM 5953 N N . ASP E 1 44 ? 4.912 -7.073 -8.868 1.00 37.10 44 ASP D N 1
ATOM 5954 C CA . ASP E 1 44 ? 4.378 -6.667 -7.584 1.00 38.39 44 ASP D CA 1
ATOM 5955 C C . ASP E 1 44 ? 5.336 -7.090 -6.463 1.00 39.36 44 ASP D C 1
ATOM 5956 O O . ASP E 1 44 ? 5.179 -8.150 -5.827 1.00 38.68 44 ASP D O 1
ATOM 5961 N N . ASP E 1 45 ? 6.298 -6.201 -6.240 1.00 40.45 45 ASP D N 1
ATOM 5962 C CA . ASP E 1 45 ? 7.232 -6.210 -5.105 1.00 42.80 45 ASP D CA 1
ATOM 5963 C C . ASP E 1 45 ? 6.671 -6.283 -3.708 1.00 43.06 45 ASP D C 1
ATOM 5964 O O . ASP E 1 45 ? 7.413 -6.585 -2.783 1.00 44.64 45 ASP D O 1
ATOM 5969 N N . SER E 1 46 ? 5.412 -5.918 -3.528 1.00 44.08 46 SER D N 1
ATOM 5970 C CA . SER E 1 46 ? 4.793 -6.034 -2.223 1.00 45.15 46 SER D CA 1
ATOM 5971 C C . SER E 1 46 ? 4.278 -7.446 -1.993 1.00 43.51 46 SER D C 1
ATOM 5972 O O . SER E 1 46 ? 4.036 -7.834 -0.862 1.00 46.99 46 SER D O 1
ATOM 5975 N N . LYS E 1 47 ? 4.077 -8.216 -3.053 1.00 41.34 47 LYS D N 1
ATOM 5976 C CA . LYS E 1 47 ? 3.488 -9.555 -2.909 1.00 41.86 47 LYS D CA 1
ATOM 5977 C C . LYS E 1 47 ? 4.410 -10.705 -3.184 1.00 40.04 47 LYS D C 1
ATOM 5978 O O . LYS E 1 47 ? 4.178 -11.810 -2.710 1.00 40.59 47 LYS D O 1
ATOM 5984 N N . GLU E 1 48 ? 5.449 -10.447 -3.956 1.00 37.99 48 GLU D N 1
ATOM 5985 C CA . GLU E 1 48 ? 6.378 -11.484 -4.323 1.00 37.26 48 GLU D CA 1
ATOM 5986 C C . GLU E 1 48 ? 7.672 -11.219 -3.581 1.00 36.54 48 GLU D C 1
ATOM 5987 O O . GLU E 1 48 ? 8.116 -10.072 -3.507 1.00 36.74 48 GLU D O 1
ATOM 5993 N N . ALA E 1 49 ? 8.237 -12.277 -3.001 1.00 36.60 49 ALA D N 1
ATOM 5994 C CA . ALA E 1 49 ? 9.536 -12.221 -2.316 1.00 37.03 49 ALA D CA 1
ATOM 5995 C C . ALA E 1 49 ? 10.668 -12.693 -3.231 1.00 36.12 49 ALA D C 1
ATOM 5996 O O . ALA E 1 49 ? 11.833 -12.301 -3.043 1.00 36.50 49 ALA D O 1
ATOM 5998 N N . VAL E 1 50 ? 10.313 -13.502 -4.236 1.00 34.21 50 VAL D N 1
ATOM 5999 C CA . VAL E 1 50 ? 11.276 -14.061 -5.146 1.00 33.00 50 VAL D CA 1
ATOM 6000 C C . VAL E 1 50 ? 10.639 -14.206 -6.513 1.00 31.87 50 VAL D C 1
ATOM 6001 O O . VAL E 1 50 ? 9.447 -14.497 -6.629 1.00 33.18 50 VAL D O 1
ATOM 6005 N N . ILE E 1 51 ? 11.418 -13.972 -7.556 1.00 30.41 51 ILE D N 1
ATOM 6006 C CA . ILE E 1 51 ? 10.926 -14.103 -8.913 1.00 29.35 51 ILE D CA 1
ATOM 6007 C C . ILE E 1 51 ? 11.209 -15.523 -9.384 1.00 30.05 51 ILE D C 1
ATOM 6008 O O . ILE E 1 51 ? 12.310 -16.033 -9.180 1.00 31.58 51 ILE D O 1
ATOM 6013 N N . SER E 1 52 ? 10.220 -16.140 -10.033 1.00 30.08 52 SER D N 1
ATOM 6014 C CA . SER E 1 52 ? 10.250 -17.552 -10.404 1.00 30.82 52 SER D CA 1
ATOM 6015 C C . SER E 1 52 ? 9.996 -17.716 -11.905 1.00 30.76 52 SER D C 1
ATOM 6016 O O . SER E 1 52 ? 9.299 -16.910 -12.529 1.00 30.38 52 SER D O 1
ATOM 6019 N N . PHE E 1 53 ? 10.590 -18.756 -12.470 1.00 30.93 53 PHE D N 1
ATOM 6020 C CA . PHE E 1 53 ? 10.383 -19.104 -13.858 1.00 31.70 53 PHE D CA 1
ATOM 6021 C C . PHE E 1 53 ? 9.336 -20.207 -13.984 1.00 33.42 53 PHE D C 1
ATOM 6022 O O . PHE E 1 53 ? 9.014 -20.621 -15.083 1.00 32.80 53 PHE D O 1
ATOM 6030 N N . GLU E 1 54 ? 8.821 -20.678 -12.853 1.00 36.87 54 GLU D N 1
ATOM 6031 C CA . GLU E 1 54 ? 8.049 -21.919 -12.804 1.00 39.07 54 GLU D CA 1
ATOM 6032 C C . GLU E 1 54 ? 6.585 -21.720 -12.505 1.00 38.57 54 GLU D C 1
ATOM 6033 O O . GLU E 1 54 ? 5.838 -22.665 -12.588 1.00 39.71 54 GLU D O 1
ATOM 6039 N N . ARG E 1 55 ? 6.183 -20.494 -12.178 1.00 37.92 55 ARG D N 1
ATOM 6040 C CA . ARG E 1 55 ? 4.783 -20.154 -11.931 1.00 39.13 55 ARG D CA 1
ATOM 6041 C C . ARG E 1 55 ? 4.567 -18.692 -12.290 1.00 37.00 55 ARG D C 1
ATOM 6042 O O . ARG E 1 55 ? 5.536 -17.951 -12.409 1.00 35.80 55 ARG D O 1
ATOM 6050 N N . PRO E 1 56 ? 3.305 -18.272 -12.463 1.00 36.89 56 PRO D N 1
ATOM 6051 C CA . PRO E 1 56 ? 3.046 -16.852 -12.651 1.00 36.09 56 PRO D CA 1
ATOM 6052 C C . PRO E 1 56 ? 3.416 -15.999 -11.434 1.00 36.19 56 PRO D C 1
ATOM 6053 O O . PRO E 1 56 ? 3.368 -16.435 -10.299 1.00 36.03 56 PRO D O 1
ATOM 6057 N N . ILE E 1 57 ? 3.811 -14.779 -11.726 1.00 36.70 57 ILE D N 1
ATOM 6058 C CA . ILE E 1 57 ? 4.298 -13.804 -10.756 1.00 37.62 57 ILE D CA 1
ATOM 6059 C C . ILE E 1 57 ? 3.249 -12.720 -10.706 1.00 35.77 57 ILE D C 1
ATOM 6060 O O . ILE E 1 57 ? 2.745 -12.327 -11.739 1.00 35.34 57 ILE D O 1
ATOM 6065 N N . ARG E 1 58 ? 2.924 -12.236 -9.518 1.00 35.91 58 ARG D N 1
ATOM 6066 C CA . ARG E 1 58 ? 1.935 -11.172 -9.398 1.00 36.31 58 ARG D CA 1
ATOM 6067 C C . ARG E 1 58 ? 2.521 -9.902 -9.956 1.00 35.05 58 ARG D C 1
ATOM 6068 O O . ARG E 1 58 ? 3.723 -9.650 -9.862 1.00 35.46 58 ARG D O 1
ATOM 6076 N N . TYR E 1 59 ? 1.662 -9.104 -10.542 1.00 34.64 59 TYR D N 1
ATOM 6077 C CA . TYR E 1 59 ? 2.079 -7.876 -11.129 1.00 33.73 59 TYR D CA 1
ATOM 6078 C C . TYR E 1 59 ? 0.965 -6.861 -11.066 1.00 34.87 59 TYR D C 1
ATOM 6079 O O . TYR E 1 59 ? -0.186 -7.223 -10.861 1.00 36.74 59 TYR D O 1
ATOM 6088 N N . ARG E 1 60 ? 1.330 -5.599 -11.185 1.00 35.29 60 ARG D N 1
ATOM 6089 C CA . ARG E 1 60 ? 0.374 -4.558 -11.334 1.00 37.75 60 ARG D CA 1
ATOM 6090 C C . ARG E 1 60 ? 0.413 -4.086 -12.765 1.00 36.76 60 ARG D C 1
ATOM 6091 O O . ARG E 1 60 ? 1.474 -3.922 -13.340 1.00 34.26 60 ARG D O 1
ATOM 6099 N N . GLU E 1 61 ? -0.758 -3.868 -13.345 1.00 37.21 61 GLU D N 1
ATOM 6100 C CA . GLU E 1 61 ? -0.837 -3.331 -14.69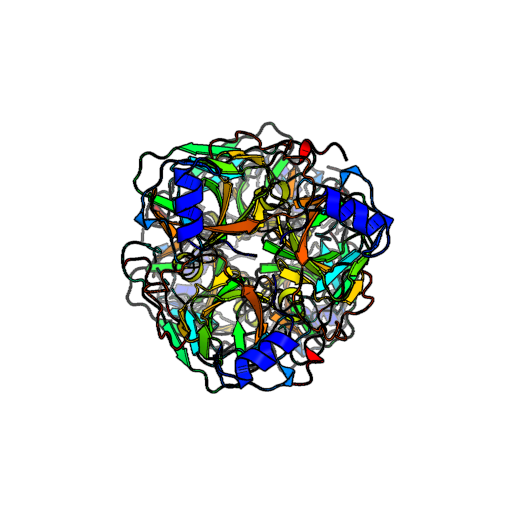2 1.00 38.14 61 GLU D CA 1
ATOM 6101 C C . GLU E 1 61 ? -1.793 -2.146 -14.714 1.00 38.64 61 GLU D C 1
ATOM 6102 O O . GLU E 1 61 ? -2.789 -2.135 -13.990 1.00 38.98 61 GLU D O 1
ATOM 6108 N N . TRP E 1 62 ? -1.497 -1.156 -15.547 1.00 38.01 62 TRP D N 1
ATOM 6109 C CA . TRP E 1 62 ? -2.391 -0.030 -15.678 1.00 38.74 62 TRP D CA 1
ATOM 6110 C C . TRP E 1 62 ? -2.215 0.703 -16.980 1.00 37.92 62 TRP D C 1
ATOM 6111 O O . TRP E 1 62 ? -1.171 0.641 -17.625 1.00 37.29 62 TRP D O 1
ATOM 6122 N N . THR E 1 63 ? -3.275 1.394 -17.365 1.00 39.08 63 THR D N 1
ATOM 6123 C CA . THR E 1 63 ? -3.266 2.305 -18.495 1.00 39.83 63 THR D CA 1
ATOM 6124 C C . THR E 1 63 ? -3.372 3.701 -17.908 1.00 40.31 63 THR D C 1
ATOM 6125 O O . THR E 1 63 ? -4.251 3.965 -17.115 1.00 41.49 63 THR D O 1
ATOM 6129 N N . THR E 1 64 ? -2.464 4.583 -18.277 1.00 39.82 64 THR D N 1
ATOM 6130 C CA . THR E 1 64 ? -2.513 5.953 -17.796 1.00 41.10 64 THR D CA 1
ATOM 6131 C C . THR E 1 64 ? -3.249 6.844 -18.788 1.00 43.41 64 THR D C 1
ATOM 6132 O O . THR E 1 64 ? -3.170 6.651 -20.010 1.00 43.03 64 THR D O 1
ATOM 6136 N N . SER E 1 65 ? -3.967 7.815 -18.235 1.00 45.79 65 SER D N 1
ATOM 6137 C CA . SER E 1 65 ? -4.583 8.867 -19.016 1.00 48.70 65 SER D CA 1
ATOM 6138 C C . SER E 1 65 ? -3.709 10.107 -18.972 1.00 50.03 65 SER D C 1
ATOM 6139 O O . SER E 1 65 ? -4.040 11.098 -19.611 1.00 51.98 65 SER D O 1
ATOM 6142 N N . ASP E 1 66 ? -2.628 10.091 -18.194 1.00 49.50 66 ASP D N 1
ATOM 6143 C CA . ASP E 1 66 ? -1.786 11.274 -18.130 1.00 51.64 66 ASP D CA 1
ATOM 6144 C C . ASP E 1 66 ? -0.903 11.328 -19.349 1.00 52.04 66 ASP D C 1
ATOM 6145 O O . ASP E 1 66 ? -0.684 10.333 -20.019 1.00 51.32 66 ASP D O 1
ATOM 6150 N N . GLU E 1 67 ? -0.333 12.503 -19.553 1.00 54.20 67 GLU D N 1
ATOM 6151 C CA . GLU E 1 67 ? 0.631 12.739 -20.619 1.00 54.77 67 GLU D CA 1
ATOM 6152 C C . GLU E 1 67 ? 1.984 12.078 -20.353 1.00 50.84 67 GLU D C 1
ATOM 6153 O O . GLU E 1 67 ? 2.687 11.745 -21.277 1.00 48.83 67 GLU D O 1
ATOM 6159 N N . THR E 1 68 ? 2.343 11.904 -19.081 1.00 49.74 68 THR D N 1
ATOM 6160 C CA . THR E 1 68 ? 3.610 11.280 -18.715 1.00 47.61 68 THR D CA 1
ATOM 6161 C C . THR E 1 68 ? 3.440 10.258 -17.623 1.00 46.32 68 THR D C 1
ATOM 6162 O O . THR E 1 68 ? 2.452 10.239 -16.909 1.00 46.46 68 THR D O 1
ATOM 6166 N N . ILE E 1 69 ? 4.475 9.447 -17.496 1.00 45.46 69 ILE D N 1
ATOM 6167 C CA . ILE E 1 69 ? 4.626 8.490 -16.436 1.00 45.54 69 ILE D CA 1
ATOM 6168 C C . ILE E 1 69 ? 6.016 8.729 -15.829 1.00 45.21 69 ILE D C 1
ATOM 6169 O O . ILE E 1 69 ? 6.944 9.133 -16.536 1.00 45.03 69 ILE D O 1
ATOM 6174 N N . VAL E 1 70 ? 6.131 8.477 -14.523 1.00 44.64 70 VAL D N 1
ATOM 6175 C CA . VAL E 1 70 ? 7.381 8.574 -13.786 1.00 44.05 70 VAL D CA 1
ATOM 6176 C C . VAL E 1 70 ? 7.963 7.189 -13.542 1.00 42.52 70 VAL D C 1
ATOM 6177 O O . VAL E 1 70 ? 7.305 6.321 -12.988 1.00 42.35 70 VAL D O 1
ATOM 6181 N N . LEU E 1 71 ? 9.210 7.003 -13.945 1.00 42.12 71 LEU D N 1
ATOM 6182 C CA . LEU E 1 71 ? 9.941 5.790 -13.660 1.00 40.79 71 LEU D CA 1
ATOM 6183 C C . LEU E 1 71 ? 10.977 6.147 -12.604 1.00 40.67 71 LEU D C 1
ATOM 6184 O O . LEU E 1 71 ? 11.905 6.918 -12.886 1.00 42.89 71 LEU D O 1
ATOM 6189 N N . PRO E 1 72 ? 10.826 5.609 -11.378 1.00 39.88 72 PRO D N 1
ATOM 6190 C CA . PRO E 1 72 ? 11.779 5.971 -10.332 1.00 40.30 72 PRO D CA 1
ATOM 6191 C C . PRO E 1 72 ? 13.156 5.377 -10.525 1.00 39.21 72 PRO D C 1
ATOM 6192 O O . PRO E 1 72 ? 13.355 4.508 -11.370 1.00 39.14 72 PRO D O 1
ATOM 6196 N N . PRO E 1 73 ? 14.133 5.877 -9.772 1.00 40.90 73 PRO D N 1
ATOM 6197 C CA . PRO E 1 73 ? 15.538 5.495 -10.003 1.00 40.50 73 PRO D CA 1
ATOM 6198 C C . PRO E 1 73 ? 15.712 3.997 -9.854 1.00 39.32 73 PRO D C 1
ATOM 6199 O O . PRO E 1 73 ? 15.044 3.389 -9.044 1.00 38.19 73 PRO D O 1
ATOM 6203 N N . HIS E 1 74 ? 16.582 3.407 -10.659 1.00 39.63 74 HIS D N 1
ATOM 6204 C CA . HIS E 1 74 ? 16.908 1.981 -10.537 1.00 39.90 74 HIS D CA 1
ATOM 6205 C C . HIS E 1 74 ? 15.693 1.070 -10.510 1.00 36.99 74 HIS D C 1
ATOM 6206 O O . HIS E 1 74 ? 15.689 0.037 -9.854 1.00 37.11 74 HIS D O 1
ATOM 6213 N N . THR E 1 75 ? 14.708 1.429 -11.317 1.00 34.26 75 THR D N 1
ATOM 6214 C CA . THR E 1 75 ? 13.481 0.689 -11.389 1.00 32.73 75 THR D CA 1
ATOM 6215 C C . THR E 1 75 ? 13.331 0.147 -12.800 1.00 31.01 75 THR D C 1
ATOM 6216 O O . THR E 1 75 ? 13.716 0.786 -13.785 1.00 29.85 75 THR D O 1
ATOM 6220 N N . PHE E 1 76 ? 12.730 -1.031 -12.866 1.00 30.48 76 PHE D N 1
ATOM 6221 C CA . PHE E 1 76 ? 12.489 -1.733 -14.104 1.00 30.10 76 PHE D CA 1
ATOM 6222 C C . PHE E 1 76 ? 10.988 -1.731 -14.361 1.00 30.09 76 PHE D C 1
ATOM 6223 O O . PHE E 1 76 ? 10.205 -1.919 -13.454 1.00 30.14 76 PHE D O 1
ATOM 6231 N N . LEU E 1 77 ? 10.600 -1.502 -15.603 1.00 30.44 77 LEU D N 1
ATOM 6232 C CA . LEU E 1 77 ? 9.205 -1.378 -15.944 1.00 31.53 77 LEU D CA 1
ATOM 6233 C C . LEU E 1 77 ? 8.939 -1.958 -17.313 1.00 30.35 77 LEU D C 1
ATOM 6234 O O . LEU E 1 77 ? 9.719 -1.762 -18.240 1.00 30.23 77 LEU D O 1
ATOM 6239 N N . LEU E 1 78 ? 7.821 -2.646 -17.453 1.00 29.46 78 LEU D N 1
ATOM 6240 C CA . LEU E 1 78 ? 7.386 -3.109 -18.750 1.00 28.55 78 LEU D CA 1
ATOM 6241 C C . LEU E 1 78 ? 6.433 -2.113 -19.391 1.00 29.51 78 LEU D C 1
ATOM 6242 O O . LEU E 1 78 ? 5.492 -1.640 -18.760 1.00 32.60 78 LEU D O 1
ATOM 6247 N N . ALA E 1 79 ? 6.652 -1.860 -20.671 1.00 29.15 79 ALA D N 1
ATOM 6248 C CA . ALA E 1 79 ? 5.842 -0.941 -21.453 1.00 29.83 79 ALA D CA 1
ATOM 6249 C C . ALA E 1 79 ? 5.509 -1.585 -22.784 1.00 29.65 79 ALA D C 1
ATOM 6250 O O . ALA E 1 79 ? 5.849 -2.757 -23.024 1.00 29.44 79 ALA D O 1
ATOM 6252 N N . THR E 1 80 ? 4.855 -0.826 -23.650 1.00 30.48 80 THR D N 1
ATOM 6253 C CA . THR E 1 80 ? 4.500 -1.310 -24.952 1.00 30.82 80 THR D CA 1
ATOM 6254 C C . THR E 1 80 ? 4.595 -0.203 -25.986 1.00 31.80 80 THR D C 1
ATOM 6255 O O . THR E 1 80 ? 4.572 0.982 -25.665 1.00 32.25 80 THR D O 1
ATOM 6259 N N . THR E 1 81 ? 4.704 -0.617 -27.241 1.00 31.75 81 THR D N 1
ATOM 6260 C CA . THR E 1 81 ? 4.624 0.313 -28.354 1.00 33.18 81 THR D CA 1
ATOM 6261 C C . THR E 1 81 ? 3.164 0.585 -28.661 1.00 34.46 81 THR D C 1
ATOM 6262 O O . THR E 1 81 ? 2.310 -0.239 -28.367 1.00 34.26 81 THR D O 1
ATOM 6266 N N . MET E 1 82 ? 2.889 1.765 -29.195 1.00 36.37 82 MET D N 1
ATOM 6267 C CA . MET E 1 82 ? 1.557 2.075 -29.725 1.00 39.41 82 MET D CA 1
ATOM 6268 C C . MET E 1 82 ? 1.307 1.248 -30.970 1.00 40.45 82 MET D C 1
ATOM 6269 O O . MET E 1 82 ? 0.192 0.824 -31.235 1.00 42.49 82 MET D O 1
ATOM 6274 N N . GLU E 1 83 ? 2.371 0.975 -31.708 1.00 39.76 83 GLU D N 1
ATOM 6275 C CA . GLU E 1 83 ? 2.256 0.313 -32.972 1.00 40.36 83 GLU D CA 1
ATOM 6276 C C . GLU E 1 83 ? 2.061 -1.188 -32.827 1.00 39.89 83 GLU D C 1
ATOM 6277 O O . GLU E 1 83 ? 2.690 -1.850 -31.989 1.00 37.45 83 GLU D O 1
ATOM 6283 N N . THR E 1 84 ? 1.177 -1.721 -33.658 1.00 41.95 84 THR D N 1
ATOM 6284 C CA . THR E 1 84 ? 1.076 -3.156 -33.847 1.00 43.12 84 THR D CA 1
ATOM 6285 C C . THR E 1 84 ? 1.869 -3.463 -35.091 1.00 43.42 84 THR D C 1
ATOM 6286 O O . THR E 1 84 ? 1.809 -2.735 -36.082 1.00 46.00 84 THR D O 1
ATOM 6290 N N . VAL E 1 85 ? 2.631 -4.536 -35.033 1.00 43.20 85 VAL D N 1
ATOM 6291 C CA . VAL E 1 85 ? 3.535 -4.896 -36.097 1.00 44.61 85 VAL D CA 1
ATOM 6292 C C . VAL E 1 85 ? 3.155 -6.278 -36.590 1.00 46.61 85 VAL D C 1
ATOM 6293 O O . VAL E 1 85 ? 2.944 -7.180 -35.789 1.00 46.50 85 VAL D O 1
ATOM 6297 N N . LYS E 1 86 ? 3.091 -6.450 -37.906 1.00 48.71 86 LYS D N 1
ATOM 6298 C CA . LYS E 1 86 ? 2.935 -7.784 -38.477 1.00 50.18 86 LYS D CA 1
ATOM 6299 C C . LYS E 1 86 ? 4.025 -8.075 -39.508 1.00 47.20 86 LYS D C 1
ATOM 6300 O O . LYS E 1 86 ? 4.123 -7.410 -40.534 1.00 48.09 86 LYS D O 1
ATOM 6306 N N . LEU E 1 87 ? 4.849 -9.069 -39.206 1.00 43.59 87 LEU D N 1
ATOM 6307 C CA . LEU E 1 87 ? 5.951 -9.444 -40.076 1.00 41.16 87 LEU D CA 1
ATOM 6308 C C . LEU E 1 87 ? 5.585 -10.642 -40.919 1.00 40.68 87 LEU D C 1
ATOM 6309 O O . LEU E 1 87 ? 5.085 -11.629 -40.400 1.00 40.56 87 LEU D O 1
ATOM 6314 N N . PRO E 1 88 ? 5.903 -10.588 -42.217 1.00 40.64 88 PRO D N 1
ATOM 6315 C CA . PRO E 1 88 ? 5.792 -11.776 -43.027 1.00 41.03 88 PRO D CA 1
ATOM 6316 C C . PRO E 1 88 ? 6.918 -12.781 -42.685 1.00 38.22 88 PRO D C 1
ATOM 6317 O O . PRO E 1 88 ? 7.808 -12.463 -41.894 1.00 36.60 88 PRO D O 1
ATOM 6321 N N . ASN E 1 89 ? 6.897 -13.949 -43.320 1.00 37.92 89 ASN D N 1
ATOM 6322 C CA . ASN E 1 89 ? 7.816 -15.017 -42.993 1.00 36.21 89 ASN D CA 1
ATOM 6323 C C . ASN E 1 89 ? 9.242 -14.747 -43.381 1.00 35.31 89 ASN D C 1
ATOM 6324 O O . ASN E 1 89 ? 10.138 -15.376 -42.844 1.00 35.17 89 ASN D O 1
ATOM 6329 N N . HIS E 1 90 ? 9.480 -13.792 -44.269 1.00 35.79 90 HIS D N 1
ATOM 6330 C CA . HIS E 1 90 ? 10.823 -13.566 -44.800 1.00 35.49 90 HIS D CA 1
ATOM 6331 C C . HIS E 1 90 ? 11.499 -12.288 -44.293 1.00 33.54 90 HIS D C 1
ATOM 6332 O O . HIS E 1 90 ? 12.534 -11.881 -44.807 1.00 34.77 90 HIS D O 1
ATOM 6339 N N . LEU E 1 91 ? 10.935 -11.678 -43.265 1.00 32.76 91 LEU D N 1
ATOM 6340 C CA . LEU E 1 91 ? 11.550 -10.531 -42.590 1.00 31.22 91 LEU D CA 1
ATOM 6341 C C . LEU E 1 91 ? 11.663 -10.754 -41.087 1.00 28.94 91 LEU D C 1
ATOM 6342 O O . LEU E 1 91 ? 10.866 -11.477 -40.492 1.00 28.69 91 LEU D O 1
ATOM 6347 N N . THR E 1 92 ? 12.710 -10.161 -40.506 1.00 27.43 92 THR D N 1
ATOM 6348 C CA . THR E 1 92 ? 12.903 -10.108 -39.068 1.00 25.62 92 THR D CA 1
ATOM 6349 C C . THR E 1 92 ? 13.263 -8.671 -38.767 1.00 25.43 92 THR D C 1
ATOM 6350 O O . THR E 1 92 ? 13.643 -7.932 -39.662 1.00 25.62 92 THR D O 1
ATOM 6354 N N . ALA E 1 93 ? 13.120 -8.256 -37.506 1.00 25.51 93 ALA D N 1
ATOM 6355 C CA . ALA E 1 93 ? 13.366 -6.859 -37.132 1.00 25.64 93 ALA D CA 1
ATOM 6356 C C . ALA E 1 93 ? 14.022 -6.737 -35.797 1.00 24.98 93 ALA D C 1
ATOM 6357 O O . ALA E 1 93 ? 13.625 -7.396 -34.831 1.00 25.40 93 ALA D O 1
ATOM 6359 N N . PHE E 1 94 ? 15.038 -5.895 -35.735 1.00 25.14 94 PHE D N 1
ATOM 6360 C CA . PHE E 1 94 ? 15.782 -5.700 -34.513 1.00 24.47 94 PHE D CA 1
ATOM 6361 C C . PHE E 1 94 ? 15.206 -4.512 -33.797 1.00 25.16 94 PHE D C 1
ATOM 6362 O O . PHE E 1 94 ? 15.199 -3.397 -34.320 1.00 26.47 94 PHE D O 1
ATOM 6370 N N . VAL E 1 95 ? 14.768 -4.726 -32.561 1.00 25.67 95 VAL D N 1
ATOM 6371 C CA . VAL E 1 95 ? 14.273 -3.628 -31.698 1.00 25.84 95 VAL D CA 1
ATOM 6372 C C . VAL E 1 95 ? 15.434 -3.045 -30.905 1.00 25.55 95 VAL D C 1
ATOM 6373 O O . VAL E 1 95 ? 16.186 -3.786 -30.276 1.00 24.47 95 VAL D O 1
ATOM 6377 N N . GLU E 1 96 ? 15.531 -1.723 -30.893 1.00 26.94 96 GLU D N 1
ATOM 6378 C CA . GLU E 1 96 ? 16.532 -1.036 -30.084 1.00 27.85 96 GLU D CA 1
ATOM 6379 C C . GLU E 1 96 ? 16.042 0.340 -29.687 1.00 29.17 96 GLU D C 1
ATOM 6380 O O . GLU E 1 96 ? 15.135 0.902 -30.296 1.00 29.84 96 GLU D O 1
ATOM 6386 N N . GLY E 1 97 ? 16.680 0.903 -28.681 1.00 29.32 97 GLY D N 1
ATOM 6387 C CA . GLY E 1 97 ? 16.322 2.218 -28.220 1.00 31.01 97 GLY D CA 1
ATOM 6388 C C . GLY E 1 97 ? 16.817 3.235 -29.206 1.00 32.42 97 GLY D C 1
ATOM 6389 O O . GLY E 1 97 ? 17.608 2.919 -30.064 1.00 32.94 97 GLY D O 1
ATOM 6390 N N . ARG E 1 98 ? 16.319 4.460 -29.073 1.00 35.15 98 ARG D N 1
ATOM 6391 C CA . ARG E 1 98 ? 16.859 5.603 -29.770 1.00 37.04 98 ARG D CA 1
ATOM 6392 C C . ARG E 1 98 ? 18.005 6.173 -28.948 1.00 38.51 98 ARG D C 1
ATOM 6393 O O . ARG E 1 98 ? 17.904 6.302 -27.721 1.00 38.94 98 ARG D O 1
ATOM 6401 N N . SER E 1 99 ? 19.096 6.531 -29.613 1.00 40.63 99 SER D N 1
ATOM 6402 C CA . SER E 1 99 ? 20.266 7.065 -28.902 1.00 42.94 99 SER D CA 1
ATOM 6403 C C . SER E 1 99 ? 19.925 8.220 -27.930 1.00 45.40 99 SER D C 1
ATOM 6404 O O . SER E 1 99 ? 20.482 8.275 -26.839 1.00 44.26 99 SER D O 1
ATOM 6407 N N . SER E 1 100 ? 18.993 9.103 -28.307 1.00 48.33 100 SER D N 1
ATOM 6408 C CA . SER E 1 100 ? 18.596 10.238 -27.440 1.00 50.28 100 SER D CA 1
ATOM 6409 C C . SER E 1 100 ? 18.018 9.781 -26.106 1.00 48.55 100 SER D C 1
ATOM 6410 O O . SER E 1 100 ? 18.149 10.456 -25.101 1.00 47.23 100 SER D O 1
ATOM 6413 N N . VAL E 1 101 ? 17.379 8.620 -26.121 1.00 47.75 101 VAL D N 1
ATOM 6414 C CA . VAL E 1 101 ? 16.759 8.078 -24.944 1.00 46.97 101 VAL D CA 1
ATOM 6415 C C . VAL E 1 101 ? 17.772 7.392 -24.035 1.00 45.75 101 VAL D C 1
ATOM 6416 O O . VAL E 1 101 ? 17.786 7.619 -22.812 1.00 46.80 101 VAL D O 1
ATOM 6420 N N . GLY E 1 102 ? 18.609 6.545 -24.626 1.00 42.62 102 GLY D N 1
ATOM 6421 C CA . GLY E 1 102 ? 19.649 5.849 -23.876 1.00 41.34 102 GLY D CA 1
ATOM 6422 C C . GLY E 1 102 ? 20.630 6.804 -23.223 1.00 43.38 102 GLY D C 1
ATOM 6423 O O . GLY E 1 102 ? 21.166 6.540 -22.141 1.00 44.59 102 GLY D O 1
ATOM 6424 N N . ARG E 1 103 ? 20.858 7.940 -23.867 1.00 43.86 103 ARG D N 1
ATOM 6425 C CA . ARG E 1 103 ? 21.768 8.931 -23.308 1.00 44.99 103 ARG D CA 1
ATOM 6426 C C . ARG E 1 103 ? 21.257 9.596 -22.021 1.00 45.64 103 ARG D C 1
ATOM 6427 O O . ARG E 1 103 ? 22.032 10.204 -21.312 1.00 46.18 103 ARG D O 1
ATOM 6435 N N . LEU E 1 104 ? 19.958 9.499 -21.748 1.00 45.27 104 LEU D N 1
ATOM 6436 C CA . LEU E 1 104 ? 19.396 9.977 -20.485 1.00 45.50 104 LEU D CA 1
ATOM 6437 C C . LEU E 1 104 ? 19.284 8.873 -19.446 1.00 44.12 104 LEU D C 1
ATOM 6438 O O . LEU E 1 104 ? 18.536 9.018 -18.483 1.00 44.55 104 LEU D O 1
ATOM 6443 N N . GLY E 1 105 ? 19.995 7.762 -19.647 1.00 41.90 105 GLY D N 1
ATOM 6444 C CA . GLY E 1 105 ? 19.987 6.671 -18.683 1.00 40.40 105 GLY D CA 1
ATOM 6445 C C . GLY E 1 105 ? 18.740 5.803 -18.708 1.00 39.55 105 GLY D C 1
ATOM 6446 O O . GLY E 1 105 ? 18.508 5.021 -17.788 1.00 38.34 105 GLY D O 1
ATOM 6447 N N . LEU E 1 106 ? 17.918 5.930 -19.742 1.00 39.19 106 LEU D N 1
ATOM 6448 C CA . LEU E 1 106 ? 16.796 5.049 -19.871 1.00 39.06 106 LEU D CA 1
ATOM 6449 C C . LEU E 1 106 ? 17.192 3.960 -20.834 1.00 38.34 106 LEU D C 1
ATOM 6450 O O . LEU E 1 106 ? 17.264 4.187 -22.055 1.00 39.97 106 LEU D O 1
ATOM 6455 N N . PHE E 1 107 ? 17.394 2.763 -20.308 1.00 37.54 107 PHE D N 1
ATOM 6456 C CA . PHE E 1 107 ? 17.781 1.642 -21.149 1.00 36.93 107 PHE D CA 1
ATOM 6457 C C . PHE E 1 107 ? 16.634 0.808 -21.638 1.00 36.60 107 PHE D C 1
ATOM 6458 O O . PHE E 1 107 ? 15.844 0.326 -20.831 1.00 39.06 107 PHE D O 1
ATOM 6466 N N . ILE E 1 108 ? 16.577 0.601 -22.952 1.00 36.98 108 ILE D N 1
ATOM 6467 C CA . ILE E 1 108 ? 15.658 -0.339 -23.568 1.00 38.41 108 ILE D CA 1
ATOM 6468 C C . ILE E 1 108 ? 16.355 -1.685 -23.594 1.00 40.79 108 ILE D C 1
ATOM 6469 O O . ILE E 1 108 ? 17.003 -2.036 -24.582 1.00 49.42 108 ILE D O 1
ATOM 6474 N N . GLN E 1 109 ? 16.170 -2.474 -22.548 1.00 41.20 109 GLN D N 1
ATOM 6475 C CA . GLN E 1 109 ? 16.922 -3.729 -22.367 1.00 43.16 109 GLN D CA 1
ATOM 6476 C C . GLN E 1 109 ? 16.493 -4.876 -23.270 1.00 42.81 109 GLN D C 1
ATOM 6477 O O . GLN E 1 109 ? 17.195 -5.883 -23.382 1.00 43.68 109 GLN D O 1
ATOM 6483 N N . ASN E 1 110 ? 15.310 -4.751 -23.859 1.00 41.67 110 ASN D N 1
ATOM 6484 C CA . ASN E 1 110 ? 14.718 -5.839 -24.636 1.00 41.62 110 ASN D CA 1
ATOM 6485 C C . ASN E 1 110 ? 15.329 -5.990 -26.034 1.00 41.46 110 ASN D C 1
ATOM 6486 O O . ASN E 1 110 ? 14.798 -6.736 -26.851 1.00 46.24 110 ASN D O 1
ATOM 6491 N N . ALA E 1 111 ? 16.438 -5.302 -26.293 1.00 38.03 111 ALA D N 1
ATOM 6492 C CA . ALA E 1 111 ? 16.969 -5.196 -27.627 1.00 35.20 111 ALA D CA 1
ATOM 6493 C C . ALA E 1 111 ? 17.207 -6.570 -28.230 1.00 33.23 111 ALA D C 1
ATOM 6494 O O . ALA E 1 111 ? 17.988 -7.331 -27.714 1.00 33.66 111 ALA D O 1
ATOM 6496 N N . GLY E 1 112 ? 16.536 -6.861 -29.347 1.00 31.09 112 GLY D N 1
ATOM 6497 C CA . GLY E 1 112 ? 16.678 -8.142 -30.022 1.00 27.62 112 GLY D CA 1
ATOM 6498 C C . GLY E 1 112 ? 15.866 -8.276 -31.301 1.00 26.08 112 GLY D C 1
ATOM 6499 O O . GLY E 1 112 ? 15.162 -7.354 -31.719 1.00 24.66 112 GLY D O 1
ATOM 6500 N N . TRP E 1 113 ? 15.955 -9.457 -31.901 1.00 24.88 113 TRP D N 1
ATOM 6501 C CA . TRP E 1 113 ? 15.352 -9.737 -33.208 1.00 25.66 113 TRP D CA 1
ATOM 6502 C C . TRP E 1 113 ? 13.961 -10.353 -33.076 1.00 25.66 113 TRP D C 1
ATOM 6503 O O . TRP E 1 113 ? 13.784 -11.389 -32.428 1.00 26.76 113 TRP D O 1
ATOM 6514 N N . VAL E 1 114 ? 12.987 -9.714 -33.702 1.00 25.88 114 VAL D N 1
ATOM 6515 C CA . VAL E 1 114 ? 11.603 -10.211 -33.740 1.00 26.02 114 VAL D CA 1
ATOM 6516 C C . VAL E 1 114 ? 11.490 -11.412 -34.697 1.00 26.44 114 VAL D C 1
ATOM 6517 O O . VAL E 1 114 ? 11.974 -11.362 -35.819 1.00 25.82 114 VAL D O 1
ATOM 6521 N N . ASP E 1 115 ? 10.845 -12.484 -34.239 1.00 27.43 115 ASP D N 1
ATOM 6522 C CA . ASP E 1 115 ? 10.662 -13.694 -35.050 1.00 28.71 115 ASP D CA 1
ATOM 6523 C C . ASP E 1 115 ? 9.848 -13.391 -36.315 1.00 30.36 115 ASP D C 1
ATOM 6524 O O . ASP E 1 115 ? 8.875 -12.638 -36.248 1.00 29.58 115 ASP D O 1
ATOM 6529 N N . PRO E 1 116 ? 10.275 -13.934 -37.479 1.00 31.76 116 PRO D N 1
ATOM 6530 C CA . PRO E 1 116 ? 9.445 -13.852 -38.666 1.00 33.77 116 PRO D CA 1
ATOM 6531 C C . PRO E 1 116 ? 8.072 -14.388 -38.390 1.00 35.27 116 PRO D C 1
ATOM 6532 O O . PRO E 1 116 ? 7.919 -15.359 -37.637 1.00 35.28 116 PRO D O 1
ATOM 6536 N N . GLY E 1 117 ? 7.073 -13.705 -38.924 1.00 37.31 117 GLY D N 1
ATOM 6537 C CA . GLY E 1 117 ? 5.694 -14.099 -38.695 1.00 38.14 117 GLY D CA 1
ATOM 6538 C C . GLY E 1 117 ? 5.099 -13.527 -37.417 1.00 37.74 117 GLY D C 1
ATOM 6539 O O . GLY E 1 117 ? 3.915 -13.747 -37.164 1.00 38.07 117 GLY D O 1
ATOM 6540 N N . PHE E 1 118 ? 5.880 -12.782 -36.624 1.00 35.49 118 PHE D N 1
ATOM 6541 C CA . PHE E 1 118 ? 5.336 -12.194 -35.408 1.00 34.08 118 PHE D CA 1
ATOM 6542 C C . PHE E 1 118 ? 4.228 -11.205 -35.754 1.00 36.60 118 PHE D C 1
ATOM 6543 O O . PHE E 1 118 ? 4.324 -10.427 -36.725 1.00 37.57 118 PHE D O 1
ATOM 6551 N N . ASN E 1 119 ? 3.209 -11.205 -34.910 1.00 36.79 119 ASN D N 1
ATOM 6552 C CA . ASN E 1 119 ? 2.107 -10.290 -35.038 1.00 39.83 119 ASN D CA 1
ATOM 6553 C C . ASN E 1 119 ? 1.705 -9.795 -33.651 1.00 38.82 119 ASN D C 1
ATOM 6554 O O . ASN E 1 119 ? 1.198 -10.567 -32.829 1.00 37.09 119 ASN D O 1
ATOM 6559 N N . GLY E 1 120 ? 1.932 -8.511 -33.404 1.00 38.24 120 GLY D N 1
ATOM 6560 C CA . GLY E 1 120 ? 1.524 -7.915 -32.142 1.00 39.02 120 GLY D CA 1
ATOM 6561 C C . GLY E 1 120 ? 2.178 -6.579 -31.890 1.00 37.97 120 GLY D C 1
ATOM 6562 O O . GLY E 1 120 ? 2.924 -6.077 -32.728 1.00 39.69 120 GLY D O 1
ATOM 6563 N N . GLN E 1 121 ? 1.837 -5.975 -30.763 1.00 36.08 121 GLN D N 1
ATOM 6564 C CA . GLN E 1 121 ? 2.571 -4.826 -30.284 1.00 34.92 121 GLN D CA 1
ATOM 6565 C C . GLN E 1 121 ? 3.882 -5.349 -29.711 1.00 31.64 121 GLN D C 1
ATOM 6566 O O . GLN E 1 121 ? 4.002 -6.536 -29.450 1.00 30.40 121 GLN D O 1
ATOM 6572 N N . ILE E 1 122 ? 4.833 -4.453 -29.513 1.00 30.32 122 ILE D N 1
ATOM 6573 C CA . ILE E 1 122 ? 6.138 -4.812 -28.981 1.00 29.01 122 ILE D CA 1
ATOM 6574 C C . ILE E 1 122 ? 6.208 -4.424 -27.530 1.00 28.16 122 ILE D C 1
ATOM 6575 O O . ILE E 1 122 ? 5.968 -3.267 -27.184 1.00 29.07 122 ILE D O 1
ATOM 6580 N N . THR E 1 123 ? 6.488 -5.404 -26.680 1.00 27.03 123 THR D N 1
ATOM 6581 C CA . THR E 1 123 ? 6.660 -5.171 -25.252 1.00 26.76 123 THR D CA 1
ATOM 6582 C C . THR E 1 123 ? 8.107 -4.698 -25.007 1.00 26.38 123 THR D C 1
ATOM 6583 O O . THR E 1 123 ? 9.062 -5.317 -25.463 1.00 24.91 123 THR D O 1
ATOM 6587 N N . LEU E 1 124 ? 8.248 -3.601 -24.268 1.00 27.53 124 LEU D N 1
ATOM 6588 C CA . LEU E 1 124 ? 9.545 -3.005 -23.997 1.00 27.34 124 LEU D CA 1
ATOM 6589 C C . LEU E 1 124 ? 9.943 -3.178 -22.538 1.00 27.62 124 LEU D C 1
ATOM 6590 O O . LEU E 1 124 ? 9.110 -3.094 -21.632 1.00 27.34 124 LEU D O 1
ATOM 6595 N N . GLU E 1 125 ? 11.230 -3.395 -22.324 1.00 27.66 125 GLU D N 1
ATOM 6596 C CA . GLU E 1 125 ? 11.811 -3.555 -21.003 1.00 28.91 125 GLU D CA 1
ATOM 6597 C C . GLU E 1 125 ? 12.579 -2.282 -20.662 1.00 28.97 125 GLU D C 1
ATOM 6598 O O . GLU E 1 125 ? 13.644 -2.032 -21.195 1.00 26.58 125 GLU D O 1
ATOM 6604 N N . LEU E 1 126 ? 11.988 -1.449 -19.808 1.00 31.45 126 LEU D N 1
ATOM 6605 C CA . LEU E 1 126 ? 12.572 -0.147 -19.467 1.00 32.36 126 LEU D CA 1
ATOM 6606 C C . LEU E 1 126 ? 13.287 -0.206 -18.149 1.00 31.52 126 LEU D C 1
ATOM 6607 O O . LEU E 1 126 ? 12.742 -0.666 -17.178 1.00 31.30 126 LEU D O 1
ATOM 6612 N N . PHE E 1 127 ? 14.495 0.325 -18.114 1.00 32.29 127 PHE D N 1
ATOM 6613 C CA . PHE E 1 127 ? 15.241 0.414 -16.872 1.00 32.04 127 PHE D CA 1
ATOM 6614 C C . PHE E 1 127 ? 15.824 1.804 -16.700 1.00 33.98 127 PHE D C 1
ATOM 6615 O O . PHE E 1 127 ? 16.489 2.307 -17.616 1.00 33.77 127 PHE D O 1
ATOM 6623 N N . ASN E 1 128 ? 15.504 2.439 -15.565 1.00 35.83 128 ASN D N 1
ATOM 6624 C CA . ASN E 1 128 ? 16.016 3.754 -15.243 1.00 37.54 128 ASN D CA 1
ATOM 6625 C C . ASN E 1 128 ? 17.292 3.572 -14.461 1.00 38.28 128 ASN D C 1
ATOM 6626 O O . ASN E 1 128 ? 17.260 3.232 -13.300 1.00 35.87 128 ASN D O 1
ATOM 6631 N N . ALA E 1 129 ? 18.407 3.833 -15.122 1.00 39.72 129 ALA D N 1
ATOM 6632 C CA . ALA E 1 129 ? 19.691 3.602 -14.510 1.00 41.63 129 ALA D CA 1
ATOM 6633 C C . ALA E 1 129 ? 20.226 4.806 -13.782 1.00 44.93 129 ALA D C 1
ATOM 6634 O O . ALA E 1 129 ? 21.341 4.768 -13.329 1.00 48.00 129 ALA D O 1
ATOM 6636 N N . ASN E 1 130 ? 19.454 5.885 -13.693 1.00 47.02 130 ASN D N 1
ATOM 6637 C CA . ASN E 1 130 ? 19.900 7.086 -12.971 1.00 48.59 130 ASN D CA 1
ATOM 6638 C C . ASN E 1 130 ? 19.538 7.009 -11.497 1.00 49.39 130 ASN D C 1
ATOM 6639 O O . ASN E 1 130 ? 18.820 6.116 -11.069 1.00 47.32 130 ASN D O 1
ATOM 6644 N N . ARG E 1 131 ? 20.036 7.963 -10.725 1.00 52.63 131 ARG D N 1
ATOM 6645 C CA . ARG E 1 131 ? 19.591 8.122 -9.340 1.00 53.65 131 ARG D CA 1
ATOM 6646 C C . ARG E 1 131 ? 18.404 9.090 -9.210 1.00 52.21 131 ARG D C 1
ATOM 6647 O O . ARG E 1 131 ? 17.904 9.323 -8.124 1.00 52.66 131 ARG D O 1
ATOM 6655 N N . LEU E 1 132 ? 17.941 9.637 -10.336 1.00 50.51 132 LEU D N 1
ATOM 6656 C CA . LEU E 1 132 ? 16.750 10.479 -10.353 1.00 50.86 132 LEU D CA 1
ATOM 6657 C C . LEU E 1 132 ? 15.630 9.787 -11.088 1.00 48.13 132 LEU D C 1
ATOM 6658 O O . LEU E 1 132 ? 15.876 9.013 -12.013 1.00 45.14 132 LEU D O 1
ATOM 6663 N N . PRO E 1 133 ? 14.387 10.113 -10.722 1.00 48.11 133 PRO D N 1
ATOM 6664 C CA . PRO E 1 133 ? 13.292 9.657 -11.544 1.00 47.30 133 PRO D CA 1
ATOM 6665 C C . PRO E 1 133 ? 13.315 10.256 -12.961 1.00 47.62 133 PRO D C 1
ATOM 6666 O O . PRO E 1 133 ? 13.842 11.347 -13.164 1.00 48.45 133 PRO D O 1
ATOM 6670 N N . ILE E 1 134 ? 12.760 9.519 -13.917 1.00 47.28 134 ILE D N 1
ATOM 6671 C CA . ILE E 1 134 ? 12.564 10.001 -15.270 1.00 48.69 134 ILE D CA 1
ATOM 6672 C C . ILE E 1 134 ? 11.089 10.148 -15.553 1.00 47.90 134 ILE D C 1
ATOM 6673 O O . ILE E 1 134 ? 10.314 9.251 -15.298 1.00 45.55 134 ILE D O 1
ATOM 6678 N N . GLU E 1 135 ? 10.736 11.254 -16.174 1.00 49.28 135 GLU D N 1
ATOM 6679 C CA . GLU E 1 135 ? 9.420 11.458 -16.691 1.00 50.60 135 GLU D CA 1
ATOM 6680 C C . GLU E 1 135 ? 9.358 11.033 -18.198 1.00 48.62 135 GLU D C 1
ATOM 6681 O O . GLU E 1 135 ? 9.892 11.697 -19.082 1.00 48.01 135 GLU D O 1
ATOM 6687 N N . LEU E 1 136 ? 8.676 9.927 -18.479 1.00 48.09 136 LEU D N 1
ATOM 6688 C CA . LEU E 1 136 ? 8.490 9.449 -19.852 1.00 48.65 136 LEU D CA 1
ATOM 6689 C C . LEU E 1 136 ? 7.205 9.993 -20.450 1.00 48.77 136 LEU D C 1
ATOM 6690 O O . LEU E 1 136 ? 6.124 9.797 -19.892 1.00 50.44 136 LEU D O 1
ATOM 6695 N N . PRO E 1 137 ? 7.293 10.655 -21.600 1.00 47.76 137 PRO D N 1
ATOM 6696 C CA . PRO E 1 137 ? 6.051 11.144 -22.186 1.00 48.21 137 PRO D CA 1
ATOM 6697 C C . PRO E 1 137 ? 5.433 10.098 -23.107 1.00 45.42 137 PRO D C 1
ATOM 6698 O O . PRO E 1 137 ? 6.090 9.547 -23.981 1.00 43.91 137 PRO D O 1
ATOM 6702 N N . ILE E 1 138 ? 4.158 9.856 -22.889 1.00 45.26 138 ILE D N 1
ATOM 6703 C CA . ILE E 1 138 ? 3.402 8.898 -23.661 1.00 44.97 138 ILE D CA 1
ATOM 6704 C C . ILE E 1 138 ? 3.308 9.384 -25.101 1.00 46.31 138 ILE D C 1
ATOM 6705 O O . ILE E 1 138 ? 3.167 10.577 -25.354 1.00 48.15 138 ILE D O 1
ATOM 6710 N N . GLY E 1 139 ? 3.412 8.463 -26.045 1.00 45.98 139 GLY D N 1
ATOM 6711 C CA . GLY E 1 139 ? 3.289 8.804 -27.461 1.00 48.68 139 GLY D CA 1
ATOM 6712 C C . GLY E 1 139 ? 4.540 9.338 -28.145 1.00 49.71 139 GLY D C 1
ATOM 6713 O O . GLY E 1 139 ? 4.535 9.590 -29.350 1.00 51.99 139 GLY D O 1
ATOM 6714 N N . ARG E 1 140 ? 5.619 9.507 -27.387 1.00 50.02 140 ARG D N 1
ATOM 6715 C CA . ARG E 1 140 ? 6.881 9.967 -27.944 1.00 50.17 140 ARG D CA 1
ATOM 6716 C C . ARG E 1 140 ? 7.631 8.769 -28.520 1.00 46.36 140 ARG D C 1
ATOM 6717 O O . ARG E 1 140 ? 7.449 7.630 -28.093 1.00 43.43 140 ARG D O 1
ATOM 6725 N N . ARG E 1 141 ? 8.485 9.036 -29.491 1.00 45.94 141 ARG D N 1
ATOM 6726 C CA . ARG E 1 141 ? 9.294 7.987 -30.096 1.00 44.23 141 ARG D CA 1
ATOM 6727 C C . ARG E 1 141 ? 10.375 7.542 -29.115 1.00 42.20 141 ARG D C 1
ATOM 6728 O O . ARG E 1 141 ? 11.230 8.329 -28.731 1.00 41.62 141 ARG D O 1
ATOM 6736 N N . ILE E 1 142 ? 10.343 6.253 -28.790 1.00 40.03 142 ILE D N 1
ATOM 6737 C CA . ILE E 1 142 ? 11.102 5.656 -27.691 1.00 38.72 142 ILE D CA 1
ATOM 6738 C C . ILE E 1 142 ? 12.120 4.588 -28.168 1.00 37.08 142 ILE D C 1
ATOM 6739 O O . ILE E 1 142 ? 13.147 4.370 -27.523 1.00 37.17 142 ILE D O 1
ATOM 6744 N N . CYS E 1 143 ? 11.847 3.954 -29.316 1.00 35.83 143 CYS D N 1
ATOM 6745 C CA . CYS E 1 143 ? 12.689 2.896 -29.847 1.00 32.94 143 CYS D CA 1
ATOM 6746 C C . CYS E 1 143 ? 12.546 2.848 -31.357 1.00 32.64 143 CYS D C 1
ATOM 6747 O O . CYS E 1 143 ? 11.859 3.674 -31.939 1.00 34.76 143 CYS D O 1
ATOM 6750 N N . GLN E 1 144 ? 13.202 1.892 -32.000 1.00 30.84 144 GLN D N 1
ATOM 6751 C CA . GLN E 1 144 ? 13.097 1.758 -33.438 1.00 30.66 144 GLN D CA 1
ATOM 6752 C C . GLN E 1 144 ? 13.308 0.312 -33.869 1.00 29.73 144 GLN D C 1
ATOM 6753 O O . GLN E 1 144 ? 13.887 -0.476 -33.108 1.00 29.53 144 GLN D O 1
ATOM 6759 N N . LEU E 1 145 ? 12.824 -0.027 -35.072 1.00 29.45 145 LEU D N 1
ATOM 6760 C CA . LEU E 1 145 ? 13.026 -1.337 -35.676 1.00 28.64 145 LEU D CA 1
ATOM 6761 C C . LEU E 1 145 ? 13.939 -1.257 -36.866 1.00 28.99 145 LEU D C 1
ATOM 6762 O O . LEU E 1 145 ? 13.806 -0.367 -37.698 1.00 30.03 145 LEU D O 1
ATOM 6767 N N . VAL E 1 146 ? 14.868 -2.204 -36.953 1.00 27.83 146 VAL D N 1
ATOM 6768 C CA . VAL E 1 146 ? 15.797 -2.295 -38.075 1.00 27.88 146 VAL D CA 1
ATOM 6769 C C . VAL E 1 146 ? 15.511 -3.619 -38.775 1.00 27.61 146 VAL D C 1
ATOM 6770 O O . VAL E 1 146 ? 15.589 -4.686 -38.156 1.00 27.59 146 VAL D O 1
ATOM 6774 N N . PHE E 1 147 ? 15.130 -3.564 -40.038 1.00 28.34 147 PHE D N 1
ATOM 6775 C CA . PHE E 1 147 ? 14.641 -4.754 -40.717 1.00 28.27 147 PHE D CA 1
ATOM 6776 C C . PHE E 1 147 ? 15.724 -5.447 -41.492 1.00 27.81 147 PHE D C 1
ATOM 6777 O O . PHE E 1 147 ? 16.544 -4.801 -42.112 1.00 27.23 147 PHE D O 1
ATOM 6785 N N . ALA E 1 148 ? 15.663 -6.769 -41.479 1.00 27.63 148 ALA D N 1
ATOM 6786 C CA . ALA E 1 148 ? 16.570 -7.587 -42.242 1.00 28.07 148 ALA D CA 1
ATOM 6787 C C . ALA E 1 148 ? 15.793 -8.700 -42.947 1.00 29.93 148 ALA D C 1
ATOM 6788 O O . ALA E 1 148 ? 14.806 -9.256 -42.415 1.00 29.76 148 ALA D O 1
ATOM 6790 N N . GLU E 1 149 ? 16.266 -9.080 -44.119 1.00 30.86 149 GLU D N 1
ATOM 6791 C CA . GLU E 1 149 ? 15.665 -10.198 -44.809 1.00 32.60 149 GLU D CA 1
ATOM 6792 C C . GLU E 1 149 ? 16.148 -11.569 -44.286 1.00 30.76 149 GLU D C 1
ATOM 6793 O O . GLU E 1 149 ? 17.276 -11.709 -43.789 1.00 28.80 149 GLU D O 1
ATOM 6799 N N . VAL E 1 150 ? 15.252 -12.557 -44.357 1.00 30.77 150 VAL D N 1
ATOM 6800 C CA . VAL E 1 150 ? 15.544 -13.918 -43.907 1.00 30.28 150 VAL D CA 1
ATOM 6801 C C . VAL E 1 150 ? 15.695 -14.862 -45.087 1.00 32.13 150 VAL D C 1
ATOM 6802 O O . VAL E 1 150 ? 14.850 -14.890 -45.976 1.00 34.02 150 VAL D O 1
ATOM 6806 N N . THR E 1 151 ? 16.783 -15.624 -45.104 1.00 32.75 151 THR D N 1
ATOM 6807 C CA . THR E 1 151 ? 17.007 -16.593 -46.186 1.00 34.77 151 THR D CA 1
ATOM 6808 C C . THR E 1 151 ? 16.542 -17.980 -45.746 1.00 35.95 151 THR D C 1
ATOM 6809 O O . THR E 1 151 ? 16.792 -18.403 -44.620 1.00 35.14 151 THR D O 1
ATOM 6813 N N . GLY E 1 152 ? 15.873 -18.678 -46.650 1.00 38.09 152 GLY D N 1
ATOM 6814 C CA . GLY E 1 152 ? 15.498 -20.063 -46.436 1.00 39.57 152 GLY D CA 1
ATOM 6815 C C . GLY E 1 152 ? 14.043 -20.226 -46.067 1.00 42.00 152 GLY D C 1
ATOM 6816 O O . GLY E 1 152 ? 13.313 -19.251 -45.867 1.00 41.07 152 GLY D O 1
ATOM 6817 N N . GLU E 1 153 ? 13.620 -21.473 -45.989 1.00 44.11 153 GLU D N 1
ATOM 6818 C CA . GLU E 1 153 ? 12.251 -21.782 -45.626 1.00 48.34 153 GLU D CA 1
ATOM 6819 C C . GLU E 1 153 ? 12.033 -21.445 -44.161 1.00 44.92 153 GLU D C 1
ATOM 6820 O O . GLU E 1 153 ? 12.918 -21.671 -43.358 1.00 43.58 153 GLU D O 1
ATOM 6826 N N . VAL E 1 154 ? 10.881 -20.881 -43.834 1.00 42.82 154 VAL D N 1
ATOM 6827 C CA . VAL E 1 154 ? 10.634 -20.405 -42.508 1.00 41.58 154 VAL D CA 1
ATOM 6828 C C . VAL E 1 154 ? 9.402 -21.047 -41.876 1.00 41.37 154 VAL D C 1
ATOM 6829 O O . VAL E 1 154 ? 8.344 -21.010 -42.451 1.00 42.98 154 VAL D O 1
ATOM 6833 N N . ALA E 1 155 ? 9.557 -21.612 -40.682 1.00 39.67 155 ALA D N 1
ATOM 6834 C CA . ALA E 1 155 ? 8.422 -21.976 -39.828 1.00 39.67 155 ALA D CA 1
ATOM 6835 C C . ALA E 1 155 ? 8.079 -20.767 -38.970 1.00 37.97 155 ALA D C 1
ATOM 6836 O O . ALA E 1 155 ? 8.855 -20.398 -38.101 1.00 36.40 155 ALA D O 1
ATOM 6838 N N . PRO E 1 156 ? 6.944 -20.114 -39.238 1.00 39.63 156 PRO D N 1
ATOM 6839 C CA . PRO E 1 156 ? 6.690 -18.814 -38.607 1.00 39.31 156 PRO D CA 1
ATOM 6840 C C . PRO E 1 156 ? 6.386 -18.893 -37.118 1.00 39.45 156 PRO D C 1
ATOM 6841 O O . PRO E 1 156 ? 6.090 -19.972 -36.597 1.00 40.76 156 PRO D O 1
ATOM 6845 N N . TYR E 1 157 ? 6.487 -17.744 -36.454 1.00 38.49 157 TYR D N 1
ATOM 6846 C CA . TYR E 1 157 ? 6.336 -17.660 -35.002 1.00 37.99 157 TYR D CA 1
ATOM 6847 C C . TYR E 1 157 ? 4.978 -18.220 -34.553 1.00 40.29 157 TYR D C 1
ATOM 6848 O O . TYR E 1 157 ? 3.940 -17.763 -34.992 1.00 40.23 157 TYR D O 1
ATOM 6857 N N . GLN E 1 158 ? 5.030 -19.210 -33.667 1.00 40.71 158 GLN D N 1
ATOM 6858 C CA . GLN E 1 158 ? 3.855 -19.814 -33.070 1.00 41.69 158 GLN D CA 1
ATOM 6859 C C . GLN E 1 158 ? 3.961 -19.805 -31.538 1.00 41.11 158 GLN D C 1
ATOM 6860 O O . GLN E 1 158 ? 3.415 -20.690 -30.880 1.00 43.71 158 GLN D O 1
ATOM 6866 N N . GLY E 1 159 ? 4.675 -18.836 -30.966 1.00 38.90 159 GLY D N 1
ATOM 6867 C CA . GLY E 1 159 ? 5.023 -18.883 -29.542 1.00 36.02 159 GLY D CA 1
ATOM 6868 C C . GLY E 1 159 ? 4.000 -18.243 -28.613 1.00 35.41 159 GLY D C 1
ATOM 6869 O O . GLY E 1 159 ? 2.880 -17.971 -28.991 1.00 36.48 159 GLY D O 1
ATOM 6870 N N . LYS E 1 160 ? 4.442 -17.959 -27.400 1.00 33.71 160 LYS D N 1
ATOM 6871 C CA . LYS E 1 160 ? 3.591 -17.450 -26.326 1.00 32.55 160 LYS D CA 1
ATOM 6872 C C . LYS E 1 160 ? 2.956 -16.104 -26.633 1.00 32.27 160 LYS D C 1
ATOM 6873 O O . LYS E 1 160 ? 1.839 -15.851 -26.210 1.00 32.06 160 LYS D O 1
ATOM 6879 N N . TYR E 1 161 ? 3.650 -15.245 -27.377 1.00 31.36 161 TYR D N 1
ATOM 6880 C CA . TYR E 1 161 ? 3.268 -13.831 -27.455 1.00 31.77 161 TYR D CA 1
ATOM 6881 C C . TYR E 1 161 ? 2.554 -13.389 -28.746 1.00 34.08 161 TYR D C 1
ATOM 6882 O O . TYR E 1 161 ? 2.470 -12.201 -29.050 1.00 34.96 161 TYR D O 1
ATOM 6891 N N . LEU E 1 162 ? 2.071 -14.350 -29.513 1.00 35.42 162 LEU D N 1
ATOM 6892 C CA . LEU E 1 162 ? 1.323 -14.043 -30.697 1.00 38.11 162 LEU D CA 1
ATOM 6893 C C . LEU E 1 162 ? 0.078 -13.228 -30.340 1.00 38.92 162 LEU D C 1
ATOM 6894 O O . LEU E 1 162 ? -0.617 -13.554 -29.400 1.00 39.54 162 LEU D O 1
ATOM 6899 N N . PHE E 1 163 ? -0.157 -12.157 -31.101 1.00 40.00 163 PHE D N 1
ATOM 6900 C CA . PHE E 1 163 ? -1.292 -11.231 -30.936 1.00 41.43 163 PHE D CA 1
ATOM 6901 C C . PHE E 1 163 ? -1.251 -10.408 -29.645 1.00 40.38 163 PHE D C 1
ATOM 6902 O O . PHE E 1 163 ? -2.281 -9.877 -29.223 1.00 39.47 163 PHE D O 1
ATOM 6910 N N . GLN E 1 164 ? -0.074 -10.275 -29.027 1.00 37.93 164 GLN D N 1
ATOM 6911 C CA . GLN E 1 164 ? -0.011 -9.572 -27.748 1.00 37.08 164 GLN D CA 1
ATOM 6912 C C . GLN E 1 164 ? -0.416 -8.102 -27.917 1.00 38.57 164 GLN D C 1
ATOM 6913 O O . GLN E 1 164 ? -0.149 -7.455 -28.940 1.00 41.25 164 GLN D O 1
ATOM 6919 N N . LYS E 1 165 ? -1.102 -7.609 -26.899 1.00 39.85 165 LYS D N 1
ATOM 6920 C CA . LYS E 1 165 ? -1.573 -6.237 -26.804 1.00 40.69 165 LYS D CA 1
ATOM 6921 C C . LYS E 1 165 ? -1.237 -5.783 -25.403 1.00 38.58 165 LYS D C 1
ATOM 6922 O O . LYS E 1 165 ? -1.445 -6.538 -24.440 1.00 38.48 165 LYS D O 1
ATOM 6928 N N . GLY E 1 166 ? -0.764 -4.553 -25.280 1.00 37.03 166 GLY D N 1
ATOM 6929 C CA . GLY E 1 166 ? -0.323 -4.032 -24.004 1.00 35.38 166 GLY D CA 1
ATOM 6930 C C . GLY E 1 166 ? 1.035 -4.599 -23.615 1.00 32.94 166 GLY D C 1
ATOM 6931 O O . GLY E 1 166 ? 1.520 -5.580 -24.184 1.00 31.23 166 GLY D O 1
ATOM 6932 N N . ALA E 1 167 ? 1.678 -3.925 -22.677 1.00 32.10 167 ALA D N 1
ATOM 6933 C CA . ALA E 1 167 ? 2.777 -4.518 -21.927 1.00 30.30 167 ALA D CA 1
ATOM 6934 C C . ALA E 1 167 ? 2.324 -5.894 -21.454 1.00 30.26 167 ALA D C 1
ATOM 6935 O O . ALA E 1 167 ? 1.334 -6.016 -20.745 1.00 31.12 167 ALA D O 1
ATOM 6937 N N . THR E 1 168 ? 3.042 -6.925 -21.897 1.00 29.34 168 THR D N 1
ATOM 6938 C CA . THR E 1 168 ? 2.641 -8.300 -21.695 1.00 29.28 168 THR D CA 1
ATOM 6939 C C . THR E 1 168 ? 3.671 -9.009 -20.808 1.00 28.66 168 THR D C 1
ATOM 6940 O O . THR E 1 168 ? 4.831 -9.125 -21.121 1.00 28.25 168 THR D O 1
ATOM 6944 N N . MET E 1 169 ? 3.202 -9.443 -19.654 1.00 30.37 169 MET D N 1
ATOM 6945 C CA . MET E 1 169 ? 4.011 -10.083 -18.644 1.00 29.80 169 MET D CA 1
ATOM 6946 C C . MET E 1 169 ? 4.632 -11.345 -19.207 1.00 28.48 169 MET D C 1
ATOM 6947 O O . MET E 1 169 ? 4.044 -11.986 -20.049 1.00 29.01 169 MET D O 1
ATOM 6952 N N . SER E 1 170 ? 5.816 -11.704 -18.731 1.00 27.19 170 SER D N 1
ATOM 6953 C CA . SER E 1 170 ? 6.438 -12.967 -19.114 1.00 26.45 170 SER D CA 1
ATOM 6954 C C . SER E 1 170 ? 5.549 -14.173 -18.864 1.00 27.04 170 SER D C 1
ATOM 6955 O O . SER E 1 170 ? 4.885 -14.267 -17.838 1.00 28.13 170 SER D O 1
ATOM 6958 N N . GLU E 1 171 ? 5.549 -15.100 -19.810 1.00 26.99 171 GLU D N 1
ATOM 6959 C CA . GLU E 1 171 ? 4.876 -16.375 -19.648 1.00 28.25 171 GLU D CA 1
ATOM 6960 C C . GLU E 1 171 ? 5.891 -17.514 -19.715 1.00 27.85 171 GLU D C 1
ATOM 6961 O O . GLU E 1 171 ? 5.581 -18.607 -20.185 1.00 28.74 171 GLU D O 1
ATOM 6967 N N . ILE E 1 172 ? 7.089 -17.254 -19.199 1.00 26.89 172 ILE D N 1
ATOM 6968 C CA . ILE E 1 172 ? 8.177 -18.221 -19.154 1.00 27.05 172 ILE D CA 1
ATOM 6969 C C . ILE E 1 172 ? 7.755 -19.573 -18.570 1.00 28.33 172 ILE D C 1
ATOM 6970 O O . ILE E 1 172 ? 8.228 -20.630 -19.003 1.00 28.31 172 ILE D O 1
ATOM 6975 N N . TYR E 1 173 ? 6.881 -19.526 -17.563 1.00 31.01 173 TYR D N 1
ATOM 6976 C CA . TYR E 1 173 ? 6.360 -20.728 -16.888 1.00 32.74 173 TYR D CA 1
ATOM 6977 C C . TYR E 1 173 ? 5.614 -21.668 -17.821 1.00 34.22 173 TYR D C 1
ATOM 6978 O O . TYR E 1 173 ? 5.350 -22.796 -17.455 1.00 35.71 173 TYR D O 1
ATOM 6987 N N . LYS E 1 174 ? 5.285 -21.219 -19.018 1.00 34.92 174 LYS D N 1
ATOM 6988 C CA . LYS E 1 174 ? 4.688 -22.105 -20.006 1.00 37.76 174 LYS D CA 1
ATOM 6989 C C . LYS E 1 174 ? 5.667 -22.908 -20.838 1.00 37.94 174 LYS D C 1
ATOM 6990 O O . LYS E 1 174 ? 5.232 -23.739 -21.606 1.00 39.59 174 LYS D O 1
ATOM 6996 N N . ASP E 1 175 ? 6.970 -22.660 -20.729 1.00 38.37 175 ASP D N 1
ATOM 6997 C CA . ASP E 1 175 ? 7.956 -23.468 -21.466 1.00 40.78 175 ASP D CA 1
ATOM 6998 C C . ASP E 1 175 ? 7.653 -24.955 -21.328 1.00 44.85 175 ASP D C 1
ATOM 6999 O O . ASP E 1 175 ? 7.443 -25.435 -20.230 1.00 46.28 175 ASP D O 1
ATOM 7004 N N . ALA E 1 176 ? 7.595 -25.683 -22.438 1.00 50.91 176 ALA D N 1
ATOM 7005 C CA . ALA E 1 176 ? 7.379 -27.136 -22.361 1.00 58.47 176 ALA D CA 1
ATOM 7006 C C . ALA E 1 176 ? 8.645 -27.894 -21.936 1.00 64.19 176 ALA D C 1
ATOM 7007 O O . ALA E 1 176 ? 8.562 -29.029 -21.461 1.00 65.71 176 ALA D O 1
ATOM 7009 N N . PHE E 1 177 ? 9.802 -27.250 -22.078 1.00 70.38 177 PHE D N 1
ATOM 7010 C CA . PHE E 1 177 ? 11.100 -27.869 -21.815 1.00 78.11 177 PHE D CA 1
ATOM 7011 C C . PHE E 1 177 ? 12.139 -26.752 -21.686 1.00 79.24 177 PHE D C 1
ATOM 7012 O O . PHE E 1 177 ? 13.249 -26.910 -21.169 1.00 84.02 177 PHE D O 1
ATOM 7021 N N . MET F 1 1 ? 24.592 -8.035 -46.357 1.00 26.88 1 MET F N 1
ATOM 7022 C CA . MET F 1 1 ? 25.381 -9.018 -45.587 1.00 26.99 1 MET F CA 1
ATOM 7023 C C . MET F 1 1 ? 26.244 -8.270 -44.564 1.00 24.67 1 MET F C 1
ATOM 7024 O O . MET F 1 1 ? 26.399 -7.086 -44.710 1.00 23.46 1 MET F O 1
ATOM 7029 N N . ILE F 1 2 ? 26.781 -8.937 -43.544 1.00 23.97 2 ILE F N 1
ATOM 7030 C CA . ILE F 1 2 ? 27.782 -8.320 -42.681 1.00 23.60 2 ILE F CA 1
ATOM 7031 C C . ILE F 1 2 ? 29.100 -8.289 -43.430 1.00 23.57 2 ILE F C 1
ATOM 7032 O O . ILE F 1 2 ? 29.501 -9.292 -44.046 1.00 23.86 2 ILE F O 1
ATOM 7037 N N . LEU F 1 3 ? 29.811 -7.172 -43.325 1.00 23.59 3 LEU F N 1
ATOM 7038 C CA . LEU F 1 3 ? 31.130 -7.036 -43.948 1.00 23.80 3 LEU F CA 1
ATOM 7039 C C . LEU F 1 3 ? 32.210 -7.764 -43.169 1.00 23.14 3 LEU F C 1
ATOM 7040 O O . LEU F 1 3 ? 32.335 -7.585 -41.948 1.00 22.73 3 LEU F O 1
ATOM 7045 N N . SER F 1 4 ? 33.023 -8.540 -43.865 1.00 22.65 4 SER F N 1
ATOM 7046 C CA . SER F 1 4 ? 34.235 -9.066 -43.231 1.00 23.60 4 SER F CA 1
ATOM 7047 C C . SER F 1 4 ? 35.205 -7.926 -42.880 1.00 24.14 4 SER F C 1
ATOM 7048 O O . SER F 1 4 ? 35.155 -6.831 -43.450 1.00 23.70 4 SER F O 1
ATOM 7051 N N . GLY F 1 5 ? 36.079 -8.192 -41.923 1.00 25.23 5 GLY F N 1
ATOM 7052 C CA . GLY F 1 5 ? 37.132 -7.245 -41.576 1.00 26.86 5 GLY F CA 1
ATOM 7053 C C . GLY F 1 5 ? 37.927 -6.827 -42.807 1.00 27.74 5 GLY F C 1
ATOM 7054 O O . GLY F 1 5 ? 38.251 -5.656 -42.968 1.00 29.20 5 GLY F O 1
ATOM 7055 N N . LYS F 1 6 ? 38.266 -7.790 -43.651 1.00 29.50 6 LYS F N 1
ATOM 7056 C CA . LYS F 1 6 ? 39.047 -7.499 -44.834 1.00 31.49 6 LYS F CA 1
ATOM 7057 C C . LYS F 1 6 ? 38.308 -6.530 -45.749 1.00 29.33 6 LYS F C 1
ATOM 7058 O O . LYS F 1 6 ? 38.907 -5.588 -46.265 1.00 29.80 6 LYS F O 1
ATOM 7064 N N . THR F 1 7 ? 37.007 -6.742 -45.921 1.00 25.69 7 THR F N 1
ATOM 7065 C CA . THR F 1 7 ? 36.214 -5.847 -46.707 1.00 24.44 7 THR F CA 1
ATOM 7066 C C . THR F 1 7 ? 36.196 -4.454 -46.078 1.00 24.55 7 THR F C 1
ATOM 7067 O O . THR F 1 7 ? 36.334 -3.458 -46.784 1.00 25.85 7 THR F O 1
ATOM 7071 N N . ILE F 1 8 ? 36.052 -4.372 -44.763 1.00 23.44 8 ILE F N 1
ATOM 7072 C CA . ILE F 1 8 ? 36.136 -3.087 -44.100 1.00 23.45 8 ILE F CA 1
ATOM 7073 C C . ILE F 1 8 ? 37.453 -2.394 -44.432 1.00 23.89 8 ILE F C 1
ATOM 7074 O O . ILE F 1 8 ? 37.447 -1.201 -44.725 1.00 23.80 8 ILE F O 1
ATOM 7079 N N . SER F 1 9 ? 38.567 -3.121 -44.376 1.00 24.09 9 SER F N 1
ATOM 7080 C CA . SER F 1 9 ? 39.885 -2.538 -44.702 1.00 26.16 9 SER F CA 1
ATOM 7081 C C . SER F 1 9 ? 39.954 -1.955 -46.093 1.00 27.09 9 SER F C 1
ATOM 7082 O O . SER F 1 9 ? 40.467 -0.842 -46.302 1.00 28.34 9 SER F O 1
ATOM 7085 N N . GLU F 1 10 ? 39.443 -2.719 -47.056 1.00 26.93 10 GLU F N 1
ATOM 7086 C CA . GLU F 1 10 ? 39.408 -2.269 -48.427 1.00 28.03 10 GLU F CA 1
ATOM 7087 C C . GLU F 1 10 ? 38.653 -0.951 -48.538 1.00 28.34 10 GLU F C 1
ATOM 7088 O O . GLU F 1 10 ? 39.134 0.014 -49.148 1.00 30.18 10 GLU F O 1
ATOM 7094 N N . LYS F 1 11 ? 37.469 -0.912 -47.947 1.00 26.68 11 LYS F N 1
ATOM 7095 C CA . LYS F 1 11 ? 36.602 0.250 -48.071 1.00 27.31 11 LYS F CA 1
ATOM 7096 C C . LYS F 1 11 ? 37.209 1.476 -47.426 1.00 27.04 11 LYS F C 1
ATOM 7097 O O . LYS F 1 11 ? 36.986 2.595 -47.900 1.00 28.75 11 LYS F O 1
ATOM 7103 N N . LEU F 1 12 ? 37.932 1.269 -46.332 1.00 25.72 12 LEU F N 1
ATOM 7104 C CA . LEU F 1 12 ? 38.687 2.344 -45.691 1.00 26.41 12 LEU F CA 1
ATOM 7105 C C . LEU F 1 12 ? 39.758 2.889 -46.619 1.00 27.84 12 LEU F C 1
ATOM 7106 O O . LEU F 1 12 ? 39.846 4.088 -46.836 1.00 28.12 12 LEU F O 1
ATOM 7111 N N . THR F 1 13 ? 40.525 1.989 -47.219 1.00 28.02 13 THR F N 1
ATOM 7112 C CA . THR F 1 13 ? 41.590 2.410 -48.105 1.00 29.86 13 THR F CA 1
ATOM 7113 C C . THR F 1 13 ? 41.067 3.158 -49.339 1.00 31.04 13 THR F C 1
ATOM 7114 O O . THR F 1 13 ? 41.678 4.091 -49.786 1.00 30.61 13 THR F O 1
ATOM 7118 N N . GLU F 1 14 ? 39.914 2.749 -49.846 1.00 31.06 14 GLU F N 1
ATOM 7119 C CA . GLU F 1 14 ? 39.306 3.448 -50.959 1.00 32.46 14 GLU F CA 1
ATOM 7120 C C . GLU F 1 14 ? 38.442 4.611 -50.553 1.00 33.49 14 GLU F C 1
ATOM 7121 O O . GLU F 1 14 ? 37.766 5.197 -51.392 1.00 33.33 14 GLU F O 1
ATOM 7127 N N . LYS F 1 15 ? 38.414 4.905 -49.264 1.00 34.23 15 LYS F N 1
ATOM 7128 C CA . LYS F 1 15 ? 37.657 6.047 -48.736 1.00 36.67 15 LYS F CA 1
ATOM 7129 C C . LYS F 1 15 ? 36.156 5.975 -48.961 1.00 36.46 15 LYS F C 1
ATOM 7130 O O . LYS F 1 15 ? 35.480 6.981 -48.900 1.00 36.59 15 LYS F O 1
ATOM 7136 N N . GLU F 1 16 ? 35.636 4.772 -49.150 1.00 37.26 16 GLU F N 1
ATOM 7137 C CA . GLU F 1 16 ? 34.199 4.563 -49.165 1.00 40.37 16 GLU F CA 1
ATOM 7138 C C . GLU F 1 16 ? 33.636 4.793 -47.749 1.00 38.30 16 GLU F C 1
ATOM 7139 O O . GLU F 1 16 ? 32.479 5.166 -47.569 1.00 37.52 16 GLU F O 1
ATOM 7145 N N . LEU F 1 17 ? 34.493 4.565 -46.762 1.00 36.62 17 LEU F N 1
ATOM 7146 C CA . LEU F 1 17 ? 34.150 4.606 -45.357 1.00 36.20 17 LEU F CA 1
ATOM 7147 C C . LEU F 1 17 ? 35.333 5.257 -44.664 1.00 36.05 17 LEU F C 1
ATOM 7148 O O . LEU F 1 17 ? 36.469 5.067 -45.095 1.00 38.09 17 LEU F O 1
ATOM 7153 N N . GLU F 1 18 ? 35.079 6.081 -43.658 1.00 34.87 18 GLU F N 1
ATOM 7154 C CA . GLU F 1 18 ? 36.158 6.694 -42.903 1.00 35.66 18 GLU F CA 1
ATOM 7155 C C . GLU F 1 18 ? 36.014 6.376 -41.431 1.00 34.11 18 GLU F C 1
ATOM 7156 O O . GLU F 1 18 ? 34.919 6.435 -40.863 1.00 33.93 18 GLU F O 1
ATOM 7162 N N . ILE F 1 19 ? 37.122 5.968 -40.838 1.00 33.57 19 ILE F N 1
ATOM 7163 C CA . ILE F 1 19 ? 37.209 5.747 -39.400 1.00 32.15 19 ILE F CA 1
ATOM 7164 C C . ILE F 1 19 ? 38.607 6.203 -39.040 1.00 31.72 19 ILE F C 1
ATOM 7165 O O . ILE F 1 19 ? 39.593 5.631 -39.485 1.00 31.75 19 ILE F O 1
ATOM 7170 N N . THR F 1 20 ? 38.685 7.228 -38.225 1.00 32.47 20 THR F N 1
ATOM 7171 C CA . THR F 1 20 ? 39.949 7.868 -37.983 1.00 33.48 20 THR F CA 1
ATOM 7172 C C . THR F 1 20 ? 40.007 8.509 -36.609 1.00 32.33 20 THR F C 1
ATOM 7173 O O . THR F 1 20 ? 38.997 9.004 -36.143 1.00 34.03 20 THR F O 1
ATOM 7177 N N . PRO F 1 21 ? 41.160 8.463 -35.932 1.00 31.60 21 PRO F N 1
ATOM 7178 C CA . PRO F 1 21 ? 42.376 7.726 -36.248 1.00 32.14 21 PRO F CA 1
ATOM 7179 C C . PRO F 1 21 ? 42.227 6.244 -35.969 1.00 30.82 21 PRO F C 1
ATOM 7180 O O . PRO F 1 21 ? 41.424 5.867 -35.130 1.00 30.83 21 PRO F O 1
ATOM 7184 N N . LEU F 1 22 ? 43.012 5.425 -36.654 1.00 31.89 22 LEU F N 1
ATOM 7185 C CA . LEU F 1 22 ? 42.836 3.986 -36.624 1.00 32.36 22 LEU F CA 1
ATOM 7186 C C . LEU F 1 22 ? 44.153 3.241 -36.765 1.00 33.02 22 LEU F C 1
ATOM 7187 O O . LEU F 1 22 ? 44.938 3.593 -37.606 1.00 34.74 22 LEU F O 1
ATOM 7192 N N . THR F 1 23 ? 44.347 2.177 -35.994 1.00 33.59 23 THR F N 1
ATOM 7193 C CA . THR F 1 23 ? 45.447 1.233 -36.235 1.00 36.64 23 THR F CA 1
ATOM 7194 C C . THR F 1 23 ? 44.892 -0.017 -36.922 1.00 38.23 23 THR F C 1
ATOM 7195 O O . THR F 1 23 ? 43.761 -0.434 -36.659 1.00 36.58 23 THR F O 1
ATOM 7199 N N . GLU F 1 24 ? 45.699 -0.616 -37.794 1.00 41.35 24 GLU F N 1
ATOM 7200 C CA . GLU F 1 24 ? 45.261 -1.776 -38.575 1.00 43.48 24 GLU F CA 1
ATOM 7201 C C . GLU F 1 24 ? 44.838 -2.949 -37.702 1.00 41.63 24 GLU F C 1
ATOM 7202 O O . GLU F 1 24 ? 43.972 -3.710 -38.086 1.00 43.70 24 GLU F O 1
ATOM 7208 N N . GLU F 1 25 ? 45.390 -3.061 -36.502 1.00 39.43 25 GLU F N 1
ATOM 7209 C CA . GLU F 1 25 ? 45.088 -4.190 -35.632 1.00 40.91 25 GLU F CA 1
ATOM 7210 C C . GLU F 1 25 ? 43.730 -4.053 -34.912 1.00 34.38 25 GLU F C 1
ATOM 7211 O O . GLU F 1 25 ? 43.257 -5.003 -34.285 1.00 31.48 25 GLU F O 1
ATOM 7217 N N . GLN F 1 26 ? 43.119 -2.874 -34.987 1.00 30.28 26 GLN F N 1
ATOM 7218 C CA . GLN F 1 26 ? 41.736 -2.707 -34.548 1.00 27.64 26 GLN F CA 1
ATOM 7219 C C . GLN F 1 26 ? 40.752 -3.479 -35.444 1.00 25.40 26 GLN F C 1
ATOM 7220 O O . GLN F 1 26 ? 39.608 -3.692 -35.049 1.00 23.59 26 GLN F O 1
ATOM 7226 N N . ILE F 1 27 ? 41.197 -3.879 -36.647 1.00 24.30 27 ILE F N 1
ATOM 7227 C CA . ILE F 1 27 ? 40.366 -4.645 -37.601 1.00 23.58 27 ILE F CA 1
ATOM 7228 C C . ILE F 1 27 ? 40.249 -6.110 -37.173 1.00 22.29 27 ILE F C 1
ATOM 7229 O O . ILE F 1 27 ? 41.248 -6.743 -36.859 1.00 21.92 27 ILE F O 1
ATOM 7234 N N . GLN F 1 28 ? 39.026 -6.616 -37.105 1.00 21.30 28 GLN F N 1
ATOM 7235 C CA . GLN F 1 28 ? 38.742 -7.930 -36.515 1.00 21.42 28 GLN F CA 1
ATOM 7236 C C . GLN F 1 28 ? 38.050 -8.810 -37.566 1.00 20.92 28 GLN F C 1
ATOM 7237 O O . GLN F 1 28 ? 37.813 -8.359 -38.662 1.00 20.09 28 GLN F O 1
ATOM 7243 N N . PRO F 1 29 ? 37.758 -10.076 -37.240 1.00 20.91 29 PRO F N 1
ATOM 7244 C CA . PRO F 1 29 ? 37.219 -10.958 -38.265 1.00 20.96 29 PRO F CA 1
ATOM 7245 C C . PRO F 1 29 ? 36.002 -10.399 -39.009 1.00 21.11 29 PRO F C 1
ATOM 7246 O O . PRO F 1 29 ? 35.922 -10.530 -40.229 1.00 21.75 29 PRO F O 1
ATOM 7250 N N . ALA F 1 30 ? 35.064 -9.788 -38.285 1.00 20.62 30 ALA F N 1
ATOM 7251 C CA . ALA F 1 30 ? 33.918 -9.147 -38.929 1.00 20.31 30 ALA F CA 1
ATOM 7252 C C . ALA F 1 30 ? 33.447 -7.962 -38.115 1.00 19.44 30 ALA F C 1
ATOM 7253 O O . ALA F 1 30 ? 32.253 -7.765 -37.921 1.00 18.38 30 ALA F O 1
ATOM 7255 N N . SER F 1 31 ? 34.410 -7.170 -37.659 1.00 19.29 31 SER F N 1
ATOM 7256 C CA . SER F 1 31 ? 34.124 -5.968 -36.891 1.00 19.16 31 SER F CA 1
ATOM 7257 C C . SER F 1 31 ? 35.359 -5.105 -36.833 1.00 19.46 31 SER F C 1
ATOM 7258 O O . SER F 1 31 ? 36.448 -5.541 -37.253 1.00 20.37 31 SER F O 1
ATOM 7261 N N . VAL F 1 32 ? 35.221 -3.913 -36.284 1.00 19.65 32 VAL F N 1
ATOM 7262 C CA . VAL F 1 32 ? 36.396 -3.092 -35.981 1.00 21.59 32 VAL F CA 1
ATOM 7263 C C . VAL F 1 32 ? 36.282 -2.460 -34.577 1.00 22.12 32 VAL F C 1
ATOM 7264 O O . VAL F 1 32 ? 35.283 -1.813 -34.235 1.00 21.11 32 VAL F O 1
ATOM 7268 N N . ASP F 1 33 ? 37.324 -2.685 -33.769 1.00 21.96 33 ASP F N 1
ATOM 7269 C CA . ASP F 1 33 ? 37.373 -2.177 -32.409 1.00 21.75 33 ASP F CA 1
ATOM 7270 C C . ASP F 1 33 ? 37.551 -0.653 -32.407 1.00 22.58 33 ASP F C 1
ATOM 7271 O O . ASP F 1 33 ? 38.348 -0.110 -33.171 1.00 23.41 33 ASP F O 1
ATOM 7276 N N . LEU F 1 34 ? 36.814 0.021 -31.519 1.00 22.17 34 LEU F N 1
ATOM 7277 C CA . LEU F 1 34 ? 37.031 1.442 -31.245 1.00 22.19 34 LEU F CA 1
ATOM 7278 C C . LEU F 1 34 ? 37.513 1.654 -29.805 1.00 21.82 34 LEU F C 1
ATOM 7279 O O . LEU F 1 34 ? 37.321 0.810 -28.935 1.00 21.97 34 LEU F O 1
ATOM 7284 N N . ARG F 1 35 ? 38.082 2.826 -29.563 1.00 22.80 35 ARG F N 1
ATOM 7285 C CA . ARG F 1 35 ? 38.734 3.136 -28.306 1.00 23.57 35 ARG F CA 1
ATOM 7286 C C . ARG F 1 35 ? 38.015 4.206 -27.499 1.00 24.45 35 ARG F C 1
ATOM 7287 O O . ARG F 1 35 ? 37.365 5.098 -28.048 1.00 25.19 35 ARG F O 1
ATOM 7295 N N . LEU F 1 36 ? 38.219 4.156 -26.186 1.00 24.49 36 LEU F N 1
ATOM 7296 C CA . LEU F 1 36 ? 37.638 5.104 -25.263 1.00 24.79 36 LEU F CA 1
ATOM 7297 C C . LEU F 1 36 ? 38.391 6.432 -25.287 1.00 26.75 36 LEU F C 1
ATOM 7298 O O . LEU F 1 36 ? 39.604 6.461 -25.120 1.00 26.94 36 LEU F O 1
ATOM 7303 N N . GLY F 1 37 ? 37.658 7.528 -25.494 1.00 28.15 37 GLY F N 1
ATOM 7304 C CA . GLY F 1 37 ? 38.217 8.873 -25.475 1.00 29.68 37 GLY F CA 1
ATOM 7305 C C . GLY F 1 37 ? 38.285 9.457 -24.080 1.00 31.57 37 GLY F C 1
ATOM 7306 O O . GLY F 1 37 ? 37.842 8.830 -23.111 1.00 30.30 37 GLY F O 1
ATOM 7307 N N . PRO F 1 38 ? 38.853 10.670 -23.958 1.00 34.50 38 PRO F N 1
ATOM 7308 C CA . PRO F 1 38 ? 39.083 11.304 -22.665 1.00 36.55 38 PRO F CA 1
ATOM 7309 C C . PRO F 1 38 ? 37.910 12.159 -22.163 1.00 39.12 38 PRO F C 1
ATOM 7310 O O . PRO F 1 38 ? 38.020 12.755 -21.087 1.00 43.84 38 PRO F O 1
ATOM 7314 N N . HIS F 1 39 ? 36.804 12.198 -22.897 1.00 39.13 39 HIS F N 1
ATOM 7315 C CA . HIS F 1 39 ? 35.731 13.124 -22.612 1.00 40.49 39 HIS F CA 1
ATOM 7316 C C . HIS F 1 39 ? 34.476 12.416 -22.075 1.00 39.42 39 HIS F C 1
ATOM 7317 O O . HIS F 1 39 ? 34.069 11.386 -22.587 1.00 36.48 39 HIS F O 1
ATOM 7324 N N . PHE F 1 40 ? 33.855 13.021 -21.050 1.00 39.14 40 PHE F N 1
ATOM 7325 C CA . PHE F 1 40 ? 32.804 12.396 -20.294 1.00 36.50 40 PHE F CA 1
ATOM 7326 C C . PHE F 1 40 ? 31.705 13.373 -19.901 1.00 39.04 40 PHE F C 1
ATOM 7327 O O . PHE F 1 40 ? 31.945 14.566 -19.739 1.00 40.56 40 PHE F O 1
ATOM 7335 N N . VAL F 1 41 ? 30.503 12.842 -19.721 1.00 39.89 41 VAL F N 1
ATOM 7336 C CA . VAL F 1 41 ? 29.363 13.628 -19.315 1.00 42.89 41 VAL F CA 1
ATOM 7337 C C . VAL F 1 41 ? 28.582 12.843 -18.280 1.00 44.16 41 VAL F C 1
ATOM 7338 O O . VAL F 1 41 ? 28.342 11.659 -18.482 1.00 42.26 41 VAL F O 1
ATOM 7342 N N . THR F 1 42 ? 28.152 13.517 -17.214 1.00 48.40 42 THR F N 1
ATOM 7343 C CA . THR F 1 42 ? 27.209 12.946 -16.250 1.00 51.88 42 THR F CA 1
ATOM 7344 C C . THR F 1 42 ? 26.035 13.909 -16.000 1.00 55.58 42 THR F C 1
ATOM 7345 O O . THR F 1 42 ? 26.186 15.124 -16.043 1.00 59.48 42 THR F O 1
ATOM 7349 N N . ILE F 1 43 ? 24.863 13.364 -15.707 1.00 60.91 43 ILE F N 1
ATOM 7350 C CA . ILE F 1 43 ? 23.703 14.191 -15.339 1.00 68.67 43 ILE F CA 1
ATOM 7351 C C . ILE F 1 43 ? 23.935 14.900 -14.001 1.00 68.28 43 ILE F C 1
ATOM 7352 O O . ILE F 1 43 ? 24.472 14.292 -13.086 1.00 64.05 43 ILE F O 1
ATOM 7357 N N . ALA F 1 49 ? 16.290 17.099 -9.983 1.00 57.43 49 ALA F N 1
ATOM 7358 C CA . ALA F 1 49 ? 15.336 16.316 -9.221 1.00 60.16 49 ALA F CA 1
ATOM 7359 C C . ALA F 1 49 ? 14.504 15.349 -10.090 1.00 61.65 49 ALA F C 1
ATOM 7360 O O . ALA F 1 49 ? 13.988 14.342 -9.585 1.00 63.07 49 ALA F O 1
ATOM 7362 N N . VAL F 1 50 ? 14.370 15.652 -11.381 1.00 62.61 50 VAL F N 1
ATOM 7363 C CA . VAL F 1 50 ? 13.635 14.799 -12.327 1.00 61.55 50 VAL F CA 1
ATOM 7364 C C . VAL F 1 50 ? 14.261 14.926 -13.683 1.00 61.02 50 VAL F C 1
ATOM 7365 O O . VAL F 1 50 ? 14.667 15.994 -14.081 1.00 58.63 50 VAL F O 1
ATOM 7369 N N . ILE F 1 51 ? 14.308 13.820 -14.399 1.00 61.89 51 ILE F N 1
ATOM 7370 C CA . ILE F 1 51 ? 14.829 13.800 -15.753 1.00 61.70 51 ILE F CA 1
ATOM 7371 C C . ILE F 1 51 ? 13.645 13.940 -16.695 1.00 60.66 51 ILE F C 1
ATOM 7372 O O . ILE F 1 51 ? 12.622 13.293 -16.506 1.00 59.86 51 ILE F O 1
ATOM 7377 N N . SER F 1 52 ? 13.806 14.793 -17.706 1.00 60.63 52 SER F N 1
ATOM 7378 C CA . SER F 1 52 ? 12.726 15.198 -18.600 1.00 58.96 52 SER F CA 1
ATOM 7379 C C . SER F 1 52 ? 13.129 15.007 -20.061 1.00 57.30 52 SER F C 1
ATOM 7380 O O . SER F 1 52 ? 14.302 15.085 -20.412 1.00 53.76 52 SER F O 1
ATOM 7383 N N . PHE F 1 53 ? 12.129 14.747 -20.898 1.00 57.36 53 PHE F N 1
ATOM 7384 C CA . PHE F 1 53 ? 12.312 14.609 -22.339 1.00 56.54 53 PHE F CA 1
ATOM 7385 C C . PHE F 1 53 ? 11.918 15.903 -23.039 1.00 58.99 53 PHE F C 1
ATOM 7386 O O . PHE F 1 53 ? 12.041 16.017 -24.251 1.00 56.22 53 PHE F O 1
ATOM 7394 N N . GLU F 1 54 ? 11.463 16.885 -22.267 1.00 61.14 54 GLU F N 1
ATOM 7395 C CA . GLU F 1 54 ? 10.814 18.062 -22.830 1.00 65.28 54 GLU F CA 1
ATOM 7396 C C . GLU F 1 54 ? 11.614 19.352 -22.711 1.00 66.65 54 GLU F C 1
ATOM 7397 O O . GLU F 1 54 ? 11.216 20.348 -23.269 1.00 66.46 54 GLU F O 1
ATOM 7403 N N . ARG F 1 55 ? 12.742 19.315 -22.007 1.00 68.71 55 ARG F N 1
ATOM 7404 C CA . ARG F 1 55 ? 13.634 20.459 -21.866 1.00 71.18 55 ARG F CA 1
ATOM 7405 C C . ARG F 1 55 ? 15.048 19.947 -21.640 1.00 70.70 55 ARG F C 1
ATOM 7406 O O . ARG F 1 55 ? 15.236 18.771 -21.319 1.00 68.08 55 ARG F O 1
ATOM 7414 N N . PRO F 1 56 ? 16.051 20.826 -21.782 1.00 73.50 56 PRO F N 1
ATOM 7415 C CA . PRO F 1 56 ? 17.415 20.391 -21.462 1.00 73.30 56 PRO F CA 1
ATOM 7416 C C . PRO F 1 56 ? 17.609 20.093 -19.976 1.00 72.81 56 PRO F C 1
ATOM 7417 O O . PRO F 1 56 ? 16.966 20.687 -19.126 1.00 68.15 56 PRO F O 1
ATOM 7421 N N . ILE F 1 57 ? 18.521 19.167 -19.722 1.00 76.51 57 ILE F N 1
ATOM 7422 C CA . ILE F 1 57 ? 18.854 18.664 -18.403 1.00 78.81 57 ILE F CA 1
ATOM 7423 C C . ILE F 1 57 ? 20.260 19.148 -18.112 1.00 80.15 57 ILE F C 1
ATOM 7424 O O . ILE F 1 57 ? 21.126 19.090 -18.984 1.00 84.29 57 ILE F O 1
ATOM 7429 N N . ARG F 1 58 ? 20.488 19.628 -16.897 1.00 79.07 58 ARG F N 1
ATOM 7430 C CA . ARG F 1 58 ? 21.796 20.122 -16.519 1.00 77.86 58 ARG F CA 1
ATOM 7431 C C . ARG F 1 58 ? 22.745 18.933 -16.414 1.00 73.52 58 ARG F C 1
ATOM 7432 O O . ARG F 1 58 ? 22.350 17.815 -16.075 1.00 68.04 58 ARG F O 1
ATOM 7440 N N . TYR F 1 59 ? 23.998 19.163 -16.766 1.00 74.41 59 TYR F N 1
ATOM 7441 C CA . TYR F 1 59 ? 24.992 18.099 -16.751 1.00 74.49 59 TYR F CA 1
ATOM 7442 C C . TYR F 1 59 ? 26.381 18.642 -16.479 1.00 73.81 59 TYR F C 1
ATOM 7443 O O . TYR F 1 59 ? 26.615 19.829 -16.674 1.00 74.04 59 TYR F O 1
ATOM 7452 N N . ARG F 1 60 ? 27.280 17.761 -16.034 1.00 70.37 60 ARG F N 1
ATOM 7453 C CA . ARG F 1 60 ? 28.702 18.079 -15.875 1.00 69.52 60 ARG F CA 1
ATOM 7454 C C . ARG F 1 60 ? 29.446 17.351 -16.997 1.00 67.26 60 ARG F C 1
ATOM 7455 O O . ARG F 1 60 ? 29.164 16.191 -17.322 1.00 64.50 60 ARG F O 1
ATOM 7463 N N . GLU F 1 61 ? 30.339 18.070 -17.661 1.00 67.16 61 GLU F N 1
ATOM 7464 C CA . GLU F 1 61 ? 31.145 17.481 -18.699 1.00 65.05 61 GLU F CA 1
ATOM 7465 C C . GLU F 1 61 ? 32.593 17.791 -18.405 1.00 64.76 61 GLU F C 1
ATOM 7466 O O . GLU F 1 61 ? 32.910 18.856 -17.866 1.00 69.91 61 GLU F O 1
ATOM 7472 N N . TRP F 1 62 ? 33.483 16.862 -18.729 1.00 59.17 62 TRP F N 1
ATOM 7473 C CA . TRP F 1 62 ? 34.902 17.124 -18.540 1.00 56.54 62 TRP F CA 1
ATOM 7474 C C . TRP F 1 62 ? 35.772 16.255 -19.436 1.00 52.55 62 TRP F C 1
ATOM 7475 O O . TRP F 1 62 ? 35.375 15.176 -19.868 1.00 51.16 62 TRP F O 1
ATOM 7486 N N . THR F 1 63 ? 36.971 16.756 -19.691 1.00 50.87 63 THR F N 1
ATOM 7487 C CA . THR F 1 63 ? 38.011 16.018 -20.367 1.00 48.13 63 THR F CA 1
ATOM 7488 C C . THR F 1 63 ? 39.039 15.708 -19.303 1.00 47.83 63 THR F C 1
ATOM 7489 O O . THR F 1 63 ? 39.484 16.600 -18.597 1.00 50.81 63 THR F O 1
ATOM 7493 N N . THR F 1 64 ? 39.407 14.444 -19.164 1.00 45.38 64 THR F N 1
ATOM 7494 C CA . THR F 1 64 ? 40.426 14.080 -18.202 1.00 44.70 64 THR F CA 1
ATOM 7495 C C . THR F 1 64 ? 41.794 14.057 -18.857 1.00 44.53 64 THR F C 1
ATOM 7496 O O . THR F 1 64 ? 41.948 13.685 -20.035 1.00 43.73 64 THR F O 1
ATOM 7500 N N . SER F 1 65 ? 42.781 14.424 -18.055 1.00 46.38 65 SER F N 1
ATOM 7501 C CA . SER F 1 65 ? 44.171 14.282 -18.408 1.00 48.95 65 SER F CA 1
ATOM 7502 C C . SER F 1 65 ? 44.781 13.061 -17.741 1.00 48.71 65 SER F C 1
ATOM 7503 O O . SER F 1 65 ? 45.938 12.743 -17.967 1.00 51.65 65 SER F O 1
ATOM 7506 N N . ASP F 1 66 ? 44.014 12.378 -16.915 1.00 47.40 66 ASP F N 1
ATOM 7507 C CA . ASP F 1 66 ? 44.507 11.196 -16.271 1.00 47.00 66 ASP F CA 1
ATOM 7508 C C . ASP F 1 66 ? 44.478 10.038 -17.241 1.00 45.87 66 ASP F C 1
ATOM 7509 O O . ASP F 1 66 ? 43.751 10.042 -18.232 1.00 45.78 66 ASP F O 1
ATOM 7514 N N . GLU F 1 67 ? 45.245 9.014 -16.913 1.00 46.52 67 GLU F N 1
ATOM 7515 C CA . GLU F 1 67 ? 45.270 7.793 -17.695 1.00 46.32 67 GLU F CA 1
ATOM 7516 C C . GLU F 1 67 ? 43.990 6.960 -17.552 1.00 43.76 67 GLU F C 1
ATOM 7517 O O . GLU F 1 67 ? 43.639 6.191 -18.449 1.00 42.56 67 GLU F O 1
ATOM 7523 N N . THR F 1 68 ? 43.327 7.074 -16.402 1.00 42.58 68 THR F N 1
ATOM 7524 C CA . THR F 1 68 ? 42.101 6.333 -16.129 1.00 39.37 68 THR F CA 1
ATOM 7525 C C . THR F 1 68 ? 41.049 7.215 -15.518 1.00 38.26 68 THR F C 1
ATOM 7526 O O . THR F 1 68 ? 41.322 8.297 -15.025 1.00 37.64 68 THR F O 1
ATOM 7530 N N . ILE F 1 69 ? 39.831 6.710 -15.590 1.00 36.71 69 ILE F N 1
ATOM 7531 C CA . ILE F 1 69 ? 38.682 7.311 -14.961 1.00 36.58 69 ILE F CA 1
ATOM 7532 C C . ILE F 1 69 ? 38.044 6.199 -14.134 1.00 35.93 69 ILE F C 1
ATOM 7533 O O . ILE F 1 69 ? 38.119 5.013 -14.512 1.00 34.00 69 ILE F O 1
ATOM 7538 N N . VAL F 1 70 ? 37.447 6.586 -13.001 1.00 34.93 70 VAL F N 1
ATOM 7539 C CA . VAL F 1 70 ? 36.741 5.666 -12.126 1.00 33.30 70 VAL F CA 1
ATOM 7540 C C . VAL F 1 70 ? 35.240 5.797 -12.313 1.00 32.04 70 VAL F C 1
ATOM 7541 O O . VAL F 1 70 ? 34.691 6.890 -12.216 1.00 33.05 70 VAL F O 1
ATOM 7545 N N . LEU F 1 71 ? 34.585 4.676 -12.590 1.00 30.19 71 LEU F N 1
ATOM 7546 C CA . LEU F 1 71 ? 33.134 4.620 -12.681 1.00 29.12 71 LEU F CA 1
ATOM 7547 C C . LEU F 1 71 ? 32.642 3.861 -11.444 1.00 28.51 71 LEU F C 1
ATOM 7548 O O . LEU F 1 71 ? 32.943 2.669 -11.281 1.00 28.35 71 LEU F O 1
ATOM 7553 N N . PRO F 1 72 ? 31.944 4.547 -10.543 1.00 28.49 72 PRO F N 1
ATOM 7554 C CA . PRO F 1 72 ? 31.549 3.872 -9.296 1.00 29.34 72 PRO F CA 1
ATOM 7555 C C . PRO F 1 72 ? 30.460 2.828 -9.510 1.00 28.64 72 PRO F C 1
ATOM 7556 O O . PRO F 1 72 ? 29.835 2.821 -10.576 1.00 28.67 72 PRO F O 1
ATOM 7560 N N . PRO F 1 73 ? 30.243 1.949 -8.524 1.00 28.68 73 PRO F N 1
ATOM 7561 C CA . PRO F 1 73 ? 29.255 0.877 -8.652 1.00 28.33 73 PRO F CA 1
ATOM 7562 C C . PRO F 1 73 ? 27.861 1.396 -9.019 1.00 28.58 73 PRO F C 1
ATOM 7563 O O . PRO F 1 73 ? 27.487 2.474 -8.615 1.00 28.80 73 PRO F O 1
ATOM 7567 N N . HIS F 1 74 ? 27.151 0.662 -9.860 1.00 29.29 74 HIS F N 1
ATOM 7568 C CA . HIS F 1 74 ? 25.775 1.006 -10.234 1.00 30.79 74 HIS F CA 1
ATOM 7569 C C . HIS F 1 74 ? 25.590 2.451 -10.733 1.00 30.70 74 HIS F C 1
ATOM 7570 O O . HIS F 1 74 ? 24.568 3.070 -10.510 1.00 32.13 74 HIS F O 1
ATOM 7577 N N . THR F 1 75 ? 26.582 2.945 -11.459 1.00 30.45 75 THR F N 1
ATOM 7578 C CA . THR F 1 75 ? 26.585 4.293 -11.961 1.00 30.46 75 THR F CA 1
ATOM 7579 C C . THR F 1 75 ? 26.616 4.266 -13.485 1.00 30.40 75 THR F C 1
ATOM 7580 O O . THR F 1 75 ? 27.198 3.381 -14.105 1.00 28.48 75 THR F O 1
ATOM 7584 N N . PHE F 1 76 ? 25.982 5.273 -14.065 1.00 32.72 76 PHE F N 1
ATOM 7585 C CA . PHE F 1 76 ? 25.831 5.424 -15.489 1.00 33.59 76 PHE F CA 1
ATOM 7586 C C . PHE F 1 76 ? 26.638 6.635 -15.910 1.00 34.28 76 PHE F C 1
ATOM 7587 O O . PHE F 1 76 ? 26.605 7.662 -15.248 1.00 34.49 76 PHE F O 1
ATOM 7595 N N . LEU F 1 77 ? 27.325 6.521 -17.033 1.00 33.75 77 LEU F N 1
ATOM 7596 C CA . LEU F 1 77 ? 28.177 7.587 -17.515 1.00 35.28 77 LEU F CA 1
ATOM 7597 C C . LEU F 1 77 ? 28.194 7.661 -19.043 1.00 33.50 77 LEU F C 1
ATOM 7598 O O . LEU F 1 77 ? 28.202 6.631 -19.707 1.00 29.99 77 LEU F O 1
ATOM 7603 N N . LEU F 1 78 ? 28.201 8.875 -19.588 1.00 33.81 78 LEU F N 1
ATOM 7604 C CA . LEU F 1 78 ? 28.362 9.057 -21.032 1.00 34.04 78 LEU F CA 1
ATOM 7605 C C . LEU F 1 78 ? 29.808 9.271 -21.399 1.00 32.38 78 LEU F C 1
ATOM 7606 O O . LEU F 1 78 ? 30.498 10.058 -20.770 1.00 33.47 78 LEU F O 1
ATOM 7611 N N . ALA F 1 79 ? 30.244 8.567 -22.437 1.00 31.14 79 ALA F N 1
ATOM 7612 C CA . ALA F 1 79 ? 31.615 8.630 -22.936 1.00 30.51 79 ALA F CA 1
ATOM 7613 C C . ALA F 1 79 ? 31.589 8.759 -24.455 1.00 29.88 79 ALA F C 1
ATOM 7614 O O . ALA F 1 79 ? 30.521 8.892 -25.060 1.00 28.97 79 ALA F O 1
ATOM 7616 N N . THR F 1 80 ? 32.770 8.731 -25.057 1.00 29.40 80 THR F N 1
ATOM 7617 C CA . THR F 1 80 ? 32.894 8.828 -26.494 1.00 29.59 80 THR F CA 1
ATOM 7618 C C . THR F 1 80 ? 34.050 7.978 -27.013 1.00 28.18 80 THR F C 1
ATOM 7619 O O . THR F 1 80 ? 34.951 7.613 -26.268 1.00 27.82 80 THR F O 1
ATOM 7623 N N . THR F 1 81 ? 33.990 7.663 -28.294 1.00 26.96 81 THR F N 1
ATOM 7624 C CA . THR F 1 81 ? 35.095 7.006 -28.970 1.00 25.95 81 THR F CA 1
ATOM 7625 C C . THR F 1 81 ? 36.105 8.041 -29.350 1.00 27.32 81 THR F C 1
ATOM 7626 O O . THR F 1 81 ? 35.770 9.203 -29.533 1.00 28.80 81 THR F O 1
ATOM 7630 N N . MET F 1 82 ? 37.357 7.631 -29.430 1.00 28.05 82 MET F N 1
ATOM 7631 C CA . MET F 1 82 ? 38.400 8.466 -30.009 1.00 29.67 82 MET F CA 1
ATOM 7632 C C . MET F 1 82 ? 38.140 8.634 -31.503 1.00 30.66 82 MET F C 1
ATOM 7633 O O . MET F 1 82 ? 38.445 9.673 -32.086 1.00 32.45 82 MET F O 1
ATOM 7638 N N . GLU F 1 83 ? 37.583 7.598 -32.120 1.00 29.09 83 GLU F N 1
ATOM 7639 C CA . GLU F 1 83 ? 37.438 7.567 -33.549 1.00 29.05 83 GLU F CA 1
ATOM 7640 C C . GLU F 1 83 ? 36.259 8.407 -34.013 1.00 29.76 83 GLU F C 1
ATOM 7641 O O . GLU F 1 83 ? 35.191 8.411 -33.399 1.00 30.35 83 GLU F O 1
ATOM 7647 N N . THR F 1 84 ? 36.472 9.124 -35.101 1.00 30.71 84 THR F N 1
ATOM 7648 C CA . THR F 1 84 ? 35.394 9.742 -35.828 1.00 31.42 84 THR F CA 1
ATOM 7649 C C . THR F 1 84 ? 35.070 8.792 -36.970 1.00 30.51 84 THR F C 1
ATOM 7650 O O . THR F 1 84 ? 35.956 8.237 -37.602 1.00 30.31 84 THR F O 1
ATOM 7654 N N . VAL F 1 85 ? 33.791 8.602 -37.210 1.00 30.52 85 VAL F N 1
ATOM 7655 C CA . VAL F 1 85 ? 33.313 7.646 -38.169 1.00 30.28 85 VAL F CA 1
ATOM 7656 C C . VAL F 1 85 ? 32.482 8.374 -39.196 1.00 31.51 85 VAL F C 1
ATOM 7657 O O . VAL F 1 85 ? 31.649 9.205 -38.839 1.00 33.19 85 VAL F O 1
ATOM 7661 N N . LYS F 1 86 ? 32.704 8.079 -40.468 1.00 31.66 86 LYS F N 1
ATOM 7662 C CA . LYS F 1 86 ? 31.833 8.616 -41.508 1.00 33.47 86 LYS F CA 1
ATOM 7663 C C . LYS F 1 86 ? 31.303 7.495 -42.384 1.00 32.47 86 LYS F C 1
ATOM 7664 O O . LYS F 1 86 ? 32.075 6.818 -43.071 1.00 31.99 86 LYS F O 1
ATOM 7670 N N . LEU F 1 87 ? 29.989 7.307 -42.359 1.00 32.20 87 LEU F N 1
ATOM 7671 C CA . LEU F 1 87 ? 29.345 6.258 -43.140 1.00 32.36 87 LEU F CA 1
ATOM 7672 C C . LEU F 1 87 ? 28.739 6.795 -44.429 1.00 32.73 87 LEU F C 1
ATOM 7673 O O . LEU F 1 87 ? 28.050 7.798 -44.401 1.00 33.43 87 LEU F O 1
ATOM 7678 N N . PRO F 1 88 ? 28.961 6.097 -45.547 1.00 31.58 88 PRO F N 1
ATOM 7679 C CA . PRO F 1 88 ? 28.235 6.423 -46.754 1.00 32.74 88 PRO F CA 1
ATOM 7680 C C . PRO F 1 88 ? 26.776 5.976 -46.637 1.00 32.50 88 PRO F C 1
ATOM 7681 O O . PRO F 1 88 ? 26.386 5.349 -45.637 1.00 30.79 88 PRO F O 1
ATOM 7685 N N . ASN F 1 89 ? 25.977 6.279 -47.653 1.00 33.45 89 ASN F N 1
ATOM 7686 C CA . ASN F 1 89 ? 24.536 6.033 -47.582 1.00 34.27 89 ASN F CA 1
ATOM 7687 C C . ASN F 1 89 ? 24.158 4.572 -47.593 1.00 33.01 89 ASN F C 1
ATOM 7688 O O . ASN F 1 89 ? 23.048 4.231 -47.217 1.00 32.53 89 ASN F O 1
ATOM 7693 N N . HIS F 1 90 ? 25.065 3.702 -48.022 1.00 32.01 90 HIS F N 1
ATOM 7694 C CA . HIS F 1 90 ? 24.709 2.304 -48.232 1.00 31.43 90 HIS F CA 1
ATOM 7695 C C . HIS F 1 90 ? 25.303 1.377 -47.177 1.00 30.08 90 HIS F C 1
ATOM 7696 O O . HIS F 1 90 ? 25.250 0.152 -47.341 1.00 30.65 90 HIS F O 1
ATOM 7703 N N . LEU F 1 91 ? 25.811 1.947 -46.090 1.00 29.12 91 LEU F N 1
ATOM 7704 C CA . LEU F 1 91 ? 26.280 1.158 -44.963 1.00 28.16 91 LEU F CA 1
ATOM 7705 C C . LEU F 1 91 ? 25.671 1.617 -43.660 1.00 27.09 91 LEU F C 1
ATOM 7706 O O . LEU F 1 91 ? 25.324 2.776 -43.505 1.00 28.14 91 LEU F O 1
ATOM 7711 N N . THR F 1 92 ? 25.501 0.666 -42.747 1.00 25.27 92 THR F N 1
ATOM 7712 C CA . THR F 1 92 ? 25.070 0.939 -41.391 1.00 24.66 92 THR F CA 1
ATOM 7713 C C . THR F 1 92 ? 26.008 0.138 -40.516 1.00 23.87 92 THR F C 1
ATOM 7714 O O . THR F 1 92 ? 26.658 -0.787 -41.004 1.00 25.12 92 THR F O 1
ATOM 7718 N N . ALA F 1 93 ? 26.087 0.470 -39.235 1.00 23.71 93 ALA F N 1
ATOM 7719 C CA . ALA F 1 93 ? 27.015 -0.217 -38.343 1.00 22.68 93 ALA F CA 1
ATOM 7720 C C . ALA F 1 93 ? 26.409 -0.418 -36.975 1.00 23.16 93 ALA F C 1
ATOM 7721 O O . ALA F 1 93 ? 25.850 0.506 -36.390 1.00 24.56 93 ALA F O 1
ATOM 7723 N N . PHE F 1 94 ? 26.555 -1.630 -36.455 1.00 23.18 94 PHE F N 1
ATOM 7724 C CA . PHE F 1 94 ? 26.054 -1.985 -35.138 1.00 23.07 94 PHE F CA 1
ATOM 7725 C C . PHE F 1 94 ? 27.156 -1.780 -34.084 1.00 22.84 94 PHE F C 1
ATOM 7726 O O . PHE F 1 94 ? 28.237 -2.357 -34.195 1.00 22.80 94 PHE F O 1
ATOM 7734 N N . VAL F 1 95 ? 26.887 -0.928 -33.096 1.00 23.45 95 VAL F N 1
ATOM 7735 C CA . VAL F 1 95 ? 27.837 -0.660 -32.015 1.00 23.25 95 VAL F CA 1
ATOM 7736 C C . VAL F 1 95 ? 27.545 -1.617 -30.886 1.00 22.43 95 VAL F C 1
ATOM 7737 O O . VAL F 1 95 ? 26.390 -1.771 -30.498 1.00 22.63 95 VAL F O 1
ATOM 7741 N N . GLU F 1 96 ? 28.587 -2.234 -30.360 1.00 21.34 96 GLU F N 1
ATOM 7742 C CA . GLU F 1 96 ? 28.450 -3.131 -29.240 1.00 21.21 96 GLU F CA 1
ATOM 7743 C C . GLU F 1 96 ? 29.736 -3.154 -28.444 1.00 20.17 96 GLU F C 1
ATOM 7744 O O . GLU F 1 96 ? 30.811 -2.835 -28.942 1.00 19.76 96 GLU F O 1
ATOM 7750 N N . GLY F 1 97 ? 29.637 -3.618 -27.224 1.00 19.61 97 GLY F N 1
ATOM 7751 C CA . GLY F 1 97 ? 30.805 -3.727 -26.377 1.00 20.10 97 GLY F CA 1
ATOM 7752 C C . GLY F 1 97 ? 31.645 -4.902 -26.805 1.00 19.78 97 GLY F C 1
ATOM 7753 O O . GLY F 1 97 ? 31.204 -5.720 -27.612 1.00 21.84 97 GLY F O 1
ATOM 7754 N N . ARG F 1 98 ? 32.869 -4.939 -26.324 1.00 18.81 98 ARG F N 1
ATOM 7755 C CA . ARG F 1 98 ? 33.716 -6.095 -26.491 1.00 18.51 98 ARG F CA 1
ATOM 7756 C C . ARG F 1 98 ? 33.415 -7.067 -25.379 1.00 17.92 98 ARG F C 1
ATOM 7757 O O . ARG F 1 98 ? 33.326 -6.668 -24.215 1.00 19.56 98 ARG F O 1
ATOM 7765 N N . SER F 1 99 ? 33.362 -8.352 -25.697 1.00 16.77 99 SER F N 1
ATOM 7766 C CA . SER F 1 99 ? 33.100 -9.365 -24.693 1.00 16.47 99 SER F CA 1
ATOM 7767 C C . SER F 1 99 ? 33.980 -9.249 -23.439 1.00 17.57 99 SER F C 1
ATOM 7768 O O . SER F 1 99 ? 33.491 -9.441 -22.344 1.00 17.55 99 SER F O 1
ATOM 7771 N N . SER F 1 100 ? 35.270 -8.936 -23.599 1.00 18.70 100 SER F N 1
ATOM 7772 C CA . SER F 1 100 ? 36.194 -8.815 -22.449 1.00 20.52 100 SER F CA 1
ATOM 7773 C C . SER F 1 100 ? 35.758 -7.743 -21.478 1.00 21.02 100 SER F C 1
ATOM 7774 O O . SER F 1 100 ? 36.030 -7.815 -20.300 1.00 23.58 100 SER F O 1
ATOM 7777 N N . VAL F 1 101 ? 35.126 -6.711 -21.997 1.00 21.26 101 VAL F N 1
ATOM 7778 C CA . VAL F 1 101 ? 34.697 -5.582 -21.203 1.00 22.07 101 VAL F CA 1
ATOM 7779 C C . VAL F 1 101 ? 33.400 -5.889 -20.474 1.00 22.31 101 VAL F C 1
ATOM 7780 O O . VAL F 1 101 ? 33.258 -5.618 -19.279 1.00 21.45 101 VAL F O 1
ATOM 7784 N N . GLY F 1 102 ? 32.435 -6.436 -21.215 1.00 22.12 102 GLY F N 1
ATOM 7785 C CA . GLY F 1 102 ? 31.141 -6.816 -20.645 1.00 21.13 102 GLY F CA 1
ATOM 7786 C C . GLY F 1 102 ? 31.293 -7.870 -19.575 1.00 21.51 102 GLY F C 1
ATOM 7787 O O . GLY F 1 102 ? 30.531 -7.894 -18.608 1.00 22.51 102 GLY F O 1
ATOM 7788 N N . ARG F 1 103 ? 32.295 -8.735 -19.716 1.00 21.46 103 ARG F N 1
ATOM 7789 C CA . ARG F 1 103 ? 32.549 -9.764 -18.705 1.00 22.08 103 ARG F CA 1
ATOM 7790 C C . ARG F 1 103 ? 33.051 -9.215 -17.357 1.00 22.14 103 ARG F C 1
ATOM 7791 O O . ARG F 1 103 ? 32.955 -9.901 -16.363 1.00 22.16 103 ARG F O 1
ATOM 7799 N N . LEU F 1 104 ? 33.525 -7.973 -17.334 1.00 22.58 104 LEU F N 1
ATOM 7800 C CA . LEU F 1 104 ? 33.845 -7.290 -16.076 1.00 23.79 104 LEU F CA 1
ATOM 7801 C C . LEU F 1 104 ? 32.715 -6.394 -15.600 1.00 24.45 104 LEU F C 1
ATOM 7802 O O . LEU F 1 104 ? 32.937 -5.539 -14.752 1.00 25.45 104 LEU F O 1
ATOM 7807 N N . GLY F 1 105 ? 31.499 -6.616 -16.097 1.00 25.55 105 GLY F N 1
ATOM 7808 C CA . GLY F 1 105 ? 30.322 -5.888 -15.613 1.00 27.07 105 GLY F CA 1
ATOM 7809 C C . GLY F 1 105 ? 30.199 -4.471 -16.150 1.00 27.81 105 GLY F C 1
ATOM 7810 O O . GLY F 1 105 ? 29.445 -3.677 -15.596 1.00 31.20 105 GLY F O 1
ATOM 7811 N N . LEU F 1 106 ? 30.980 -4.114 -17.165 1.00 27.45 106 LEU F N 1
ATOM 7812 C CA . LEU F 1 106 ? 30.842 -2.806 -17.742 1.00 28.40 106 LEU F CA 1
ATOM 7813 C C . LEU F 1 106 ? 30.000 -2.959 -18.969 1.00 28.46 106 LEU F C 1
ATOM 7814 O O . LEU F 1 106 ? 30.448 -3.520 -19.959 1.00 27.61 106 LEU F O 1
ATOM 7819 N N . PHE F 1 107 ? 28.761 -2.486 -18.892 1.00 29.10 107 PHE F N 1
ATOM 7820 C CA . PHE F 1 107 ? 27.835 -2.610 -20.014 1.00 29.47 107 PHE F CA 1
ATOM 7821 C C . PHE F 1 107 ? 27.809 -1.407 -20.904 1.00 29.10 107 PHE F C 1
ATOM 7822 O O . PHE F 1 107 ? 27.593 -0.296 -20.448 1.00 29.86 107 PHE F O 1
ATOM 7830 N N . ILE F 1 108 ? 27.990 -1.656 -22.185 1.00 29.33 108 ILE F N 1
ATOM 7831 C CA . ILE F 1 108 ? 27.812 -0.652 -23.226 1.00 31.63 108 ILE F CA 1
ATOM 7832 C C . ILE F 1 108 ? 26.343 -0.695 -23.622 1.00 33.02 108 ILE F C 1
ATOM 7833 O O . ILE F 1 108 ? 25.985 -1.414 -24.550 1.00 34.33 108 ILE F O 1
ATOM 7838 N N . GLN F 1 109 ? 25.515 0.110 -22.967 1.00 34.33 109 GLN F N 1
ATOM 7839 C CA . GLN F 1 109 ? 24.057 0.064 -23.133 1.00 38.65 109 GLN F CA 1
ATOM 7840 C C . GLN F 1 109 ? 23.525 0.665 -24.430 1.00 42.03 109 GLN F C 1
ATOM 7841 O O . GLN F 1 109 ? 22.383 0.431 -24.815 1.00 42.73 109 GLN F O 1
ATOM 7847 N N . ASN F 1 110 ? 24.361 1.430 -25.105 1.00 46.29 110 ASN F N 1
ATOM 7848 C CA . ASN F 1 110 ? 23.953 2.128 -26.328 1.00 52.68 110 ASN F CA 1
ATOM 7849 C C . ASN F 1 110 ? 23.864 1.233 -27.575 1.00 47.43 110 ASN F C 1
ATOM 7850 O O . ASN F 1 110 ? 23.753 1.739 -28.682 1.00 44.53 110 ASN F O 1
ATOM 7855 N N . ALA F 1 111 ? 23.950 -0.084 -27.388 1.00 42.63 111 ALA F N 1
ATOM 7856 C CA . ALA F 1 111 ? 24.147 -1.014 -28.495 1.00 38.23 111 ALA F CA 1
ATOM 7857 C C . ALA F 1 111 ? 23.047 -0.849 -29.520 1.00 34.42 111 ALA F C 1
ATOM 7858 O O . ALA F 1 111 ? 21.891 -1.011 -29.197 1.00 32.29 111 ALA F O 1
ATOM 7860 N N . GLY F 1 112 ? 23.430 -0.498 -30.746 1.00 32.61 112 GLY F N 1
ATOM 7861 C CA . GLY F 1 112 ? 22.475 -0.264 -31.811 1.00 31.29 112 GLY F CA 1
ATOM 7862 C C . GLY F 1 112 ? 23.099 0.118 -33.137 1.00 30.52 112 GLY F C 1
ATOM 7863 O O . GLY F 1 112 ? 24.321 0.179 -33.288 1.00 30.42 112 GLY F O 1
ATOM 7864 N N . TRP F 1 113 ? 22.234 0.322 -34.117 1.00 29.17 113 TRP F N 1
ATOM 7865 C CA . TRP F 1 113 ? 22.646 0.538 -35.481 1.00 28.21 113 TRP F CA 1
ATOM 7866 C C . TRP F 1 113 ? 22.814 2.010 -35.771 1.00 29.45 113 TRP F C 1
ATOM 7867 O O . TRP F 1 113 ? 21.895 2.795 -35.592 1.00 31.53 113 TRP F O 1
ATOM 7878 N N . VAL F 1 114 ? 23.976 2.365 -36.300 1.00 29.60 114 VAL F N 1
ATOM 7879 C CA . VAL F 1 114 ? 24.246 3.731 -36.734 1.00 30.72 114 VAL F CA 1
ATOM 7880 C C . VAL F 1 114 ? 23.550 4.028 -38.065 1.00 29.89 114 VAL F C 1
ATOM 7881 O O . VAL F 1 114 ? 23.666 3.255 -39.013 1.00 28.84 114 VAL F O 1
ATOM 7885 N N . ASP F 1 115 ? 22.887 5.178 -38.148 1.00 30.47 115 ASP F N 1
ATOM 7886 C CA . ASP F 1 115 ? 22.206 5.595 -39.373 1.00 31.35 115 ASP F CA 1
ATOM 7887 C C . ASP F 1 115 ? 23.189 5.745 -40.543 1.00 31.16 115 ASP F C 1
ATOM 7888 O O . ASP F 1 115 ? 24.274 6.287 -40.370 1.00 31.50 115 ASP F O 1
ATOM 7893 N N . PRO F 1 116 ? 22.821 5.247 -41.735 1.00 30.16 116 PRO F N 1
ATOM 7894 C CA . PRO F 1 116 ? 23.606 5.559 -42.900 1.00 30.44 116 PRO F CA 1
ATOM 7895 C C . PRO F 1 116 ? 23.784 7.039 -43.038 1.00 31.09 116 PRO F C 1
ATOM 7896 O O . PRO F 1 116 ? 22.851 7.791 -42.812 1.00 31.99 116 PRO F O 1
ATOM 7900 N N . GLY F 1 117 ? 24.975 7.441 -43.443 1.00 31.06 117 GLY F N 1
ATOM 7901 C CA . GLY F 1 117 ? 25.258 8.840 -43.647 1.00 32.60 117 GLY F CA 1
ATOM 7902 C C . GLY F 1 117 ? 25.751 9.502 -42.391 1.00 32.72 117 GLY F C 1
ATOM 7903 O O . GLY F 1 117 ? 26.084 10.675 -42.426 1.00 33.16 117 GLY F O 1
ATOM 7904 N N . PHE F 1 118 ? 25.800 8.769 -41.272 1.00 32.82 118 PHE F N 1
ATOM 7905 C CA . PHE F 1 118 ? 26.230 9.370 -40.010 1.00 33.44 118 PHE F CA 1
ATOM 7906 C C . PHE F 1 118 ? 27.673 9.785 -40.101 1.00 33.15 118 PHE F C 1
ATOM 7907 O O . PHE F 1 118 ? 28.506 9.088 -40.692 1.00 33.18 118 PHE F O 1
ATOM 7915 N N . ASN F 1 119 ? 27.963 10.925 -39.495 1.00 34.18 119 ASN F N 1
ATOM 7916 C CA . ASN F 1 119 ? 29.306 11.462 -39.451 1.00 34.83 119 ASN F CA 1
ATOM 7917 C C . ASN F 1 119 ? 29.574 12.045 -38.076 1.00 34.36 119 ASN F C 1
ATOM 7918 O O . ASN F 1 119 ? 28.974 13.051 -37.692 1.00 35.45 119 ASN F O 1
ATOM 7923 N N . GLY F 1 120 ? 30.456 11.399 -37.328 1.00 32.59 120 GLY F N 1
ATOM 7924 C CA . GLY F 1 120 ? 30.818 11.890 -36.009 1.00 33.06 120 GLY F CA 1
ATOM 7925 C C . GLY F 1 120 ? 31.506 10.846 -35.165 1.00 31.64 120 GLY F C 1
ATOM 7926 O O . GLY F 1 120 ? 31.770 9.731 -35.622 1.00 30.30 120 GLY F O 1
ATOM 7927 N N . GLN F 1 121 ? 31.860 11.236 -33.948 1.00 31.94 121 GLN F N 1
ATOM 7928 C CA . GLN F 1 121 ? 32.335 10.280 -32.952 1.00 30.87 121 GLN F CA 1
ATOM 7929 C C . GLN F 1 121 ? 31.126 9.560 -32.431 1.00 29.77 121 GLN F C 1
ATOM 7930 O O . GLN F 1 121 ? 30.011 10.028 -32.634 1.00 30.66 121 GLN F O 1
ATOM 7936 N N . ILE F 1 122 ? 31.343 8.421 -31.783 1.00 28.66 122 ILE F N 1
ATO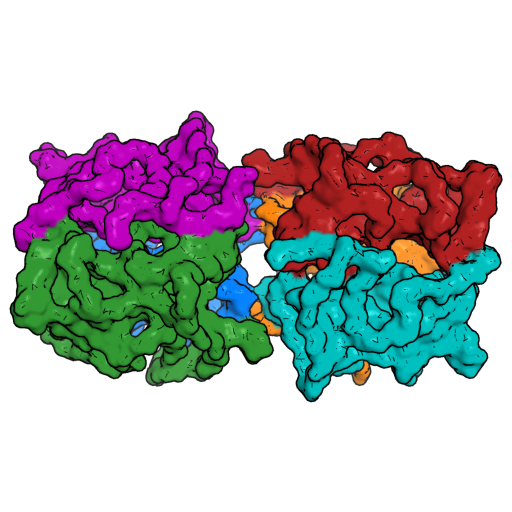M 7937 C CA . ILE F 1 122 ? 30.258 7.617 -31.241 1.00 28.41 122 ILE F CA 1
ATOM 7938 C C . ILE F 1 122 ? 30.166 7.856 -29.739 1.00 28.39 122 ILE F C 1
ATOM 7939 O O . ILE F 1 122 ? 31.147 7.698 -29.034 1.00 27.41 122 ILE F O 1
ATOM 7944 N N . THR F 1 123 ? 28.985 8.286 -29.288 1.00 29.05 123 THR F N 1
ATOM 7945 C CA . THR F 1 123 ? 28.715 8.500 -27.871 1.00 29.69 123 THR F CA 1
ATOM 7946 C C . THR F 1 123 ? 28.326 7.153 -27.257 1.00 28.42 123 THR F C 1
ATOM 7947 O O . THR F 1 123 ? 27.462 6.444 -27.771 1.00 26.25 123 THR F O 1
ATOM 7951 N N . LEU F 1 124 ? 28.971 6.820 -26.146 1.00 29.28 124 LEU F N 1
ATOM 7952 C CA . LEU F 1 124 ? 28.745 5.543 -25.468 1.00 29.33 124 LEU F CA 1
ATOM 7953 C C . LEU F 1 124 ? 28.013 5.734 -24.138 1.00 29.90 124 LEU F C 1
ATOM 7954 O O . LEU F 1 124 ? 28.276 6.678 -23.406 1.00 29.93 124 LEU F O 1
ATOM 7959 N N . GLU F 1 125 ? 27.135 4.790 -23.834 1.00 29.53 125 GLU F N 1
ATOM 7960 C CA . GLU F 1 125 ? 26.412 4.753 -22.598 1.00 30.62 125 GLU F CA 1
ATOM 7961 C C . GLU F 1 125 ? 27.045 3.663 -21.743 1.00 28.85 125 GLU F C 1
ATOM 7962 O O . GLU F 1 125 ? 26.816 2.486 -21.950 1.00 26.36 125 GLU F O 1
ATOM 7968 N N . LEU F 1 126 ? 27.821 4.070 -20.747 1.00 29.33 126 LEU F N 1
ATOM 7969 C CA . LEU F 1 126 ? 28.489 3.128 -19.857 1.00 29.29 126 LEU F CA 1
ATOM 7970 C C . LEU F 1 126 ? 27.759 2.914 -18.559 1.00 28.27 126 LEU F C 1
ATOM 7971 O O . LEU F 1 126 ? 27.366 3.870 -17.890 1.00 29.21 126 LEU F O 1
ATOM 7976 N N . PHE F 1 127 ? 27.605 1.654 -18.169 1.00 26.75 127 PHE F N 1
ATOM 7977 C CA . PHE F 1 127 ? 26.991 1.331 -16.880 1.00 25.36 127 PHE F CA 1
ATOM 7978 C C . PHE F 1 127 ? 27.835 0.317 -16.145 1.00 23.78 127 PHE F C 1
ATOM 7979 O O . PHE F 1 127 ? 28.120 -0.751 -16.693 1.00 23.40 127 PHE F O 1
ATOM 7987 N N . ASN F 1 128 ? 28.220 0.650 -14.915 1.00 22.97 128 ASN F N 1
ATOM 7988 C CA . ASN F 1 128 ? 28.951 -0.262 -14.062 1.00 22.33 128 ASN F CA 1
ATOM 7989 C C . ASN F 1 128 ? 27.981 -1.072 -13.242 1.00 22.75 128 ASN F C 1
ATOM 7990 O O . ASN F 1 128 ? 27.402 -0.572 -12.280 1.00 23.37 128 ASN F O 1
ATOM 7995 N N . ALA F 1 129 ? 27.819 -2.337 -13.607 1.00 22.22 129 ALA F N 1
ATOM 7996 C CA . ALA F 1 129 ? 26.849 -3.180 -12.949 1.00 22.32 129 ALA F CA 1
ATOM 7997 C C . ALA F 1 129 ? 27.426 -3.955 -11.779 1.00 23.20 129 ALA F C 1
ATOM 7998 O O . ALA F 1 129 ? 26.729 -4.769 -11.218 1.00 23.26 129 ALA F O 1
ATOM 8000 N N . ASN F 1 130 ? 28.673 -3.705 -11.398 1.00 23.77 130 ASN F N 1
ATOM 8001 C CA . ASN F 1 130 ? 29.272 -4.378 -10.237 1.00 24.85 130 ASN F CA 1
ATOM 8002 C C . ASN F 1 130 ? 29.010 -3.631 -8.940 1.00 25.88 130 ASN F C 1
ATOM 8003 O O . ASN F 1 130 ? 28.473 -2.506 -8.960 1.00 27.33 130 ASN F O 1
ATOM 8008 N N . ARG F 1 131 ? 29.405 -4.236 -7.818 1.00 26.08 131 ARG F N 1
ATOM 8009 C CA . ARG F 1 131 ? 29.427 -3.528 -6.541 1.00 26.55 131 ARG F CA 1
ATOM 8010 C C . ARG F 1 131 ? 30.731 -2.824 -6.266 1.00 26.44 131 ARG F C 1
ATOM 8011 O O . ARG F 1 131 ? 30.869 -2.191 -5.228 1.00 26.88 131 ARG F O 1
ATOM 8019 N N . LEU F 1 132 ? 31.708 -2.964 -7.161 1.00 25.94 132 LEU F N 1
ATOM 8020 C CA . LEU F 1 132 ? 32.990 -2.288 -7.013 1.00 25.73 132 LEU F CA 1
ATOM 8021 C C . LEU F 1 132 ? 33.136 -1.252 -8.087 1.00 25.69 132 LEU F C 1
ATOM 8022 O O . LEU F 1 132 ? 32.571 -1.387 -9.181 1.00 24.78 132 LEU F O 1
ATOM 8027 N N . PRO F 1 133 ? 33.927 -0.218 -7.804 1.00 26.41 133 PRO F N 1
ATOM 8028 C CA . PRO F 1 133 ? 34.226 0.713 -8.860 1.00 26.75 133 PRO F CA 1
ATOM 8029 C C . PRO F 1 133 ? 35.083 0.057 -9.952 1.00 27.07 133 PRO F C 1
ATOM 8030 O O . PRO F 1 133 ? 35.803 -0.894 -9.669 1.00 27.54 133 PRO F O 1
ATOM 8034 N N . ILE F 1 134 ? 34.977 0.555 -11.174 1.00 27.62 134 ILE F N 1
ATOM 8035 C CA . ILE F 1 134 ? 35.835 0.137 -12.283 1.00 29.08 134 ILE F CA 1
ATOM 8036 C C . ILE F 1 134 ? 36.752 1.270 -12.707 1.00 29.50 134 ILE F C 1
ATOM 8037 O O . ILE F 1 134 ? 36.289 2.395 -12.870 1.00 30.00 134 ILE F O 1
ATOM 8042 N N . GLU F 1 135 ? 38.027 0.962 -12.903 1.00 29.93 135 GLU F N 1
ATOM 8043 C CA . GLU F 1 135 ? 38.979 1.898 -13.502 1.00 31.51 135 GLU F CA 1
ATOM 8044 C C . GLU F 1 135 ? 39.008 1.695 -15.014 1.00 31.84 135 GLU F C 1
ATOM 8045 O O . GLU F 1 135 ? 39.531 0.684 -15.490 1.00 32.34 135 GLU F O 1
ATOM 8051 N N . LEU F 1 136 ? 38.477 2.653 -15.763 1.00 31.71 136 LEU F N 1
ATOM 8052 C CA . LEU F 1 136 ? 38.523 2.594 -17.214 1.00 32.43 136 LEU F CA 1
ATOM 8053 C C . LEU F 1 136 ? 39.779 3.294 -17.731 1.00 32.38 136 LEU F C 1
ATOM 8054 O O . LEU F 1 136 ? 39.972 4.453 -17.453 1.00 32.20 136 LEU F O 1
ATOM 8059 N N . PRO F 1 137 ? 40.615 2.592 -18.510 1.00 31.69 137 PRO F N 1
ATOM 8060 C CA . PRO F 1 137 ? 41.785 3.259 -19.061 1.00 32.50 137 PRO F CA 1
ATOM 8061 C C . PRO F 1 137 ? 41.473 3.932 -20.392 1.00 31.55 137 PRO F C 1
ATOM 8062 O O . PRO F 1 137 ? 40.872 3.319 -21.292 1.00 29.29 137 PRO F O 1
ATOM 8066 N N . ILE F 1 138 ? 41.837 5.206 -20.465 1.00 31.61 138 ILE F N 1
ATOM 8067 C CA . ILE F 1 138 ? 41.589 6.025 -21.627 1.00 31.19 138 ILE F CA 1
ATOM 8068 C C . ILE F 1 138 ? 42.405 5.458 -22.786 1.00 31.50 138 ILE F C 1
ATOM 8069 O O . ILE F 1 138 ? 43.519 4.985 -22.584 1.00 31.87 138 ILE F O 1
ATOM 8074 N N . GLY F 1 139 ? 41.816 5.427 -23.984 1.00 30.61 139 GLY F N 1
ATOM 8075 C CA . GLY F 1 139 ? 42.527 4.933 -25.162 1.00 29.95 139 GLY F CA 1
ATOM 8076 C C . GLY F 1 139 ? 42.506 3.422 -25.405 1.00 28.27 139 GLY F C 1
ATOM 8077 O O . GLY F 1 139 ? 43.043 2.945 -26.418 1.00 28.06 139 GLY F O 1
ATOM 8078 N N . ARG F 1 140 ? 41.907 2.661 -24.490 1.00 26.29 140 ARG F N 1
ATOM 8079 C CA . ARG F 1 140 ? 41.814 1.217 -24.646 1.00 25.10 140 ARG F CA 1
ATOM 8080 C C . ARG F 1 140 ? 40.614 0.868 -25.508 1.00 23.95 140 ARG F C 1
ATOM 8081 O O . ARG F 1 140 ? 39.663 1.638 -25.578 1.00 23.93 140 ARG F O 1
ATOM 8089 N N . ARG F 1 141 ? 40.673 -0.282 -26.172 1.00 22.92 141 ARG F N 1
ATOM 8090 C CA . ARG F 1 141 ? 39.583 -0.727 -27.005 1.00 22.27 141 ARG F CA 1
ATOM 8091 C C . ARG F 1 141 ? 38.424 -1.158 -26.144 1.00 22.43 141 ARG F C 1
ATOM 8092 O O . ARG F 1 141 ? 38.557 -2.091 -25.364 1.00 22.06 141 ARG F O 1
ATOM 8100 N N . ILE F 1 142 ? 37.284 -0.494 -26.339 1.00 23.53 142 ILE F N 1
ATOM 8101 C CA . ILE F 1 142 ? 36.126 -0.549 -25.431 1.00 25.47 142 ILE F CA 1
ATOM 8102 C C . ILE F 1 142 ? 34.861 -1.107 -26.111 1.00 24.14 142 ILE F C 1
ATOM 8103 O O . ILE F 1 142 ? 33.998 -1.707 -25.452 1.00 26.53 142 ILE F O 1
ATOM 8108 N N . CYS F 1 143 ? 34.766 -0.980 -27.424 1.00 23.06 143 CYS F N 1
ATOM 8109 C CA . CYS F 1 143 ? 33.596 -1.436 -28.151 1.00 21.80 143 CYS F CA 1
ATOM 8110 C C . CYS F 1 143 ? 34.009 -1.799 -29.556 1.00 21.54 143 CYS F C 1
ATOM 8111 O O . CYS F 1 143 ? 35.186 -1.700 -29.913 1.00 21.57 143 CYS F O 1
ATOM 8114 N N . GLN F 1 144 ? 33.043 -2.163 -30.395 1.00 20.83 144 GLN F N 1
ATOM 8115 C CA . GLN F 1 144 ? 33.349 -2.451 -31.789 1.00 20.06 144 GLN F CA 1
ATOM 8116 C C . GLN F 1 144 ? 32.115 -2.160 -32.694 1.00 20.51 144 GLN F C 1
ATOM 8117 O O . GLN F 1 144 ? 31.004 -2.082 -32.208 1.00 18.84 144 GLN F O 1
ATOM 8123 N N . LEU F 1 145 ? 32.376 -1.966 -33.994 1.00 20.94 145 LEU F N 1
ATOM 8124 C CA . LEU F 1 145 ? 31.364 -1.786 -34.989 1.00 21.81 145 LEU F CA 1
ATOM 8125 C C . LEU F 1 145 ? 31.286 -2.998 -35.907 1.00 21.07 145 LEU F C 1
ATOM 8126 O O . LEU F 1 145 ? 32.303 -3.487 -36.378 1.00 20.58 145 LEU F O 1
ATOM 8131 N N . VAL F 1 146 ? 30.065 -3.425 -36.194 1.00 19.93 146 VAL F N 1
ATOM 8132 C CA . VAL F 1 146 ? 29.822 -4.490 -37.128 1.00 19.93 146 VAL F CA 1
ATOM 8133 C C . VAL F 1 146 ? 29.073 -3.861 -38.306 1.00 20.45 146 VAL F C 1
ATOM 8134 O O . VAL F 1 146 ? 27.970 -3.332 -38.128 1.00 20.48 146 VAL F O 1
ATOM 8138 N N . PHE F 1 147 ? 29.650 -3.932 -39.498 1.00 20.54 147 PHE F N 1
ATOM 8139 C CA . PHE F 1 147 ? 29.080 -3.255 -40.642 1.00 21.58 147 PHE F CA 1
ATOM 8140 C C . PHE F 1 147 ? 28.173 -4.126 -41.455 1.00 21.57 147 PHE F C 1
ATOM 8141 O O . PHE F 1 147 ? 28.430 -5.304 -41.674 1.00 21.74 147 PHE F O 1
ATOM 8149 N N . ALA F 1 148 ? 27.096 -3.527 -41.919 1.00 22.43 148 ALA F N 1
ATOM 8150 C CA . ALA F 1 148 ? 26.146 -4.207 -42.781 1.00 23.42 148 ALA F CA 1
ATOM 8151 C C . ALA F 1 148 ? 25.785 -3.312 -43.954 1.00 24.98 148 ALA F C 1
ATOM 8152 O O . ALA F 1 148 ? 25.686 -2.086 -43.833 1.00 25.02 148 ALA F O 1
ATOM 8154 N N . GLU F 1 149 ? 25.522 -3.939 -45.081 1.00 27.30 149 GLU F N 1
ATOM 8155 C CA . GLU F 1 149 ? 25.044 -3.220 -46.247 1.00 29.57 149 GLU F CA 1
ATOM 8156 C C . GLU F 1 149 ? 23.594 -2.863 -46.098 1.00 30.78 149 GLU F C 1
ATOM 8157 O O . GLU F 1 149 ? 22.782 -3.646 -45.577 1.00 31.75 149 GLU F O 1
ATOM 8163 N N . VAL F 1 150 ? 23.242 -1.731 -46.683 1.00 32.84 150 VAL F N 1
ATOM 8164 C CA . VAL F 1 150 ? 21.856 -1.322 -46.748 1.00 35.17 150 VAL F CA 1
ATOM 8165 C C . VAL F 1 150 ? 21.329 -1.514 -48.153 1.00 37.53 150 VAL F C 1
ATOM 8166 O O . VAL F 1 150 ? 21.910 -1.009 -49.133 1.00 39.07 150 VAL F O 1
ATOM 8170 N N . THR F 1 151 ? 20.198 -2.206 -48.243 1.00 39.32 151 THR F N 1
ATOM 8171 C CA . THR F 1 151 ? 19.549 -2.411 -49.525 1.00 41.33 151 THR F CA 1
ATOM 8172 C C . THR F 1 151 ? 18.450 -1.366 -49.710 1.00 42.20 151 THR F C 1
ATOM 8173 O O . THR F 1 151 ? 17.684 -1.084 -48.798 1.00 42.97 151 THR F O 1
ATOM 8177 N N . GLY F 1 152 ? 18.396 -0.775 -50.898 1.00 42.44 152 GLY F N 1
ATOM 8178 C CA . GLY F 1 152 ? 17.381 0.207 -51.247 1.00 43.28 152 GLY F CA 1
ATOM 8179 C C . GLY F 1 152 ? 17.907 1.625 -51.232 1.00 44.31 152 GLY F C 1
ATOM 8180 O O . GLY F 1 152 ? 19.000 1.909 -50.765 1.00 39.99 152 GLY F O 1
ATOM 8181 N N . GLU F 1 153 ? 17.096 2.529 -51.759 1.00 48.13 153 GLU F N 1
ATOM 8182 C CA . GLU F 1 153 ? 17.446 3.941 -51.819 1.00 50.31 153 GLU F CA 1
ATOM 8183 C C . GLU F 1 153 ? 17.446 4.505 -50.411 1.00 48.61 153 GLU F C 1
ATOM 8184 O O . GLU F 1 153 ? 16.577 4.164 -49.624 1.00 48.32 153 GLU F O 1
ATOM 8190 N N . VAL F 1 154 ? 18.392 5.385 -50.097 1.00 47.59 154 VAL F N 1
ATOM 8191 C CA . VAL F 1 154 ? 18.543 5.900 -48.724 1.00 46.60 154 VAL F CA 1
ATOM 8192 C C . VAL F 1 154 ? 18.455 7.414 -48.587 1.00 47.39 154 VAL F C 1
ATOM 8193 O O . VAL F 1 154 ? 19.142 8.135 -49.301 1.00 48.11 154 VAL F O 1
ATOM 8197 N N . ALA F 1 155 ? 17.602 7.898 -47.679 1.00 46.98 155 ALA F N 1
ATOM 8198 C CA . ALA F 1 155 ? 17.636 9.307 -47.254 1.00 47.32 155 ALA F CA 1
ATOM 8199 C C . ALA F 1 155 ? 18.603 9.390 -46.068 1.00 46.88 155 ALA F C 1
ATOM 8200 O O . ALA F 1 155 ? 18.294 8.876 -45.002 1.00 44.56 155 ALA F O 1
ATOM 8202 N N . PRO F 1 156 ? 19.782 10.019 -46.249 1.00 48.08 156 PRO F N 1
ATOM 8203 C CA . PRO F 1 156 ? 20.830 9.914 -45.220 1.00 47.39 156 PRO F CA 1
ATOM 8204 C C . PRO F 1 156 ? 20.534 10.679 -43.939 1.00 49.52 156 PRO F C 1
ATOM 8205 O O . PRO F 1 156 ? 19.654 11.553 -43.921 1.00 48.91 156 PRO F O 1
ATOM 8209 N N . TYR F 1 157 ? 21.273 10.331 -42.881 1.00 49.94 157 TYR F N 1
ATOM 8210 C CA . TYR F 1 157 ? 21.070 10.907 -41.558 1.00 52.05 157 TYR F CA 1
ATOM 8211 C C . TYR F 1 157 ? 21.179 12.433 -41.560 1.00 57.71 157 TYR F C 1
ATOM 8212 O O . TYR F 1 157 ? 22.197 12.992 -41.965 1.00 60.56 157 TYR F O 1
ATOM 8221 N N . GLN F 1 158 ? 20.110 13.089 -41.114 1.00 60.53 158 GLN F N 1
ATOM 8222 C CA . GLN F 1 158 ? 20.053 14.542 -40.997 1.00 63.36 158 GLN F CA 1
ATOM 8223 C C . GLN F 1 158 ? 19.601 14.931 -39.593 1.00 63.34 158 GLN F C 1
ATOM 8224 O O . GLN F 1 158 ? 18.988 15.978 -39.413 1.00 62.38 158 GLN F O 1
ATOM 8230 N N . GLY F 1 159 ? 19.888 14.086 -38.611 1.00 60.35 159 GLY F N 1
ATOM 8231 C CA . GLY F 1 159 ? 19.326 14.253 -37.289 1.00 60.77 159 GLY F CA 1
ATOM 8232 C C . GLY F 1 159 ? 20.145 15.109 -36.347 1.00 61.32 159 GLY F C 1
ATOM 8233 O O . GLY F 1 159 ? 21.023 15.869 -36.749 1.00 59.55 159 GLY F O 1
ATOM 8234 N N . LYS F 1 160 ? 19.856 14.943 -35.063 1.00 61.28 160 LYS F N 1
ATOM 8235 C CA . LYS F 1 160 ? 20.402 15.799 -34.012 1.00 61.59 160 LYS F CA 1
ATOM 8236 C C . LYS F 1 160 ? 21.906 15.727 -33.886 1.00 56.76 160 LYS F C 1
ATOM 8237 O O . LYS F 1 160 ? 22.540 16.715 -33.552 1.00 56.55 160 LYS F O 1
ATOM 8243 N N . TYR F 1 161 ? 22.469 14.553 -34.128 1.00 54.53 161 TYR F N 1
ATOM 8244 C CA . TYR F 1 161 ? 23.846 14.271 -33.711 1.00 53.89 161 TYR F CA 1
ATOM 8245 C C . TYR F 1 161 ? 24.893 14.273 -34.837 1.00 54.45 161 TYR F C 1
ATOM 8246 O O . TYR F 1 161 ? 26.006 13.798 -34.663 1.00 53.54 161 TYR F O 1
ATOM 8255 N N . LEU F 1 162 ? 24.546 14.850 -35.977 1.00 54.28 162 LEU F N 1
ATOM 8256 C CA . LEU F 1 162 ? 25.496 15.028 -37.047 1.00 53.75 162 LEU F CA 1
ATOM 8257 C C . LEU F 1 162 ? 26.694 15.871 -36.596 1.00 51.89 162 LEU F C 1
ATOM 8258 O O . LEU F 1 162 ? 26.520 16.900 -35.975 1.00 53.20 162 LEU F O 1
ATOM 8263 N N . PHE F 1 163 ? 27.895 15.401 -36.918 1.00 51.21 163 PHE F N 1
ATOM 8264 C CA . PHE F 1 163 ? 29.178 16.047 -36.584 1.00 51.69 163 PHE F CA 1
ATOM 8265 C C . PHE F 1 163 ? 29.489 16.069 -35.087 1.00 50.74 163 PHE F C 1
ATOM 8266 O O . PHE F 1 163 ? 30.322 16.853 -34.644 1.00 50.58 163 PHE F O 1
ATOM 8274 N N . GLN F 1 164 ? 28.863 15.195 -34.305 1.00 50.28 164 GLN F N 1
ATOM 8275 C CA . GLN F 1 164 ? 29.076 15.239 -32.861 1.00 51.53 164 GLN F CA 1
ATOM 8276 C C . GLN F 1 164 ? 30.532 14.928 -32.510 1.00 52.92 164 GLN F C 1
ATOM 8277 O O . GLN F 1 164 ? 31.190 14.109 -33.151 1.00 52.99 164 GLN F O 1
ATOM 8283 N N . LYS F 1 165 ? 31.012 15.643 -31.501 1.00 56.74 165 LYS F N 1
ATOM 8284 C CA . LYS F 1 165 ? 32.354 15.514 -30.955 1.00 58.41 165 LYS F CA 1
ATOM 8285 C C . LYS F 1 165 ? 32.181 15.472 -29.452 1.00 57.28 165 LYS F C 1
ATOM 8286 O O . LYS F 1 165 ? 31.395 16.253 -28.888 1.00 64.18 165 LYS F O 1
ATOM 8292 N N . GLY F 1 166 ? 32.914 14.587 -28.798 1.00 53.46 166 GLY F N 1
ATOM 8293 C CA . GLY F 1 166 ? 32.763 14.395 -27.360 1.00 52.39 166 GLY F CA 1
ATOM 8294 C C . GLY F 1 166 ? 31.517 13.604 -27.002 1.00 48.96 166 GLY F C 1
ATOM 8295 O O . GLY F 1 166 ? 30.637 13.387 -27.841 1.00 50.63 166 GLY F O 1
ATOM 8296 N N . ALA F 1 167 ? 31.513 13.059 -25.798 1.00 45.19 167 ALA F N 1
ATOM 8297 C CA . ALA F 1 167 ? 30.301 12.578 -25.184 1.00 44.21 167 ALA F CA 1
ATOM 8298 C C . ALA F 1 167 ? 29.262 13.675 -25.329 1.00 44.07 167 ALA F C 1
ATOM 8299 O O . ALA F 1 167 ? 29.462 14.793 -24.885 1.00 44.38 167 ALA F O 1
ATOM 8301 N N . THR F 1 168 ? 28.172 13.346 -26.001 1.00 44.03 168 THR F N 1
ATOM 8302 C CA . THR F 1 168 ? 27.194 14.330 -26.419 1.00 46.78 168 THR F CA 1
ATOM 8303 C C . THR F 1 168 ? 25.865 14.047 -25.731 1.00 48.08 168 THR F C 1
ATOM 8304 O O . THR F 1 168 ? 25.268 12.987 -25.887 1.00 49.13 168 THR F O 1
ATOM 8308 N N . MET F 1 169 ? 25.453 14.995 -24.904 1.00 51.51 169 MET F N 1
ATOM 8309 C CA . MET F 1 169 ? 24.254 14.885 -24.106 1.00 53.52 169 MET F CA 1
ATOM 8310 C C . MET F 1 169 ? 23.032 14.692 -25.012 1.00 52.80 169 MET F C 1
ATOM 8311 O O . MET F 1 169 ? 23.020 15.184 -26.135 1.00 51.82 169 MET F O 1
ATOM 8316 N N . SER F 1 170 ? 22.015 13.974 -24.526 1.00 51.80 170 SER F N 1
ATOM 8317 C CA . SER F 1 170 ? 20.760 13.837 -25.266 1.00 50.56 170 SER F CA 1
ATOM 8318 C C . SER F 1 170 ? 20.158 15.183 -25.668 1.00 53.25 170 SER F C 1
ATOM 8319 O O . SER F 1 170 ? 20.133 16.121 -24.875 1.00 53.35 170 SER F O 1
ATOM 8322 N N . GLU F 1 171 ? 19.648 15.254 -26.897 1.00 54.50 171 GLU F N 1
ATOM 8323 C CA . GLU F 1 171 ? 18.873 16.403 -27.352 1.00 55.93 171 GLU F CA 1
ATOM 8324 C C . GLU F 1 171 ? 17.439 15.989 -27.691 1.00 55.63 171 GLU F C 1
ATOM 8325 O O . GLU F 1 171 ? 16.813 16.541 -28.594 1.00 56.58 171 GLU F O 1
ATOM 8331 N N . ILE F 1 172 ? 16.924 15.021 -26.938 1.00 55.51 172 ILE F N 1
ATOM 8332 C CA . ILE F 1 172 ? 15.562 14.490 -27.122 1.00 55.10 172 ILE F CA 1
ATOM 8333 C C . ILE F 1 172 ? 14.500 15.593 -27.190 1.00 55.76 172 ILE F C 1
ATOM 8334 O O . ILE F 1 172 ? 13.505 15.479 -27.921 1.00 55.71 172 ILE F O 1
ATOM 8339 N N . TYR F 1 173 ? 14.703 16.647 -26.401 1.00 56.19 173 TYR F N 1
ATOM 8340 C CA . TYR F 1 173 ? 13.768 17.773 -26.353 1.00 58.50 173 TYR F CA 1
ATOM 8341 C C . TYR F 1 173 ? 13.608 18.495 -27.703 1.00 60.55 173 TYR F C 1
ATOM 8342 O O . TYR F 1 173 ? 12.728 19.325 -27.833 1.00 63.08 173 TYR F O 1
ATOM 8351 N N . LYS F 1 174 ? 14.461 18.205 -28.685 1.00 58.98 174 LYS F N 1
ATOM 8352 C CA . LYS F 1 174 ? 14.320 18.801 -30.033 1.00 60.11 174 LYS F CA 1
ATOM 8353 C C . LYS F 1 174 ? 13.387 18.114 -31.055 1.00 58.68 174 LYS F C 1
ATOM 8354 O O . LYS F 1 174 ? 13.149 16.905 -31.025 1.00 54.73 174 LYS F O 1
#

Sequence (1054 aa):
MILSGKTISEKLTEKELEITPLTEEQIQPASVDLRLGPHFVTIDDSKEAVISFERPIRYREWTTSDETIVLPPHTFLLATTMETVKLPNHLTAFVEGRSSVGRLGLFIQNAGWVDPGFNGQITLELFNANRLPIELPIGRRICQLVFAEVTGEVAPYQGKYLFQKGATMSEIYKDAFMILSGKTISEKLTEKELEITPLTEEQIQPASVDLRLGPHFVTIDDSKEAVISFERPIRYREWTTSDETIVLPPHTFLLATTMETVKLPNHLTAFVEGRSSVGRLGLFIQNAGWVDPGFNGQITLELFNANRLPIELPIGRRICQLVFAEVTGEVAPYQGKYLFQKGATMSEIYKDAFMILSGKTISEKLTEKELEITPLTEEQIQPASVDLRLGPHFVTIDDSKEAVISFERPIRYREWTTSDETIVLPPHTFLLATTMETVKLPNHLTAFVEGRSSVGRLGLFIQNAGWVDPGFNGQITLELFNANRLPIELPIGRRICQLVFAEVTGEVAPYQGKYLFQKGATMSEIYKDAFMILSGKTISEKLTEKELEITPLTEEQIQPASVDLRLGPHFVTIDDSKEAVISFERPIRYREWTTSDETIVLPPHTFLLATTMETVKLPNHLTAFVEGRSSVGRLGLFIQNAGWVDPGFNGQITLELFNANRLPIELPIGRRICQLVFAEVTGEVAPYQGKYLFQKGATMSEIYKDAFMILSGKTISEKLTEKELEITPLTEEQIQPASVDLRLGPHFVTIDDSKEAVISFERPIRYREWTTSDETIVLPPHTFLLATTMETVKLPNHLTAFVEGRSSVGRLGLFIQNAGWVDPGFNGQITLELFNANRLPIELPIGRRICQLVFAEVTGEVAPYQGKYLFQKGATMSEIYKDAFMILSGKTISEKLTEKELEITPLTEEQIQPASVDLRLGPHFVTIAVISFERPIRYREWTTSDETIVLPPHTFLLATTMETVKLPNHLTAFVEGRSSVGRLGLFIQNAGWVDPGFNGQITLELFNANRLPIELPIGRRICQLVFAEVTGEVAPYQGKYLFQKGATMSEIYK

GO terms:
  GO:0033973 dCTP deaminase (dUMP-forming) activity (F, EXP)